Protein AF-0000000065933606 (afdb_homodimer)

Foldseek 3Di:
DDDLLRLLQLCLLLLFQLQDACCVVVVPPDDQDPLLPPALPCWFLADAFLLDPVSVVRLVSLLLSLQPDPDSVRSSVNLVRCSRRHYSNSSLLSNLLSLLQHPVNFQHDDFQVCQSWVLLQAFPVQVVVLLVVLVVDAQAAAAETATDQFDDVVDVCSLCLLPLSPQQQLSQLSVLCSLPPLADDCVSSVFDDFLSLLLLLQLLLLVLLQVQVQCLLVLHFRDAAPQPQFWWDAWDTPNGAGPRNRAGQDTGHTGFGFADAPVGGPVNLVQLLVLLLVCLVVQWDAAPVGDTDGLDPQCNSSQSSSQQCVGPSHRHCPRNHHNNSVVLVRQQCRPPRHCPVVHRGHQSRHSSNNSSDPNSSSHSVSVSVSSQSNLAVDDADDCQQDDPQKFWDDKWKDDPDILEKEKEKDKDKHWNCRNDPSVGNHTYIYIYIHMFIGKIKMKIKMARQDQDKAKKKKWKWKFFQAGSVRHGDFLQRRLSSINTQAIDMDMDHHGMDIDMDISCQGQAAFNDRDHSVCSNVSNTDPDQERALNHHRHSRPSDHQHEAVWGKMKMKMAMDGLVVFADDPPCPSNYHSHNCLSNNGPSDHRGTSDRRSPPSSHGDDDPHPVRRDDRRMDIDMHIYHYDD/DDDLLRLQQLCLLLLFQLQDACCVVVVPPDDQDPLLPPALPCWFLADAFLLDPVSVVRLVSLLLSLLPDPDSVRSSVNLVRCSRRHYSNSSLLSNLLSLLQHPVNFQHDDFQVCQSWVLLQAFPVQVVVLLVVLVVDAQAAAAETATDQFDDVVDVCSLLLLPLSPQQQLSQLSVLCSLPPLADDCVSSVFDDFLSLLLLLQLLLLVLLQVQVQCLLVLHFRDAAPQPQFWWDAWDTPNGAGPRNRAGQDTGHTGFGFADAPVGGPVNLVQLLVLLLVCLVVQWDAAPVGDTDGLDPQCNSSQSSSQQCVGNSHRHCPRNHHNNSVVLVRQQCRPPRHCPVVHRGHQSRHSSNNSSDPNSSSHSVNVSVSSQSNLAPDDADDCQQDDPQKFWDDKWKDDVDILEKEKEKDKDKHWNCRNDPSVGNHTYIYIYIHMFIGKIKMKIKMARQDQDKAKKKKWKWKFFQAGSVRHGDFLQVRLSSINTQAIDMDMDHHGMDIDMDISLQGQAAFNDDDHSVCSVVSNTDPDQERALNHHRHSRPSDHQHEAVWGKMKMKMAMDGLVVFADDPPCPSNYHSHNCLSNNGPSDHRGTSDRRSPPSSHGDDDPHPVRRDDRRMDIDMHIYHYDD

pLDDT: mean 92.97, std 9.97, range [42.12, 98.75]

InterPro domains:
  IPR000896 Hemocyanin/hexamerin middle domain [PF00372] (112-371)
  IPR002227 Tyrosinase copper-binding domain [PS00498] (357-368)
  IPR005203 Hemocyanin, C-terminal [PF03723] (383-625)
  IPR005204 Hemocyanin, N-terminal [PF03722] (41-107)
  IPR008922 Di-copper centre-containing domain superfamily [G3DSA:1.10.1280.10] (111-377)
  IPR008922 Di-copper centre-containing domain superfamily [SSF48056] (112-378)
  IPR013788 Hemocyanin/hexamerin [PR00187] (159-172)
  IPR013788 Hemocyanin/hexamerin [PR00187] (173-190)
  IPR013788 Hemocyanin/hexamerin [PR00187] (194-205)
  IPR013788 Hemocyanin/hexamerin [PR00187] (356-371)
  IPR013788 Hemocyanin/hexamerin [PS00209] (162-181)
  IPR013788 Hemocyanin/hexamerin [PS00210] (353-361)
  IPR013788 Hemocyanin/hexamerin [PTHR11511] (38-626)
  IPR014756 Immunoglobulin E-set [SSF81296] (383-626)
  IPR036697 Hemocyanin, N-terminal domain superfamily [G3DSA:1.20.1370.10] (4-110)
  IPR036697 Hemocyanin, N-terminal domain superfamily [SSF48050] (6-111)
  IPR037020 Hemocyanin, C-terminal domain superfamily [G3DSA:2.60.40.1520] (378-627)

Radius of gyration: 36.16 Å; Cα contacts (8 Å, |Δi|>4): 2566; chains: 2; bounding box: 65×129×87 Å

Structure (mmCIF, N/CA/C/O backbone):
data_AF-0000000065933606-model_v1
#
loop_
_entity.id
_entity.type
_entity.pdbx_description
1 polymer 'Hemocyanin B chain'
#
loop_
_atom_site.group_PDB
_atom_site.id
_atom_site.type_symbol
_atom_site.label_atom_id
_atom_site.label_alt_id
_atom_site.label_comp_id
_atom_site.label_asym_id
_atom_site.label_entity_id
_atom_site.label_seq_id
_atom_site.pdbx_PDB_ins_code
_atom_site.Cartn_x
_atom_site.Cartn_y
_atom_site.Cartn_z
_atom_site.occupancy
_atom_site.B_iso_or_equiv
_atom_site.auth_seq_id
_atom_site.auth_comp_id
_atom_site.auth_asym_id
_atom_site.auth_atom_id
_atom_site.pdbx_PDB_model_num
ATOM 1 N N . MET A 1 1 ? 33.719 32.312 18.438 1 71.38 1 MET A N 1
ATOM 2 C CA . MET A 1 1 ? 32.5 31.516 18.234 1 71.38 1 MET A CA 1
ATOM 3 C C . MET A 1 1 ? 32.062 31.547 16.766 1 71.38 1 MET A C 1
ATOM 5 O O . MET A 1 1 ? 32.188 32.594 16.109 1 71.38 1 MET A O 1
ATOM 9 N N . PRO A 1 2 ? 31.844 30.406 16.219 1 82.5 2 PRO A N 1
ATOM 10 C CA . PRO A 1 2 ? 31.453 30.422 14.805 1 82.5 2 PRO A CA 1
ATOM 11 C C . PRO A 1 2 ? 30.281 31.375 14.523 1 82.5 2 PRO A C 1
ATOM 13 O O . PRO A 1 2 ? 29.453 31.625 15.406 1 82.5 2 PRO A O 1
ATOM 16 N N . SER A 1 3 ? 30.359 32.094 13.453 1 86.44 3 SER A N 1
ATOM 17 C CA . SER A 1 3 ? 29.281 32.969 13.008 1 86.44 3 SER A CA 1
ATOM 18 C C . SER A 1 3 ? 28 32.188 12.742 1 86.44 3 SER A C 1
ATOM 20 O O . SER A 1 3 ? 28.047 30.938 12.648 1 86.44 3 SER A O 1
ATOM 22 N N . THR A 1 4 ? 26.922 32.812 12.758 1 87.38 4 THR A N 1
ATOM 23 C CA . THR A 1 4 ? 25.625 32.188 12.469 1 87.38 4 THR A CA 1
ATOM 24 C C . THR A 1 4 ? 25.656 31.516 11.102 1 87.38 4 THR A C 1
ATOM 26 O O . THR A 1 4 ? 25.109 30.438 10.93 1 87.38 4 THR A O 1
ATOM 29 N N . ALA A 1 5 ? 26.297 32.156 10.164 1 88 5 ALA A N 1
ATOM 30 C CA . ALA A 1 5 ? 26.422 31.609 8.82 1 88 5 ALA A CA 1
ATOM 31 C C . ALA A 1 5 ? 27.219 30.312 8.828 1 88 5 ALA A C 1
ATOM 33 O O . ALA A 1 5 ? 26.891 29.359 8.102 1 88 5 ALA A O 1
ATOM 34 N N . GLU A 1 6 ? 28.266 30.344 9.539 1 91.62 6 GLU A N 1
ATOM 35 C CA . GLU A 1 6 ? 29.078 29.141 9.648 1 91.62 6 GLU A CA 1
ATOM 36 C C . GLU A 1 6 ? 28.328 28.016 10.344 1 91.62 6 GLU A C 1
ATOM 38 O O . GLU A 1 6 ? 28.406 26.859 9.938 1 91.62 6 GLU A O 1
ATOM 43 N N . LYS A 1 7 ? 27.656 28.391 11.406 1 93.31 7 LYS A N 1
ATOM 44 C CA . LYS A 1 7 ? 26.844 27.391 12.102 1 93.31 7 LYS A CA 1
ATOM 45 C C . LYS A 1 7 ? 25.766 26.812 11.188 1 93.31 7 LYS A C 1
ATOM 47 O O . LYS A 1 7 ? 25.531 25.609 11.195 1 93.31 7 LYS A O 1
ATOM 52 N N . GLN A 1 8 ? 25.141 27.688 10.406 1 92.5 8 GLN A N 1
ATOM 53 C CA . GLN A 1 8 ? 24.125 27.281 9.438 1 92.5 8 GLN A CA 1
ATOM 54 C C . GLN A 1 8 ? 24.688 26.234 8.477 1 92.5 8 GLN A C 1
ATOM 56 O O . GLN A 1 8 ? 24.062 25.203 8.227 1 92.5 8 GLN A O 1
ATOM 61 N N . ARG A 1 9 ? 25.859 26.453 8 1 92.44 9 ARG A N 1
ATOM 62 C CA . ARG A 1 9 ? 26.5 25.547 7.043 1 92.44 9 ARG A CA 1
ATOM 63 C C . ARG A 1 9 ? 26.828 24.219 7.688 1 92.44 9 ARG A C 1
ATOM 65 O O . ARG A 1 9 ? 26.719 23.172 7.047 1 92.44 9 ARG A O 1
ATOM 72 N N . ARG A 1 10 ? 27.172 24.25 8.875 1 93.94 10 ARG A N 1
ATOM 73 C CA . ARG A 1 10 ? 27.688 23.062 9.539 1 93.94 10 ARG A CA 1
ATOM 74 C C . ARG A 1 10 ? 26.531 22.172 10.008 1 93.94 10 ARG A C 1
ATOM 76 O O . ARG A 1 10 ? 26.719 20.969 10.219 1 93.94 10 ARG A O 1
ATOM 83 N N . ILE A 1 11 ? 25.344 22.734 10.156 1 95 11 ILE A N 1
ATOM 84 C CA . ILE A 1 11 ? 24.234 21.938 10.664 1 95 11 ILE A CA 1
ATOM 85 C C . ILE A 1 11 ? 23.5 21.281 9.5 1 95 11 ILE A C 1
ATOM 87 O O . ILE A 1 11 ? 22.828 20.25 9.672 1 95 11 ILE A O 1
ATOM 91 N N . LEU A 1 12 ? 23.547 21.797 8.297 1 95 12 LEU A N 1
ATOM 92 C CA . LEU A 1 12 ? 22.719 21.391 7.168 1 95 12 LEU A CA 1
ATOM 93 C C . LEU A 1 12 ? 22.969 19.938 6.805 1 95 12 LEU A C 1
ATOM 95 O O . LEU A 1 12 ? 22.016 19.203 6.504 1 95 12 LEU A O 1
ATOM 99 N N . PRO A 1 13 ? 24.188 19.406 6.914 1 93 13 PRO A N 1
ATOM 100 C CA . PRO A 1 13 ? 24.438 18.016 6.543 1 93 13 PRO A CA 1
ATOM 101 C C . PRO A 1 13 ? 23.688 17.016 7.418 1 93 13 PRO A C 1
ATOM 103 O O . PRO A 1 13 ? 23.469 15.875 7.012 1 93 13 PRO A O 1
ATOM 106 N N . PHE A 1 14 ? 23.266 17.453 8.625 1 94.25 14 PHE A N 1
ATOM 107 C CA . PHE A 1 14 ? 22.516 16.578 9.516 1 94.25 14 PHE A CA 1
ATOM 108 C C . PHE A 1 14 ? 21.172 16.203 8.891 1 94.25 14 PHE A C 1
ATOM 110 O O . PHE A 1 14 ? 20.547 15.219 9.305 1 94.25 14 PHE A O 1
ATOM 117 N N . PHE A 1 15 ? 20.75 16.953 7.922 1 95.81 15 PHE A N 1
ATOM 118 C CA . PHE A 1 15 ? 19.406 16.781 7.367 1 95.81 15 PHE A CA 1
ATOM 119 C C . PHE A 1 15 ? 19.484 16.219 5.949 1 95.81 15 PHE A C 1
ATOM 121 O O . PHE A 1 15 ? 18.453 16.094 5.273 1 95.81 15 PHE A O 1
ATOM 128 N N . GLN A 1 16 ? 20.656 15.875 5.484 1 93.31 16 GLN A N 1
ATOM 129 C CA . GLN A 1 16 ? 20.844 15.281 4.16 1 93.31 16 GLN A CA 1
ATOM 130 C C . GLN A 1 16 ? 20.906 13.766 4.234 1 93.31 16 GLN A C 1
ATOM 132 O O . GLN A 1 16 ? 21.516 13.203 5.152 1 93.31 16 GLN A O 1
ATOM 137 N N . PHE A 1 17 ? 20.234 13.117 3.299 1 91.56 17 PHE A N 1
ATOM 138 C CA . PHE A 1 17 ? 20.297 11.664 3.16 1 91.56 17 PHE A CA 1
ATOM 139 C C . PHE A 1 17 ? 20.109 10.984 4.512 1 91.56 17 PHE A C 1
ATOM 141 O O . PHE A 1 17 ? 20.922 10.141 4.906 1 91.56 17 PHE A O 1
ATOM 148 N N . THR A 1 18 ? 19.047 11.336 5.156 1 90.12 18 THR A N 1
ATOM 149 C CA . THR A 1 18 ? 18.828 10.938 6.543 1 90.12 18 THR A CA 1
ATOM 150 C C . THR A 1 18 ? 18.625 9.43 6.645 1 90.12 18 THR A C 1
ATOM 152 O O . THR A 1 18 ? 18.859 8.836 7.699 1 90.12 18 THR A O 1
ATOM 155 N N . SER A 1 19 ? 18.25 8.797 5.586 1 85.38 19 SER A N 1
ATOM 156 C CA . SER A 1 19 ? 17.969 7.359 5.621 1 85.38 19 SER A CA 1
ATOM 157 C C . SER A 1 19 ? 19.234 6.555 5.336 1 85.38 19 SER A C 1
ATOM 159 O O . SER A 1 19 ? 19.234 5.324 5.434 1 85.38 19 SER A O 1
ATOM 161 N N . LEU A 1 20 ? 20.328 7.191 5.02 1 83.94 20 LEU A N 1
ATOM 162 C CA . LEU A 1 20 ? 21.562 6.488 4.68 1 83.94 20 LEU A CA 1
ATOM 163 C C . LEU A 1 20 ? 22.5 6.43 5.883 1 83.94 20 LEU A C 1
ATOM 165 O O . LEU A 1 20 ? 22.531 7.359 6.691 1 83.94 20 LEU A O 1
ATOM 169 N N . SER A 1 21 ? 23.141 5.328 5.992 1 73.56 21 SER A N 1
ATOM 170 C CA . SER A 1 21 ? 24.172 5.184 7.016 1 73.56 21 SER A CA 1
ATOM 171 C C . SER A 1 21 ? 25.391 6.062 6.711 1 73.56 21 SER A C 1
ATOM 173 O O . SER A 1 21 ? 25.766 6.227 5.551 1 73.56 21 SER A O 1
ATOM 175 N N . THR A 1 22 ? 25.797 6.762 7.68 1 64.38 22 THR A N 1
ATOM 176 C CA . THR A 1 22 ? 26.953 7.609 7.488 1 64.38 22 THR A CA 1
ATOM 177 C C . THR A 1 22 ? 28.219 6.938 8.039 1 64.38 22 THR A C 1
ATOM 179 O O . THR A 1 22 ? 29.234 7.594 8.25 1 64.38 22 THR A O 1
ATOM 182 N N . LYS A 1 23 ? 28.078 5.613 8.469 1 56.78 23 LYS A N 1
ATOM 183 C CA . LYS A 1 23 ? 29.219 4.941 9.094 1 56.78 23 LYS A CA 1
ATOM 184 C C . LYS A 1 23 ? 30.531 5.336 8.422 1 56.78 23 LYS A C 1
ATOM 186 O O . LYS A 1 23 ? 31.531 5.594 9.094 1 56.78 23 LYS A O 1
ATOM 191 N N . ASP A 1 24 ? 30.641 5.086 7.078 1 49.97 24 ASP A N 1
ATOM 192 C CA . ASP A 1 24 ? 31.953 5.27 6.477 1 49.97 24 ASP A CA 1
ATOM 193 C C . ASP A 1 24 ? 32.281 6.754 6.34 1 49.97 24 ASP A C 1
ATOM 195 O O . ASP A 1 24 ? 33.438 7.109 6.047 1 49.97 24 ASP A O 1
ATOM 199 N N . LYS A 1 25 ? 31.234 7.488 6.277 1 45.47 25 LYS A N 1
ATOM 200 C CA . LYS A 1 25 ? 31.562 8.875 5.977 1 45.47 25 LYS A CA 1
ATOM 201 C C . LYS A 1 25 ? 32.219 9.555 7.176 1 45.47 25 LYS A C 1
ATOM 203 O O . LYS A 1 25 ? 33.125 10.367 7.012 1 45.47 25 LYS A O 1
ATOM 208 N N . PHE A 1 26 ? 31.625 9.125 8.297 1 45.53 26 PHE A N 1
ATOM 209 C CA . PHE A 1 26 ? 32.188 9.93 9.367 1 45.53 26 PHE A CA 1
ATOM 210 C C . PHE A 1 26 ? 33.219 9.117 10.172 1 45.53 26 PHE A C 1
ATOM 212 O O . PHE A 1 26 ? 33.844 9.641 11.086 1 45.53 26 PHE A O 1
ATOM 219 N N . GLY A 1 27 ? 33.688 7.898 9.609 1 44.94 27 GLY A N 1
ATOM 220 C CA . GLY A 1 27 ? 34.844 7.176 10.133 1 44.94 27 GLY A CA 1
ATOM 221 C C . GLY A 1 27 ? 34.844 7.105 11.648 1 44.94 27 GLY A C 1
ATOM 222 O O . GLY A 1 27 ? 35.906 6.922 12.25 1 44.94 27 GLY A O 1
ATOM 223 N N . ILE A 1 28 ? 33.875 7.5 12.414 1 44.97 28 ILE A N 1
ATOM 224 C CA . ILE A 1 28 ? 34.188 7.773 13.812 1 44.97 28 ILE A CA 1
ATOM 225 C C . ILE A 1 28 ? 33.906 6.531 14.656 1 44.97 28 ILE A C 1
ATOM 227 O O . ILE A 1 28 ? 32.75 6.07 14.719 1 44.97 28 ILE A O 1
ATOM 231 N N . LEU A 1 29 ? 34.688 5.477 14.695 1 49.41 29 LEU A N 1
ATOM 232 C CA . LEU A 1 29 ? 34.625 4.43 15.703 1 49.41 29 LEU A CA 1
ATOM 233 C C . LEU A 1 29 ? 34.5 5.031 17.109 1 49.41 29 LEU A C 1
ATOM 235 O O . LEU A 1 29 ? 35.5 5.148 17.812 1 49.41 29 LEU A O 1
ATOM 239 N N . VAL A 1 30 ? 34.062 6.203 17.328 1 53.22 30 VAL A N 1
ATOM 240 C CA . VAL A 1 30 ? 34.25 6.891 18.594 1 53.22 30 VAL A CA 1
ATOM 241 C C . VAL A 1 30 ? 33.438 6.211 19.688 1 53.22 30 VAL A C 1
ATOM 243 O O . VAL A 1 30 ? 32.344 5.68 19.422 1 53.22 30 VAL A O 1
ATOM 246 N N . GLN A 1 31 ? 34.031 5.766 20.703 1 68.88 31 GLN A N 1
ATOM 247 C CA . GLN A 1 31 ? 33.312 5.527 21.938 1 68.88 31 GLN A CA 1
ATOM 248 C C . GLN A 1 31 ? 32.156 6.508 22.109 1 68.88 31 GLN A C 1
ATOM 250 O O . GLN A 1 31 ? 32.344 7.723 22.062 1 68.88 31 GLN A O 1
ATOM 255 N N . ARG A 1 32 ? 30.891 5.992 22.016 1 85 32 ARG A N 1
ATOM 256 C CA . ARG A 1 32 ? 29.703 6.824 22.141 1 85 32 ARG A CA 1
ATOM 257 C C . ARG A 1 32 ? 29.688 7.57 23.469 1 85 32 ARG A C 1
ATOM 259 O O . ARG A 1 32 ? 30.047 7.004 24.5 1 85 32 ARG A O 1
ATOM 266 N N . ASP A 1 33 ? 29.469 8.82 23.438 1 92.94 33 ASP A N 1
ATOM 267 C CA . ASP A 1 33 ? 29.312 9.641 24.625 1 92.94 33 ASP A CA 1
ATOM 268 C C . ASP A 1 33 ? 28.312 9.008 25.594 1 92.94 33 ASP A C 1
ATOM 270 O O . ASP A 1 33 ? 27.219 8.578 25.188 1 92.94 33 ASP A O 1
ATOM 274 N N . PRO A 1 34 ? 28.688 8.906 26.875 1 94.19 34 PRO A N 1
ATOM 275 C CA . PRO A 1 34 ? 27.828 8.25 27.859 1 94.19 34 PRO A CA 1
ATOM 276 C C . PRO A 1 34 ? 26.453 8.914 27.984 1 94.19 34 PRO A C 1
ATOM 278 O O . PRO A 1 34 ? 25.484 8.266 28.359 1 94.19 34 PRO A O 1
ATOM 281 N N . ARG A 1 35 ? 26.391 10.047 27.672 1 94.81 35 ARG A N 1
ATOM 282 C CA . ARG A 1 35 ? 25.141 10.789 27.781 1 94.81 35 ARG A CA 1
ATOM 283 C C . ARG A 1 35 ? 24.125 10.281 26.766 1 94.81 35 ARG A C 1
ATOM 285 O O . ARG A 1 35 ? 22.938 10.578 26.875 1 94.81 35 ARG A O 1
ATOM 292 N N . LEU A 1 36 ? 24.484 9.555 25.719 1 96.25 36 LEU A N 1
ATOM 293 C CA . LEU A 1 36 ? 23.609 9.023 24.688 1 96.25 36 LEU A CA 1
ATOM 294 C C . LEU A 1 36 ? 23.172 7.602 25.031 1 96.25 36 LEU A C 1
ATOM 296 O O . LEU A 1 36 ? 22.5 6.938 24.234 1 96.25 36 LEU A O 1
ATOM 300 N N . ALA A 1 37 ? 23.484 7.188 26.203 1 94.56 37 ALA A N 1
ATOM 301 C CA . ALA A 1 37 ? 23.094 5.848 26.625 1 94.56 37 ALA A CA 1
ATOM 302 C C . ALA A 1 37 ? 21.578 5.703 26.672 1 94.56 37 ALA A C 1
ATOM 304 O O . ALA A 1 37 ? 20.859 6.641 27.062 1 94.56 37 ALA A O 1
ATOM 305 N N . GLY A 1 38 ? 21.109 4.555 26.297 1 93.75 38 GLY A N 1
ATOM 306 C CA . GLY A 1 38 ? 19.672 4.277 26.375 1 93.75 38 GLY A CA 1
ATOM 307 C C . GLY A 1 38 ? 18.938 4.629 25.094 1 93.75 38 GLY A C 1
ATOM 308 O O . GLY A 1 38 ? 17.734 4.359 24.984 1 93.75 38 GLY A O 1
ATOM 309 N N . LEU A 1 39 ? 19.547 5.234 24.141 1 96.31 39 LEU A N 1
ATOM 310 C CA . LEU A 1 39 ? 18.938 5.578 22.859 1 96.31 39 LEU A CA 1
ATOM 311 C C . LEU A 1 39 ? 19.078 4.434 21.859 1 96.31 39 LEU A C 1
ATOM 313 O O . LEU A 1 39 ? 19.75 3.443 22.141 1 96.31 39 LEU A O 1
ATOM 317 N N . GLY A 1 40 ? 18.312 4.508 20.828 1 95.38 40 GLY A N 1
ATOM 318 C CA . GLY A 1 40 ? 18.344 3.473 19.797 1 95.38 40 GLY A CA 1
ATOM 319 C C . GLY A 1 40 ? 17.297 2.393 20.016 1 95.38 40 GLY A C 1
ATOM 320 O O . GLY A 1 40 ? 17.375 1.321 19.422 1 95.38 40 GLY A O 1
ATOM 321 N N . VAL A 1 41 ? 16.344 2.65 20.844 1 95.38 41 VAL A N 1
ATOM 322 C CA . VAL A 1 41 ? 15.328 1.673 21.219 1 95.38 41 VAL A CA 1
ATOM 323 C C . VAL A 1 41 ? 14.352 1.466 20.062 1 95.38 41 VAL A C 1
ATOM 325 O O . VAL A 1 41 ? 14 0.33 19.734 1 95.38 41 VAL A O 1
ATOM 328 N N . LEU A 1 42 ? 13.828 2.531 19.453 1 95.62 42 LEU A N 1
ATOM 329 C CA . LEU A 1 42 ? 12.875 2.438 18.359 1 95.62 42 LEU A CA 1
ATOM 330 C C . LEU A 1 42 ? 13.492 1.7 17.172 1 95.62 42 LEU A C 1
ATOM 332 O O . LEU A 1 42 ? 12.805 0.949 16.469 1 95.62 42 LEU A O 1
ATOM 336 N N . GLY A 1 43 ? 14.773 1.923 17.016 1 93 43 GLY A N 1
ATOM 337 C CA . GLY A 1 43 ? 15.508 1.253 15.953 1 93 43 GLY A CA 1
ATOM 338 C C . GLY A 1 43 ? 15.367 1.936 14.609 1 93 43 GLY A C 1
ATOM 339 O O . GLY A 1 43 ? 14.383 2.637 14.367 1 93 43 GLY A O 1
ATOM 340 N N . ARG A 1 44 ? 16.25 1.699 13.719 1 92.62 44 ARG A N 1
ATOM 341 C CA . ARG A 1 44 ? 16.25 2.248 12.367 1 92.62 44 ARG A CA 1
ATOM 342 C C . ARG A 1 44 ? 15.25 1.523 11.477 1 92.62 44 ARG A C 1
ATOM 344 O O . ARG A 1 44 ? 14.922 0.361 11.727 1 92.62 44 ARG A O 1
ATOM 351 N N . GLY A 1 45 ? 14.695 2.244 10.539 1 92 45 GLY A N 1
ATOM 352 C CA . GLY A 1 45 ? 13.789 1.642 9.57 1 92 45 GLY A CA 1
ATOM 353 C C . GLY A 1 45 ? 12.344 1.662 10.023 1 92 45 GLY A C 1
ATOM 354 O O . GLY A 1 45 ? 11.445 1.304 9.258 1 92 45 GLY A O 1
ATOM 355 N N . VAL A 1 46 ? 12.109 2.025 11.25 1 94.44 46 VAL A N 1
ATOM 356 C CA . VAL A 1 46 ? 10.758 2.139 11.773 1 94.44 46 VAL A CA 1
ATOM 357 C C . VAL A 1 46 ? 10.273 3.584 11.664 1 94.44 46 VAL A C 1
ATOM 359 O O . VAL A 1 46 ? 11.062 4.52 11.836 1 94.44 46 VAL A O 1
ATOM 362 N N . LEU A 1 47 ? 8.992 3.77 11.375 1 96.69 47 LEU A N 1
ATOM 363 C CA . LEU A 1 47 ? 8.477 5.129 11.258 1 96.69 47 LEU A CA 1
ATOM 364 C C . LEU A 1 47 ? 8.281 5.758 12.633 1 96.69 47 LEU A C 1
ATOM 366 O O . LEU A 1 47 ? 7.68 5.145 13.516 1 96.69 47 LEU A O 1
ATOM 370 N N . PHE A 1 48 ? 8.797 6.941 12.805 1 97.5 48 PHE A N 1
ATOM 371 C CA . PHE A 1 48 ? 8.68 7.719 14.031 1 97.5 48 PHE A CA 1
ATOM 372 C C . PHE A 1 48 ? 7.336 8.438 14.086 1 97.5 48 PHE A C 1
ATOM 374 O O . PHE A 1 48 ? 6.844 8.93 13.062 1 97.5 48 PHE A O 1
ATOM 381 N N . SER A 1 49 ? 6.723 8.492 15.273 1 97.38 49 SER A N 1
ATOM 382 C CA . SER A 1 49 ? 5.449 9.18 15.469 1 97.38 49 SER A CA 1
ATOM 383 C C . SER A 1 49 ? 5.457 10.008 16.75 1 97.38 49 SER A C 1
ATOM 385 O O . SER A 1 49 ? 5.801 9.5 17.812 1 97.38 49 SER A O 1
ATOM 387 N N . CYS A 1 50 ? 5.004 11.234 16.625 1 96.75 50 CYS A N 1
ATOM 388 C CA . CYS A 1 50 ? 4.871 12.109 17.781 1 96.75 50 CYS A CA 1
ATOM 389 C C . CYS A 1 50 ? 3.656 11.719 18.625 1 96.75 50 CYS A C 1
ATOM 391 O O . CYS A 1 50 ? 3.461 12.25 19.719 1 96.75 50 CYS A O 1
ATOM 393 N N . PHE A 1 51 ? 2.902 10.75 18.156 1 97.06 51 PHE A N 1
ATOM 394 C CA . PHE A 1 51 ? 1.672 10.383 18.844 1 97.06 51 PHE A CA 1
ATOM 395 C C . PHE A 1 51 ? 1.883 9.141 19.703 1 97.06 51 PHE A C 1
ATOM 397 O O . PHE A 1 51 ? 1.051 8.828 20.562 1 97.06 51 PHE A O 1
ATOM 404 N N . HIS A 1 52 ? 3.061 8.492 19.516 1 94.69 52 HIS A N 1
ATOM 405 C CA . HIS A 1 52 ? 3.422 7.348 20.344 1 94.69 52 HIS A CA 1
ATOM 406 C C . HIS A 1 52 ? 4.258 7.781 21.547 1 94.69 52 HIS A C 1
ATOM 408 O O . HIS A 1 52 ? 5.363 8.297 21.375 1 94.69 52 HIS A O 1
ATOM 414 N N . GLU A 1 53 ? 3.777 7.496 22.625 1 92.44 53 GLU A N 1
ATOM 415 C CA . GLU A 1 53 ? 4.43 7.945 23.859 1 92.44 53 GLU A CA 1
ATOM 416 C C . GLU A 1 53 ? 5.859 7.414 23.953 1 92.44 53 GLU A C 1
ATOM 418 O O . GLU A 1 53 ? 6.773 8.148 24.328 1 92.44 53 GLU A O 1
ATOM 423 N N . GLU A 1 54 ? 6.039 6.188 23.547 1 93.25 54 GLU A N 1
ATOM 424 C CA . GLU A 1 54 ? 7.359 5.582 23.672 1 93.25 54 GLU A CA 1
ATOM 425 C C . GLU A 1 54 ? 8.336 6.203 22.672 1 93.25 54 GLU A C 1
ATOM 427 O O . GLU A 1 54 ? 9.523 6.344 22.969 1 93.25 54 GLU A O 1
ATOM 432 N N . HIS A 1 55 ? 7.844 6.516 21.516 1 97 55 HIS A N 1
ATOM 433 C CA . HIS A 1 55 ? 8.695 7.199 20.547 1 97 55 HIS A CA 1
ATOM 434 C C . HIS A 1 55 ? 9.141 8.562 21.078 1 97 55 HIS A C 1
ATOM 436 O O . HIS A 1 55 ? 10.32 8.906 20.984 1 97 55 HIS A O 1
ATOM 442 N N . LEU A 1 56 ? 8.234 9.297 21.703 1 96.5 56 LEU A N 1
ATOM 443 C CA . LEU A 1 56 ? 8.508 10.641 22.188 1 96.5 56 LEU A CA 1
ATOM 444 C C . LEU A 1 56 ? 9.438 10.609 23.391 1 96.5 56 LEU A C 1
ATOM 446 O O . LEU A 1 56 ? 10.25 11.516 23.578 1 96.5 56 LEU A O 1
ATOM 450 N N . LYS A 1 57 ? 9.242 9.586 24.156 1 96.56 57 LYS A N 1
ATOM 451 C CA . LYS A 1 57 ? 10.133 9.438 25.312 1 96.56 57 LYS A CA 1
ATOM 452 C C . LYS A 1 57 ? 11.594 9.375 24.875 1 96.56 57 LYS A C 1
ATOM 454 O O . LYS A 1 57 ? 12.445 10.055 25.453 1 96.56 57 LYS A O 1
ATOM 459 N N . GLU A 1 58 ? 11.836 8.578 23.906 1 98.06 58 GLU A N 1
ATOM 460 C CA . GLU A 1 58 ? 13.195 8.469 23.375 1 98.06 58 GLU A CA 1
ATOM 461 C C . GLU A 1 58 ? 13.633 9.773 22.719 1 98.06 58 GLU A C 1
ATOM 463 O O . GLU A 1 58 ? 14.766 10.219 22.891 1 98.06 58 GLU A O 1
ATOM 468 N N . ALA A 1 59 ? 12.797 10.375 21.938 1 98.38 59 ALA A N 1
ATOM 469 C CA . ALA A 1 59 ? 13.102 11.648 21.297 1 98.38 59 ALA A CA 1
ATOM 470 C C . ALA A 1 59 ? 13.406 12.734 22.328 1 98.38 59 ALA A C 1
ATOM 472 O O . ALA A 1 59 ? 14.305 13.555 22.125 1 98.38 59 ALA A O 1
ATOM 473 N N . THR A 1 60 ? 12.664 12.719 23.391 1 97.94 60 THR A N 1
ATOM 474 C CA . THR A 1 60 ? 12.852 13.695 24.469 1 97.94 60 THR A CA 1
ATOM 475 C C . THR A 1 60 ? 14.227 13.531 25.109 1 97.94 60 THR A C 1
ATOM 477 O O . THR A 1 60 ? 14.922 14.516 25.359 1 97.94 60 THR A O 1
ATOM 480 N N . GLN A 1 61 ? 14.57 12.297 25.359 1 97.88 61 GLN A N 1
ATOM 481 C CA . GLN A 1 61 ? 15.891 12.047 25.906 1 97.88 61 GLN A CA 1
ATOM 482 C C . GLN A 1 61 ? 16.984 12.625 25.031 1 97.88 61 GLN A C 1
ATOM 484 O O . GLN A 1 61 ? 17.906 13.273 25.516 1 97.88 61 GLN A O 1
ATOM 489 N N . LEU A 1 62 ? 16.844 12.406 23.781 1 98.38 62 LEU A N 1
ATOM 490 C CA . LEU A 1 62 ? 17.875 12.875 22.859 1 98.38 62 LEU A CA 1
ATOM 491 C C . LEU A 1 62 ? 17.906 14.398 22.812 1 98.38 62 LEU A C 1
ATOM 493 O O . LEU A 1 62 ? 18.969 15.016 22.938 1 98.38 62 LEU A O 1
ATOM 497 N N . TYR A 1 63 ? 16.734 15.07 22.594 1 98.06 63 TYR A N 1
ATOM 498 C CA . TYR A 1 63 ? 16.812 16.516 22.375 1 98.06 63 TYR A CA 1
ATOM 499 C C . TYR A 1 63 ? 17.188 17.234 23.672 1 98.06 63 TYR A C 1
ATOM 501 O O . TYR A 1 63 ? 17.766 18.328 23.641 1 98.06 63 TYR A O 1
ATOM 509 N N . GLU A 1 64 ? 16.922 16.688 24.859 1 97.81 64 GLU A N 1
ATOM 510 C CA . GLU A 1 64 ? 17.359 17.297 26.109 1 97.81 64 GLU A CA 1
ATOM 511 C C . GLU A 1 64 ? 18.875 17.25 26.25 1 97.81 64 GLU A C 1
ATOM 513 O O . GLU A 1 64 ? 19.5 18.234 26.656 1 97.81 64 GLU A O 1
ATOM 518 N N . VAL A 1 65 ? 19.438 16.094 25.891 1 97.62 65 VAL A N 1
ATOM 519 C CA . VAL A 1 65 ? 20.891 15.953 25.891 1 97.62 65 VAL A CA 1
ATOM 520 C C . VAL A 1 65 ? 21.516 16.969 24.953 1 97.62 65 VAL A C 1
ATOM 522 O O . VAL A 1 65 ? 22.516 17.609 25.281 1 97.62 65 VAL A O 1
ATOM 525 N N . LEU A 1 66 ? 20.922 17.141 23.828 1 98.19 66 LEU A N 1
ATOM 526 C CA . LEU A 1 66 ? 21.453 18.047 22.812 1 98.19 66 LEU A CA 1
ATOM 527 C C . LEU A 1 66 ? 21.312 19.5 23.25 1 98.19 66 LEU A C 1
ATOM 529 O O . LEU A 1 66 ? 22.203 20.312 23 1 98.19 66 LEU A O 1
ATOM 533 N N . ILE A 1 67 ? 20.203 19.844 23.844 1 96.88 67 ILE A N 1
ATOM 534 C CA . ILE A 1 67 ? 19.953 21.203 24.281 1 96.88 67 ILE A CA 1
ATOM 535 C C . ILE A 1 67 ? 20.906 21.562 25.422 1 96.88 67 ILE A C 1
ATOM 537 O O . ILE A 1 67 ? 21.375 22.703 25.5 1 96.88 67 ILE A O 1
ATOM 541 N N . GLU A 1 68 ? 21.328 20.656 26.234 1 95.12 68 GLU A N 1
ATOM 542 C CA . GLU A 1 68 ? 22.125 20.891 27.438 1 95.12 68 GLU A CA 1
ATOM 543 C C . GLU A 1 68 ? 23.609 20.938 27.109 1 95.12 68 GLU A C 1
ATOM 545 O O . GLU A 1 68 ? 24.438 21.234 27.969 1 95.12 68 GLU A O 1
ATOM 550 N N . CYS A 1 69 ? 23.922 20.656 25.906 1 96.19 69 CYS A N 1
ATOM 551 C CA . CYS A 1 69 ? 25.328 20.75 25.516 1 96.19 69 CYS A CA 1
ATOM 552 C C . CYS A 1 69 ? 25.891 22.125 25.844 1 96.19 69 CYS A C 1
ATOM 554 O O . CYS A 1 69 ? 25.203 23.141 25.688 1 96.19 69 CYS A O 1
ATOM 556 N N . GLU A 1 70 ? 27.125 22.188 26.203 1 94.31 70 GLU A N 1
ATOM 557 C CA . GLU A 1 70 ? 27.734 23.438 26.641 1 94.31 70 GLU A CA 1
ATOM 558 C C . GLU A 1 70 ? 28.203 24.281 25.469 1 94.31 70 GLU A C 1
ATOM 560 O O . GLU A 1 70 ? 28.281 25.5 25.562 1 94.31 70 GLU A O 1
ATOM 565 N N . SER A 1 71 ? 28.609 23.578 24.438 1 95.5 71 SER A N 1
ATOM 566 C CA . SER A 1 71 ? 29.125 24.297 23.281 1 95.5 71 SER A CA 1
ATOM 567 C C . SER A 1 71 ? 28.5 23.797 21.984 1 95.5 71 SER A C 1
ATOM 569 O O . SER A 1 71 ? 27.953 22.688 21.953 1 95.5 71 SER A O 1
ATOM 571 N N . PHE A 1 72 ? 28.641 24.625 21.016 1 96.56 72 PHE A N 1
ATOM 572 C CA . PHE A 1 72 ? 28.172 24.25 19.688 1 96.56 72 PHE A CA 1
ATOM 573 C C . PHE A 1 72 ? 28.938 23.062 19.141 1 96.56 72 PHE A C 1
ATOM 575 O O . PHE A 1 72 ? 28.359 22.172 18.5 1 96.56 72 PHE A O 1
ATOM 582 N N . GLU A 1 73 ? 30.234 22.984 19.406 1 95.94 73 GLU A N 1
ATOM 583 C CA . GLU A 1 73 ? 31.062 21.875 18.953 1 95.94 73 GLU A CA 1
ATOM 584 C C . GLU A 1 73 ? 30.641 20.562 19.594 1 95.94 73 GLU A C 1
ATOM 586 O O . GLU A 1 73 ? 30.609 19.516 18.938 1 95.94 73 GLU A O 1
ATOM 591 N N . GLU A 1 74 ? 30.359 20.688 20.859 1 95.88 74 GLU A N 1
ATOM 592 C CA . GLU A 1 74 ? 29.859 19.5 21.547 1 95.88 74 GLU A CA 1
ATOM 593 C C . GLU A 1 74 ? 28.531 19.031 20.984 1 95.88 74 GLU A C 1
ATOM 595 O O . GLU A 1 74 ? 28.312 17.828 20.812 1 95.88 74 GLU A O 1
ATOM 600 N N . PHE A 1 75 ? 27.703 20 20.766 1 97 75 PHE A N 1
ATOM 601 C CA . PHE A 1 75 ? 26.406 19.719 20.141 1 97 75 PHE A CA 1
ATOM 602 C C . PHE A 1 75 ? 26.578 19 18.812 1 97 75 PHE A C 1
ATOM 604 O O . PHE A 1 75 ? 25.953 17.969 18.562 1 97 75 PHE A O 1
ATOM 611 N N . LEU A 1 76 ? 27.438 19.469 17.922 1 96.44 76 LEU A N 1
ATOM 612 C CA . LEU A 1 76 ? 27.688 18.859 16.609 1 96.44 76 LEU A CA 1
ATOM 613 C C . LEU A 1 76 ? 28.203 17.422 16.766 1 96.44 76 LEU A C 1
ATOM 615 O O . LEU A 1 76 ? 27.781 16.531 16.031 1 96.44 76 LEU A O 1
ATOM 619 N N . ASP A 1 77 ? 29.062 17.266 17.703 1 93.62 77 ASP A N 1
ATOM 620 C CA . ASP A 1 77 ? 29.672 15.953 17.922 1 93.62 77 ASP A CA 1
ATOM 621 C C . ASP A 1 77 ? 28.609 14.93 18.344 1 93.62 77 ASP A C 1
ATOM 623 O O . ASP A 1 77 ? 28.578 13.812 17.828 1 93.62 77 ASP A O 1
ATOM 62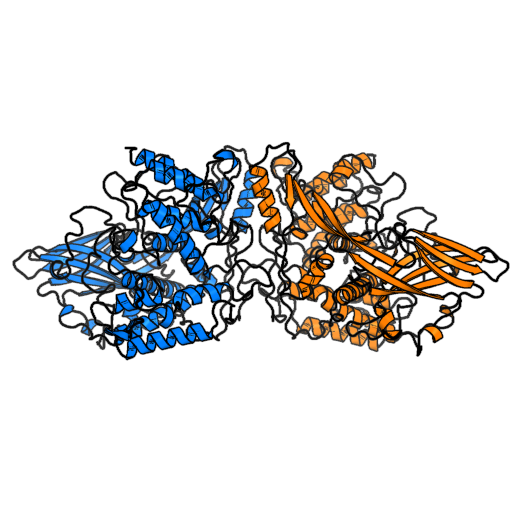7 N N . LEU A 1 78 ? 27.734 15.328 19.25 1 96.25 78 LEU A N 1
ATOM 628 C CA . LEU A 1 78 ? 26.688 14.422 19.703 1 96.25 78 LEU A CA 1
ATOM 629 C C . LEU A 1 78 ? 25.688 14.125 18.594 1 96.25 78 LEU A C 1
ATOM 631 O O . LEU A 1 78 ? 25.172 13.008 18.484 1 96.25 78 LEU A O 1
ATOM 635 N N . CYS A 1 79 ? 25.375 15.102 17.781 1 95.94 79 CYS A N 1
ATOM 636 C CA . CYS A 1 79 ? 24.5 14.883 16.641 1 95.94 79 CYS A CA 1
ATOM 637 C C . CYS A 1 79 ? 25.094 13.852 15.688 1 95.94 79 CYS A C 1
ATOM 639 O O . CYS A 1 79 ? 24.391 12.961 15.203 1 95.94 79 CYS A O 1
ATOM 641 N N . HIS A 1 80 ? 26.375 13.961 15.445 1 92.88 80 HIS A N 1
ATOM 642 C CA . HIS A 1 80 ? 27.047 13.023 14.562 1 92.88 80 HIS A CA 1
ATOM 643 C C . HIS A 1 80 ? 27 11.602 15.133 1 92.88 80 HIS A C 1
ATOM 645 O O . HIS A 1 80 ? 26.766 10.641 14.391 1 92.88 80 HIS A O 1
ATOM 651 N N . GLN A 1 81 ? 27.219 11.484 16.406 1 91.94 81 GLN A N 1
ATOM 652 C CA . GLN A 1 81 ? 27.203 10.172 17.047 1 91.94 81 GLN A CA 1
ATOM 653 C C . GLN A 1 81 ? 25.812 9.547 17 1 91.94 81 GLN A C 1
ATOM 655 O O . GLN A 1 81 ? 25.672 8.367 16.688 1 91.94 81 GLN A O 1
ATOM 660 N N . ALA A 1 82 ? 24.781 10.312 17.25 1 94.12 82 ALA A N 1
ATOM 661 C CA . ALA A 1 82 ? 23.406 9.805 17.344 1 94.12 82 ALA A CA 1
ATOM 662 C C . ALA A 1 82 ? 22.891 9.406 15.961 1 94.12 82 ALA A C 1
ATOM 664 O O . ALA A 1 82 ? 22.078 8.484 15.852 1 94.12 82 ALA A O 1
ATOM 665 N N . ARG A 1 83 ? 23.328 10.039 14.938 1 92.25 83 ARG A N 1
ATOM 666 C CA . ARG A 1 83 ? 22.828 9.828 13.578 1 92.25 83 ARG A CA 1
ATOM 667 C C . ARG A 1 83 ? 23.031 8.383 13.141 1 92.25 83 ARG A C 1
ATOM 669 O O . ARG A 1 83 ? 22.25 7.855 12.344 1 92.25 83 ARG A O 1
ATOM 676 N N . GLU A 1 84 ? 23.906 7.727 13.68 1 86.44 84 GLU A N 1
ATOM 677 C CA . GLU A 1 84 ? 24.344 6.418 13.203 1 86.44 84 GLU A CA 1
ATOM 678 C C . GLU A 1 84 ? 23.375 5.324 13.656 1 86.44 84 GLU A C 1
ATOM 680 O O . GLU A 1 84 ? 23.203 4.316 12.969 1 86.44 84 GLU A O 1
ATOM 685 N N . TYR A 1 85 ? 22.781 5.57 14.789 1 90 85 TYR A N 1
ATOM 686 C CA . TYR A 1 85 ? 22.062 4.402 15.297 1 90 85 TYR A CA 1
ATOM 687 C C . TYR A 1 85 ? 20.656 4.781 15.758 1 90 85 TYR A C 1
ATOM 689 O O . TYR A 1 85 ? 19.797 3.912 15.953 1 90 85 TYR A O 1
ATOM 697 N N . VAL A 1 86 ? 20.422 6.039 15.93 1 95.12 86 VAL A N 1
ATOM 698 C CA . VAL A 1 86 ? 19.094 6.48 16.344 1 95.12 86 VAL A CA 1
ATOM 699 C C . VAL A 1 86 ? 18.141 6.457 15.156 1 95.12 86 VAL A C 1
ATOM 701 O O . VAL A 1 86 ? 18.562 6.621 14.016 1 95.12 86 VAL A O 1
ATOM 704 N N . ASN A 1 87 ? 16.891 6.152 15.406 1 96.69 87 ASN A N 1
ATOM 705 C CA . ASN A 1 87 ? 15.844 6.148 14.383 1 96.69 87 ASN A CA 1
ATOM 706 C C . ASN A 1 87 ? 15.906 7.41 13.523 1 96.69 87 ASN A C 1
ATOM 708 O O . ASN A 1 87 ? 16.094 8.516 14.047 1 96.69 87 ASN A O 1
ATOM 712 N N . GLU A 1 88 ? 15.727 7.289 12.273 1 95.94 88 GLU A N 1
ATOM 713 C CA . GLU A 1 88 ? 15.922 8.375 11.32 1 95.94 88 GLU A CA 1
ATOM 714 C C . GLU A 1 88 ? 14.961 9.531 11.602 1 95.94 88 GLU A C 1
ATOM 716 O O . GLU A 1 88 ? 15.383 10.688 11.711 1 95.94 88 GLU A O 1
ATOM 721 N N . GLY A 1 89 ? 13.648 9.203 11.664 1 97.12 89 GLY A N 1
ATOM 722 C CA . GLY A 1 89 ? 12.656 10.234 11.938 1 97.12 89 GLY A CA 1
ATOM 723 C C . GLY A 1 89 ? 12.812 10.867 13.305 1 97.12 89 GLY A C 1
ATOM 724 O O . GLY A 1 89 ? 12.672 12.086 13.445 1 97.12 89 GLY A O 1
ATOM 725 N N . LEU A 1 90 ? 13.117 10.07 14.266 1 98.12 90 LEU A N 1
ATOM 726 C CA . LEU A 1 90 ? 13.352 10.531 15.633 1 98.12 90 LEU A CA 1
ATOM 727 C C . LEU A 1 90 ? 14.547 11.469 15.695 1 98.12 90 LEU A C 1
ATOM 729 O O . LEU A 1 90 ? 14.5 12.508 16.359 1 98.12 90 LEU A O 1
ATOM 733 N N . TYR A 1 91 ? 15.586 11.117 15 1 97.5 91 TYR A N 1
ATOM 734 C CA . TYR A 1 91 ? 16.797 11.914 14.938 1 97.5 91 TYR A CA 1
ATOM 735 C C . TYR A 1 91 ? 16.516 13.305 14.383 1 97.5 91 TYR A C 1
ATOM 737 O O . TYR A 1 91 ? 16.906 14.312 14.984 1 97.5 91 TYR A O 1
ATOM 745 N N . VAL A 1 92 ? 15.797 13.336 13.281 1 97.69 92 VAL A N 1
ATOM 746 C CA . VAL A 1 92 ? 15.516 14.609 12.633 1 97.69 92 VAL A CA 1
ATOM 747 C C . VAL A 1 92 ? 14.641 15.469 13.539 1 97.69 92 VAL A C 1
ATOM 749 O O . VAL A 1 92 ? 14.859 16.672 13.672 1 97.69 92 VAL A O 1
ATOM 752 N N . TYR A 1 93 ? 13.672 14.844 14.148 1 98.19 93 TYR A N 1
ATOM 753 C CA . TYR A 1 93 ? 12.797 15.547 15.07 1 98.19 93 TYR A CA 1
ATOM 754 C C . TYR A 1 93 ? 13.586 16.125 16.234 1 98.19 93 TYR A C 1
ATOM 756 O O . TYR A 1 93 ? 13.5 17.328 16.516 1 98.19 93 TYR A O 1
ATOM 764 N N . ALA A 1 94 ? 14.398 15.336 16.875 1 98.56 94 ALA A N 1
ATOM 765 C CA . ALA A 1 94 ? 15.125 15.734 18.078 1 98.56 94 ALA A CA 1
ATOM 766 C C . ALA A 1 94 ? 16.156 16.812 17.766 1 98.56 94 ALA A C 1
ATOM 768 O O . ALA A 1 94 ? 16.297 17.781 18.516 1 98.56 94 ALA A O 1
ATOM 769 N N . VAL A 1 95 ? 16.875 16.609 16.719 1 98.19 95 VAL A N 1
ATOM 770 C CA . VAL A 1 95 ? 17.891 17.594 16.312 1 98.19 95 VAL A CA 1
ATOM 771 C C . VAL A 1 95 ? 17.234 18.922 15.961 1 98.19 95 VAL A C 1
ATOM 773 O O . VAL A 1 95 ? 17.734 19.984 16.312 1 98.19 95 VAL A O 1
ATOM 776 N N . SER A 1 96 ? 16.094 18.844 15.289 1 97.12 96 SER A N 1
ATOM 777 C CA . SER A 1 96 ? 15.367 20.047 14.945 1 97.12 96 SER A CA 1
ATOM 778 C C . SER A 1 96 ? 14.906 20.797 16.203 1 97.12 96 SER A C 1
ATOM 780 O O . SER A 1 96 ? 15.047 22.016 16.297 1 97.12 96 SER A O 1
ATOM 782 N N . VAL A 1 97 ? 14.375 20.031 17.109 1 96.69 97 VAL A N 1
ATOM 783 C CA . VAL A 1 97 ? 13.93 20.641 18.375 1 96.69 97 VAL A CA 1
ATOM 784 C C . VAL A 1 97 ? 15.117 21.312 19.062 1 96.69 97 VAL A C 1
ATOM 786 O O . VAL A 1 97 ? 15 22.453 19.531 1 96.69 97 VAL A O 1
ATOM 789 N N . ALA A 1 98 ? 16.234 20.672 19.125 1 97.44 98 ALA A N 1
ATOM 790 C CA . ALA A 1 98 ? 17.406 21.203 19.797 1 97.44 98 ALA A CA 1
ATOM 791 C C . ALA A 1 98 ? 17.875 22.5 19.125 1 97.44 98 ALA A C 1
ATOM 793 O O . ALA A 1 98 ? 18.141 23.484 19.797 1 97.44 98 ALA A O 1
ATOM 794 N N . ILE A 1 99 ? 17.922 22.453 17.844 1 95.31 99 ILE A N 1
ATOM 795 C CA . ILE A 1 99 ? 18.406 23.609 17.094 1 95.31 99 ILE A CA 1
ATOM 796 C C . ILE A 1 99 ? 17.516 24.812 17.344 1 95.31 99 ILE A C 1
ATOM 798 O O . ILE A 1 99 ? 18 25.922 17.547 1 95.31 99 ILE A O 1
ATOM 802 N N . LEU A 1 100 ? 16.266 24.625 17.391 1 91.75 100 LEU A N 1
ATOM 803 C CA . LEU A 1 100 ? 15.297 25.719 17.547 1 91.75 100 LEU A CA 1
ATOM 804 C C . LEU A 1 100 ? 15.359 26.297 18.953 1 91.75 100 LEU A C 1
ATOM 806 O O . LEU A 1 100 ? 14.938 27.438 19.172 1 91.75 100 LEU A O 1
ATOM 810 N N . HIS A 1 101 ? 15.984 25.562 19.906 1 92.12 101 HIS A N 1
ATOM 811 C CA . HIS A 1 101 ? 15.82 26 21.281 1 92.12 101 HIS A CA 1
ATOM 812 C C . HIS A 1 101 ? 17.172 26.266 21.953 1 92.12 101 HIS A C 1
ATOM 814 O O . HIS A 1 101 ? 17.219 26.734 23.094 1 92.12 101 HIS A O 1
ATOM 820 N N . ARG A 1 102 ? 18.219 25.969 21.297 1 92.94 102 ARG A N 1
ATOM 821 C CA . ARG A 1 102 ? 19.531 26.281 21.828 1 92.94 102 ARG A CA 1
ATOM 822 C C . ARG A 1 102 ? 19.875 27.766 21.625 1 92.94 102 ARG A C 1
ATOM 824 O O . ARG A 1 102 ? 19.578 28.328 20.578 1 92.94 102 ARG A O 1
ATOM 831 N N . GLN A 1 103 ? 20.531 28.281 22.594 1 86.62 103 GLN A N 1
ATOM 832 C CA . GLN A 1 103 ? 20.875 29.703 22.562 1 86.62 103 GLN A CA 1
ATOM 833 C C . GLN A 1 103 ? 21.953 29.984 21.516 1 86.62 103 GLN A C 1
ATOM 835 O O . GLN A 1 103 ? 21.922 31.031 20.859 1 86.62 103 GLN A O 1
ATOM 840 N N . ASP A 1 104 ? 22.844 29.141 21.422 1 91.12 104 ASP A N 1
ATOM 841 C CA . ASP A 1 104 ? 23.953 29.375 20.5 1 91.12 104 ASP A CA 1
ATOM 842 C C . ASP A 1 104 ? 23.547 29.062 19.062 1 91.12 104 ASP A C 1
ATOM 844 O O . ASP A 1 104 ? 24.359 29.141 18.141 1 91.12 104 ASP A O 1
ATOM 848 N N . CYS A 1 105 ? 22.266 28.641 18.875 1 90.81 105 CYS A N 1
ATOM 849 C CA . CYS A 1 105 ? 21.766 28.406 17.531 1 90.81 105 CYS A CA 1
ATOM 850 C C . CYS A 1 105 ? 20.797 29.516 17.109 1 90.81 105 CYS A C 1
ATOM 852 O O . CYS A 1 105 ? 20.078 29.375 16.125 1 90.81 105 CYS A O 1
ATOM 854 N N . ARG A 1 106 ? 20.781 30.484 17.844 1 84.06 106 ARG A N 1
ATOM 855 C CA . ARG A 1 106 ? 19.953 31.625 17.453 1 84.06 106 ARG A CA 1
ATOM 856 C C . ARG A 1 106 ? 20.359 32.156 16.078 1 84.06 106 ARG A C 1
ATOM 858 O O . ARG A 1 106 ? 21.547 32.344 15.812 1 84.06 106 ARG A O 1
ATOM 865 N N . GLY A 1 107 ? 19.297 32.312 15.234 1 80.75 107 GLY A N 1
ATOM 866 C CA . GLY A 1 107 ? 19.562 32.812 13.891 1 80.75 107 GLY A CA 1
ATOM 867 C C . GLY A 1 107 ? 19.672 31.688 12.867 1 80.75 107 GLY A C 1
ATOM 868 O O . GLY A 1 107 ? 19.578 31.938 11.664 1 80.75 107 GLY A O 1
ATOM 869 N N . VAL A 1 108 ? 19.938 30.5 13.359 1 87.81 108 VAL A N 1
ATOM 870 C CA . VAL A 1 108 ? 20.031 29.344 12.469 1 87.81 108 VAL A CA 1
ATOM 871 C C . VAL A 1 108 ? 18.625 28.906 12.062 1 87.81 108 VAL A C 1
ATOM 873 O O . VAL A 1 108 ? 17.703 28.906 12.883 1 87.81 108 VAL A O 1
ATOM 876 N N . SER A 1 109 ? 18.438 28.609 10.75 1 88.56 109 SER A N 1
ATOM 877 C CA . SER A 1 109 ? 17.172 28.141 10.234 1 88.56 109 SER A CA 1
ATOM 878 C C . SER A 1 109 ? 17.203 26.641 9.922 1 88.56 109 SER A C 1
ATOM 880 O O . SER A 1 109 ? 18.234 26.125 9.453 1 88.56 109 SER A O 1
ATOM 882 N N . LEU A 1 110 ? 16.141 26 10.234 1 92.38 110 LEU A N 1
ATOM 883 C CA . LEU A 1 110 ? 16 24.609 9.828 1 92.38 110 LEU A CA 1
ATOM 884 C C . LEU A 1 110 ? 15.695 24.516 8.336 1 92.38 110 LEU A C 1
ATOM 886 O O . LEU A 1 110 ? 15 25.375 7.785 1 92.38 110 LEU A O 1
ATOM 890 N N . PRO A 1 111 ? 16.219 23.5 7.652 1 93.5 111 PRO A N 1
ATOM 891 C CA . PRO A 1 111 ? 15.734 23.266 6.289 1 93.5 111 PRO A CA 1
ATOM 892 C C . PRO A 1 111 ? 14.281 22.797 6.258 1 93.5 111 PRO A C 1
ATOM 894 O O . PRO A 1 111 ? 13.797 22.188 7.223 1 93.5 111 PRO A O 1
ATOM 897 N N . PRO A 1 112 ? 13.594 23.109 5.137 1 93.69 112 PRO A N 1
ATOM 898 C CA . PRO A 1 112 ? 12.195 22.672 5.035 1 93.69 112 PRO A CA 1
ATOM 899 C C . PRO A 1 112 ? 12.062 21.141 5.102 1 93.69 112 PRO A C 1
ATOM 901 O O . PRO A 1 112 ? 12.781 20.422 4.402 1 93.69 112 PRO A O 1
ATOM 904 N N . VAL A 1 113 ? 11.117 20.688 5.871 1 96.12 113 VAL A N 1
ATOM 905 C CA . VAL A 1 113 ? 10.961 19.25 6.094 1 96.12 113 VAL A CA 1
ATOM 906 C C . VAL A 1 113 ? 10.617 18.547 4.777 1 96.12 113 VAL A C 1
ATOM 908 O O . VAL A 1 113 ? 10.992 17.406 4.562 1 96.12 113 VAL A O 1
ATOM 911 N N . GLN A 1 114 ? 9.945 19.266 3.826 1 97.38 114 GLN A N 1
ATOM 912 C CA . GLN A 1 114 ? 9.57 18.672 2.543 1 97.38 114 GLN A CA 1
ATOM 913 C C . GLN A 1 114 ? 10.797 18.406 1.68 1 97.38 114 GLN A C 1
ATOM 915 O O . GLN A 1 114 ? 10.719 17.672 0.694 1 97.38 114 GLN A O 1
ATOM 920 N N . GLU A 1 115 ? 11.945 19.031 2.025 1 97.31 115 GLU A N 1
ATOM 921 C CA . GLU A 1 115 ? 13.18 18.75 1.31 1 97.31 115 GLU A CA 1
ATOM 922 C C . GLU A 1 115 ? 14 17.688 2.029 1 97.31 115 GLU A C 1
ATOM 924 O O . GLU A 1 115 ? 14.93 17.109 1.453 1 97.31 115 GLU A O 1
ATOM 929 N N . VAL A 1 116 ? 13.648 17.453 3.275 1 97.12 116 VAL A N 1
ATOM 930 C CA . VAL A 1 116 ? 14.32 16.422 4.062 1 97.12 116 VAL A CA 1
ATOM 931 C C . VAL A 1 116 ? 13.617 15.078 3.877 1 97.12 116 VAL A C 1
ATOM 933 O O . VAL A 1 116 ? 14.266 14.047 3.703 1 97.12 116 VAL A O 1
ATOM 936 N N . PHE A 1 117 ? 12.305 15.102 3.945 1 97.56 117 PHE A N 1
ATOM 937 C CA . PHE A 1 117 ? 11.461 13.922 3.777 1 97.56 117 PHE A CA 1
ATOM 938 C C . PHE A 1 117 ? 10.422 14.156 2.689 1 97.56 117 PHE A C 1
ATOM 940 O O . PHE A 1 117 ? 9.219 14.125 2.961 1 97.56 117 PHE A O 1
ATOM 947 N N . PRO A 1 118 ? 10.844 14.328 1.418 1 98 118 PRO A N 1
ATOM 948 C CA . PRO A 1 118 ? 9.852 14.57 0.37 1 98 118 PRO A CA 1
ATOM 949 C C . PRO A 1 118 ? 8.852 13.43 0.229 1 98 118 PRO A C 1
ATOM 951 O O . PRO A 1 118 ? 7.746 13.625 -0.292 1 98 118 PRO A O 1
ATOM 954 N N . ASP A 1 119 ? 9.203 12.227 0.704 1 97.12 119 ASP A N 1
ATOM 955 C CA . ASP A 1 119 ? 8.328 11.055 0.619 1 97.12 119 ASP A CA 1
ATOM 956 C C . ASP A 1 119 ? 7.047 11.273 1.42 1 97.12 119 ASP A C 1
ATOM 958 O O . ASP A 1 119 ? 6.051 10.578 1.203 1 97.12 119 ASP A O 1
ATOM 962 N N . LYS A 1 120 ? 7.023 12.227 2.342 1 98.12 120 LYS A N 1
ATOM 963 C CA . LYS A 1 120 ? 5.844 12.523 3.148 1 98.12 120 LYS A CA 1
ATOM 964 C C . LYS A 1 120 ? 4.895 13.461 2.406 1 98.12 120 LYS A C 1
ATOM 966 O O . LYS A 1 120 ? 3.75 13.656 2.826 1 98.12 120 LYS A O 1
ATOM 971 N N . PHE A 1 121 ? 5.328 13.977 1.239 1 98.25 121 PHE A N 1
ATOM 972 C CA . PHE A 1 121 ? 4.566 15.031 0.585 1 98.25 121 PHE A CA 1
ATOM 973 C C . PHE A 1 121 ? 4.293 14.68 -0.873 1 98.25 121 PHE A C 1
ATOM 975 O O . PHE A 1 121 ? 3.371 15.219 -1.485 1 98.25 121 PHE A O 1
ATOM 982 N N . VAL A 1 122 ? 5.129 13.805 -1.443 1 98.12 122 VAL A N 1
ATOM 983 C CA . VAL A 1 122 ? 5.098 13.523 -2.875 1 98.12 122 VAL A CA 1
ATOM 984 C C . VAL A 1 122 ? 4.688 12.07 -3.109 1 98.12 122 VAL A C 1
ATOM 986 O O . VAL A 1 122 ? 5.238 11.156 -2.492 1 98.12 122 VAL A O 1
ATOM 989 N N . PRO A 1 123 ? 3.758 11.883 -4.051 1 97.44 123 PRO A N 1
ATOM 990 C CA . PRO A 1 123 ? 3.33 10.508 -4.34 1 97.44 123 PRO A CA 1
ATOM 991 C C . PRO A 1 123 ? 4.488 9.609 -4.762 1 97.44 123 PRO A C 1
ATOM 993 O O . PRO A 1 123 ? 5.418 10.062 -5.43 1 97.44 123 PRO A O 1
ATOM 996 N N . SER A 1 124 ? 4.324 8.367 -4.43 1 96 124 SER A N 1
ATOM 997 C CA . SER A 1 124 ? 5.348 7.367 -4.73 1 96 124 SER A CA 1
ATOM 998 C C . SER A 1 124 ? 5.59 7.262 -6.234 1 96 124 SER A C 1
ATOM 1000 O O . SER A 1 124 ? 6.723 7.055 -6.672 1 96 124 SER A O 1
ATOM 1002 N N . GLU A 1 125 ? 4.531 7.359 -7.047 1 95.44 125 GLU A N 1
ATOM 1003 C CA . GLU A 1 125 ? 4.66 7.312 -8.5 1 95.44 125 GLU A CA 1
ATOM 1004 C C . GLU A 1 125 ? 5.602 8.398 -9.008 1 95.44 125 GLU A C 1
ATOM 1006 O O . GLU A 1 125 ? 6.422 8.148 -9.898 1 95.44 125 GLU A O 1
ATOM 1011 N N . THR A 1 126 ? 5.488 9.539 -8.453 1 97.31 126 THR A N 1
ATOM 1012 C CA . THR A 1 126 ? 6.312 10.68 -8.844 1 97.31 126 THR A CA 1
ATOM 1013 C C . THR A 1 126 ? 7.773 10.445 -8.469 1 97.31 126 THR A C 1
ATOM 1015 O O . THR A 1 126 ? 8.672 10.695 -9.273 1 97.31 126 THR A O 1
ATOM 1018 N N . LEU A 1 127 ? 7.992 10.008 -7.273 1 95.94 127 LEU A N 1
ATOM 1019 C CA . LEU A 1 127 ? 9.359 9.75 -6.824 1 95.94 127 LEU A CA 1
ATOM 1020 C C . LEU A 1 127 ? 10.008 8.656 -7.664 1 95.94 127 LEU A C 1
ATOM 1022 O O . LEU A 1 127 ? 11.188 8.75 -8.008 1 95.94 127 LEU A O 1
ATOM 1026 N N . PHE A 1 128 ? 9.227 7.648 -7.926 1 93.19 128 PHE A N 1
ATOM 1027 C CA . PHE A 1 128 ? 9.734 6.562 -8.758 1 93.19 128 PHE A CA 1
ATOM 1028 C C . PHE A 1 128 ? 10.117 7.074 -10.141 1 93.19 128 PHE A C 1
ATOM 1030 O O . PHE A 1 128 ? 11.156 6.684 -10.688 1 93.19 128 PHE A O 1
ATOM 1037 N N . LYS A 1 129 ? 9.273 7.887 -10.688 1 93.31 129 LYS A N 1
ATOM 1038 C CA . LYS A 1 129 ? 9.57 8.516 -11.969 1 93.31 129 LYS A CA 1
ATOM 1039 C C . LYS A 1 129 ? 10.867 9.312 -11.898 1 93.31 129 LYS A C 1
ATOM 1041 O O . LYS A 1 129 ? 11.664 9.305 -12.844 1 93.31 129 LYS A O 1
ATOM 1046 N N . ALA A 1 130 ? 11.07 10.039 -10.844 1 94.94 130 ALA A N 1
ATOM 1047 C CA . ALA A 1 130 ? 12.305 10.789 -10.664 1 94.94 130 ALA A CA 1
ATOM 1048 C C . ALA A 1 130 ? 13.523 9.875 -10.695 1 94.94 130 ALA A C 1
ATOM 1050 O O . ALA A 1 130 ? 14.523 10.172 -11.352 1 94.94 130 ALA A O 1
ATOM 1051 N N . PHE A 1 131 ? 13.445 8.773 -10.047 1 90.38 131 PHE A N 1
ATOM 1052 C CA . PHE A 1 131 ? 14.539 7.812 -10.008 1 90.38 131 PHE A CA 1
ATOM 1053 C C . PHE A 1 131 ? 14.836 7.262 -11.398 1 90.38 131 PHE A C 1
ATOM 1055 O O . PHE A 1 131 ? 15.992 7.023 -11.742 1 90.38 131 PHE A O 1
ATOM 1062 N N . LYS A 1 132 ? 13.797 7.031 -12.156 1 88.31 132 LYS A N 1
ATOM 1063 C CA . LYS A 1 132 ? 13.977 6.543 -13.516 1 88.31 132 LYS A CA 1
ATOM 1064 C C . LYS A 1 132 ? 14.625 7.605 -14.398 1 88.31 132 LYS A C 1
ATOM 1066 O O . LYS A 1 132 ? 15.555 7.305 -15.156 1 88.31 132 LYS A O 1
ATOM 1071 N N . GLU A 1 133 ? 14.172 8.867 -14.289 1 90.69 133 GLU A N 1
ATOM 1072 C CA . GLU A 1 133 ? 14.633 9.961 -15.133 1 90.69 133 GLU A CA 1
ATOM 1073 C C . GLU A 1 133 ? 16.109 10.273 -14.875 1 90.69 133 GLU A C 1
ATOM 1075 O O . GLU A 1 133 ? 16.828 10.656 -15.797 1 90.69 133 GLU A O 1
ATOM 1080 N N . VAL A 1 134 ? 16.531 10.078 -13.68 1 90.88 134 VAL A N 1
ATOM 1081 C CA . VAL A 1 134 ? 17.906 10.398 -13.312 1 90.88 134 VAL A CA 1
ATOM 1082 C C . VAL A 1 134 ? 18.875 9.539 -14.133 1 90.88 134 VAL A C 1
ATOM 1084 O O . VAL A 1 134 ? 19.984 9.977 -14.453 1 90.88 134 VAL A O 1
ATOM 1087 N N . ARG A 1 135 ? 18.469 8.391 -14.523 1 84.12 135 ARG A N 1
ATOM 1088 C CA . ARG A 1 135 ? 19.328 7.465 -15.258 1 84.12 135 ARG A CA 1
ATOM 1089 C C . ARG A 1 135 ? 19.344 7.797 -16.75 1 84.12 135 ARG A C 1
ATOM 1091 O O . ARG A 1 135 ? 20.219 7.344 -17.469 1 84.12 135 ARG A O 1
ATOM 1098 N N . LEU A 1 136 ? 18.484 8.664 -17.172 1 85.56 136 LEU A N 1
ATOM 1099 C CA . LEU A 1 136 ? 18.344 8.969 -18.578 1 85.56 136 LEU A CA 1
ATOM 1100 C C . LEU A 1 136 ? 18.984 10.312 -18.922 1 85.56 136 LEU A C 1
ATOM 1102 O O . LEU A 1 136 ? 19.047 10.695 -20.094 1 85.56 136 LEU A O 1
ATOM 1106 N N . HIS A 1 137 ? 19.5 11.031 -17.906 1 88.94 137 HIS A N 1
ATOM 1107 C CA . HIS A 1 137 ? 20.062 12.359 -18.125 1 88.94 137 HIS A CA 1
ATOM 1108 C C . HIS A 1 137 ? 21.5 12.43 -17.625 1 88.94 137 HIS A C 1
ATOM 1110 O O . HIS A 1 137 ? 21.891 11.695 -16.719 1 88.94 137 HIS A O 1
ATOM 1116 N N . PRO A 1 138 ? 22.25 13.305 -18.281 1 91.38 138 PRO A N 1
ATOM 1117 C CA . PRO A 1 138 ? 23.594 13.539 -17.75 1 91.38 138 PRO A CA 1
ATOM 1118 C C . PRO A 1 138 ? 23.594 13.984 -16.297 1 91.38 138 PRO A C 1
ATOM 1120 O O . PRO A 1 138 ? 22.625 14.602 -15.836 1 91.38 138 PRO A O 1
ATOM 1123 N N . ASP A 1 139 ? 24.656 13.758 -15.586 1 91.5 139 ASP A N 1
ATOM 1124 C CA . ASP A 1 139 ? 24.75 13.922 -14.133 1 91.5 139 ASP A CA 1
ATOM 1125 C C . ASP A 1 139 ? 24.625 15.391 -13.734 1 91.5 139 ASP A C 1
ATOM 1127 O O . ASP A 1 139 ? 24.281 15.711 -12.602 1 91.5 139 ASP A O 1
ATOM 1131 N N . ASP A 1 140 ? 24.938 16.312 -14.609 1 94.81 140 ASP A N 1
ATOM 1132 C CA . ASP A 1 140 ? 24.984 17.719 -14.227 1 94.81 140 ASP A CA 1
ATOM 1133 C C . ASP A 1 140 ? 23.703 18.453 -14.648 1 94.81 140 ASP A C 1
ATOM 1135 O O . ASP A 1 140 ? 23.5 19.609 -14.297 1 94.81 140 ASP A O 1
ATOM 1139 N N . GLU A 1 141 ? 22.844 17.75 -15.336 1 95.81 141 GLU A N 1
ATOM 1140 C CA . GLU A 1 141 ? 21.641 18.375 -15.852 1 95.81 141 GLU A CA 1
ATOM 1141 C C . GLU A 1 141 ? 20.531 18.406 -14.797 1 95.81 141 GLU A C 1
ATOM 1143 O O . GLU A 1 141 ? 20.391 17.484 -14.008 1 95.81 141 GLU A O 1
ATOM 1148 N N . GLU A 1 142 ? 19.75 19.484 -14.82 1 96.94 142 GLU A N 1
ATOM 1149 C CA . GLU A 1 142 ? 18.578 19.578 -13.953 1 96.94 142 GLU A CA 1
ATOM 1150 C C . GLU A 1 142 ? 17.438 18.703 -14.477 1 96.94 142 GLU A C 1
ATOM 1152 O O . GLU A 1 142 ? 17.188 18.656 -15.68 1 96.94 142 GLU A O 1
ATOM 1157 N N . ILE A 1 143 ? 16.844 18 -13.609 1 97.25 143 ILE A N 1
ATOM 1158 C CA . ILE A 1 143 ? 15.688 17.156 -13.938 1 97.25 143 ILE A CA 1
ATOM 1159 C C . ILE A 1 143 ? 14.453 17.672 -13.195 1 97.25 143 ILE A C 1
ATOM 1161 O O . ILE A 1 143 ? 14.508 17.906 -11.984 1 97.25 143 ILE A O 1
ATOM 1165 N N . ILE A 1 144 ? 13.328 17.906 -13.906 1 98.19 144 ILE A N 1
ATOM 1166 C CA . ILE A 1 144 ? 12.047 18.281 -13.312 1 98.19 144 ILE A CA 1
ATOM 1167 C C . ILE A 1 144 ? 10.984 17.266 -13.688 1 98.19 144 ILE A C 1
ATOM 1169 O O . ILE A 1 144 ? 10.742 17 -14.875 1 98.19 144 ILE A O 1
ATOM 1173 N N . VAL A 1 145 ? 10.43 16.594 -12.758 1 97.5 145 VAL A N 1
ATOM 1174 C CA . VAL A 1 145 ? 9.32 15.688 -13 1 97.5 145 VAL A CA 1
ATOM 1175 C C . VAL A 1 145 ? 8.023 16.312 -12.469 1 97.5 145 VAL A C 1
ATOM 1177 O O . VAL A 1 145 ? 8.031 17.031 -11.477 1 97.5 145 VAL A O 1
ATOM 1180 N N . ASP A 1 146 ? 6.875 16.031 -13.086 1 97.88 146 ASP A N 1
ATOM 1181 C CA . ASP A 1 146 ? 5.578 16.562 -12.68 1 97.88 146 ASP A CA 1
ATOM 1182 C C . ASP A 1 146 ? 4.926 15.672 -11.625 1 97.88 146 ASP A C 1
ATOM 1184 O O . ASP A 1 146 ? 5.004 14.445 -11.703 1 97.88 146 ASP A O 1
ATOM 1188 N N . ILE A 1 147 ? 4.336 16.234 -10.68 1 97.69 147 ILE A N 1
ATOM 1189 C CA . ILE A 1 147 ? 3.68 15.516 -9.602 1 97.69 147 ILE A CA 1
ATOM 1190 C C . ILE A 1 147 ? 2.469 14.758 -10.148 1 97.69 147 ILE A C 1
ATOM 1192 O O . ILE A 1 147 ? 1.769 15.25 -11.031 1 97.69 147 ILE A O 1
ATOM 1196 N N . GLU A 1 148 ? 2.256 13.555 -9.648 1 95.5 148 GLU A N 1
ATOM 1197 C CA . GLU A 1 148 ? 1.128 12.727 -10.062 1 95.5 148 GLU A CA 1
ATOM 1198 C C . GLU A 1 148 ? -0.102 12.992 -9.203 1 95.5 148 GLU A C 1
ATOM 1200 O O . GLU A 1 148 ? 0.018 13.461 -8.07 1 95.5 148 GLU A O 1
ATOM 1205 N N . LYS A 1 149 ? -1.29 12.617 -9.734 1 92.44 149 LYS A N 1
ATOM 1206 C CA . LYS A 1 149 ? -2.541 12.727 -8.992 1 92.44 149 LYS A CA 1
ATOM 1207 C C . LYS A 1 149 ? -2.693 11.57 -8.008 1 92.44 149 LYS A C 1
ATOM 1209 O O . LYS A 1 149 ? -2.176 10.477 -8.234 1 92.44 149 LYS A O 1
ATOM 1214 N N . THR A 1 150 ? -3.406 11.828 -6.934 1 93.31 150 THR A N 1
ATOM 1215 C CA . THR A 1 150 ? -3.582 10.805 -5.906 1 93.31 150 THR A CA 1
ATOM 1216 C C . THR A 1 150 ? -5.004 10.25 -5.934 1 93.31 150 THR A C 1
ATOM 1218 O O . THR A 1 150 ? -5.352 9.383 -5.129 1 93.31 150 THR A O 1
ATOM 1221 N N . GLY A 1 151 ? -5.848 10.758 -6.816 1 93.19 151 GLY A N 1
ATOM 1222 C CA . GLY A 1 151 ? -7.238 10.344 -6.91 1 93.19 151 GLY A CA 1
ATOM 1223 C C . GLY A 1 151 ? -7.973 10.969 -8.078 1 93.19 151 GLY A C 1
ATOM 1224 O O . GLY A 1 151 ? -7.352 11.359 -9.07 1 93.19 151 GLY A O 1
ATOM 1225 N N . ASN A 1 152 ? -9.328 10.867 -7.98 1 93.88 152 ASN A N 1
ATOM 1226 C CA . ASN A 1 152 ? -10.164 11.445 -9.031 1 93.88 152 ASN A CA 1
ATOM 1227 C C . ASN A 1 152 ? -11.539 11.852 -8.5 1 93.88 152 ASN A C 1
ATOM 1229 O O . ASN A 1 152 ? -11.797 11.734 -7.301 1 93.88 152 ASN A O 1
ATOM 1233 N N . VAL A 1 153 ? -12.422 12.289 -9.352 1 92.31 153 VAL A N 1
ATOM 1234 C CA . VAL A 1 153 ? -13.648 12.984 -8.984 1 92.31 153 VAL A CA 1
ATOM 1235 C C . VAL A 1 153 ? -14.672 11.992 -8.445 1 92.31 153 VAL A C 1
ATOM 1237 O O . VAL A 1 153 ? -15.672 12.383 -7.836 1 92.31 153 VAL A O 1
ATOM 1240 N N . LYS A 1 154 ? -14.414 10.719 -8.641 1 93.06 154 LYS A N 1
ATOM 1241 C CA . LYS A 1 154 ? -15.336 9.727 -8.094 1 93.06 154 LYS A CA 1
ATOM 1242 C C . LYS A 1 154 ? -15.32 9.75 -6.566 1 93.06 154 LYS A C 1
ATOM 1244 O O . LYS A 1 154 ? -16.281 9.312 -5.926 1 93.06 154 LYS A O 1
ATOM 1249 N N . ASP A 1 155 ? -14.258 10.164 -5.992 1 93.38 155 ASP A N 1
ATOM 1250 C CA . ASP A 1 155 ? -14.164 10.406 -4.559 1 93.38 155 ASP A CA 1
ATOM 1251 C C . ASP A 1 155 ? -14.461 11.867 -4.227 1 93.38 155 ASP A C 1
ATOM 1253 O O . ASP A 1 155 ? -13.672 12.75 -4.543 1 93.38 155 ASP A O 1
ATOM 1257 N N . PRO A 1 156 ? -15.469 12.102 -3.562 1 92.94 156 PRO A N 1
ATOM 1258 C CA . PRO A 1 156 ? -15.805 13.492 -3.264 1 92.94 156 PRO A CA 1
ATOM 1259 C C . PRO A 1 156 ? -14.719 14.211 -2.477 1 92.94 156 PRO A C 1
ATOM 1261 O O . PRO A 1 156 ? -14.484 15.406 -2.682 1 92.94 156 PRO A O 1
ATOM 1264 N N . GLU A 1 157 ? -14.047 13.523 -1.664 1 94.62 157 GLU A N 1
ATOM 1265 C CA . GLU A 1 157 ? -13.031 14.148 -0.825 1 94.62 157 GLU A CA 1
ATOM 1266 C C . GLU A 1 157 ? -11.805 14.539 -1.644 1 94.62 157 GLU A C 1
ATOM 1268 O O . GLU A 1 157 ? -10.984 15.352 -1.198 1 94.62 157 GLU A O 1
ATOM 1273 N N . TYR A 1 158 ? -11.68 13.961 -2.832 1 95.25 158 TYR A N 1
ATOM 1274 C CA . TYR A 1 158 ? -10.562 14.305 -3.699 1 95.25 158 TYR A CA 1
ATOM 1275 C C . TYR A 1 158 ? -10.641 15.758 -4.137 1 95.25 158 TYR A C 1
ATOM 1277 O O . TYR A 1 158 ? -9.617 16.375 -4.445 1 95.25 158 TYR A O 1
ATOM 1285 N N . ASN A 1 159 ? -11.836 16.359 -4.09 1 95.12 159 ASN A N 1
ATOM 1286 C CA . ASN A 1 159 ? -12.023 17.75 -4.477 1 95.12 159 ASN A CA 1
ATOM 1287 C C . ASN A 1 159 ? -11.266 18.688 -3.553 1 95.12 159 ASN A C 1
ATOM 1289 O O . ASN A 1 159 ? -11.031 19.859 -3.898 1 95.12 159 ASN A O 1
ATOM 1293 N N . LEU A 1 160 ? -10.891 18.234 -2.395 1 97.19 160 LEU A N 1
ATOM 1294 C CA . LEU A 1 160 ? -10.203 19.062 -1.416 1 97.19 160 LEU A CA 1
ATOM 1295 C C . LEU A 1 160 ? -8.719 18.703 -1.335 1 97.19 160 LEU A C 1
ATOM 1297 O O . LEU A 1 160 ? -8 19.219 -0.479 1 97.19 160 LEU A O 1
ATOM 1301 N N . ALA A 1 161 ? -8.25 17.844 -2.26 1 97.06 161 ALA A N 1
ATOM 1302 C CA . ALA A 1 161 ? -6.871 17.359 -2.217 1 97.06 161 ALA A CA 1
ATOM 1303 C C . ALA A 1 161 ? -5.887 18.531 -2.311 1 97.06 161 ALA A C 1
ATOM 1305 O O . ALA A 1 161 ? -4.812 18.484 -1.707 1 97.06 161 ALA A O 1
ATOM 1306 N N . TYR A 1 162 ? -6.266 19.625 -3.008 1 97.31 162 TYR A N 1
ATOM 1307 C CA . TYR A 1 162 ? -5.375 20.766 -3.186 1 97.31 162 TYR A CA 1
ATOM 1308 C C . TYR A 1 162 ? -5.035 21.406 -1.846 1 97.31 162 TYR A C 1
ATOM 1310 O O . TYR A 1 162 ? -3.947 21.969 -1.676 1 97.31 162 TYR A O 1
ATOM 1318 N N . TYR A 1 163 ? -5.945 21.344 -0.889 1 98.19 163 TYR A N 1
ATOM 1319 C CA . TYR A 1 163 ? -5.723 21.891 0.441 1 98.19 163 TYR A CA 1
ATOM 1320 C C . TYR A 1 163 ? -5.129 20.844 1.378 1 98.19 163 TYR A C 1
ATOM 1322 O O . TYR A 1 163 ? -4.109 21.094 2.029 1 98.19 163 TYR A O 1
ATOM 1330 N N . ARG A 1 164 ? -5.691 19.625 1.415 1 98 164 ARG A N 1
ATOM 1331 C CA . ARG A 1 164 ? -5.285 18.594 2.363 1 98 164 ARG A CA 1
ATOM 1332 C C . ARG A 1 164 ? -3.863 18.125 2.084 1 98 164 ARG A C 1
ATOM 1334 O O . ARG A 1 164 ? -3.117 17.797 3.01 1 98 164 ARG A O 1
ATOM 1341 N N . GLU A 1 165 ? -3.521 18.109 0.812 1 97.62 165 GLU A N 1
ATOM 1342 C CA . GLU A 1 165 ? -2.221 17.578 0.418 1 97.62 165 GLU A CA 1
ATOM 1343 C C . GLU A 1 165 ? -1.221 18.688 0.151 1 97.62 165 GLU A C 1
ATOM 1345 O O . GLU A 1 165 ? -0.119 18.438 -0.341 1 97.62 165 GLU A O 1
ATOM 1350 N N . ASP A 1 166 ? -1.604 19.938 0.451 1 97.94 166 ASP A N 1
ATOM 1351 C CA . ASP A 1 166 ? -0.69 21.047 0.264 1 97.94 166 ASP A CA 1
ATOM 1352 C C . ASP A 1 166 ? 0.594 20.859 1.066 1 97.94 166 ASP A C 1
ATOM 1354 O O . ASP A 1 166 ? 0.547 20.484 2.24 1 97.94 166 ASP A O 1
ATOM 1358 N N . ILE A 1 167 ? 1.712 21.141 0.467 1 97.31 167 ILE A N 1
ATOM 1359 C CA . ILE A 1 167 ? 3.018 20.922 1.079 1 97.31 167 ILE A CA 1
ATOM 1360 C C . ILE A 1 167 ? 3.207 21.875 2.252 1 97.31 167 ILE A C 1
ATOM 1362 O O . ILE A 1 167 ? 3.678 21.469 3.32 1 97.31 167 ILE A O 1
ATOM 1366 N N . GLY A 1 168 ? 2.789 23.109 2.082 1 95.25 168 GLY A N 1
ATOM 1367 C CA . GLY A 1 168 ? 2.977 24.109 3.111 1 95.25 168 GLY A CA 1
ATOM 1368 C C . GLY A 1 168 ? 2.184 23.828 4.375 1 95.25 168 GLY A C 1
ATOM 1369 O O . GLY A 1 168 ? 2.699 23.984 5.484 1 95.25 168 GLY A O 1
ATOM 1370 N N . VAL A 1 169 ? 0.948 23.391 4.207 1 96.44 169 VAL A N 1
ATOM 1371 C CA . VAL A 1 169 ? 0.077 23.172 5.355 1 96.44 169 VAL A CA 1
ATOM 1372 C C . VAL A 1 169 ? 0.599 21.984 6.176 1 96.44 169 VAL A C 1
ATOM 1374 O O . VAL A 1 169 ? 0.66 22.062 7.406 1 96.44 169 VAL A O 1
ATOM 1377 N N . ASN A 1 170 ? 0.965 20.938 5.492 1 97.62 170 ASN A N 1
ATOM 1378 C CA . ASN A 1 170 ? 1.485 19.781 6.199 1 97.62 170 ASN A CA 1
ATOM 1379 C C . ASN A 1 170 ? 2.84 20.078 6.84 1 97.62 170 ASN A C 1
ATOM 1381 O O . ASN A 1 170 ? 3.121 19.609 7.945 1 97.62 170 ASN A O 1
ATOM 1385 N N . ALA A 1 171 ? 3.682 20.844 6.188 1 96.12 171 ALA A N 1
ATOM 1386 C CA . ALA A 1 171 ? 4.965 21.25 6.758 1 96.12 171 ALA A CA 1
ATOM 1387 C C . ALA A 1 171 ? 4.77 22.125 8 1 96.12 171 ALA A C 1
ATOM 1389 O O . ALA A 1 171 ? 5.523 22 8.969 1 96.12 171 ALA A O 1
ATOM 1390 N N . HIS A 1 172 ? 3.775 22.969 7.934 1 94.56 172 HIS A N 1
ATOM 1391 C CA . HIS A 1 172 ? 3.465 23.812 9.086 1 94.56 172 HIS A CA 1
ATOM 1392 C C . HIS A 1 172 ? 3.109 22.969 10.305 1 94.56 172 HIS A C 1
ATOM 1394 O O . HIS A 1 172 ? 3.588 23.25 11.406 1 94.56 172 HIS A O 1
ATOM 1400 N N . HIS A 1 173 ? 2.262 21.969 10.07 1 96.5 173 HIS A N 1
ATOM 1401 C CA . HIS A 1 173 ? 1.843 21.125 11.18 1 96.5 173 HIS A CA 1
ATOM 1402 C C . HIS A 1 173 ? 3.035 20.422 11.812 1 96.5 173 HIS A C 1
ATOM 1404 O O . HIS A 1 173 ? 3.15 20.375 13.039 1 96.5 173 HIS A O 1
ATOM 1410 N N . TRP A 1 174 ? 3.92 19.938 11.039 1 96.44 174 TRP A N 1
ATOM 1411 C CA . TRP A 1 174 ? 5.152 19.328 11.523 1 96.44 174 TRP A CA 1
ATOM 1412 C C . TRP A 1 174 ? 5.977 20.328 12.328 1 96.44 174 TRP A C 1
ATOM 1414 O O . TRP A 1 174 ? 6.414 20.031 13.438 1 96.44 174 TRP A O 1
ATOM 1424 N N . HIS A 1 175 ? 6.176 21.453 11.812 1 94.56 175 HIS A N 1
ATOM 1425 C CA . HIS A 1 175 ? 7.039 22.453 12.422 1 94.56 175 HIS A CA 1
ATOM 1426 C C . HIS A 1 175 ? 6.484 22.906 13.766 1 94.56 175 HIS A C 1
ATOM 1428 O O . HIS A 1 175 ? 7.246 23.188 14.695 1 94.56 175 HIS A O 1
ATOM 1434 N N . TRP A 1 176 ? 5.156 23.016 13.781 1 94.56 176 TRP A N 1
ATOM 1435 C CA . TRP A 1 176 ? 4.527 23.422 15.039 1 94.56 176 TRP A CA 1
ATOM 1436 C C . TRP A 1 176 ? 4.93 22.5 16.172 1 94.56 176 TRP A C 1
ATOM 1438 O O . TRP A 1 176 ? 5.199 22.953 17.297 1 94.56 176 TRP A O 1
ATOM 1448 N N . HIS A 1 177 ? 5.039 21.25 15.922 1 95.5 177 HIS A N 1
ATOM 1449 C CA . HIS A 1 177 ? 5.359 20.266 16.953 1 95.5 177 HIS A CA 1
ATOM 1450 C C . HIS A 1 177 ? 6.84 20.312 17.312 1 95.5 177 HIS A C 1
ATOM 1452 O O . HIS A 1 177 ? 7.246 19.766 18.344 1 95.5 177 HIS A O 1
ATOM 1458 N N . LEU A 1 178 ? 7.676 20.938 16.484 1 95.38 178 LEU A N 1
ATOM 1459 C CA . LEU A 1 178 ? 9.062 21.188 16.844 1 95.38 178 LEU A CA 1
ATOM 1460 C C . LEU A 1 178 ? 9.172 22.344 17.828 1 95.38 178 LEU A C 1
ATOM 1462 O O . LEU A 1 178 ? 10 22.297 18.75 1 95.38 178 LEU A O 1
ATOM 1466 N N . VAL A 1 179 ? 8.312 23.297 17.594 1 92.75 179 VAL A N 1
ATOM 1467 C CA . VAL A 1 179 ? 8.312 24.484 18.438 1 92.75 179 VAL A CA 1
ATOM 1468 C C . VAL A 1 179 ? 7.691 24.172 19.797 1 92.75 179 VAL A C 1
ATOM 1470 O O . VAL A 1 179 ? 8.164 24.641 20.828 1 92.75 179 VAL A O 1
ATOM 1473 N N . TYR A 1 180 ? 6.684 23.359 19.75 1 93.75 180 TYR A N 1
ATOM 1474 C CA . TYR A 1 180 ? 5.949 23.016 20.953 1 93.75 180 TYR A CA 1
ATOM 1475 C C . TYR A 1 180 ? 5.93 21.5 21.156 1 93.75 180 TYR A C 1
ATOM 1477 O O . TYR A 1 180 ? 4.867 20.875 21.109 1 93.75 180 TYR A O 1
ATOM 1485 N N . PRO A 1 181 ? 7.039 20.969 21.516 1 95.5 181 PRO A N 1
ATOM 1486 C CA . PRO A 1 181 ? 7.023 19.516 21.781 1 95.5 181 PRO A CA 1
ATOM 1487 C C . PRO A 1 181 ? 6.09 19.141 22.922 1 95.5 181 PRO A C 1
ATOM 1489 O O . PRO A 1 181 ? 6.102 19.797 23.984 1 95.5 181 PRO A O 1
ATOM 1492 N N . ALA A 1 182 ? 5.352 18.109 22.75 1 96.06 182 ALA A N 1
ATOM 1493 C CA . ALA A 1 182 ? 4.387 17.672 23.75 1 96.06 182 ALA A CA 1
ATOM 1494 C C . ALA A 1 182 ? 5.086 17.312 25.062 1 96.06 182 ALA A C 1
ATOM 1496 O O . ALA A 1 182 ? 4.516 17.484 26.141 1 96.06 182 ALA A O 1
ATOM 1497 N N . THR A 1 183 ? 6.371 16.891 24.984 1 96.31 183 THR A N 1
ATOM 1498 C CA . THR A 1 183 ? 7.09 16.406 26.156 1 96.31 183 THR A CA 1
ATOM 1499 C C . THR A 1 183 ? 8.055 17.469 26.672 1 96.31 183 THR A C 1
ATOM 1501 O O . THR A 1 183 ? 9.008 17.156 27.391 1 96.31 183 THR A O 1
ATOM 1504 N N . TRP A 1 184 ? 7.84 18.672 26.328 1 95.56 184 TRP A N 1
ATOM 1505 C CA . TRP A 1 184 ? 8.68 19.781 26.766 1 95.56 184 TRP A CA 1
ATOM 1506 C C . TRP A 1 184 ? 8.688 19.875 28.281 1 95.56 184 TRP A C 1
ATOM 1508 O O . TRP A 1 184 ? 7.633 20.031 28.906 1 95.56 184 TRP A O 1
ATOM 1518 N N . ARG A 1 185 ? 9.891 19.812 28.922 1 94.81 185 ARG A N 1
ATOM 1519 C CA . ARG A 1 185 ? 10.047 19.938 30.375 1 94.81 185 ARG A CA 1
ATOM 1520 C C . ARG A 1 185 ? 10.758 21.234 30.734 1 94.81 185 ARG A C 1
ATOM 1522 O O . ARG A 1 185 ? 11.984 21.312 30.672 1 94.81 185 ARG A O 1
ATOM 1529 N N . PRO A 1 186 ? 9.922 22.156 31.234 1 91.19 186 PRO A N 1
ATOM 1530 C CA . PRO A 1 186 ? 10.531 23.438 31.594 1 91.19 186 PRO A CA 1
ATOM 1531 C C . PRO A 1 186 ? 11.617 23.297 32.656 1 91.19 186 PRO A C 1
ATOM 1533 O O . PRO A 1 186 ? 12.57 24.078 32.688 1 91.19 186 PRO A O 1
ATOM 1536 N N . GLU A 1 187 ? 11.531 22.406 33.5 1 90.19 187 GLU A N 1
ATOM 1537 C CA . GLU A 1 187 ? 12.5 22.203 34.594 1 90.19 187 GLU A CA 1
ATOM 1538 C C . GLU A 1 187 ? 13.859 21.797 34.031 1 90.19 187 GLU A C 1
ATOM 1540 O O . GLU A 1 187 ? 14.891 22.047 34.656 1 90.19 187 GLU A O 1
ATOM 1545 N N . VAL A 1 188 ? 13.828 21.219 32.875 1 88.38 188 VAL A N 1
ATOM 1546 C CA . VAL A 1 188 ? 15.062 20.734 32.281 1 88.38 188 VAL A CA 1
ATOM 1547 C C . VAL A 1 188 ? 15.633 21.797 31.344 1 88.38 188 VAL A C 1
ATOM 1549 O O . VAL A 1 188 ? 16.812 22.156 31.438 1 88.38 188 VAL A O 1
ATOM 1552 N N . VAL A 1 189 ? 14.773 22.375 30.516 1 87.94 189 VAL A N 1
ATOM 1553 C CA . VAL A 1 189 ? 15.219 23.312 29.484 1 87.94 189 VAL A CA 1
ATOM 1554 C C . VAL A 1 189 ? 15.227 24.734 30.047 1 87.94 189 VAL A C 1
ATOM 1556 O O . VAL A 1 189 ? 15.852 25.625 29.469 1 87.94 189 VAL A O 1
ATOM 1559 N N . HIS A 1 190 ? 14.586 24.969 31.156 1 87.25 190 HIS A N 1
ATOM 1560 C CA . HIS A 1 190 ? 14.555 26.219 31.906 1 87.25 190 HIS A CA 1
ATOM 1561 C C . HIS A 1 190 ? 13.852 27.312 31.109 1 87.25 190 HIS A C 1
ATOM 1563 O O . HIS A 1 190 ? 14.273 28.469 31.125 1 87.25 190 HIS A O 1
ATOM 1569 N N . ARG A 1 191 ? 12.898 26.938 30.344 1 88.81 191 ARG A N 1
ATOM 1570 C CA . ARG A 1 191 ? 12.031 27.844 29.594 1 88.81 191 ARG A CA 1
ATOM 1571 C C . ARG A 1 191 ? 10.586 27.344 29.609 1 88.81 191 ARG A C 1
ATOM 1573 O O . ARG A 1 191 ? 10.32 26.188 29.312 1 88.81 191 ARG A O 1
ATOM 1580 N N . ILE A 1 192 ? 9.758 28.25 29.922 1 88.94 192 ILE A N 1
ATOM 1581 C CA . ILE A 1 192 ? 8.336 27.922 29.969 1 88.94 192 ILE A CA 1
ATOM 1582 C C . ILE A 1 192 ? 7.691 28.234 28.625 1 88.94 192 ILE A C 1
ATOM 1584 O O . ILE A 1 192 ? 8.008 29.266 28 1 88.94 192 ILE A O 1
ATOM 1588 N N . LYS A 1 193 ? 6.891 27.391 28.172 1 91.94 193 LYS 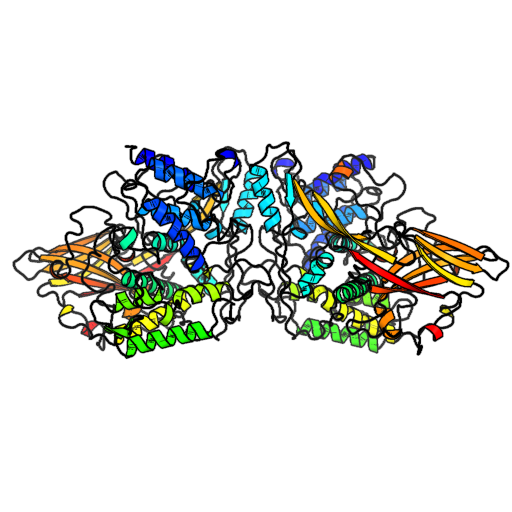A N 1
ATOM 1589 C CA . LYS A 1 193 ? 6.051 27.672 27.016 1 91.94 193 LYS A CA 1
ATOM 1590 C C . LYS A 1 193 ? 4.684 28.188 27.438 1 91.94 193 LYS A C 1
ATOM 1592 O O . LYS A 1 193 ? 3.814 27.422 27.859 1 91.94 193 LYS A O 1
ATOM 1597 N N . ASP A 1 194 ? 4.555 29.453 27.25 1 91.69 194 ASP A N 1
ATOM 1598 C CA . ASP A 1 194 ? 3.361 30.141 27.719 1 91.69 194 ASP A CA 1
ATOM 1599 C C . ASP A 1 194 ? 2.137 29.734 26.906 1 91.69 194 ASP A C 1
ATOM 1601 O O . ASP A 1 194 ? 2.186 29.719 25.672 1 91.69 194 ASP A O 1
ATOM 1605 N N . ARG A 1 195 ? 0.987 29.344 27.547 1 94.69 195 ARG A N 1
ATOM 1606 C CA . ARG A 1 195 ? -0.322 29.062 26.969 1 94.69 195 ARG A CA 1
ATOM 1607 C C . ARG A 1 195 ? -0.22 28 25.875 1 94.69 195 ARG A C 1
ATOM 1609 O O . ARG A 1 195 ? -0.899 28.094 24.844 1 94.69 195 ARG A O 1
ATOM 1616 N N . LYS A 1 196 ? 0.682 27.078 26.062 1 95.06 196 LYS A N 1
ATOM 1617 C CA . LYS A 1 196 ? 0.91 26.031 25.062 1 95.06 196 LYS A CA 1
ATOM 1618 C C . LYS A 1 196 ? -0.367 25.234 24.797 1 95.06 196 LYS A C 1
ATOM 1620 O O . LYS A 1 196 ? -0.665 24.891 23.656 1 95.06 196 LYS A O 1
ATOM 1625 N N . GLY A 1 197 ? -1.104 24.875 25.859 1 97 197 GLY A N 1
ATOM 1626 C CA . GLY A 1 197 ? -2.355 24.156 25.703 1 97 197 GLY A CA 1
ATOM 1627 C C . GLY A 1 197 ? -3.383 24.922 24.891 1 97 197 GLY A C 1
ATOM 1628 O O . GLY A 1 197 ? -4.078 24.344 24.047 1 97 197 GLY A O 1
ATOM 1629 N N . GLU A 1 198 ? -3.52 26.203 25.188 1 97.31 198 GLU A N 1
ATOM 1630 C CA . GLU A 1 198 ? -4.441 27.047 24.438 1 97.31 198 GLU A CA 1
ATOM 1631 C C . GLU A 1 198 ? -4.02 27.156 22.969 1 97.31 198 GLU A C 1
ATOM 1633 O O . GLU A 1 198 ? -4.863 27.172 22.078 1 97.31 198 GLU A O 1
ATOM 1638 N N . LEU A 1 199 ? -2.729 27.25 22.781 1 95.81 199 LEU A N 1
ATOM 1639 C CA . LEU A 1 199 ? -2.201 27.312 21.422 1 95.81 199 LEU A CA 1
ATOM 1640 C C . LEU A 1 199 ? -2.535 26.031 20.656 1 95.81 199 LEU A C 1
ATOM 1642 O O . LEU A 1 199 ? -2.9 26.078 19.469 1 95.81 199 LEU A O 1
ATOM 1646 N N . PHE A 1 200 ? -2.365 24.906 21.312 1 96.69 200 PHE A N 1
ATOM 1647 C CA . PHE A 1 200 ? -2.701 23.609 20.734 1 96.69 200 PHE A CA 1
ATOM 1648 C C . PHE A 1 200 ? -4.164 23.578 20.297 1 96.69 200 PHE A C 1
ATOM 1650 O O . PHE A 1 200 ? -4.477 23.203 19.172 1 96.69 200 PHE A O 1
ATOM 1657 N N . PHE A 1 201 ? -5.008 24 21.188 1 97.56 201 PHE A N 1
ATOM 1658 C CA . PHE A 1 201 ? -6.438 24.078 20.906 1 97.56 201 PHE A CA 1
ATOM 1659 C C . PHE A 1 201 ? -6.711 25 19.719 1 97.56 201 PHE A C 1
ATOM 1661 O O . PHE A 1 201 ? -7.363 24.594 18.766 1 97.56 201 PHE A O 1
ATOM 1668 N N . TYR A 1 202 ? -6.242 26.141 19.766 1 97.06 202 TYR A N 1
ATOM 1669 C CA . TYR A 1 202 ? -6.617 27.188 18.828 1 97.06 202 TYR A CA 1
ATOM 1670 C C . TYR A 1 202 ? -6.141 26.859 17.422 1 97.06 202 TYR A C 1
ATOM 1672 O O . TYR A 1 202 ? -6.871 27.047 16.453 1 97.06 202 TYR A O 1
ATOM 1680 N N . MET A 1 203 ? -4.918 26.391 17.328 1 95.5 203 MET A N 1
ATOM 1681 C CA . MET A 1 203 ? -4.391 26.031 16.016 1 95.5 203 MET A CA 1
ATOM 1682 C C . MET A 1 203 ? -5.285 25 15.352 1 95.5 203 MET A C 1
ATOM 1684 O O . MET A 1 203 ? -5.652 25.141 14.188 1 95.5 203 MET A O 1
ATOM 1688 N N . HIS A 1 204 ? -5.695 24 16.062 1 97.5 204 HIS A N 1
ATOM 1689 C CA . HIS A 1 204 ? -6.516 22.938 15.477 1 97.5 204 HIS A CA 1
ATOM 1690 C C . HIS A 1 204 ? -7.926 23.438 15.18 1 97.5 204 HIS A C 1
ATOM 1692 O O . HIS A 1 204 ? -8.547 23.016 14.195 1 97.5 204 HIS A O 1
ATOM 1698 N N . GLN A 1 205 ? -8.422 24.281 16.031 1 97.56 205 GLN A N 1
ATOM 1699 C CA . GLN A 1 205 ? -9.734 24.859 15.766 1 97.56 205 GLN A CA 1
ATOM 1700 C C . GLN A 1 205 ? -9.719 25.656 14.461 1 97.56 205 GLN A C 1
ATOM 1702 O O . GLN A 1 205 ? -10.68 25.609 13.688 1 97.56 205 GLN A O 1
ATOM 1707 N N . GLN A 1 206 ? -8.656 26.406 14.266 1 97.44 206 GLN A N 1
ATOM 1708 C CA . GLN A 1 206 ? -8.516 27.203 13.047 1 97.44 206 GLN A CA 1
ATOM 1709 C C . GLN A 1 206 ? -8.398 26.297 11.82 1 97.44 206 GLN A C 1
ATOM 1711 O O . GLN A 1 206 ? -8.938 26.609 10.758 1 97.44 206 GLN A O 1
ATOM 1716 N N . MET A 1 207 ? -7.754 25.188 11.961 1 97.56 207 MET A N 1
ATOM 1717 C CA . MET A 1 207 ? -7.668 24.219 10.867 1 97.56 207 MET A CA 1
ATOM 1718 C C . MET A 1 207 ? -9.047 23.688 10.508 1 97.56 207 MET A C 1
ATOM 1720 O O . MET A 1 207 ? -9.359 23.5 9.328 1 97.56 207 MET A O 1
ATOM 1724 N N . CYS A 1 208 ? -9.836 23.406 11.516 1 98.12 208 CYS A N 1
ATOM 1725 C CA . CYS A 1 208 ? -11.188 22.922 11.281 1 98.12 208 CYS A CA 1
ATOM 1726 C C . CYS A 1 208 ? -12.031 23.953 10.547 1 98.12 208 CYS A C 1
ATOM 1728 O O . CYS A 1 208 ? -12.742 23.625 9.594 1 98.12 208 CYS A O 1
ATOM 1730 N N . ALA A 1 209 ? -11.938 25.219 11 1 98.25 209 ALA A N 1
ATOM 1731 C CA . ALA A 1 209 ? -12.68 26.281 10.344 1 98.25 209 ALA A CA 1
ATOM 1732 C C . ALA A 1 209 ? -12.25 26.422 8.883 1 98.25 209 ALA A C 1
ATOM 1734 O O . ALA A 1 209 ? -13.102 26.594 8 1 98.25 209 ALA A O 1
ATOM 1735 N N . ARG A 1 210 ? -10.977 26.359 8.664 1 98.19 210 ARG A N 1
ATOM 1736 C CA . ARG A 1 210 ? -10.445 26.469 7.309 1 98.19 210 ARG A CA 1
ATOM 1737 C C . ARG A 1 210 ? -10.93 25.328 6.434 1 98.19 210 ARG A C 1
ATOM 1739 O O . ARG A 1 210 ? -11.344 25.547 5.289 1 98.19 210 ARG A O 1
ATOM 1746 N N . TYR A 1 211 ? -10.891 24.125 6.941 1 98.44 211 TYR A N 1
ATOM 1747 C CA . TYR A 1 211 ? -11.32 22.953 6.188 1 98.44 211 TYR A CA 1
ATOM 1748 C C . TYR A 1 211 ? -12.789 23.062 5.801 1 98.44 211 TYR A C 1
ATOM 1750 O O . TYR A 1 211 ? -13.164 22.75 4.668 1 98.44 211 TYR A O 1
ATOM 1758 N N . ASP A 1 212 ? -13.633 23.5 6.723 1 98.5 212 ASP A N 1
ATOM 1759 C CA . ASP A 1 212 ? -15.047 23.688 6.418 1 98.5 212 ASP A CA 1
ATOM 1760 C C . ASP A 1 212 ? -15.25 24.719 5.312 1 98.5 212 ASP A C 1
ATOM 1762 O O . ASP A 1 212 ? -16.109 24.562 4.453 1 98.5 212 ASP A O 1
ATOM 1766 N N . SER A 1 213 ? -14.492 25.766 5.402 1 98.44 213 SER A N 1
ATOM 1767 C CA . SER A 1 213 ? -14.594 26.781 4.359 1 98.44 213 SER A CA 1
ATOM 1768 C C . SER A 1 213 ? -14.18 26.219 3.002 1 98.44 213 SER A C 1
ATOM 1770 O O . SER A 1 213 ? -14.758 26.578 1.976 1 98.44 213 SER A O 1
ATOM 1772 N N . GLU A 1 214 ? -13.141 25.375 2.986 1 98.56 214 GLU A N 1
ATOM 1773 C CA . GLU A 1 214 ? -12.734 24.734 1.744 1 98.56 214 GLU A CA 1
ATOM 1774 C C . GLU A 1 214 ? -13.82 23.797 1.22 1 98.56 214 GLU A C 1
ATOM 1776 O O . GLU A 1 214 ? -14.031 23.703 0.009 1 98.56 214 GLU A O 1
ATOM 1781 N N . ARG A 1 215 ? -14.461 23.062 2.158 1 98.5 215 ARG A N 1
ATOM 1782 C CA . ARG A 1 215 ? -15.57 22.203 1.759 1 98.5 215 ARG A CA 1
ATOM 1783 C C . ARG A 1 215 ? -16.688 23.016 1.109 1 98.5 215 ARG A C 1
ATOM 1785 O O . ARG A 1 215 ? -17.188 22.656 0.041 1 98.5 215 ARG A O 1
ATOM 1792 N N . LEU A 1 216 ? -17.031 24.125 1.689 1 98.31 216 LEU A N 1
ATOM 1793 C CA . LEU A 1 216 ? -18.078 24.984 1.168 1 98.31 216 LEU A CA 1
ATOM 1794 C C . LEU A 1 216 ? -17.688 25.562 -0.188 1 98.31 216 LEU A C 1
ATOM 1796 O O . LEU A 1 216 ? -18.531 25.719 -1.071 1 98.31 216 LEU A O 1
ATOM 1800 N N . SER A 1 217 ? -16.438 25.891 -0.33 1 98 217 SER A N 1
ATOM 1801 C CA . SER A 1 217 ? -15.93 26.406 -1.602 1 98 217 SER A CA 1
ATOM 1802 C C . SER A 1 217 ? -16.156 25.406 -2.727 1 98 217 SER A C 1
ATOM 1804 O O . SER A 1 217 ? -16.172 25.766 -3.902 1 98 217 SER A O 1
ATOM 1806 N N . ASN A 1 218 ? -16.297 24.125 -2.385 1 97.06 218 ASN A N 1
ATOM 1807 C CA . ASN A 1 218 ? -16.484 23.047 -3.359 1 97.06 218 ASN A CA 1
ATOM 1808 C C . ASN A 1 218 ? -17.922 22.531 -3.34 1 97.06 218 ASN A C 1
ATOM 1810 O O . ASN A 1 218 ? -18.188 21.422 -3.809 1 97.06 218 ASN A O 1
ATOM 1814 N N . GLY A 1 219 ? -18.797 23.266 -2.717 1 96.38 219 GLY A N 1
ATOM 1815 C CA . GLY A 1 219 ? -20.203 22.922 -2.688 1 96.38 219 GLY A CA 1
ATOM 1816 C C . GLY A 1 219 ? -20.516 21.781 -1.739 1 96.38 219 GLY A C 1
ATOM 1817 O O . GLY A 1 219 ? -21.578 21.156 -1.832 1 96.38 219 GLY A O 1
ATOM 1818 N N . MET A 1 220 ? -19.625 21.453 -0.901 1 97.5 220 MET A N 1
ATOM 1819 C CA . MET A 1 220 ? -19.797 20.344 0.024 1 97.5 220 MET A CA 1
ATOM 1820 C C . MET A 1 220 ? -20.297 20.828 1.38 1 97.5 220 MET A C 1
ATOM 1822 O O . MET A 1 220 ? -20.078 21.984 1.743 1 97.5 220 MET A O 1
ATOM 1826 N N . ALA A 1 221 ? -20.984 19.984 2.102 1 97.06 221 ALA A N 1
ATOM 1827 C CA . ALA A 1 221 ? -21.422 20.297 3.461 1 97.06 221 ALA A CA 1
ATOM 1828 C C . ALA A 1 221 ? -20.234 20.359 4.418 1 97.06 221 ALA A C 1
ATOM 1830 O O . ALA A 1 221 ? -19.203 19.719 4.172 1 97.06 221 ALA A O 1
ATOM 1831 N N . PRO A 1 222 ? -20.359 21.172 5.527 1 96.44 222 PRO A N 1
ATOM 1832 C CA . PRO A 1 222 ? -19.328 21.094 6.566 1 96.44 222 PRO A CA 1
ATOM 1833 C C . PRO A 1 222 ? -19.109 19.672 7.074 1 96.44 222 PRO A C 1
ATOM 1835 O O . PRO A 1 222 ? -19.984 18.812 6.926 1 96.44 222 PRO A O 1
ATOM 1838 N N . MET A 1 223 ? -17.984 19.422 7.605 1 96.44 223 MET A N 1
ATOM 1839 C CA . MET A 1 223 ? -17.609 18.078 8.039 1 96.44 223 MET A CA 1
ATOM 1840 C C . MET A 1 223 ? -18.5 17.609 9.188 1 96.44 223 MET A C 1
ATOM 1842 O O . MET A 1 223 ? -19.109 18.422 9.883 1 96.44 223 MET A O 1
ATOM 1846 N N . VAL A 1 224 ? -18.625 16.328 9.336 1 96.69 224 VAL A N 1
ATOM 1847 C CA . VAL A 1 224 ? -19.312 15.703 10.469 1 96.69 224 VAL A CA 1
ATOM 1848 C C . VAL A 1 224 ? -18.281 15.18 11.461 1 96.69 224 VAL A C 1
ATOM 1850 O O . VAL A 1 224 ? -17.375 14.43 11.086 1 96.69 224 VAL A O 1
ATOM 1853 N N . PRO A 1 225 ? -18.359 15.617 12.727 1 97.88 225 PRO A N 1
ATOM 1854 C CA . PRO A 1 225 ? -17.391 15.133 13.711 1 97.88 225 PRO A CA 1
ATOM 1855 C C . PRO A 1 225 ? -17.391 13.617 13.836 1 97.88 225 PRO A C 1
ATOM 1857 O O . PRO A 1 225 ? -18.438 12.977 13.766 1 97.88 225 PRO A O 1
ATOM 1860 N N . PHE A 1 226 ? -16.234 13.008 14.031 1 97.81 226 PHE A N 1
ATOM 1861 C CA . PHE A 1 226 ? -16.094 11.578 14.281 1 97.81 226 PHE A CA 1
ATOM 1862 C C . PHE A 1 226 ? -16.234 11.273 15.766 1 97.81 226 PHE A C 1
ATOM 1864 O O . PHE A 1 226 ? -15.273 10.883 16.422 1 97.81 226 PHE A O 1
ATOM 1871 N N . HIS A 1 227 ? -17.422 11.328 16.297 1 94 227 HIS A N 1
ATOM 1872 C CA . HIS A 1 227 ? -17.672 11.18 17.719 1 94 227 HIS A CA 1
ATOM 1873 C C . HIS A 1 227 ? -18.109 9.758 18.062 1 94 227 HIS A C 1
ATOM 1875 O O . HIS A 1 227 ? -18 9.336 19.219 1 94 227 HIS A O 1
ATOM 1881 N N . ASN A 1 228 ? -18.688 9.07 17.125 1 95.5 228 ASN A N 1
ATOM 1882 C CA . ASN A 1 228 ? -19 7.656 17.297 1 95.5 228 ASN A CA 1
ATOM 1883 C C . ASN A 1 228 ? -17.844 6.766 16.828 1 95.5 228 ASN A C 1
ATOM 1885 O O . ASN A 1 228 ? -17.719 6.488 15.633 1 95.5 228 ASN A O 1
ATOM 1889 N N . PHE A 1 229 ? -17.141 6.242 17.781 1 96.62 229 PHE A N 1
ATOM 1890 C CA . PHE A 1 229 ? -15.906 5.508 17.484 1 96.62 229 PHE A CA 1
ATOM 1891 C C . PHE A 1 229 ? -16.219 4.18 16.812 1 96.62 229 PHE A C 1
ATOM 1893 O O . PHE A 1 229 ? -15.312 3.496 16.328 1 96.62 229 PHE A O 1
ATOM 1900 N N . HIS A 1 230 ? -17.516 3.785 16.641 1 96.25 230 HIS A N 1
ATOM 1901 C CA . HIS A 1 230 ? -17.906 2.525 16.016 1 96.25 230 HIS A CA 1
ATOM 1902 C C . HIS A 1 230 ? -18.453 2.754 14.609 1 96.25 230 HIS A C 1
ATOM 1904 O O . HIS A 1 230 ? -18.906 1.809 13.953 1 96.25 230 HIS A O 1
ATOM 1910 N N . GLU A 1 231 ? -18.438 3.957 14.203 1 95.94 231 GLU A N 1
ATOM 1911 C CA . GLU A 1 231 ? -18.906 4.289 12.867 1 95.94 231 GLU A CA 1
ATOM 1912 C C . GLU A 1 231 ? -17.859 3.939 11.812 1 95.94 231 GLU A C 1
ATOM 1914 O O . GLU A 1 231 ? -16.656 4.137 12.023 1 95.94 231 GLU A O 1
ATOM 1919 N N . PRO A 1 232 ? -18.312 3.396 10.602 1 95.69 232 PRO A N 1
ATOM 1920 C CA . PRO A 1 232 ? -17.375 3.154 9.508 1 95.69 232 PRO A CA 1
ATOM 1921 C C . PRO A 1 232 ? -16.734 4.438 8.984 1 95.69 232 PRO A C 1
ATOM 1923 O O . PRO A 1 232 ? -17.406 5.461 8.867 1 95.69 232 PRO A O 1
ATOM 1926 N N . MET A 1 233 ? -15.516 4.406 8.703 1 96.38 233 MET A N 1
ATOM 1927 C CA . MET A 1 233 ? -14.781 5.566 8.211 1 96.38 233 MET A CA 1
ATOM 1928 C C . MET A 1 233 ? -14.758 5.59 6.684 1 96.38 233 MET A C 1
ATOM 1930 O O . MET A 1 233 ? -14.969 4.562 6.039 1 96.38 233 MET A O 1
ATOM 1934 N N . GLU A 1 234 ? -14.594 6.754 6.133 1 94.5 234 GLU A N 1
ATOM 1935 C CA . GLU A 1 234 ? -14.391 6.895 4.691 1 94.5 234 GLU A CA 1
ATOM 1936 C C . GLU A 1 234 ? -13.055 6.301 4.262 1 94.5 234 GLU A C 1
ATOM 1938 O O . GLU A 1 234 ? -12.141 6.164 5.074 1 94.5 234 GLU A O 1
ATOM 1943 N N . GLY A 1 235 ? -12.945 5.883 3.025 1 95.19 235 GLY A N 1
ATOM 1944 C CA . GLY A 1 235 ? -11.68 5.418 2.477 1 95.19 235 GLY A CA 1
ATOM 1945 C C . GLY A 1 235 ? -10.711 6.543 2.172 1 95.19 235 GLY A C 1
ATOM 1946 O O . GLY A 1 235 ? -11.125 7.688 1.982 1 95.19 235 GLY A O 1
ATOM 1947 N N . TYR A 1 236 ? -9.445 6.176 2.203 1 96.81 236 TYR A N 1
ATOM 1948 C CA . TYR A 1 236 ? -8.453 7.18 1.844 1 96.81 236 TYR A CA 1
ATOM 1949 C C . TYR A 1 236 ? -7.156 6.52 1.382 1 96.81 236 TYR A C 1
ATOM 1951 O O . TYR A 1 236 ? -6.621 5.641 2.061 1 96.81 236 TYR A O 1
ATOM 1959 N N . SER A 1 237 ? -6.688 6.949 0.268 1 95.62 237 SER A N 1
ATOM 1960 C CA . SER A 1 237 ? -5.395 6.543 -0.267 1 95.62 237 SER A CA 1
ATOM 1961 C C . SER A 1 237 ? -4.457 7.738 -0.415 1 95.62 237 SER A C 1
ATOM 1963 O O . SER A 1 237 ? -4.746 8.672 -1.168 1 95.62 237 SER A O 1
ATOM 1965 N N . SER A 1 238 ? -3.342 7.688 0.221 1 96.94 238 SER A N 1
ATOM 1966 C CA . SER A 1 238 ? -2.418 8.812 0.187 1 96.94 238 SER A CA 1
ATOM 1967 C C . SER A 1 238 ? -1.455 8.703 -0.991 1 96.94 238 SER A C 1
ATOM 1969 O O . SER A 1 238 ? -0.849 9.703 -1.398 1 96.94 238 SER A O 1
ATOM 1971 N N . HIS A 1 239 ? -1.169 7.461 -1.484 1 97.12 239 HIS A N 1
ATOM 1972 C CA . HIS A 1 239 ? -0.203 7.145 -2.531 1 97.12 239 HIS A CA 1
ATOM 1973 C C . HIS A 1 239 ? 1.223 7.43 -2.068 1 97.12 239 HIS A C 1
ATOM 1975 O O . HIS A 1 239 ? 2.111 7.66 -2.893 1 97.12 239 HIS A O 1
ATOM 1981 N N . LEU A 1 240 ? 1.432 7.477 -0.731 1 97.88 240 LEU A N 1
ATOM 1982 C CA . LEU A 1 240 ? 2.76 7.762 -0.199 1 97.88 240 LEU A CA 1
ATOM 1983 C C . LEU A 1 240 ? 3.471 6.477 0.207 1 97.88 240 LEU A C 1
ATOM 1985 O O . LEU A 1 240 ? 2.84 5.555 0.73 1 97.88 240 LEU A O 1
ATOM 1989 N N . SER A 1 241 ? 4.73 6.414 -0.074 1 96.81 241 SER A N 1
ATOM 1990 C CA . SER A 1 241 ? 5.629 5.387 0.445 1 96.81 241 SER A CA 1
ATOM 1991 C C . SER A 1 241 ? 6.801 6.004 1.197 1 96.81 241 SER A C 1
ATOM 1993 O O . SER A 1 241 ? 7.328 7.039 0.789 1 96.81 241 SER A O 1
ATOM 1995 N N . SER A 1 242 ? 7.152 5.359 2.268 1 95.94 242 SER A N 1
ATOM 1996 C CA . SER A 1 242 ? 8.18 5.906 3.146 1 95.94 242 SER A CA 1
ATOM 1997 C C . SER A 1 242 ? 9.562 5.777 2.521 1 95.94 242 SER A C 1
ATOM 1999 O O . SER A 1 242 ? 9.93 4.711 2.027 1 95.94 242 SER A O 1
ATOM 2001 N N . GLY A 1 243 ? 10.328 6.84 2.596 1 93.25 243 GLY A N 1
ATOM 2002 C CA . GLY A 1 243 ? 11.719 6.816 2.172 1 93.25 243 GLY A CA 1
ATOM 2003 C C . GLY A 1 243 ? 12.648 6.195 3.203 1 93.25 243 GLY A C 1
ATOM 2004 O O . GLY A 1 243 ? 13.852 6.086 2.975 1 93.25 243 GLY A O 1
ATOM 2005 N N . ILE A 1 244 ? 12.055 5.797 4.301 1 93.06 244 ILE A N 1
ATOM 2006 C CA . ILE A 1 244 ? 12.844 5.211 5.375 1 93.06 244 ILE A CA 1
ATOM 2007 C C . ILE A 1 244 ? 12.977 3.705 5.16 1 93.06 244 ILE A C 1
ATOM 2009 O O . ILE A 1 244 ? 14.086 3.164 5.191 1 93.06 244 ILE A O 1
ATOM 2013 N N . ASN A 1 245 ? 11.875 3.029 4.859 1 93.38 245 ASN A N 1
ATOM 2014 C CA . ASN A 1 245 ? 11.945 1.575 4.766 1 93.38 245 ASN A CA 1
ATOM 2015 C C . ASN A 1 245 ? 11.391 1.074 3.432 1 93.38 245 ASN A C 1
ATOM 2017 O O . ASN A 1 245 ? 11.367 -0.132 3.182 1 93.38 245 ASN A O 1
ATOM 2021 N N . GLY A 1 246 ? 10.875 1.983 2.643 1 93.19 246 GLY A N 1
ATOM 2022 C CA . GLY A 1 246 ? 10.438 1.617 1.304 1 93.19 246 GLY A CA 1
ATOM 2023 C C . GLY A 1 246 ? 9.016 1.085 1.265 1 93.19 246 GLY A C 1
ATOM 2024 O O . GLY A 1 246 ? 8.5 0.762 0.194 1 93.19 246 GLY A O 1
ATOM 2025 N N . MET A 1 247 ? 8.328 0.996 2.34 1 96.12 247 MET A N 1
ATOM 2026 C CA . MET A 1 247 ? 6.965 0.48 2.402 1 96.12 247 MET A CA 1
ATOM 2027 C C . MET A 1 247 ? 5.949 1.613 2.293 1 96.12 247 MET A C 1
ATOM 2029 O O . MET A 1 247 ? 6.234 2.748 2.68 1 96.12 247 MET A O 1
ATOM 2033 N N . PRO A 1 248 ? 4.777 1.327 1.728 1 97.12 248 PRO A N 1
ATOM 2034 C CA . PRO A 1 248 ? 3.75 2.365 1.623 1 97.12 248 PRO A CA 1
ATOM 2035 C C . PRO A 1 248 ? 3.098 2.688 2.965 1 97.12 248 PRO A C 1
ATOM 2037 O O . PRO A 1 248 ? 3.039 1.828 3.85 1 97.12 248 PRO A O 1
ATOM 2040 N N . TYR A 1 249 ? 2.676 3.941 3.088 1 97.81 249 TYR A N 1
ATOM 2041 C CA . TYR A 1 249 ? 1.676 4.207 4.117 1 97.81 249 TYR A CA 1
ATOM 2042 C C . TYR A 1 249 ? 0.391 3.436 3.842 1 97.81 249 TYR A C 1
ATOM 2044 O O . TYR A 1 249 ? -0.081 3.387 2.703 1 97.81 249 TYR A O 1
ATOM 2052 N N . ALA A 1 250 ? -0.132 2.857 4.859 1 97.19 250 ALA A N 1
ATOM 2053 C CA . ALA A 1 250 ? -1.259 1.945 4.68 1 97.19 250 ALA A CA 1
ATOM 2054 C C . ALA A 1 250 ? -2.463 2.672 4.09 1 97.19 250 ALA A C 1
ATOM 2056 O O . ALA A 1 250 ? -2.811 3.771 4.527 1 97.19 250 ALA A O 1
ATOM 2057 N N . PHE A 1 251 ? -3.076 2.078 3.035 1 95.75 251 PHE A N 1
ATOM 2058 C CA . PHE A 1 251 ? -4.359 2.498 2.482 1 95.75 251 PHE A CA 1
ATOM 2059 C C . PHE A 1 251 ? -5.504 2.09 3.4 1 95.75 251 PHE A C 1
ATOM 2061 O O . PHE A 1 251 ? -5.5 0.989 3.953 1 95.75 251 PHE A O 1
ATOM 2068 N N . ARG A 1 252 ? -6.457 2.979 3.6 1 96.81 252 ARG A N 1
ATOM 2069 C CA . ARG A 1 252 ? -7.66 2.623 4.344 1 96.81 252 ARG A CA 1
ATOM 2070 C C . ARG A 1 252 ? -8.844 2.422 3.406 1 96.81 252 ARG A C 1
ATOM 2072 O O . ARG A 1 252 ? -9.352 3.383 2.822 1 96.81 252 ARG A O 1
ATOM 2079 N N . PRO A 1 253 ? -9.359 1.213 3.311 1 94.62 253 PRO A N 1
ATOM 2080 C CA . PRO A 1 253 ? -10.57 1.011 2.516 1 94.62 253 PRO A CA 1
ATOM 2081 C C . PRO A 1 253 ? -11.812 1.616 3.166 1 94.62 253 PRO A C 1
ATOM 2083 O O . PRO A 1 253 ? -11.875 1.736 4.395 1 94.62 253 PRO A O 1
ATOM 2086 N N . HIS A 1 254 ? -12.766 1.915 2.336 1 93.94 254 HIS A N 1
ATOM 2087 C CA . HIS A 1 254 ? -14.039 2.426 2.83 1 93.94 254 HIS A CA 1
ATOM 2088 C C . HIS A 1 254 ? -14.711 1.425 3.766 1 93.94 254 HIS A C 1
ATOM 2090 O O . HIS A 1 254 ? -14.688 0.219 3.51 1 93.94 254 HIS A O 1
ATOM 2096 N N . GLY A 1 255 ? -15.195 1.916 4.867 1 93.81 255 GLY A N 1
ATOM 2097 C CA . GLY A 1 255 ? -16.047 1.1 5.723 1 93.81 255 GLY A CA 1
ATOM 2098 C C . GLY A 1 255 ? -15.297 0.504 6.902 1 93.81 255 GLY A C 1
ATOM 2099 O O . GLY A 1 255 ? -15.883 -0.221 7.711 1 93.81 255 GLY A O 1
ATOM 2100 N N . ARG A 1 256 ? -14.086 0.807 7.07 1 96.06 256 ARG A N 1
ATOM 2101 C CA . ARG A 1 256 ? -13.328 0.269 8.195 1 96.06 256 ARG A CA 1
ATOM 2102 C C . ARG A 1 256 ? -13.797 0.876 9.508 1 96.06 256 ARG A C 1
ATOM 2104 O O . ARG A 1 256 ? -14.148 2.059 9.57 1 96.06 256 ARG A O 1
ATOM 2111 N N . ILE A 1 257 ? -13.773 0.088 10.531 1 96.81 257 ILE A N 1
ATOM 2112 C CA . ILE A 1 257 ? -14.156 0.49 11.883 1 96.81 257 ILE A CA 1
ATOM 2113 C C . ILE A 1 257 ? -12.969 0.342 12.82 1 96.81 257 ILE A C 1
ATOM 2115 O O . ILE A 1 257 ? -12.18 -0.597 12.695 1 96.81 257 ILE A O 1
ATOM 2119 N N . LEU A 1 258 ? -12.812 1.307 13.758 1 97.62 258 LEU A N 1
ATOM 2120 C CA . LEU A 1 258 ? -11.711 1.246 14.711 1 97.62 258 LEU A CA 1
ATOM 2121 C C . LEU A 1 258 ? -11.68 -0.104 15.422 1 97.62 258 LEU A C 1
ATOM 2123 O O . LEU A 1 258 ? -12.727 -0.676 15.727 1 97.62 258 LEU A O 1
ATOM 2127 N N . LYS A 1 259 ? -10.5 -0.575 15.641 1 96.31 259 LYS A N 1
ATOM 2128 C CA . LYS A 1 259 ? -10.289 -1.84 16.328 1 96.31 259 LYS A CA 1
ATOM 2129 C C . LYS A 1 259 ? -9.273 -1.684 17.469 1 96.31 259 LYS A C 1
ATOM 2131 O O . LYS A 1 259 ? -8.414 -0.802 17.406 1 96.31 259 LYS A O 1
ATOM 2136 N N . ASP A 1 260 ? -9.344 -2.566 18.406 1 96.88 260 ASP A N 1
ATOM 2137 C CA . ASP A 1 260 ? -8.438 -2.545 19.562 1 96.88 260 ASP A CA 1
ATOM 2138 C C . ASP A 1 260 ? -7.008 -2.871 19.141 1 96.88 260 ASP A C 1
ATOM 2140 O O . ASP A 1 260 ? -6.793 -3.715 18.266 1 96.88 260 ASP A O 1
ATOM 2144 N N . MET A 1 261 ? -6.141 -2.145 19.688 1 96.06 261 MET A N 1
ATOM 2145 C CA . MET A 1 261 ? -4.719 -2.467 19.641 1 96.06 261 MET A CA 1
ATOM 2146 C C . MET A 1 261 ? -4.242 -3 20.984 1 96.06 261 MET A C 1
ATOM 2148 O O . MET A 1 261 ? -4.973 -2.938 21.984 1 96.06 261 MET A O 1
ATOM 2152 N N . ARG A 1 262 ? -3.061 -3.523 21 1 92.25 262 ARG A N 1
ATOM 2153 C CA . ARG A 1 262 ? -2.498 -4.039 22.25 1 92.25 262 ARG A CA 1
ATOM 2154 C C . ARG A 1 262 ? -2.322 -2.922 23.281 1 92.25 262 ARG A C 1
ATOM 2156 O O . ARG A 1 262 ? -2.58 -3.119 24.469 1 92.25 262 ARG A O 1
ATOM 2163 N N . GLU A 1 263 ? -1.97 -1.777 22.797 1 92.19 263 GLU A N 1
ATOM 2164 C CA . GLU A 1 263 ? -1.599 -0.669 23.656 1 92.19 263 GLU A CA 1
ATOM 2165 C C . GLU A 1 263 ? -2.828 0.115 24.109 1 92.19 263 GLU A C 1
ATOM 2167 O O . GLU A 1 263 ? -2.801 0.782 25.156 1 92.19 263 GLU A O 1
ATOM 2172 N N . VAL A 1 264 ? -3.875 0.033 23.344 1 95.31 264 VAL A N 1
ATOM 2173 C CA . VAL A 1 264 ? -5.043 0.863 23.625 1 95.31 264 VAL A CA 1
ATOM 2174 C C . VAL A 1 264 ? -6.285 0.23 23 1 95.31 264 VAL A C 1
ATOM 2176 O O . VAL A 1 264 ? -6.223 -0.317 21.891 1 95.31 264 VAL A O 1
ATOM 2179 N N . SER A 1 265 ? -7.387 0.219 23.703 1 96.75 265 SER A N 1
ATOM 2180 C CA . SER A 1 265 ? -8.664 -0.249 23.172 1 96.75 265 SER A CA 1
ATOM 2181 C C . SER A 1 265 ? -9.578 0.919 22.812 1 96.75 265 SER A C 1
ATOM 2183 O O . SER A 1 265 ? -9.352 2.047 23.25 1 96.75 265 SER A O 1
ATOM 2185 N N . VAL A 1 266 ? -10.562 0.693 21.984 1 97.44 266 VAL A N 1
ATOM 2186 C CA . VAL A 1 266 ? -11.555 1.702 21.641 1 97.44 266 VAL A CA 1
ATOM 2187 C C . VAL A 1 266 ? -12.281 2.158 22.906 1 97.44 266 VAL A C 1
ATOM 2189 O O . VAL A 1 266 ? -12.609 3.34 23.062 1 97.44 266 VAL A O 1
ATOM 2192 N N . GLN A 1 267 ? -12.445 1.263 23.828 1 96.38 267 GLN A N 1
ATOM 2193 C CA . GLN A 1 267 ? -13.094 1.58 25.094 1 96.38 267 GLN A CA 1
ATOM 2194 C C . GLN A 1 267 ? -12.234 2.535 25.922 1 96.38 267 GLN A C 1
ATOM 2196 O O . GLN A 1 267 ? -12.766 3.357 26.672 1 96.38 267 GLN A O 1
ATOM 2201 N N . ASP A 1 268 ? -10.953 2.385 25.812 1 96.94 268 ASP A N 1
ATOM 2202 C CA . ASP A 1 268 ? -10.07 3.336 26.484 1 96.94 268 ASP A CA 1
ATOM 2203 C C . ASP A 1 268 ? -10.305 4.754 25.969 1 96.94 268 ASP A C 1
ATOM 2205 O O . ASP A 1 268 ? -10.266 5.715 26.734 1 96.94 268 ASP A O 1
ATOM 2209 N N . LEU A 1 269 ? -10.484 4.91 24.703 1 97.69 269 LEU A N 1
ATOM 2210 C CA . LEU A 1 269 ? -10.789 6.215 24.125 1 97.69 269 LEU A CA 1
ATOM 2211 C C . LEU A 1 269 ? -12.109 6.754 24.672 1 97.69 269 LEU A C 1
ATOM 2213 O O . LEU A 1 269 ? -12.203 7.934 25.016 1 97.69 269 LEU A O 1
ATOM 2217 N N . GLU A 1 270 ? -13.062 5.867 24.75 1 97.12 270 GLU A N 1
ATOM 2218 C CA . GLU A 1 270 ? -14.367 6.262 25.266 1 97.12 270 GLU A CA 1
ATOM 2219 C C . GLU A 1 270 ? -14.266 6.707 26.719 1 97.12 270 GLU A C 1
ATOM 2221 O O . GLU A 1 270 ? -14.875 7.699 27.125 1 97.12 270 GLU A O 1
ATOM 2226 N N . ARG A 1 271 ? -13.516 5.98 27.453 1 96.94 271 ARG A N 1
ATOM 2227 C CA . ARG A 1 271 ? -13.312 6.324 28.844 1 96.94 271 ARG A CA 1
ATOM 2228 C C . ARG A 1 271 ? -12.648 7.688 28.984 1 96.94 271 ARG A C 1
ATOM 2230 O O . ARG A 1 271 ? -13.062 8.508 29.812 1 96.94 271 ARG A O 1
ATOM 2237 N N . SER A 1 272 ? -11.602 7.887 28.234 1 97.75 272 SER A N 1
ATOM 2238 C CA . SER A 1 272 ? -10.922 9.18 28.266 1 97.75 272 SER A CA 1
ATOM 2239 C C . SER A 1 272 ? -11.867 10.312 27.891 1 97.75 272 SER A C 1
ATOM 2241 O O . SER A 1 272 ? -11.852 11.383 28.5 1 97.75 272 SER A O 1
ATOM 2243 N N . ARG A 1 273 ? -12.672 10.086 26.875 1 97.88 273 ARG A N 1
ATOM 2244 C CA . ARG A 1 273 ? -13.656 11.07 26.438 1 97.88 273 ARG A CA 1
ATOM 2245 C C . ARG A 1 273 ? -14.609 11.43 27.578 1 97.88 273 ARG A C 1
ATOM 2247 O O . ARG A 1 273 ? -14.836 12.609 27.859 1 97.88 273 ARG A O 1
ATOM 2254 N N . GLU A 1 274 ? -15.117 10.453 28.266 1 97.56 274 GLU A N 1
ATOM 2255 C CA . GLU A 1 274 ? -16.078 10.672 29.344 1 97.56 274 GLU A CA 1
ATOM 2256 C C . GLU A 1 274 ? -15.438 11.383 30.531 1 97.56 274 GLU A C 1
ATOM 2258 O O . GLU A 1 274 ? -16.062 12.258 31.141 1 97.56 274 GLU A O 1
ATOM 2263 N N . ARG A 1 275 ? -14.25 11.023 30.828 1 98 275 ARG A N 1
ATOM 2264 C CA . ARG A 1 275 ? -13.547 11.656 31.938 1 98 275 ARG A CA 1
ATOM 2265 C C . ARG A 1 275 ? -13.289 13.133 31.656 1 98 275 ARG A C 1
ATOM 2267 O O . ARG A 1 275 ? -13.398 13.977 32.562 1 98 275 ARG A O 1
ATOM 2274 N N . LEU A 1 276 ? -12.953 13.398 30.469 1 97.88 276 LEU A N 1
ATOM 2275 C CA . LEU A 1 276 ? -12.742 14.789 30.062 1 97.88 276 LEU A CA 1
ATOM 2276 C C . LEU A 1 276 ? -14.039 15.578 30.125 1 97.88 276 LEU A C 1
ATOM 2278 O O . LEU A 1 276 ? -14.062 16.703 30.625 1 97.88 276 LEU A O 1
ATOM 2282 N N . LEU A 1 277 ? -15.117 14.992 29.641 1 97.62 277 LEU A N 1
ATOM 2283 C CA . LEU A 1 277 ? -16.406 15.664 29.672 1 97.62 277 LEU A CA 1
ATOM 2284 C C . LEU A 1 277 ? -16.906 15.859 31.094 1 97.62 277 LEU A C 1
ATOM 2286 O O . LEU A 1 277 ? -17.5 16.891 31.422 1 97.62 277 LEU A O 1
ATOM 2290 N N . ASP A 1 278 ? -16.641 14.883 31.922 1 97.38 278 ASP A N 1
ATOM 2291 C CA . ASP A 1 278 ? -16.969 15.016 33.344 1 97.38 278 ASP A CA 1
ATOM 2292 C C . ASP A 1 278 ? -16.25 16.203 33.969 1 97.38 278 ASP A C 1
ATOM 2294 O O . ASP A 1 278 ? -16.844 17 34.688 1 97.38 278 ASP A O 1
ATOM 2298 N N . ALA A 1 279 ? -14.961 16.266 33.688 1 98.25 279 ALA A N 1
ATOM 2299 C CA . ALA A 1 279 ? -14.164 17.359 34.219 1 98.25 279 ALA A CA 1
ATOM 2300 C C . ALA A 1 279 ? -14.719 18.703 33.781 1 98.25 279 ALA A C 1
ATOM 2302 O O . ALA A 1 279 ? -14.82 19.656 34.562 1 98.25 279 ALA A O 1
ATOM 2303 N N . ILE A 1 280 ? -15.062 18.797 32.562 1 98.19 280 ILE A N 1
ATOM 2304 C CA . ILE A 1 280 ? -15.578 20.031 31.969 1 98.19 280 ILE A CA 1
ATOM 2305 C C . ILE A 1 280 ? -16.922 20.391 32.625 1 98.19 280 ILE A C 1
ATOM 2307 O O . ILE A 1 280 ? -17.125 21.531 33.031 1 98.19 280 ILE A O 1
ATOM 2311 N N . ASN A 1 281 ? -17.812 19.453 32.812 1 97.31 281 ASN A N 1
ATOM 2312 C CA . ASN A 1 281 ? -19.156 19.688 33.344 1 97.31 281 ASN A CA 1
ATOM 2313 C C . ASN A 1 281 ? -19.125 19.969 34.844 1 97.31 281 ASN A C 1
ATOM 2315 O O . ASN A 1 281 ? -19.953 20.734 35.344 1 97.31 281 ASN A O 1
ATOM 2319 N N . LEU A 1 282 ? -18.141 19.375 35.5 1 97.31 282 LEU A N 1
ATOM 2320 C CA . LEU A 1 282 ? -17.969 19.625 36.938 1 97.31 282 LEU A CA 1
ATOM 2321 C C . LEU A 1 282 ? -17.234 20.938 37.188 1 97.31 282 LEU A C 1
ATOM 2323 O O . LEU A 1 282 ? -17.328 21.516 38.281 1 97.31 282 LEU A O 1
ATOM 2327 N N . GLY A 1 283 ? -16.406 21.344 36.25 1 97.5 283 GLY A N 1
ATOM 2328 C CA . GLY A 1 283 ? -15.742 22.641 36.312 1 97.5 283 GLY A CA 1
ATOM 2329 C C . GLY A 1 283 ? -14.375 22.578 36.969 1 97.5 283 GLY A C 1
ATOM 2330 O O . GLY A 1 283 ? -13.82 23.609 37.344 1 97.5 283 GLY A O 1
ATOM 2331 N N . TYR A 1 284 ? -13.867 21.391 37.125 1 98.19 284 TYR A N 1
ATOM 2332 C CA . TYR A 1 284 ? -12.531 21.266 37.688 1 98.19 284 TYR A CA 1
ATOM 2333 C C . TYR A 1 284 ? -11.852 20 37.219 1 98.19 284 TYR A C 1
ATOM 2335 O O . TYR A 1 284 ? -12.523 19.062 36.75 1 98.19 284 TYR A O 1
ATOM 2343 N N . VAL A 1 285 ? -10.547 19.938 37.312 1 98.5 285 VAL A N 1
ATOM 2344 C CA . VAL A 1 285 ? -9.734 18.75 37.031 1 98.5 285 VAL A CA 1
ATOM 2345 C C . VAL A 1 285 ? -9.047 18.281 38.312 1 98.5 285 VAL A C 1
ATOM 2347 O O . VAL A 1 285 ? -8.961 19.047 39.281 1 98.5 285 VAL A O 1
ATOM 2350 N N . VAL A 1 286 ? -8.594 17.047 38.281 1 97.88 286 VAL A N 1
ATOM 2351 C CA . VAL A 1 286 ? -8.023 16.484 39.469 1 97.88 286 VAL A CA 1
ATOM 2352 C C . VAL A 1 286 ? -6.621 15.945 39.188 1 97.88 286 VAL A C 1
ATOM 2354 O O . VAL A 1 286 ? -6.383 15.359 38.125 1 97.88 286 VAL A O 1
ATOM 2357 N N . ASP A 1 287 ? -5.727 16.219 40.031 1 97 287 ASP A N 1
ATOM 2358 C CA . ASP A 1 287 ? -4.383 15.664 39.875 1 97 287 ASP A CA 1
ATOM 2359 C C . ASP A 1 287 ? -4.273 14.305 40.562 1 97 287 ASP A C 1
ATOM 2361 O O . ASP A 1 287 ? -5.258 13.797 41.125 1 97 287 ASP A O 1
ATOM 2365 N N . PRO A 1 288 ? -3.107 13.672 40.531 1 95.31 288 PRO A N 1
ATOM 2366 C CA . PRO A 1 288 ? -2.984 12.312 41.094 1 95.31 288 PRO A CA 1
ATOM 2367 C C . PRO A 1 288 ? -3.199 12.258 42.594 1 95.31 288 PRO A C 1
ATOM 2369 O O . PRO A 1 288 ? -3.527 11.203 43.156 1 95.31 288 PRO A O 1
ATOM 2372 N N . ASN A 1 289 ? -3.018 13.32 43.281 1 96.56 289 ASN A N 1
ATOM 2373 C CA . ASN A 1 289 ? -3.18 13.375 44.719 1 96.56 289 ASN A CA 1
ATOM 2374 C C . ASN A 1 289 ? -4.605 13.766 45.094 1 96.56 289 ASN A C 1
ATOM 2376 O O . ASN A 1 289 ? -4.91 13.906 46.281 1 96.56 289 ASN A O 1
ATOM 2380 N N . GLY A 1 290 ? -5.363 14.023 44.125 1 95.06 290 GLY A N 1
ATOM 2381 C CA . GLY A 1 290 ? -6.758 14.344 44.406 1 95.06 290 GLY A CA 1
ATOM 2382 C C . GLY A 1 290 ? -7.023 15.828 44.5 1 95.06 290 GLY A C 1
ATOM 2383 O O . GLY A 1 290 ? -8.148 16.25 44.781 1 95.06 290 GLY A O 1
ATOM 2384 N N . LEU A 1 291 ? -6.031 16.656 44.312 1 97.38 291 LEU A N 1
ATOM 2385 C CA . LEU A 1 291 ? -6.207 18.109 44.344 1 97.38 291 LEU A CA 1
ATOM 2386 C C . LEU A 1 291 ? -6.996 18.594 43.125 1 97.38 291 LEU A C 1
ATOM 2388 O O . LEU A 1 291 ? -6.672 18.266 42 1 97.38 291 LEU A O 1
ATOM 2392 N N . GLU A 1 292 ? -7.977 19.359 43.469 1 97.38 292 GLU A N 1
ATOM 2393 C CA . GLU A 1 292 ? -8.844 19.906 42.438 1 97.38 292 GLU A CA 1
ATOM 2394 C C . GLU A 1 292 ? -8.359 21.266 41.969 1 97.38 292 GLU A C 1
ATOM 2396 O O . GLU A 1 292 ? -7.969 22.109 42.781 1 97.38 292 GLU A O 1
ATOM 2401 N N . THR A 1 293 ? -8.273 21.438 40.719 1 97.81 293 THR A N 1
ATOM 2402 C CA . THR A 1 293 ? -7.98 22.734 40.062 1 97.81 293 THR A CA 1
ATOM 2403 C C . THR A 1 293 ? -9.164 23.188 39.219 1 97.81 293 THR A C 1
ATOM 2405 O O . THR A 1 293 ? -9.578 22.5 38.281 1 97.81 293 THR A O 1
ATOM 2408 N N . PRO A 1 294 ? -9.641 24.344 39.531 1 97.69 294 PRO A N 1
ATOM 2409 C CA . PRO A 1 294 ? -10.805 24.828 38.781 1 97.69 294 PRO A CA 1
ATOM 2410 C C . PRO A 1 294 ? -10.469 25.172 37.312 1 97.69 294 PRO A C 1
ATOM 2412 O O . PRO A 1 294 ? -9.391 25.703 37.031 1 97.69 294 PRO A O 1
ATOM 2415 N N . LEU A 1 295 ? -11.422 24.859 36.469 1 98.06 295 LEU A N 1
ATOM 2416 C CA . LEU A 1 295 ? -11.367 25.328 35.094 1 98.06 295 LEU A CA 1
ATOM 2417 C C . LEU A 1 295 ? -11.977 26.703 34.969 1 98.06 295 LEU A C 1
ATOM 2419 O O . LEU A 1 295 ? -13.094 26.859 34.469 1 98.06 295 LEU A O 1
ATOM 2423 N N . ASP A 1 296 ? -11.148 27.672 35.281 1 96.56 296 ASP A N 1
ATOM 2424 C CA . ASP A 1 296 ? -11.633 29.047 35.312 1 96.56 296 ASP A CA 1
ATOM 2425 C C . ASP A 1 296 ? -11.469 29.688 33.938 1 96.56 296 ASP A C 1
ATOM 2427 O O . ASP A 1 296 ? -10.992 29.047 32.969 1 96.56 296 ASP A O 1
ATOM 2431 N N . GLU A 1 297 ? -11.906 30.859 33.812 1 95.06 297 GLU A N 1
ATOM 2432 C CA . GLU A 1 297 ? -11.914 31.562 32.531 1 95.06 297 GLU A CA 1
ATOM 2433 C C . GLU A 1 297 ? -10.5 31.828 32.031 1 95.06 297 GLU A C 1
ATOM 2435 O O . GLU A 1 297 ? -10.25 31.797 30.828 1 95.06 297 GLU A O 1
ATOM 2440 N N . LEU A 1 298 ? -9.594 32.062 32.875 1 93.06 298 LEU A N 1
ATOM 2441 C CA . LEU A 1 298 ? -8.25 32.469 32.5 1 93.06 298 LEU A CA 1
ATOM 2442 C C . LEU A 1 298 ? -7.379 31.281 32.125 1 93.06 298 LEU A C 1
ATOM 2444 O O . LEU A 1 298 ? -6.539 31.359 31.234 1 93.06 298 LEU A O 1
ATOM 2448 N N . HIS A 1 299 ? -7.57 30.188 32.812 1 95.81 299 HIS A N 1
ATOM 2449 C CA . HIS A 1 299 ? -6.605 29.094 32.688 1 95.81 299 HIS A CA 1
ATOM 2450 C C . HIS A 1 299 ? -7.266 27.828 32.188 1 95.81 299 HIS A C 1
ATOM 2452 O O . HIS A 1 299 ? -6.578 26.891 31.75 1 95.81 299 HIS A O 1
ATOM 2458 N N . GLY A 1 300 ? -8.539 27.75 32.188 1 97.94 300 GLY A N 1
ATOM 2459 C CA . GLY A 1 300 ? -9.258 26.516 31.875 1 97.94 300 GLY A CA 1
ATOM 2460 C C . GLY A 1 300 ? -8.914 25.938 30.531 1 97.94 300 GLY A C 1
ATOM 2461 O O . GLY A 1 300 ? -8.648 24.734 30.406 1 97.94 300 GLY A O 1
ATOM 2462 N N . ILE A 1 301 ? -8.938 26.75 29.516 1 98.19 301 ILE A N 1
ATOM 2463 C CA . ILE A 1 301 ? -8.703 26.281 28.156 1 98.19 301 ILE A CA 1
ATOM 2464 C C . ILE A 1 301 ? -7.27 25.766 28.031 1 98.19 301 ILE A C 1
ATOM 2466 O O . ILE A 1 301 ? -7.008 24.812 27.297 1 98.19 301 ILE A O 1
ATOM 2470 N N . ASP A 1 302 ? -6.328 26.406 28.641 1 97.94 302 ASP A N 1
ATOM 2471 C CA . ASP A 1 302 ? -4.926 26 28.625 1 97.94 302 ASP A CA 1
ATOM 2472 C C . ASP A 1 302 ? -4.734 24.656 29.312 1 97.94 302 ASP A C 1
ATOM 2474 O O . ASP A 1 302 ? -4 23.797 28.828 1 97.94 302 ASP A O 1
ATOM 2478 N N . ILE A 1 303 ? -5.379 24.469 30.438 1 98.38 303 ILE A N 1
ATOM 2479 C CA . ILE A 1 303 ? -5.328 23.234 31.203 1 98.38 303 ILE A CA 1
ATOM 2480 C C . ILE A 1 303 ? -5.922 22.094 30.375 1 98.38 303 ILE A C 1
ATOM 2482 O O . ILE A 1 303 ? -5.328 21.016 30.266 1 98.38 303 ILE A O 1
ATOM 2486 N N . LEU A 1 304 ? -7.059 22.328 29.75 1 98.56 304 LEU A N 1
ATOM 2487 C CA . LEU A 1 304 ? -7.719 21.312 28.938 1 98.56 304 LEU A CA 1
ATOM 2488 C C . LEU A 1 304 ? -6.871 20.953 27.719 1 98.56 304 LEU A C 1
ATOM 2490 O O . LEU A 1 304 ? -6.781 19.781 27.344 1 98.56 304 LEU A O 1
ATOM 2494 N N . GLY A 1 305 ? -6.281 22 27.109 1 98.44 305 GLY A N 1
ATOM 2495 C CA . GLY A 1 305 ? -5.387 21.75 25.984 1 98.44 305 GLY A CA 1
ATOM 2496 C C . GLY A 1 305 ? -4.227 20.844 26.344 1 98.44 305 GLY A C 1
ATOM 2497 O O . GLY A 1 305 ? -3.865 19.953 25.578 1 98.44 305 GLY A O 1
ATOM 2498 N N . ALA A 1 306 ? -3.668 21.031 27.484 1 98.06 306 ALA A N 1
ATOM 2499 C CA . ALA A 1 306 ? -2.559 20.203 27.969 1 98.06 306 ALA A CA 1
ATOM 2500 C C . ALA A 1 306 ? -3.004 18.766 28.172 1 98.06 306 ALA A C 1
ATOM 2502 O O . ALA A 1 306 ? -2.258 17.828 27.891 1 98.06 306 ALA A O 1
ATOM 2503 N N . ILE A 1 307 ? -4.203 18.594 28.672 1 98.38 307 ILE A N 1
ATOM 2504 C CA . ILE A 1 307 ? -4.738 17.266 28.938 1 98.38 307 ILE A CA 1
ATOM 2505 C C . ILE A 1 307 ? -5.023 16.562 27.625 1 98.38 307 ILE A C 1
ATOM 2507 O O . ILE A 1 307 ? -4.652 15.391 27.438 1 98.38 307 ILE A O 1
ATOM 2511 N N . VAL A 1 308 ? -5.66 17.25 26.672 1 98.25 308 VAL A N 1
ATOM 2512 C CA . VAL A 1 308 ? -6.055 16.656 25.406 1 98.25 308 VAL A CA 1
ATOM 2513 C C . VAL A 1 308 ? -4.809 16.297 24.594 1 98.25 308 VAL A C 1
ATOM 2515 O O . VAL A 1 308 ? -4.754 15.234 23.969 1 98.25 308 VAL A O 1
ATOM 2518 N N . GLU A 1 309 ? -3.777 17.125 24.609 1 96.88 309 GLU A N 1
ATOM 2519 C CA . GLU A 1 309 ? -2.521 16.844 23.922 1 96.88 309 GLU A CA 1
ATOM 2520 C C . GLU A 1 309 ? -1.739 15.742 24.641 1 96.88 309 GLU A C 1
ATOM 2522 O O . GLU A 1 309 ? -0.824 15.156 24.062 1 96.88 309 GLU A O 1
ATOM 2527 N N . SER A 1 310 ? -2.119 15.508 25.875 1 96 310 SER A N 1
ATOM 2528 C CA . SER A 1 310 ? -1.343 14.641 26.766 1 96 310 SER A CA 1
ATOM 2529 C C . SER A 1 310 ? 0.102 15.117 26.875 1 96 310 SER A C 1
ATOM 2531 O O . SER A 1 310 ? 1.035 14.336 26.688 1 96 310 SER A O 1
ATOM 2533 N N . SER A 1 311 ? 0.252 16.359 27.047 1 95.62 311 SER A N 1
ATOM 2534 C CA . SER A 1 311 ? 1.576 16.953 27.156 1 95.62 311 SER A CA 1
ATOM 2535 C C . SER A 1 311 ? 2.15 16.781 28.547 1 95.62 311 SER A C 1
ATOM 2537 O O . SER A 1 311 ? 1.474 16.266 29.453 1 95.62 311 SER A O 1
ATOM 2539 N N . ASN A 1 312 ? 3.398 17.156 28.656 1 94.19 312 ASN A N 1
ATOM 2540 C CA . ASN A 1 312 ? 4.027 17.109 29.969 1 94.19 312 ASN A CA 1
ATOM 2541 C C . ASN A 1 312 ? 3.27 17.953 31 1 94.19 312 ASN A C 1
ATOM 2543 O O . ASN A 1 312 ? 3.322 17.688 32.188 1 94.19 312 ASN A O 1
ATOM 2547 N N . ASP A 1 313 ? 2.49 18.922 30.562 1 94 313 ASP A N 1
ATOM 2548 C CA . ASP A 1 313 ? 1.765 19.859 31.438 1 94 313 ASP A CA 1
ATOM 2549 C C . ASP A 1 313 ? 0.427 19.266 31.875 1 94 313 ASP A C 1
ATOM 2551 O O . ASP A 1 313 ? -0.285 19.875 32.688 1 94 313 ASP A O 1
ATOM 2555 N N . SER A 1 314 ? 0.057 18.156 31.359 1 95.81 314 SER A N 1
ATOM 2556 C CA . SER A 1 314 ? -1.186 17.516 31.781 1 95.81 314 SER A CA 1
ATOM 2557 C C . SER A 1 314 ? -1.183 17.234 33.281 1 95.81 314 SER A C 1
ATOM 2559 O O . SER A 1 314 ? -0.202 16.719 33.812 1 95.81 314 SER A O 1
ATOM 2561 N N . VAL A 1 315 ? -2.268 17.547 33.906 1 96.06 315 VAL A N 1
ATOM 2562 C CA . VAL A 1 315 ? -2.354 17.5 35.375 1 96.06 315 VAL A CA 1
ATOM 2563 C C . VAL A 1 315 ? -2.34 16.047 35.844 1 96.06 315 VAL A C 1
ATOM 2565 O O . VAL A 1 315 ? -1.94 15.758 36.969 1 96.06 315 VAL A O 1
ATOM 2568 N N . ASN A 1 316 ? -2.889 15.164 35.062 1 97 316 ASN A N 1
ATOM 2569 C CA . ASN A 1 316 ? -3.031 13.758 35.438 1 97 316 ASN A CA 1
ATOM 2570 C C . ASN A 1 316 ? -3.158 12.867 34.219 1 97 316 ASN A C 1
ATOM 2572 O O . ASN A 1 316 ? -4.25 12.375 33.906 1 97 316 ASN A O 1
ATOM 2576 N N . LYS A 1 317 ? -2.092 12.516 33.594 1 94.94 317 LYS A N 1
ATOM 2577 C CA . LYS A 1 317 ? -2.08 11.758 32.344 1 94.94 317 LYS A CA 1
ATOM 2578 C C . LYS A 1 317 ? -2.672 10.367 32.531 1 94.94 317 LYS A C 1
ATOM 2580 O O . LYS A 1 317 ? -3.363 9.852 31.656 1 94.94 317 LYS A O 1
ATOM 2585 N N . SER A 1 318 ? -2.367 9.781 33.656 1 94.44 318 SER A N 1
ATOM 2586 C CA . SER A 1 318 ? -2.812 8.414 33.906 1 94.44 318 SER A CA 1
ATOM 2587 C C . SER A 1 318 ? -4.332 8.336 34 1 94.44 318 SER A C 1
ATOM 2589 O O . SER A 1 318 ? -4.93 7.336 33.594 1 94.44 318 SER A O 1
ATOM 2591 N N . TYR A 1 319 ? -4.914 9.367 34.5 1 96.62 319 TYR A N 1
ATOM 2592 C CA . TYR A 1 319 ? -6.359 9.375 34.656 1 96.62 319 TYR A CA 1
ATOM 2593 C C . TYR A 1 319 ? -7.059 9.844 33.406 1 96.62 319 TYR A C 1
ATOM 2595 O O . TYR A 1 319 ? -7.977 9.188 32.906 1 96.62 319 TYR A O 1
ATOM 2603 N N . TYR A 1 320 ? -6.66 10.961 32.844 1 97.44 320 TYR A N 1
ATOM 2604 C CA . TYR A 1 320 ? -7.352 11.562 31.703 1 97.44 320 TYR A CA 1
ATOM 2605 C C . TYR A 1 320 ? -6.93 10.898 30.406 1 97.44 320 TYR A C 1
ATOM 2607 O O . TYR A 1 320 ? -7.621 11.023 29.391 1 97.44 320 TYR A O 1
ATOM 2615 N N . GLY A 1 321 ? -5.762 10.266 30.375 1 94.75 321 GLY A N 1
ATOM 2616 C CA . GLY A 1 321 ? -5.316 9.5 29.219 1 94.75 321 GLY A CA 1
ATOM 2617 C C . GLY A 1 321 ? -4.762 10.367 28.109 1 94.75 321 GLY A C 1
ATOM 2618 O O . GLY A 1 321 ? -4.332 11.5 28.359 1 94.75 321 GLY A O 1
ATOM 2619 N N . SER A 1 322 ? -4.605 9.773 26.906 1 97.06 322 SER A N 1
ATOM 2620 C CA . SER A 1 322 ? -4.09 10.406 25.703 1 97.06 322 SER A CA 1
ATOM 2621 C C . SER A 1 322 ? -5.051 10.234 24.531 1 97.06 322 SER A C 1
ATOM 2623 O O . SER A 1 322 ? -4.664 9.734 23.469 1 97.06 322 SER A O 1
ATOM 2625 N N . LEU A 1 323 ? -6.199 10.766 24.766 1 97.5 323 LEU A N 1
ATOM 2626 C CA . LEU A 1 323 ? -7.285 10.586 23.797 1 97.5 323 LEU A CA 1
ATOM 2627 C C . LEU A 1 323 ? -6.863 11.031 22.406 1 97.5 323 LEU A C 1
ATOM 2629 O O . LEU A 1 323 ? -6.961 10.266 21.453 1 97.5 323 LEU A O 1
ATOM 2633 N N . HIS A 1 324 ? -6.398 12.266 22.328 1 98.19 324 HIS A N 1
ATOM 2634 C CA . HIS A 1 324 ? -6.023 12.852 21.047 1 98.19 324 HIS A CA 1
ATOM 2635 C C . HIS A 1 324 ? -4.988 11.992 20.328 1 98.19 324 HIS A C 1
ATOM 2637 O O . HIS A 1 324 ? -5.16 11.648 19.156 1 98.19 324 HIS A O 1
ATOM 2643 N N . ASN A 1 325 ? -3.947 11.594 20.969 1 98.06 325 ASN A N 1
ATOM 2644 C CA . ASN A 1 325 ? -2.83 10.883 20.359 1 98.06 325 ASN A CA 1
ATOM 2645 C C . ASN A 1 325 ? -3.207 9.445 20 1 98.06 325 ASN A C 1
ATOM 2647 O O . ASN A 1 325 ? -2.848 8.961 18.922 1 98.06 325 ASN A O 1
ATOM 2651 N N . TRP A 1 326 ? -3.926 8.812 20.906 1 97.44 326 TRP A N 1
ATOM 2652 C CA . TRP A 1 326 ? -4.324 7.441 20.625 1 97.44 326 TRP A CA 1
ATOM 2653 C C . TRP A 1 326 ? -5.309 7.379 19.469 1 97.44 326 TRP A C 1
ATOM 2655 O O . TRP A 1 326 ? -5.305 6.422 18.688 1 97.44 326 TRP A O 1
ATOM 2665 N N . GLY A 1 327 ? -6.168 8.406 19.344 1 98.12 327 GLY A N 1
ATOM 2666 C CA . GLY A 1 327 ? -7.02 8.469 18.172 1 98.12 327 GLY A CA 1
ATOM 2667 C C . GLY A 1 327 ? -6.238 8.43 16.875 1 98.12 327 GLY A C 1
ATOM 2668 O O . GLY A 1 327 ? -6.594 7.684 15.953 1 98.12 327 GLY A O 1
ATOM 2669 N N . HIS A 1 328 ? -5.16 9.195 16.812 1 98.38 328 HIS A N 1
ATOM 2670 C CA . HIS A 1 328 ? -4.289 9.195 15.641 1 98.38 328 HIS A CA 1
ATOM 2671 C C . HIS A 1 328 ? -3.703 7.809 15.391 1 98.38 328 HIS A C 1
ATOM 2673 O O . HIS A 1 328 ? -3.73 7.309 14.266 1 98.38 328 HIS A O 1
ATOM 2679 N N . VAL A 1 329 ? -3.248 7.172 16.422 1 97.75 329 VAL A N 1
ATOM 2680 C CA . VAL A 1 329 ? -2.521 5.914 16.312 1 97.75 329 VAL A CA 1
ATOM 2681 C C . VAL A 1 329 ? -3.48 4.797 15.898 1 97.75 329 VAL A C 1
ATOM 2683 O O . VAL A 1 329 ? -3.195 4.043 14.961 1 97.75 329 VAL A O 1
ATOM 2686 N N . ILE A 1 330 ? -4.629 4.719 16.547 1 97.69 330 ILE A N 1
ATOM 2687 C CA . ILE A 1 330 ? -5.551 3.617 16.297 1 97.69 330 ILE A CA 1
ATOM 2688 C C . ILE A 1 330 ? -6.141 3.738 14.898 1 97.69 330 ILE A C 1
ATOM 2690 O O . ILE A 1 330 ? -6.367 2.73 14.227 1 97.69 330 ILE A O 1
ATOM 2694 N N . MET A 1 331 ? -6.406 4.961 14.438 1 98 331 MET A N 1
ATOM 2695 C CA . MET A 1 331 ? -6.918 5.172 13.086 1 98 331 MET A CA 1
ATOM 2696 C C . MET A 1 331 ? -5.879 4.785 12.039 1 98 331 MET A C 1
ATOM 2698 O O . MET A 1 331 ? -6.223 4.254 10.984 1 98 331 MET A O 1
ATOM 2702 N N . SER A 1 332 ? -4.621 5.078 12.32 1 97.69 332 SER A N 1
ATOM 2703 C CA . SER A 1 332 ? -3.551 4.762 11.383 1 97.69 332 SER A CA 1
ATOM 2704 C C . SER A 1 332 ? -3.293 3.258 11.32 1 97.69 332 SER A C 1
ATOM 2706 O O . SER A 1 332 ? -2.75 2.754 10.336 1 97.69 332 SER A O 1
ATOM 2708 N N . ALA A 1 333 ? -3.701 2.502 12.352 1 97.12 333 ALA A N 1
ATOM 2709 C CA . ALA A 1 333 ? -3.418 1.073 12.453 1 97.12 333 ALA A CA 1
ATOM 2710 C C . ALA A 1 333 ? -4.668 0.246 12.164 1 97.12 333 ALA A C 1
ATOM 2712 O O . ALA A 1 333 ? -4.676 -0.97 12.367 1 97.12 333 ALA A O 1
ATOM 2713 N N . VAL A 1 334 ? -5.68 0.813 11.641 1 96.81 334 VAL A N 1
ATOM 2714 C CA . VAL A 1 334 ? -7.008 0.212 11.586 1 96.81 334 VAL A CA 1
ATOM 2715 C C . VAL A 1 334 ? -6.953 -1.082 10.773 1 96.81 334 VAL A C 1
ATOM 2717 O O . VAL A 1 334 ? -7.691 -2.029 11.062 1 96.81 334 VAL A O 1
ATOM 2720 N N . ASP A 1 335 ? -6.078 -1.201 9.852 1 94.25 335 ASP A N 1
ATOM 2721 C CA . ASP A 1 335 ? -6.027 -2.367 8.977 1 94.25 335 ASP A CA 1
ATOM 2722 C C . ASP A 1 335 ? -5.086 -3.434 9.531 1 94.25 335 ASP A C 1
ATOM 2724 O O . ASP A 1 335 ? -5.121 -4.586 9.094 1 94.25 335 ASP A O 1
ATOM 2728 N N . ASP A 1 336 ? -4.27 -3.1 10.43 1 96.38 336 ASP A N 1
ATOM 2729 C CA . ASP A 1 336 ? -3.303 -4.023 11.008 1 96.38 336 ASP A CA 1
ATOM 2730 C C . ASP A 1 336 ? -3.068 -3.717 12.484 1 96.38 336 ASP A C 1
ATOM 2732 O O . ASP A 1 336 ? -1.938 -3.449 12.898 1 96.38 336 ASP A O 1
ATOM 2736 N N . PRO A 1 337 ? -4.141 -3.838 13.266 1 95.75 337 PRO A N 1
ATOM 2737 C CA . PRO A 1 337 ? -4.066 -3.4 14.656 1 95.75 337 PRO A CA 1
ATOM 2738 C C . PRO A 1 337 ? -3.135 -4.27 15.5 1 95.75 337 PRO A C 1
ATOM 2740 O O . PRO A 1 337 ? -2.602 -3.805 16.516 1 95.75 337 PRO A O 1
ATOM 2743 N N . ASP A 1 338 ? -2.994 -5.516 15.125 1 94.56 338 ASP A N 1
ATOM 2744 C CA . ASP A 1 338 ? -2.154 -6.379 15.953 1 94.56 338 ASP A CA 1
ATOM 2745 C C . ASP A 1 338 ? -0.813 -6.652 15.273 1 94.56 338 ASP A C 1
ATOM 2747 O O . ASP A 1 338 ? -0.042 -7.496 15.734 1 94.56 338 ASP A O 1
ATOM 2751 N N . GLY A 1 339 ? -0.563 -6.074 14.117 1 93.88 339 GLY A N 1
ATOM 2752 C CA . GLY A 1 339 ? 0.732 -6.121 13.453 1 93.88 339 GLY A CA 1
ATOM 2753 C C . GLY A 1 339 ? 0.968 -7.41 12.695 1 93.88 339 GLY A C 1
ATOM 2754 O O . GLY A 1 339 ? 2.096 -7.703 12.289 1 93.88 339 GLY A O 1
ATOM 2755 N N . ARG A 1 340 ? -0.023 -8.195 12.422 1 94.75 340 ARG A N 1
ATOM 2756 C CA . ARG A 1 340 ? 0.176 -9.516 11.836 1 94.75 340 ARG A CA 1
ATOM 2757 C C . ARG A 1 340 ? 0.604 -9.414 10.375 1 94.75 340 ARG A C 1
ATOM 2759 O O . ARG A 1 340 ? 1.273 -10.305 9.852 1 94.75 340 ARG A O 1
ATOM 2766 N N . TYR A 1 341 ? 0.273 -8.328 9.773 1 94.88 341 TYR A N 1
ATOM 2767 C CA . TYR A 1 341 ? 0.602 -8.172 8.359 1 94.88 341 TYR A CA 1
ATOM 2768 C C . TYR A 1 341 ? 1.844 -7.309 8.188 1 94.88 341 TYR A C 1
ATOM 2770 O O . TYR A 1 341 ? 2.311 -7.105 7.059 1 94.88 341 TYR A O 1
ATOM 2778 N N . GLN A 1 342 ? 2.381 -6.68 9.258 1 94.94 342 GLN A N 1
ATOM 2779 C CA . GLN A 1 342 ? 3.592 -5.867 9.273 1 94.94 342 GLN A CA 1
ATOM 2780 C C . GLN A 1 342 ? 3.488 -4.703 8.289 1 94.94 342 GLN A C 1
ATOM 2782 O O . GLN A 1 342 ? 4.402 -4.465 7.504 1 94.94 342 GLN A O 1
ATOM 2787 N N . LEU A 1 343 ? 2.367 -4.047 8.352 1 96.31 343 LEU A N 1
ATOM 2788 C CA . LEU A 1 343 ? 2.164 -2.846 7.547 1 96.31 343 LEU A CA 1
ATOM 2789 C C . LEU A 1 343 ? 2.775 -1.626 8.227 1 96.31 343 LEU A C 1
ATOM 2791 O O . LEU A 1 343 ? 2.893 -1.588 9.453 1 96.31 343 LEU A O 1
ATOM 2795 N N . ASN A 1 344 ? 3.225 -0.651 7.402 1 96.81 344 ASN A N 1
ATOM 2796 C CA . ASN A 1 344 ? 3.369 0.69 7.957 1 96.81 344 ASN A CA 1
ATOM 2797 C C . ASN A 1 344 ? 2.027 1.259 8.406 1 96.81 344 ASN A C 1
ATOM 2799 O O . ASN A 1 344 ? 0.983 0.908 7.855 1 96.81 344 ASN A O 1
ATOM 2803 N N . PRO A 1 345 ? 2.076 2.125 9.391 1 97.06 345 PRO A N 1
ATOM 2804 C CA . PRO A 1 345 ? 0.83 2.818 9.727 1 97.06 345 PRO A CA 1
ATOM 2805 C C . PRO A 1 345 ? 0.352 3.746 8.617 1 97.06 345 PRO A C 1
ATOM 2807 O O . PRO A 1 345 ? 1.139 4.133 7.746 1 97.06 345 PRO A O 1
ATOM 2810 N N . GLY A 1 346 ? -0.965 4.047 8.625 1 97.81 346 GLY A N 1
ATOM 2811 C CA . GLY A 1 346 ? -1.484 5.059 7.719 1 97.81 346 GLY A CA 1
ATOM 2812 C C . GLY A 1 346 ? -0.969 6.453 8.023 1 97.81 346 GLY A C 1
ATOM 2813 O O . GLY A 1 346 ? -0.242 6.652 9 1 97.81 346 GLY A O 1
ATOM 2814 N N . VAL A 1 347 ? -1.381 7.41 7.285 1 98.38 347 VAL A N 1
ATOM 2815 C CA . VAL A 1 347 ? -0.814 8.758 7.301 1 98.38 347 VAL A CA 1
ATOM 2816 C C . VAL A 1 347 ? -1.249 9.484 8.57 1 98.38 347 VAL A C 1
ATOM 2818 O O . VAL A 1 347 ? -0.645 10.492 8.953 1 98.38 347 VAL A O 1
ATOM 2821 N N . MET A 1 348 ? -2.25 9.008 9.25 1 98.38 348 MET A N 1
ATOM 2822 C CA . MET A 1 348 ? -2.705 9.609 10.5 1 98.38 348 MET A CA 1
ATOM 2823 C C . MET A 1 348 ? -1.633 9.5 11.578 1 98.38 348 MET A C 1
ATOM 2825 O O . MET A 1 348 ? -1.717 10.172 12.617 1 98.38 348 MET A O 1
ATOM 2829 N N . SER A 1 349 ? -0.562 8.812 11.312 1 97.38 349 SER A N 1
ATOM 2830 C CA . SER A 1 349 ? 0.417 8.492 12.352 1 97.38 349 SER A CA 1
ATOM 2831 C C . SER A 1 349 ? 1.503 9.562 12.43 1 97.38 349 SER A C 1
ATOM 2833 O O . SER A 1 349 ? 2.336 9.539 13.336 1 97.38 349 SER A O 1
ATOM 2835 N N . ASP A 1 350 ? 1.524 10.461 11.531 1 97.69 350 ASP A N 1
ATOM 2836 C CA . ASP A 1 350 ? 2.611 11.43 11.477 1 97.69 350 ASP A CA 1
ATOM 2837 C C . ASP A 1 350 ? 2.07 12.852 11.32 1 97.69 350 ASP A C 1
ATOM 2839 O O . ASP A 1 350 ? 1.113 13.078 10.578 1 97.69 350 ASP A O 1
ATOM 2843 N N . THR A 1 351 ? 2.707 13.781 12.008 1 97.56 351 THR A N 1
ATOM 2844 C CA . THR A 1 351 ? 2.24 15.164 11.992 1 97.56 351 THR A CA 1
ATOM 2845 C C . THR A 1 351 ? 2.445 15.789 10.617 1 97.56 351 THR A C 1
ATOM 2847 O O . THR A 1 351 ? 1.729 16.719 10.242 1 97.56 351 THR A O 1
ATOM 2850 N N . ALA A 1 352 ? 3.367 15.25 9.828 1 97.75 352 ALA A N 1
ATOM 2851 C CA . ALA A 1 352 ? 3.648 15.812 8.508 1 97.75 352 ALA A CA 1
ATOM 2852 C C . ALA A 1 352 ? 2.711 15.227 7.457 1 97.75 352 ALA A C 1
ATOM 2854 O O . ALA A 1 352 ? 2.645 15.727 6.328 1 97.75 352 ALA A O 1
ATOM 2855 N N . THR A 1 353 ? 1.969 14.172 7.801 1 98.25 353 THR A N 1
ATOM 2856 C CA . THR A 1 353 ? 1.166 13.516 6.773 1 98.25 353 THR A CA 1
ATOM 2857 C C . THR A 1 353 ? -0.302 13.469 7.188 1 98.25 353 THR A C 1
ATOM 2859 O O . THR A 1 353 ? -1.178 13.219 6.355 1 98.25 353 THR A O 1
ATOM 2862 N N . SER A 1 354 ? -0.655 13.719 8.398 1 98.25 354 SER A N 1
ATOM 2863 C CA . SER A 1 354 ? -1.979 13.422 8.93 1 98.25 354 SER A CA 1
ATOM 2864 C C . SER A 1 354 ? -3.039 14.336 8.336 1 98.25 354 SER A C 1
ATOM 2866 O O . SER A 1 354 ? -4.188 13.938 8.156 1 98.25 354 SER A O 1
ATOM 2868 N N . LEU A 1 355 ? -2.666 15.562 7.977 1 98.19 355 LEU A N 1
ATOM 2869 C CA . LEU A 1 355 ? -3.648 16.531 7.492 1 98.19 355 LEU A CA 1
ATOM 2870 C C . LEU A 1 355 ? -4.207 16.094 6.137 1 98.19 355 LEU A C 1
ATOM 2872 O O . LEU A 1 355 ? -5.262 16.578 5.719 1 98.19 355 LEU A O 1
ATOM 2876 N N . ARG A 1 356 ? -3.518 15.242 5.473 1 97.81 356 ARG A N 1
ATOM 2877 C CA . ARG A 1 356 ? -3.961 14.82 4.145 1 97.81 356 ARG A CA 1
ATOM 2878 C C . ARG A 1 356 ? -5.207 13.953 4.234 1 97.81 356 ARG A C 1
ATOM 2880 O O . ARG A 1 356 ? -5.941 13.805 3.254 1 97.81 356 ARG A O 1
ATOM 2887 N N . ASP A 1 357 ? -5.406 13.305 5.328 1 98.38 357 ASP A N 1
ATOM 2888 C CA . ASP A 1 357 ? -6.512 12.375 5.535 1 98.38 357 ASP A CA 1
ATOM 2889 C C . ASP A 1 357 ? -7.777 13.117 5.965 1 98.38 357 ASP A C 1
ATOM 2891 O O . ASP A 1 357 ? -7.781 13.812 6.98 1 98.38 357 ASP A O 1
ATOM 2895 N N . PRO A 1 358 ? -8.922 12.875 5.32 1 97.75 358 PRO A N 1
ATOM 2896 C CA . PRO A 1 358 ? -10.172 13.523 5.727 1 97.75 358 PRO A CA 1
ATOM 2897 C C . PRO A 1 358 ? -10.555 13.219 7.172 1 97.75 358 PRO A C 1
ATOM 2899 O O . PRO A 1 358 ? -11.125 14.062 7.855 1 97.75 358 PRO A O 1
ATOM 2902 N N . ILE A 1 359 ? -10.172 12.117 7.676 1 98.38 359 ILE A N 1
ATOM 2903 C CA . ILE A 1 359 ? -10.578 11.711 9.016 1 98.38 359 ILE A CA 1
ATOM 2904 C C . ILE A 1 359 ? -9.867 12.586 10.055 1 98.38 359 ILE A C 1
ATOM 2906 O O . ILE A 1 359 ? -10.336 12.727 11.18 1 98.38 359 ILE A O 1
ATOM 2910 N N . PHE A 1 360 ? -8.742 13.117 9.695 1 98.62 360 PHE A N 1
ATOM 2911 C CA . PHE A 1 360 ? -8.047 14.047 10.57 1 98.62 360 PHE A CA 1
ATOM 2912 C C . PHE A 1 360 ? -8.977 15.18 11.008 1 98.62 360 PHE A C 1
ATOM 2914 O O . PHE A 1 360 ? -9.047 15.5 12.195 1 98.62 360 PHE A O 1
ATOM 2921 N N . TYR A 1 361 ? -9.648 15.719 10.117 1 98.62 361 TYR A N 1
ATOM 2922 C CA . TYR A 1 361 ? -10.484 16.891 10.375 1 98.62 361 TYR A CA 1
ATOM 2923 C C . TYR A 1 361 ? -11.734 16.5 11.156 1 98.62 361 TYR A C 1
ATOM 2925 O O . TYR A 1 361 ? -12.148 17.219 12.07 1 98.62 361 TYR A O 1
ATOM 2933 N N . ARG A 1 362 ? -12.312 15.414 10.805 1 98.56 362 ARG A N 1
ATOM 2934 C CA . ARG A 1 362 ? -13.477 14.961 11.555 1 98.56 362 ARG A CA 1
ATOM 2935 C C . ARG A 1 362 ? -13.109 14.641 13 1 98.56 362 ARG A C 1
ATOM 2937 O O . ARG A 1 362 ? -13.875 14.914 13.922 1 98.56 362 ARG A O 1
ATOM 2944 N N . TRP A 1 363 ? -11.938 14.055 13.141 1 98.69 363 TRP A N 1
ATOM 2945 C CA . TRP A 1 363 ? -11.43 13.75 14.477 1 98.69 363 TRP A CA 1
ATOM 2946 C C . TRP A 1 363 ? -11.203 15.031 15.273 1 98.69 363 TRP A C 1
ATOM 2948 O O . TRP A 1 363 ? -11.609 15.117 16.438 1 98.69 363 TRP A O 1
ATOM 2958 N N . HIS A 1 364 ? -10.625 16.016 14.695 1 98.62 364 HIS A N 1
ATOM 2959 C CA . HIS A 1 364 ? -10.312 17.25 15.398 1 98.62 364 HIS A CA 1
ATOM 2960 C C . HIS A 1 364 ? -11.562 18.109 15.594 1 98.62 364 HIS A C 1
ATOM 2962 O O . HIS A 1 364 ? -11.617 18.938 16.5 1 98.62 364 HIS A O 1
ATOM 2968 N N . ARG A 1 365 ? -12.555 17.906 14.75 1 98.44 365 ARG A N 1
ATOM 2969 C CA . ARG A 1 365 ? -13.844 18.531 15.016 1 98.44 365 ARG A CA 1
ATOM 2970 C C . ARG A 1 365 ? -14.477 17.953 16.281 1 98.44 365 ARG A C 1
ATOM 2972 O O . ARG A 1 365 ? -15.031 18.703 17.094 1 98.44 365 ARG A O 1
ATOM 2979 N N . PHE A 1 366 ? -14.383 16.656 16.469 1 98.44 366 PHE A N 1
ATOM 2980 C CA . PHE A 1 366 ? -14.844 16.016 17.688 1 98.44 366 PHE A CA 1
ATOM 2981 C C . PHE A 1 366 ? -14.109 16.562 18.906 1 98.44 366 PHE A C 1
ATOM 2983 O O . PHE A 1 366 ? -14.727 16.891 19.922 1 98.44 366 PHE A O 1
ATOM 2990 N N . ILE A 1 367 ? -12.82 16.688 18.781 1 98.44 367 ILE A N 1
ATOM 2991 C CA . ILE A 1 367 ? -12 17.234 19.859 1 98.44 367 ILE A CA 1
ATOM 2992 C C . ILE A 1 367 ? -12.406 18.672 20.156 1 98.44 367 ILE A C 1
ATOM 2994 O O . ILE A 1 367 ? -12.57 19.062 21.312 1 98.44 367 ILE A O 1
ATOM 2998 N N . ASP A 1 368 ? -12.539 19.406 19.078 1 98 368 ASP A N 1
ATOM 2999 C CA . ASP A 1 368 ? -12.961 20.797 19.219 1 98 368 ASP A CA 1
ATOM 3000 C C . ASP A 1 368 ? -14.312 20.891 19.922 1 98 368 ASP A C 1
ATOM 3002 O O . ASP A 1 368 ? -14.539 21.797 20.719 1 98 368 ASP A O 1
ATOM 3006 N N . ASP A 1 369 ? -15.195 19.984 19.625 1 97.69 369 ASP A N 1
ATOM 3007 C CA . ASP A 1 369 ? -16.516 19.969 20.25 1 97.69 369 ASP A CA 1
ATOM 3008 C C . ASP A 1 369 ? -16.391 19.828 21.766 1 97.69 369 ASP A C 1
ATOM 3010 O O . ASP A 1 369 ? -17.172 20.422 22.516 1 97.69 369 ASP A O 1
ATOM 3014 N N . MET A 1 370 ? -15.461 19.094 22.203 1 97.44 370 MET A N 1
ATOM 3015 C CA . MET A 1 370 ? -15.258 18.953 23.641 1 97.44 370 MET A CA 1
ATOM 3016 C C . MET A 1 370 ? -14.781 20.266 24.25 1 97.44 370 MET A C 1
ATOM 3018 O O . MET A 1 370 ? -15.242 20.672 25.328 1 97.44 370 MET A O 1
ATOM 3022 N N . PHE A 1 371 ? -13.859 20.922 23.578 1 98.12 371 PHE A N 1
ATOM 3023 C CA . PHE A 1 371 ? -13.414 22.234 24.047 1 98.12 371 PHE A CA 1
ATOM 3024 C C . PHE A 1 371 ? -14.578 23.219 24.094 1 98.12 371 PHE A C 1
ATOM 3026 O O . PHE A 1 371 ? -14.656 24.047 25 1 98.12 371 PHE A O 1
ATOM 3033 N N . GLN A 1 372 ? -15.469 23.078 23.094 1 97.06 372 GLN A N 1
ATOM 3034 C CA . GLN A 1 372 ? -16.594 24 23.016 1 97.06 372 GLN A CA 1
ATOM 3035 C C . GLN A 1 372 ? -17.578 23.766 24.156 1 97.06 372 GLN A C 1
ATOM 3037 O O . GLN A 1 372 ? -18.266 24.688 24.609 1 97.06 372 GLN A O 1
ATOM 3042 N N . GLU A 1 373 ? -17.641 22.562 24.656 1 97.19 373 GLU A N 1
ATOM 3043 C CA . GLU A 1 373 ? -18.453 22.312 25.844 1 97.19 373 GLU A CA 1
ATOM 3044 C C . GLU A 1 373 ? -17.984 23.156 27.031 1 97.19 373 GLU A C 1
ATOM 3046 O O . GLU A 1 373 ? -18.797 23.656 27.812 1 97.19 373 GLU A O 1
ATOM 3051 N N . TYR A 1 374 ? -16.734 23.234 27.203 1 98.12 374 TYR A N 1
ATOM 3052 C CA . TYR A 1 374 ? -16.172 24.125 28.219 1 98.12 374 TYR A CA 1
ATOM 3053 C C . TYR A 1 374 ? -16.5 25.578 27.922 1 98.12 374 TYR A C 1
ATOM 3055 O O . TYR A 1 374 ? -16.906 26.328 28.797 1 98.12 374 TYR A O 1
ATOM 3063 N N . LYS A 1 375 ? -16.281 26 26.672 1 97.38 375 LYS A N 1
ATOM 3064 C CA . LYS A 1 375 ? -16.516 27.391 26.281 1 97.38 375 LYS A CA 1
ATOM 3065 C C . LYS A 1 375 ? -17.969 27.812 26.531 1 97.38 375 LYS A C 1
ATOM 3067 O O . LYS A 1 375 ? -18.234 28.969 26.828 1 97.38 375 LYS A O 1
ATOM 3072 N N . LYS A 1 376 ? -18.844 26.891 26.438 1 94.69 376 LYS A N 1
ATOM 3073 C CA . LYS A 1 376 ? -20.266 27.141 26.688 1 94.69 376 LYS A CA 1
ATOM 3074 C C . LYS A 1 376 ? -20.516 27.531 28.141 1 94.69 376 LYS A C 1
ATOM 3076 O O . LYS A 1 376 ? -21.5 28.188 28.453 1 94.69 376 LYS A O 1
ATOM 3081 N N . SER A 1 377 ? -19.656 27.062 28.969 1 95.44 377 SER A N 1
ATOM 3082 C CA . SER A 1 377 ? -19.844 27.344 30.391 1 95.44 377 SER A CA 1
ATOM 3083 C C . SER A 1 377 ? -19.391 28.75 30.75 1 95.44 377 SER A C 1
ATOM 3085 O O . SER A 1 377 ? -19.703 29.25 31.828 1 95.44 377 SER A O 1
ATOM 3087 N N . LEU A 1 378 ? -18.688 29.406 29.938 1 96.88 378 LEU A N 1
ATOM 3088 C CA . LEU A 1 378 ? -18.188 30.75 30.203 1 96.88 378 LEU A CA 1
ATOM 3089 C C . LEU A 1 378 ? -19.266 31.797 29.953 1 96.88 378 LEU A C 1
ATOM 3091 O O . LEU A 1 378 ? -20.125 31.609 29.094 1 96.88 378 LEU A O 1
ATOM 3095 N N . THR A 1 379 ? -19.156 32.875 30.719 1 96 379 THR A N 1
ATOM 3096 C CA . THR A 1 379 ? -20.109 33.969 30.531 1 96 379 THR A CA 1
ATOM 3097 C C . THR A 1 379 ? -19.828 34.688 29.203 1 96 379 THR A C 1
ATOM 3099 O O . THR A 1 379 ? -18.703 35.062 28.922 1 96 379 THR A O 1
ATOM 3102 N N . PRO A 1 380 ? -20.891 34.812 28.344 1 95.69 380 PRO A N 1
ATOM 3103 C CA . PRO A 1 380 ? -20.703 35.594 27.125 1 95.69 380 PRO A CA 1
ATOM 3104 C C . PRO A 1 380 ? -20.156 37 27.391 1 95.69 380 PRO A C 1
ATOM 3106 O O . PRO A 1 380 ? -20.484 37.594 28.422 1 95.69 380 PRO A O 1
ATOM 3109 N N . TYR A 1 381 ? -19.406 37.469 26.438 1 96 381 TYR A N 1
ATOM 3110 C CA . TYR A 1 381 ? -18.844 38.812 26.594 1 96 381 TYR A CA 1
ATOM 3111 C C . TYR A 1 381 ? -19.938 39.875 26.516 1 96 381 TYR A C 1
ATOM 3113 O O . TYR A 1 381 ? -20.953 39.656 25.844 1 96 381 TYR A O 1
ATOM 3121 N N . SER A 1 382 ? -19.688 40.969 27.203 1 93.25 382 SER A N 1
ATOM 3122 C CA . SER A 1 382 ? -20.547 42.125 27.125 1 93.25 382 SER A CA 1
ATOM 3123 C C . SER A 1 382 ? -19.734 43.406 27.047 1 93.25 382 SER A C 1
ATOM 3125 O O . SER A 1 382 ? -19.234 43.781 25.969 1 93.25 382 SER A O 1
ATOM 3127 N N . SER A 1 383 ? -19.312 43.969 28.203 1 91.44 383 SER A N 1
ATOM 3128 C CA . SER A 1 383 ? -18.578 45.219 28.234 1 91.44 383 SER A CA 1
ATOM 3129 C C . SER A 1 383 ? -17.156 45.031 27.688 1 91.44 383 SER A C 1
ATOM 3131 O O . SER A 1 383 ? -16.562 46 27.188 1 91.44 383 SER A O 1
ATOM 3133 N N . GLN A 1 384 ? -16.703 43.812 27.75 1 92.69 384 GLN A N 1
ATOM 3134 C CA . GLN A 1 384 ? -15.352 43.5 27.312 1 92.69 384 GLN A CA 1
ATOM 3135 C C . GLN A 1 384 ? -15.195 43.75 25.797 1 92.69 384 GLN A C 1
ATOM 3137 O O . GLN A 1 384 ? -14.07 43.844 25.297 1 92.69 384 GLN A O 1
ATOM 3142 N N . LEU A 1 385 ? -16.312 43.875 25.156 1 96.06 385 LEU A N 1
ATOM 3143 C CA . LEU A 1 385 ? -16.297 44 23.703 1 96.06 385 LEU A CA 1
ATOM 3144 C C . LEU A 1 385 ? -16.109 45.469 23.281 1 96.06 385 LEU A C 1
ATOM 3146 O O . LEU A 1 385 ? -15.797 45.75 22.125 1 96.06 385 LEU A O 1
ATOM 3150 N N . GLN A 1 386 ? -16.219 46.344 24.188 1 95.81 386 GLN A N 1
ATOM 3151 C CA . GLN A 1 386 ? -16.297 47.75 23.828 1 95.81 386 GLN A CA 1
ATOM 3152 C C . GLN A 1 386 ? -14.922 48.406 23.875 1 95.81 386 GLN A C 1
ATOM 3154 O O . GLN A 1 386 ? -14.062 48 24.656 1 95.81 386 GLN A O 1
ATOM 3159 N N . PHE A 1 387 ? -14.695 49.281 23 1 97.19 387 PHE A N 1
ATOM 3160 C CA . PHE A 1 387 ? -13.609 50.25 23 1 97.19 387 PHE A CA 1
ATOM 3161 C C . PHE A 1 387 ? -14.164 51.656 22.875 1 97.19 387 PHE A C 1
ATOM 3163 O O . PHE A 1 387 ? -14.242 52.219 21.781 1 97.19 387 PHE A O 1
ATOM 3170 N N . LYS A 1 388 ? -14.453 52.219 24 1 95 388 LYS A N 1
ATOM 3171 C CA . LYS A 1 388 ? -15.211 53.469 24.062 1 95 388 LYS A CA 1
ATOM 3172 C C . LYS A 1 388 ? -14.516 54.594 23.281 1 95 388 LYS A C 1
ATOM 3174 O O . LYS A 1 388 ? -13.312 54.812 23.438 1 95 388 LYS A O 1
ATOM 3179 N N . GLY A 1 389 ? -15.297 55.219 22.469 1 96.19 389 GLY A N 1
ATOM 3180 C CA . GLY A 1 389 ? -14.812 56.344 21.719 1 96.19 389 GLY A CA 1
ATOM 3181 C C . GLY A 1 389 ? -14.172 55.969 20.391 1 96.19 389 GLY A C 1
ATOM 3182 O O . GLY A 1 389 ? -13.766 56.844 19.609 1 96.19 389 GLY A O 1
ATOM 3183 N N . VAL A 1 390 ? -14 54.719 20.109 1 98.12 390 VAL A N 1
ATOM 3184 C CA . VAL A 1 390 ? -13.406 54.25 18.859 1 98.12 390 VAL A CA 1
ATOM 3185 C C . VAL A 1 390 ? -14.5 53.688 17.969 1 98.12 390 VAL A C 1
ATOM 3187 O O . VAL A 1 390 ? -15.234 52.781 18.375 1 98.12 390 VAL A O 1
ATOM 3190 N N . ILE A 1 391 ? -14.648 54.188 16.75 1 98.31 391 ILE A N 1
ATOM 3191 C CA . ILE A 1 391 ? -15.703 53.781 15.836 1 98.31 391 ILE A CA 1
ATOM 3192 C C . ILE A 1 391 ? -15.086 53.344 14.5 1 98.31 391 ILE A C 1
ATOM 3194 O O . ILE A 1 391 ? -14.359 54.125 13.875 1 98.31 391 ILE A O 1
ATOM 3198 N N . VAL A 1 392 ? -15.312 52.125 14.109 1 98.62 392 VAL A N 1
ATOM 3199 C CA . VAL A 1 392 ? -14.906 51.688 12.781 1 98.62 392 VAL A CA 1
ATOM 3200 C C . VAL A 1 392 ? -15.938 52.125 11.75 1 98.62 392 VAL A C 1
ATOM 3202 O O . VAL A 1 392 ? -17.062 51.625 11.734 1 98.62 392 VAL A O 1
ATOM 3205 N N . LYS A 1 393 ? -15.523 52.938 10.875 1 97.88 393 LYS A N 1
ATOM 3206 C CA . LYS A 1 393 ? -16.438 53.531 9.914 1 97.88 393 LYS A CA 1
ATOM 3207 C C . LYS A 1 393 ? -16.609 52.656 8.68 1 97.88 393 LYS A C 1
ATOM 3209 O O . LYS A 1 393 ? -17.703 52.531 8.148 1 97.88 393 LYS A O 1
ATOM 3214 N N . SER A 1 394 ? -15.469 52.219 8.258 1 97.56 394 SER A N 1
ATOM 3215 C CA . SER A 1 394 ? -15.531 51.375 7.066 1 97.56 394 SER A CA 1
ATOM 3216 C C . SER A 1 394 ? -14.312 50.469 6.965 1 97.56 394 SER A C 1
ATOM 3218 O O . SER A 1 394 ? -13.242 50.781 7.488 1 97.56 394 SER A O 1
ATOM 3220 N N . VAL A 1 395 ? -14.516 49.344 6.336 1 98.31 395 VAL A N 1
ATOM 3221 C CA . VAL A 1 395 ? -13.477 48.375 6.027 1 98.31 395 VAL A CA 1
ATOM 3222 C C . VAL A 1 395 ? -13.586 47.938 4.566 1 98.31 395 VAL A C 1
ATOM 3224 O O . VAL A 1 395 ? -14.68 47.594 4.098 1 98.31 395 VAL A O 1
ATOM 3227 N N . CYS A 1 396 ? -12.484 48.031 3.879 1 97.25 396 CYS A N 1
ATOM 3228 C CA . CYS A 1 396 ? -12.438 47.625 2.48 1 97.25 396 CYS A CA 1
ATOM 3229 C C . CYS A 1 396 ? -11.203 46.75 2.209 1 97.25 396 CYS A C 1
ATOM 3231 O O . CYS A 1 396 ? -10.148 46.969 2.814 1 97.25 396 CYS A O 1
ATOM 3233 N N . VAL A 1 397 ? -11.422 45.781 1.384 1 98.31 397 VAL A N 1
ATOM 3234 C CA . VAL A 1 397 ? -10.305 44.969 0.886 1 98.31 397 VAL A CA 1
ATOM 3235 C C . VAL A 1 397 ? -9.938 45.438 -0.524 1 98.31 397 VAL A C 1
ATOM 3237 O O . VAL A 1 397 ? -10.781 45.438 -1.422 1 98.31 397 VAL A O 1
ATOM 3240 N N . ARG A 1 398 ? -8.703 45.812 -0.641 1 97.88 398 ARG A N 1
ATOM 3241 C CA . ARG A 1 398 ? -8.242 46.312 -1.934 1 97.88 398 ARG A CA 1
ATOM 3242 C C . ARG A 1 398 ? -7.309 45.312 -2.605 1 97.88 398 ARG A C 1
ATOM 3244 O O . ARG A 1 398 ? -6.203 45.062 -2.117 1 97.88 398 ARG A O 1
ATOM 3251 N N . ALA A 1 399 ? -7.746 44.781 -3.641 1 97.19 399 ALA A N 1
ATOM 3252 C CA . ALA A 1 399 ? -6.945 43.969 -4.562 1 97.19 399 ALA A CA 1
ATOM 3253 C C . ALA A 1 399 ? -7.062 44.5 -5.992 1 97.19 399 ALA A C 1
ATOM 3255 O O . ALA A 1 399 ? -6.977 45.719 -6.223 1 97.19 399 ALA A O 1
ATOM 3256 N N . LYS A 1 400 ? -7.18 43.719 -7.07 1 96.62 400 LYS A N 1
ATOM 3257 C CA . LYS A 1 400 ? -7.477 44.219 -8.406 1 96.62 400 LYS A CA 1
ATOM 3258 C C . LYS A 1 400 ? -8.859 44.875 -8.461 1 96.62 400 LYS A C 1
ATOM 3260 O O . LYS A 1 400 ? -9.062 45.875 -9.164 1 96.62 400 LYS A O 1
ATOM 3265 N N . THR A 1 401 ? -9.773 44.156 -7.832 1 96.81 401 THR A N 1
ATOM 3266 C CA . THR A 1 401 ? -11.141 44.656 -7.668 1 96.81 401 THR A CA 1
ATOM 3267 C C . THR A 1 401 ? -11.477 44.844 -6.191 1 96.81 401 THR A C 1
ATOM 3269 O O . THR A 1 401 ? -11.141 44 -5.363 1 96.81 401 THR A O 1
ATOM 3272 N N . ALA A 1 402 ? -12.125 45.938 -5.867 1 97.31 402 ALA A N 1
ATOM 3273 C CA . ALA A 1 402 ? -12.477 46.25 -4.48 1 97.31 402 ALA A CA 1
ATOM 3274 C C . ALA A 1 402 ? -13.375 45.156 -3.893 1 97.31 402 ALA A C 1
ATOM 3276 O O . ALA A 1 402 ? -14.367 44.75 -4.512 1 97.31 402 ALA A O 1
ATOM 3277 N N . ASP A 1 403 ? -12.961 44.625 -2.793 1 98.31 403 ASP A N 1
ATOM 3278 C CA . ASP A 1 403 ? -13.711 43.688 -1.985 1 98.31 403 ASP A CA 1
ATOM 3279 C C . ASP A 1 403 ? -13.867 42.344 -2.713 1 98.31 403 ASP A C 1
ATOM 3281 O O . ASP A 1 403 ? -14.812 41.594 -2.457 1 98.31 403 ASP A O 1
ATOM 3285 N N . VAL A 1 404 ? -13 42.125 -3.678 1 98.38 404 VAL A N 1
ATOM 3286 C CA . VAL A 1 404 ? -12.898 40.844 -4.352 1 98.38 404 VAL A CA 1
ATOM 3287 C C . VAL A 1 404 ? -11.445 40.344 -4.309 1 98.38 404 VAL A C 1
ATOM 3289 O O . VAL A 1 404 ? -10.523 41.094 -4.66 1 98.38 404 VAL A O 1
ATOM 3292 N N . VAL A 1 405 ? -11.258 39.188 -3.807 1 98.69 405 VAL A N 1
ATOM 3293 C CA . VAL A 1 405 ? -9.945 38.562 -3.84 1 98.69 405 VAL A CA 1
ATOM 3294 C C . VAL A 1 405 ? -9.977 37.344 -4.785 1 98.69 405 VAL A C 1
ATOM 3296 O O . VAL A 1 405 ? -10.867 36.5 -4.684 1 98.69 405 VAL A O 1
ATOM 3299 N N . GLU A 1 406 ? -9.023 37.25 -5.637 1 98.56 406 GLU A N 1
ATOM 3300 C CA . GLU A 1 406 ? -8.953 36.156 -6.59 1 98.56 406 GLU A CA 1
ATOM 3301 C C . GLU A 1 406 ? -7.961 35.094 -6.137 1 98.56 406 GLU A C 1
ATOM 3303 O O . GLU A 1 406 ? -6.895 35.406 -5.609 1 98.56 406 GLU A O 1
ATOM 3308 N N . THR A 1 407 ? -8.328 33.812 -6.273 1 98.56 407 THR A N 1
ATOM 3309 C CA . THR A 1 407 ? -7.43 32.688 -6.031 1 98.56 407 THR A CA 1
ATOM 3310 C C . THR A 1 407 ? -7.164 31.906 -7.324 1 98.56 407 THR A C 1
ATOM 3312 O O . THR A 1 407 ? -7.992 31.906 -8.234 1 98.56 407 THR A O 1
ATOM 3315 N N . THR A 1 408 ? -6.02 31.359 -7.457 1 98.25 408 THR A N 1
ATOM 3316 C CA . THR A 1 408 ? -5.609 30.578 -8.617 1 98.25 408 THR A CA 1
ATOM 3317 C C . THR A 1 408 ? -4.66 29.453 -8.203 1 98.25 408 THR A C 1
ATOM 3319 O O . THR A 1 408 ? -4.273 29.359 -7.039 1 98.25 408 THR A O 1
ATOM 3322 N N . PHE A 1 409 ? -4.41 28.547 -9.094 1 97.69 409 PHE A N 1
ATOM 3323 C CA . PHE A 1 409 ? -3.354 27.562 -8.898 1 97.69 409 PHE A CA 1
ATOM 3324 C C . PHE A 1 409 ? -2.062 28.016 -9.57 1 97.69 409 PHE A C 1
ATOM 3326 O O . PHE A 1 409 ? -2.092 28.578 -10.664 1 97.69 409 PHE A O 1
ATOM 3333 N N . ALA A 1 410 ? -1.012 27.875 -8.844 1 96.94 410 ALA A N 1
ATOM 3334 C CA . ALA A 1 410 ? 0.301 28.234 -9.367 1 96.94 410 ALA A CA 1
ATOM 3335 C C . ALA A 1 410 ? 1.269 27.062 -9.289 1 96.94 410 ALA A C 1
ATOM 3337 O O . ALA A 1 410 ? 1.148 26.203 -8.414 1 96.94 410 ALA A O 1
ATOM 3338 N N . ASN A 1 411 ? 2.242 27.047 -10.18 1 96.75 411 ASN A N 1
ATOM 3339 C CA . ASN A 1 411 ? 3.268 26 -10.172 1 96.75 411 ASN A CA 1
ATOM 3340 C C . ASN A 1 411 ? 4.43 26.375 -9.25 1 96.75 411 ASN A C 1
ATOM 3342 O O . ASN A 1 411 ? 4.73 27.547 -9.062 1 96.75 411 ASN A O 1
ATOM 3346 N N . ALA A 1 412 ? 4.926 25.406 -8.648 1 96.56 412 ALA A N 1
ATOM 3347 C CA . ALA A 1 412 ? 6.129 25.531 -7.832 1 96.56 412 ALA A CA 1
ATOM 3348 C C . ALA A 1 412 ? 7.023 24.312 -7.965 1 96.56 412 ALA A C 1
ATOM 3350 O O . ALA A 1 412 ? 6.621 23.297 -8.547 1 96.56 412 ALA A O 1
ATOM 3351 N N . LEU A 1 413 ? 8.32 24.438 -7.5 1 97.62 413 LEU A N 1
ATOM 3352 C CA . LEU A 1 413 ? 9.305 23.359 -7.59 1 97.62 413 LEU A CA 1
ATOM 3353 C C . LEU A 1 413 ? 9.758 22.922 -6.199 1 97.62 413 LEU A C 1
ATOM 3355 O O . LEU A 1 413 ? 9.977 23.766 -5.324 1 97.62 413 LEU A O 1
ATOM 3359 N N . LEU A 1 414 ? 9.781 21.703 -5.941 1 98.12 414 LEU A N 1
ATOM 3360 C CA . LEU A 1 414 ? 10.336 21.109 -4.73 1 98.12 414 LEU A CA 1
ATOM 3361 C C . LEU A 1 414 ? 11.625 20.359 -5.043 1 98.12 414 LEU A C 1
ATOM 3363 O O . LEU A 1 414 ? 11.625 19.406 -5.824 1 98.12 414 LEU A O 1
ATOM 3367 N N . ASP A 1 415 ? 12.734 20.781 -4.445 1 97.94 415 ASP A N 1
ATOM 3368 C CA . ASP A 1 415 ? 14.023 20.109 -4.641 1 97.94 415 ASP A CA 1
ATOM 3369 C C . ASP A 1 415 ? 14.148 18.875 -3.752 1 97.94 415 ASP A C 1
ATOM 3371 O O . ASP A 1 415 ? 14.086 18.984 -2.525 1 97.94 415 ASP A O 1
ATOM 3375 N N . ILE A 1 416 ? 14.328 17.703 -4.414 1 97.56 416 ILE A N 1
ATOM 3376 C CA . ILE A 1 416 ? 14.383 16.484 -3.623 1 97.56 416 ILE A CA 1
ATOM 3377 C C . ILE A 1 416 ? 15.805 15.906 -3.658 1 97.56 416 ILE A C 1
ATOM 3379 O O . ILE A 1 416 ? 16.031 14.773 -3.24 1 97.56 416 ILE A O 1
ATOM 3383 N N . SER A 1 417 ? 16.797 16.703 -4.051 1 95.12 417 SER A N 1
ATOM 3384 C CA . SER A 1 417 ? 18.172 16.266 -4.25 1 95.12 417 SER A CA 1
ATOM 3385 C C . SER A 1 417 ? 18.859 15.984 -2.92 1 95.12 417 SER A C 1
ATOM 3387 O O . SER A 1 417 ? 19.859 15.266 -2.871 1 95.12 417 SER A O 1
ATOM 3389 N N . HIS A 1 418 ? 18.344 16.578 -1.895 1 92.75 418 HIS A N 1
ATOM 3390 C CA . HIS A 1 418 ? 19.016 16.469 -0.604 1 92.75 418 HIS A CA 1
ATOM 3391 C C . HIS A 1 418 ? 18.453 15.297 0.202 1 92.75 418 HIS A C 1
ATOM 3393 O O . HIS A 1 418 ? 19.062 14.875 1.185 1 92.75 418 HIS A O 1
ATOM 3399 N N . ALA A 1 419 ? 17.344 14.82 -0.201 1 94.25 419 ALA A N 1
ATOM 3400 C CA . ALA A 1 419 ? 16.688 13.727 0.522 1 94.25 419 ALA A CA 1
ATOM 3401 C C . ALA A 1 419 ? 17.156 12.367 0.015 1 94.25 419 ALA A C 1
ATOM 3403 O O . ALA A 1 419 ? 17.297 11.422 0.793 1 94.25 419 ALA A O 1
ATOM 3404 N N . PHE A 1 420 ? 17.359 12.242 -1.318 1 91.31 420 PHE A N 1
ATOM 3405 C CA . PHE A 1 420 ? 17.766 10.984 -1.94 1 91.31 420 PHE A CA 1
ATOM 3406 C C . PHE A 1 420 ? 19.125 11.133 -2.607 1 91.31 420 PHE A C 1
ATOM 3408 O O . PHE A 1 420 ? 19.406 12.141 -3.252 1 91.31 420 PHE A O 1
ATOM 3415 N N . ASN A 1 421 ? 19.953 10.188 -2.393 1 88.88 421 ASN A N 1
ATOM 3416 C CA . ASN A 1 421 ? 21.25 10.18 -3.059 1 88.88 421 ASN A CA 1
ATOM 3417 C C . ASN A 1 421 ? 21.156 9.633 -4.48 1 88.88 421 ASN A C 1
ATOM 3419 O O . ASN A 1 421 ? 21.359 8.445 -4.707 1 88.88 421 ASN A O 1
ATOM 3423 N N . PHE A 1 422 ? 20.969 10.5 -5.414 1 88.94 422 PHE A N 1
ATOM 3424 C CA . PHE A 1 422 ? 20.812 10.125 -6.812 1 88.94 422 PHE A CA 1
ATOM 3425 C C . PHE A 1 422 ? 22.156 9.875 -7.469 1 88.94 422 PHE A C 1
ATOM 3427 O O . PHE A 1 422 ? 22.219 9.398 -8.602 1 88.94 422 PHE A O 1
ATOM 3434 N N . GLY A 1 423 ? 23.219 10.219 -6.801 1 84.12 423 GLY A N 1
ATOM 3435 C CA . GLY A 1 423 ? 24.547 10.031 -7.359 1 84.12 423 GLY A CA 1
ATOM 3436 C C . GLY A 1 423 ? 24.859 10.984 -8.492 1 84.12 423 GLY A C 1
ATOM 3437 O O . GLY A 1 423 ? 25.516 10.609 -9.469 1 84.12 423 GLY A O 1
ATOM 3438 N N . ARG A 1 424 ? 24.312 12.156 -8.391 1 90.25 424 ARG A N 1
ATOM 3439 C CA . ARG A 1 424 ? 24.484 13.148 -9.445 1 90.25 424 ARG A CA 1
ATOM 3440 C C . ARG A 1 424 ? 24.656 14.547 -8.859 1 90.25 424 ARG A C 1
ATOM 3442 O O . ARG A 1 424 ? 24.375 14.773 -7.684 1 90.25 424 ARG A O 1
ATOM 3449 N N . THR A 1 425 ? 25.094 15.523 -9.695 1 93.06 425 THR A N 1
ATOM 3450 C CA . THR A 1 425 ? 25.344 16.875 -9.227 1 93.06 425 THR A CA 1
ATOM 3451 C C . THR A 1 425 ? 24.172 17.797 -9.594 1 93.06 425 THR A C 1
ATOM 3453 O O . THR A 1 425 ? 23.906 18.766 -8.891 1 93.06 425 THR A O 1
ATOM 3456 N N . GLY A 1 426 ? 23.516 17.469 -10.719 1 95.56 426 GLY A N 1
ATOM 3457 C CA . GLY A 1 426 ? 22.344 18.25 -11.109 1 95.56 426 GLY A CA 1
ATOM 3458 C C . GLY A 1 426 ? 21.172 18.062 -10.18 1 95.56 426 GLY A C 1
ATOM 3459 O O . GLY A 1 426 ? 20.938 16.969 -9.672 1 95.56 426 GLY A O 1
ATOM 3460 N N . PRO A 1 427 ? 20.438 19.125 -9.945 1 96.81 427 PRO A N 1
ATOM 3461 C CA . PRO A 1 427 ? 19.312 19 -9.031 1 96.81 427 PRO A CA 1
ATOM 3462 C C . PRO A 1 427 ? 18.172 18.172 -9.625 1 96.81 427 PRO A C 1
ATOM 3464 O O . PRO A 1 427 ? 17.984 18.156 -10.844 1 96.81 427 PRO A O 1
ATOM 3467 N N . VAL A 1 428 ? 17.516 17.438 -8.844 1 97.94 428 VAL A N 1
ATOM 3468 C CA . VAL A 1 428 ? 16.281 16.734 -9.164 1 97.94 428 VAL A CA 1
ATOM 3469 C C . VAL A 1 428 ? 15.117 17.391 -8.438 1 97.94 428 VAL A C 1
ATOM 3471 O O . VAL A 1 428 ? 15.094 17.469 -7.207 1 97.94 428 VAL A O 1
ATOM 3474 N N . LYS A 1 429 ? 14.07 17.875 -9.195 1 98.5 429 LYS A N 1
ATOM 3475 C CA . LYS A 1 429 ? 12.969 18.656 -8.617 1 98.5 429 LYS A CA 1
ATOM 3476 C C . LYS A 1 429 ? 11.617 18.094 -9.047 1 98.5 429 LYS A C 1
ATOM 3478 O O . LYS A 1 429 ? 11.523 17.391 -10.055 1 98.5 429 LYS A O 1
ATOM 3483 N N . VAL A 1 430 ? 10.633 18.281 -8.273 1 98.56 430 VAL A N 1
ATOM 3484 C CA . VAL A 1 430 ? 9.25 17.938 -8.57 1 98.56 430 VAL A CA 1
ATOM 3485 C C . VAL A 1 430 ? 8.438 19.219 -8.789 1 98.56 430 VAL A C 1
ATOM 3487 O O . VAL A 1 430 ? 8.438 20.109 -7.941 1 98.56 430 VAL A O 1
ATOM 3490 N N . ARG A 1 431 ? 7.812 19.328 -9.914 1 98.62 431 ARG A N 1
ATOM 3491 C CA . ARG A 1 431 ? 6.898 20.422 -10.18 1 98.62 431 ARG A CA 1
ATOM 3492 C C . ARG A 1 431 ? 5.492 20.109 -9.672 1 98.62 431 ARG A C 1
ATOM 3494 O O . ARG A 1 431 ? 4.934 19.062 -10 1 98.62 431 ARG A O 1
ATOM 3501 N N . TYR A 1 432 ? 4.941 20.922 -8.852 1 97.75 432 TYR A N 1
ATOM 3502 C CA . TYR A 1 432 ? 3.6 20.734 -8.32 1 97.75 432 TYR A CA 1
ATOM 3503 C C . TYR A 1 432 ? 2.793 22.016 -8.391 1 97.75 432 TYR A C 1
ATOM 3505 O O . TYR A 1 432 ? 3.342 23.094 -8.664 1 97.75 432 TYR A O 1
ATOM 3513 N N . ASN A 1 433 ? 1.497 21.891 -8.242 1 95.81 433 ASN A N 1
ATOM 3514 C CA . ASN A 1 433 ? 0.605 23.047 -8.203 1 95.81 433 ASN A CA 1
ATOM 3515 C C . ASN A 1 433 ? 0.042 23.266 -6.805 1 95.81 433 ASN A C 1
ATOM 3517 O O . ASN A 1 433 ? -0.177 22.312 -6.059 1 95.81 433 ASN A O 1
ATOM 3521 N N . HIS A 1 434 ? -0.082 24.469 -6.43 1 96.81 434 HIS A N 1
ATOM 3522 C CA . HIS A 1 434 ? -0.663 24.812 -5.137 1 96.81 434 HIS A CA 1
ATOM 3523 C C . HIS A 1 434 ? -1.59 26.016 -5.25 1 96.81 434 HIS A C 1
ATOM 3525 O O . HIS A 1 434 ? -1.448 26.828 -6.164 1 96.81 434 HIS A O 1
ATOM 3531 N N . LEU A 1 435 ? -2.555 26.094 -4.363 1 98.06 435 LEU A N 1
ATOM 3532 C CA . LEU A 1 435 ? -3.475 27.219 -4.301 1 98.06 435 LEU A CA 1
ATOM 3533 C C . LEU A 1 435 ? -2.752 28.484 -3.854 1 98.06 435 LEU A C 1
ATOM 3535 O O . LEU A 1 435 ? -1.875 28.438 -2.988 1 98.06 435 LEU A O 1
ATOM 3539 N N . THR A 1 436 ? -3.057 29.562 -4.496 1 97.62 436 THR A N 1
ATOM 3540 C CA . THR A 1 436 ? -2.557 30.875 -4.094 1 97.62 436 THR A CA 1
ATOM 3541 C C . THR A 1 436 ? -3.623 31.938 -4.305 1 97.62 436 THR A C 1
ATOM 3543 O O . THR A 1 436 ? -4.711 31.656 -4.805 1 97.62 436 THR A O 1
ATOM 3546 N N . HIS A 1 437 ? -3.436 33.094 -3.791 1 97.94 437 HIS A N 1
ATOM 3547 C CA . HIS A 1 437 ? -4.336 34.25 -3.979 1 97.94 437 HIS A CA 1
ATOM 3548 C C . HIS A 1 437 ? -3.564 35.5 -4.352 1 97.94 437 HIS A C 1
ATOM 3550 O O . HIS A 1 437 ? -2.377 35.625 -4.043 1 97.94 437 HIS A O 1
ATOM 3556 N N . GLU A 1 438 ? -4.23 36.438 -4.98 1 97.75 438 GLU A N 1
ATOM 3557 C CA . GLU A 1 438 ? -3.598 37.719 -5.266 1 97.75 438 GLU A CA 1
ATOM 3558 C C . GLU A 1 438 ? -3.35 38.5 -3.98 1 97.75 438 GLU A C 1
ATOM 3560 O O . GLU A 1 438 ? -4.098 38.375 -3.012 1 97.75 438 GLU A O 1
ATOM 3565 N N . PRO A 1 439 ? -2.234 39.25 -3.977 1 97.31 439 PRO A N 1
ATOM 3566 C CA . PRO A 1 439 ? -2.027 40.125 -2.814 1 97.31 439 PRO A CA 1
ATOM 3567 C C . PRO A 1 439 ? -3.141 41.156 -2.643 1 97.31 439 PRO A C 1
ATOM 3569 O O . PRO A 1 439 ? -3.734 41.594 -3.631 1 97.31 439 PRO A O 1
ATOM 3572 N N . PHE A 1 440 ? -3.424 41.5 -1.427 1 98.44 440 PHE A N 1
ATOM 3573 C CA . PHE A 1 440 ? -4.438 42.531 -1.166 1 98.44 440 PHE A CA 1
ATOM 3574 C C . PHE A 1 440 ? -4.086 43.344 0.081 1 98.44 440 PHE A C 1
ATOM 3576 O O . PHE A 1 440 ? -3.164 42.969 0.817 1 98.44 440 PHE A O 1
ATOM 3583 N N . THR A 1 441 ? -4.77 44.438 0.254 1 98.25 441 THR A N 1
ATOM 3584 C CA . THR A 1 441 ? -4.59 45.312 1.391 1 98.25 441 THR A CA 1
ATOM 3585 C C . THR A 1 441 ? -5.926 45.625 2.072 1 98.25 441 THR A C 1
ATOM 3587 O O . THR A 1 441 ? -6.949 45.75 1.402 1 98.25 441 THR A O 1
ATOM 3590 N N . TYR A 1 442 ? -5.859 45.594 3.35 1 98.56 442 TYR A N 1
ATOM 3591 C CA . TYR A 1 442 ? -7.004 46.094 4.102 1 98.56 442 TYR A CA 1
ATOM 3592 C C . TYR A 1 442 ? -6.957 47.625 4.227 1 98.56 442 TYR A C 1
ATOM 3594 O O . TYR A 1 442 ? -5.895 48.188 4.492 1 98.56 442 TYR A O 1
ATOM 3602 N N . LYS A 1 443 ? -7.977 48.25 3.99 1 98.56 443 LYS A N 1
ATOM 3603 C CA . LYS A 1 443 ? -8.164 49.656 4.309 1 98.56 443 LYS A CA 1
ATOM 3604 C C . LYS A 1 443 ? -9.266 49.844 5.348 1 98.56 443 LYS A C 1
ATOM 3606 O O . LYS A 1 443 ? -10.445 49.625 5.059 1 98.56 443 LYS A O 1
ATOM 3611 N N . ILE A 1 444 ? -8.906 50.281 6.523 1 98.75 444 ILE A N 1
ATOM 3612 C CA . ILE A 1 444 ? -9.828 50.438 7.648 1 98.75 444 ILE A CA 1
ATOM 3613 C C . ILE A 1 444 ? -9.891 51.875 8.086 1 98.75 444 ILE A C 1
ATOM 3615 O O . ILE A 1 444 ? -8.875 52.469 8.469 1 98.75 444 ILE A O 1
ATOM 3619 N N . VAL A 1 445 ? -11.047 52.469 8.047 1 98.62 445 VAL A N 1
A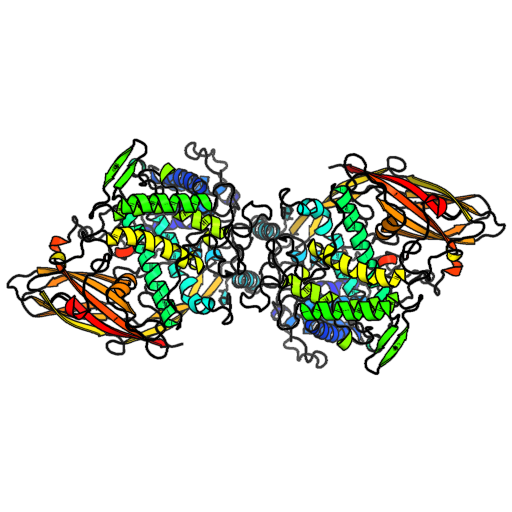TOM 3620 C CA . VAL A 1 445 ? -11.258 53.844 8.492 1 98.62 445 VAL A CA 1
ATOM 3621 C C . VAL A 1 445 ? -11.852 53.844 9.898 1 98.62 445 VAL A C 1
ATOM 3623 O O . VAL A 1 445 ? -12.914 53.25 10.133 1 98.62 445 VAL A O 1
ATOM 3626 N N . VAL A 1 446 ? -11.133 54.5 10.781 1 98.62 446 VAL A N 1
ATOM 3627 C CA . VAL A 1 446 ? -11.516 54.469 12.188 1 98.62 446 VAL A CA 1
ATOM 3628 C C . VAL A 1 446 ? -11.594 55.906 12.727 1 98.62 446 VAL A C 1
ATOM 3630 O O . VAL A 1 446 ? -10.758 56.75 12.383 1 98.62 446 VAL A O 1
ATOM 3633 N N . ASP A 1 447 ? -12.609 56.156 13.523 1 98.31 447 ASP A N 1
ATOM 3634 C CA . ASP A 1 447 ? -12.727 57.438 14.211 1 98.31 447 ASP A CA 1
ATOM 3635 C C . ASP A 1 447 ? -12.422 57.281 15.695 1 98.31 447 ASP A C 1
ATOM 3637 O O . ASP A 1 447 ? -13.047 56.5 16.391 1 98.31 447 ASP A O 1
ATOM 3641 N N . ASN A 1 448 ? -11.43 58 16.125 1 98.25 448 ASN A N 1
ATOM 3642 C CA . ASN A 1 448 ? -11.18 58.188 17.562 1 98.25 448 ASN A CA 1
ATOM 3643 C C . ASN A 1 448 ? -11.859 59.438 18.094 1 98.25 448 ASN A C 1
ATOM 3645 O O . ASN A 1 448 ? -11.305 60.531 18.016 1 98.25 448 ASN A O 1
ATOM 3649 N N . ALA A 1 449 ? -12.898 59.25 18.719 1 95.75 449 ALA A N 1
ATOM 3650 C CA . ALA A 1 449 ? -13.727 60.375 19.156 1 95.75 449 ALA A CA 1
ATOM 3651 C C . ALA A 1 449 ? -13.141 61.031 20.391 1 95.75 449 ALA A C 1
ATOM 3653 O O . ALA A 1 449 ? -13.578 62.125 20.812 1 95.75 449 ALA A O 1
ATOM 3654 N N . GLY A 1 450 ? -12.172 60.562 20.922 1 91.62 450 GLY A N 1
ATOM 3655 C CA . GLY A 1 450 ? -11.531 61.156 22.078 1 91.62 450 GLY A CA 1
ATOM 3656 C C . GLY A 1 450 ? -10.523 62.219 21.719 1 91.62 450 GLY A C 1
ATOM 3657 O O . GLY A 1 450 ? -10.359 62.562 20.547 1 91.62 450 GLY A O 1
ATOM 3658 N N . THR A 1 451 ? -9.898 62.812 22.719 1 93.5 451 THR A N 1
ATOM 3659 C CA . THR A 1 451 ? -8.953 63.906 22.531 1 93.5 451 THR A CA 1
ATOM 3660 C C . THR A 1 451 ? -7.516 63.406 22.656 1 93.5 451 THR A C 1
ATOM 3662 O O . THR A 1 451 ? -6.57 64.125 22.359 1 93.5 451 THR A O 1
ATOM 3665 N N . LYS A 1 452 ? -7.391 62.188 22.984 1 95.19 452 LYS A N 1
ATOM 3666 C CA . LYS A 1 452 ? -6.047 61.656 23.203 1 95.19 452 LYS A CA 1
ATOM 3667 C C . LYS A 1 452 ? -5.699 60.562 22.188 1 95.19 452 LYS A C 1
ATOM 3669 O O . LYS A 1 452 ? -6.586 59.906 21.641 1 95.19 452 LYS A O 1
ATOM 3674 N N . THR A 1 453 ? -4.441 60.562 21.969 1 96.44 453 THR A N 1
ATOM 3675 C CA . THR A 1 453 ? -3.928 59.438 21.172 1 96.44 453 THR A CA 1
ATOM 3676 C C . THR A 1 453 ? -4.098 58.125 21.906 1 96.44 453 THR A C 1
ATOM 3678 O O . THR A 1 453 ? -3.852 58.031 23.109 1 96.44 453 THR A O 1
ATOM 3681 N N . ARG A 1 454 ? -4.523 57.062 21.172 1 95.69 454 ARG A N 1
ATOM 3682 C CA . ARG A 1 454 ? -4.777 55.781 21.766 1 95.69 454 ARG A CA 1
ATOM 3683 C C . ARG A 1 454 ? -4.082 54.656 20.984 1 95.69 454 ARG A C 1
ATOM 3685 O O . ARG A 1 454 ? -3.967 54.75 19.766 1 95.69 454 ARG A O 1
ATOM 3692 N N . LYS A 1 455 ? -3.645 53.656 21.688 1 95.56 455 LYS A N 1
ATOM 3693 C CA . LYS A 1 455 ? -3.105 52.438 21.062 1 95.56 455 LYS A CA 1
ATOM 3694 C C . LYS A 1 455 ? -4.176 51.375 20.922 1 95.56 455 LYS A C 1
ATOM 3696 O O . LYS A 1 455 ? -4.887 51.062 21.891 1 95.56 455 LYS A O 1
ATOM 3701 N N . ALA A 1 456 ? -4.309 50.844 19.734 1 97.12 456 ALA A N 1
ATOM 3702 C CA . ALA A 1 456 ? -5.359 49.875 19.469 1 97.12 456 ALA A CA 1
ATOM 3703 C C . ALA A 1 456 ? -4.777 48.594 18.875 1 97.12 456 ALA A C 1
ATOM 3705 O O . ALA A 1 456 ? -3.744 48.625 18.203 1 97.12 456 ALA A O 1
ATOM 3706 N N . THR A 1 457 ? -5.359 47.469 19.203 1 96.31 457 THR A N 1
ATOM 3707 C CA . THR A 1 457 ? -5.109 46.188 18.516 1 96.31 457 THR A CA 1
ATOM 3708 C C . THR A 1 457 ? -6.203 45.906 17.484 1 96.31 457 THR A C 1
ATOM 3710 O O . THR A 1 457 ? -7.391 45.906 17.828 1 96.31 457 THR A O 1
ATOM 3713 N N . VAL A 1 458 ? -5.816 45.75 16.266 1 98 458 VAL A N 1
ATOM 3714 C CA . VAL A 1 458 ? -6.746 45.406 15.188 1 98 458 VAL A CA 1
ATOM 3715 C C . VAL A 1 458 ? -6.836 43.906 15.031 1 98 458 VAL A C 1
ATOM 3717 O O . VAL A 1 458 ? -5.816 43.219 14.883 1 98 458 VAL A O 1
ATOM 3720 N N . ARG A 1 459 ? -8.008 43.344 15.109 1 97.88 459 ARG A N 1
ATOM 3721 C CA . ARG A 1 459 ? -8.281 41.938 14.93 1 97.88 459 ARG A CA 1
ATOM 3722 C C . ARG A 1 459 ? -9.133 41.688 13.688 1 97.88 459 ARG A C 1
ATOM 3724 O O . ARG A 1 459 ? -10.211 42.25 13.547 1 97.88 459 ARG A O 1
ATOM 3731 N N . ILE A 1 460 ? -8.648 40.844 12.805 1 98.56 460 ILE A N 1
ATOM 3732 C CA . ILE A 1 460 ? -9.328 40.625 11.531 1 98.56 460 ILE A CA 1
ATOM 3733 C C . ILE A 1 460 ? -9.656 39.156 11.367 1 98.56 460 ILE A C 1
ATOM 3735 O O . ILE A 1 460 ? -8.781 38.281 11.516 1 98.56 460 ILE A O 1
ATOM 3739 N N . PHE A 1 461 ? -10.914 38.812 11.062 1 98.56 461 PHE A N 1
ATOM 3740 C CA . PHE A 1 461 ? -11.391 37.438 10.836 1 98.56 461 PHE A CA 1
ATOM 3741 C C . PHE A 1 461 ? -12.18 37.375 9.539 1 98.56 461 PHE A C 1
ATOM 3743 O O . PHE A 1 461 ? -12.688 38.375 9.039 1 98.56 461 PHE A O 1
ATOM 3750 N N . LEU A 1 462 ? -12.25 36.156 9.016 1 98.69 462 LEU A N 1
ATOM 3751 C CA . LEU A 1 462 ? -13.023 35.875 7.805 1 98.69 462 LEU A CA 1
ATOM 3752 C C . LEU A 1 462 ? -13.859 34.625 7.98 1 98.69 462 LEU A C 1
ATOM 3754 O O . LEU A 1 462 ? -13.367 33.625 8.492 1 98.69 462 LEU A O 1
ATOM 3758 N N . GLY A 1 463 ? -15.125 34.625 7.645 1 98.25 463 GLY A N 1
ATOM 3759 C CA . GLY A 1 463 ? -16 33.469 7.676 1 98.25 463 GLY A CA 1
ATOM 3760 C C . GLY A 1 463 ? -16.953 33.406 6.496 1 98.25 463 GLY A C 1
ATOM 3761 O O . GLY A 1 463 ? -17.281 34.438 5.902 1 98.25 463 GLY A O 1
ATOM 3762 N N . PRO A 1 464 ? -17.359 32.25 6.156 1 98.25 464 PRO A N 1
ATOM 3763 C CA . PRO A 1 464 ? -18.312 32.125 5.051 1 98.25 464 PRO A CA 1
ATOM 3764 C C . PRO A 1 464 ? -19.688 32.688 5.391 1 98.25 464 PRO A C 1
ATOM 3766 O O . PRO A 1 464 ? -20.141 32.594 6.527 1 98.25 464 PRO A O 1
ATOM 3769 N N . GLU A 1 465 ? -20.328 33.281 4.426 1 97.31 465 GLU A N 1
ATOM 3770 C CA . GLU A 1 465 ? -21.625 33.906 4.645 1 97.31 465 GLU A CA 1
ATOM 3771 C C . GLU A 1 465 ? -22.734 32.844 4.633 1 97.31 465 GLU A C 1
ATOM 3773 O O . GLU A 1 465 ? -23.719 32.969 5.383 1 97.31 465 GLU A O 1
ATOM 3778 N N . HIS A 1 466 ? -22.578 31.844 3.764 1 97.12 466 HIS A N 1
ATOM 3779 C CA . HIS A 1 466 ? -23.656 30.891 3.549 1 97.12 466 HIS A CA 1
ATOM 3780 C C . HIS A 1 466 ? -23.156 29.453 3.701 1 97.12 466 HIS A C 1
ATOM 3782 O O . HIS A 1 466 ? -21.969 29.172 3.508 1 97.12 466 HIS A O 1
ATOM 3788 N N . ASP A 1 467 ? -24.047 28.578 4.031 1 96.19 467 ASP A N 1
ATOM 3789 C CA . ASP A 1 467 ? -23.75 27.156 4.016 1 96.19 467 ASP A CA 1
ATOM 3790 C C . ASP A 1 467 ? -23.938 26.562 2.621 1 96.19 467 ASP A C 1
ATOM 3792 O O . ASP A 1 467 ? -24.109 27.297 1.648 1 96.19 467 ASP A O 1
ATOM 3796 N N . ASN A 1 468 ? -23.797 25.219 2.525 1 95.06 468 ASN A N 1
ATOM 3797 C CA . ASN A 1 468 ? -23.797 24.562 1.228 1 95.06 468 ASN A CA 1
ATOM 3798 C C . ASN A 1 468 ? -25.188 24.578 0.59 1 95.06 468 ASN A C 1
ATOM 3800 O O . ASN A 1 468 ? -25.328 24.344 -0.612 1 95.06 468 ASN A O 1
ATOM 3804 N N . LEU A 1 469 ? -26.188 24.922 1.392 1 95.69 469 LEU A N 1
ATOM 3805 C CA . LEU A 1 469 ? -27.547 24.969 0.891 1 95.69 469 LEU A CA 1
ATOM 3806 C C . LEU A 1 469 ? -27.969 26.406 0.59 1 95.69 469 LEU A C 1
ATOM 3808 O O . LEU A 1 469 ? -29.125 26.641 0.194 1 95.69 469 LEU A O 1
ATOM 3812 N N . GLY A 1 470 ? -27.141 27.328 0.875 1 94.31 470 GLY A N 1
ATOM 3813 C CA . GLY A 1 470 ? -27.422 28.719 0.564 1 94.31 470 GLY A CA 1
ATOM 3814 C C . GLY A 1 470 ? -28 29.484 1.735 1 94.31 470 GLY A C 1
ATOM 3815 O O . GLY A 1 470 ? -28.359 30.656 1.602 1 94.31 470 GLY A O 1
ATOM 3816 N N . ASN A 1 471 ? -28.047 28.859 2.877 1 95.75 471 ASN A N 1
ATOM 3817 C CA . ASN A 1 471 ? -28.562 29.547 4.062 1 95.75 471 ASN A CA 1
ATOM 3818 C C . ASN A 1 471 ? -27.469 30.391 4.727 1 95.75 471 ASN A C 1
ATOM 3820 O O . ASN A 1 471 ? -26.312 29.969 4.805 1 95.75 471 ASN A O 1
ATOM 3824 N N . GLU A 1 472 ? -27.891 31.531 5.223 1 94.75 472 GLU A N 1
ATOM 3825 C CA . GLU A 1 472 ? -26.938 32.375 5.945 1 94.75 472 GLU A CA 1
ATOM 3826 C C . GLU A 1 472 ? -26.625 31.812 7.32 1 94.75 472 GLU A C 1
ATOM 3828 O O . GLU A 1 472 ? -27.516 31.328 8.023 1 94.75 472 GLU A O 1
ATOM 3833 N N . PHE A 1 473 ? -25.406 31.859 7.652 1 94.06 473 PHE A N 1
ATOM 3834 C CA . PHE A 1 473 ? -25.016 31.422 8.984 1 94.06 473 PHE A CA 1
ATOM 3835 C C . PHE A 1 473 ? -25.469 32.438 10.039 1 94.06 473 PHE A C 1
ATOM 3837 O O . PHE A 1 473 ? -25.312 33.625 9.852 1 94.06 473 PHE A O 1
ATOM 3844 N N . ASP A 1 474 ? -26.062 31.938 11.094 1 92.06 474 ASP A N 1
ATOM 3845 C CA . ASP A 1 474 ? -26.281 32.812 12.234 1 92.06 474 ASP A CA 1
ATOM 3846 C C . ASP A 1 474 ? -24.984 33.031 13 1 92.06 474 ASP A C 1
ATOM 3848 O O . ASP A 1 474 ? -23.984 32.344 12.773 1 92.06 474 ASP A O 1
ATOM 3852 N N . ILE A 1 475 ? -24.969 33.969 13.852 1 91.81 475 ILE A N 1
ATOM 3853 C CA . ILE A 1 475 ? -23.75 34.406 14.516 1 91.81 475 ILE A CA 1
ATOM 3854 C C . ILE A 1 475 ? -23.234 33.281 15.414 1 91.81 475 ILE A C 1
ATOM 3856 O O . ILE A 1 475 ? -22.016 33.156 15.602 1 91.81 475 ILE A O 1
ATOM 3860 N N . GLY A 1 476 ? -24.094 32.5 15.977 1 90.12 476 GLY A N 1
ATOM 3861 C CA . GLY A 1 476 ? -23.688 31.391 16.812 1 90.12 476 GLY A CA 1
ATOM 3862 C C . GLY A 1 476 ? -22.891 30.328 16.062 1 90.12 476 GLY A C 1
ATOM 3863 O O . GLY A 1 476 ? -21.922 29.781 16.578 1 90.12 476 GLY A O 1
ATOM 3864 N N . ARG A 1 477 ? -23.281 30.047 14.898 1 90.5 477 ARG A N 1
ATOM 3865 C CA . ARG A 1 477 ? -22.594 29.078 14.055 1 90.5 477 ARG A CA 1
ATOM 3866 C C . ARG A 1 477 ? -21.375 29.719 13.391 1 90.5 477 ARG A C 1
ATOM 3868 O O . ARG A 1 477 ? -20.328 29.062 13.242 1 90.5 477 ARG A O 1
ATOM 3875 N N . LEU A 1 478 ? -21.547 30.891 13.031 1 94.94 478 LEU A N 1
ATOM 3876 C CA . LEU A 1 478 ? -20.484 31.609 12.328 1 94.94 478 LEU A CA 1
ATOM 3877 C C . LEU A 1 478 ? -19.234 31.734 13.203 1 94.94 478 LEU A C 1
ATOM 3879 O O . LEU A 1 478 ? -18.109 31.703 12.703 1 94.94 478 LEU A O 1
ATOM 3883 N N . ARG A 1 479 ? -19.406 31.891 14.461 1 95 479 ARG A N 1
ATOM 3884 C CA . ARG A 1 479 ? -18.281 32.094 15.367 1 95 479 ARG A CA 1
ATOM 3885 C C . ARG A 1 479 ? -17.25 30.969 15.211 1 95 479 ARG A C 1
ATOM 3887 O O . ARG A 1 479 ? -16.047 31.234 15.203 1 95 479 ARG A O 1
ATOM 3894 N N . ARG A 1 480 ? -17.672 29.75 15 1 94.62 480 ARG A N 1
ATOM 3895 C CA . ARG A 1 480 ? -16.781 28.594 14.93 1 94.62 480 ARG A CA 1
ATOM 3896 C C . ARG A 1 480 ? -16.156 28.469 13.547 1 94.62 480 ARG A C 1
ATOM 3898 O O . ARG A 1 480 ? -15.211 27.703 13.352 1 94.62 480 ARG A O 1
ATOM 3905 N N . LEU A 1 481 ? -16.656 29.234 12.617 1 97.81 481 LEU A N 1
ATOM 3906 C CA . LEU A 1 481 ? -16.172 29.188 11.242 1 97.81 481 LEU A CA 1
ATOM 3907 C C . LEU A 1 481 ? -15.227 30.344 10.953 1 97.81 481 LEU A C 1
ATOM 3909 O O . LEU A 1 481 ? -14.633 30.406 9.875 1 97.81 481 LEU A O 1
ATOM 3913 N N . MET A 1 482 ? -15.047 31.266 11.938 1 98.31 482 MET A N 1
ATOM 3914 C CA . MET A 1 482 ? -14.219 32.438 11.727 1 98.31 482 MET A CA 1
ATOM 3915 C C . MET A 1 482 ? -12.742 32.062 11.688 1 98.31 482 MET A C 1
ATOM 3917 O O . MET A 1 482 ? -12.234 31.406 12.594 1 98.31 482 MET A O 1
ATOM 3921 N N . ILE A 1 483 ? -12.055 32.469 10.656 1 98.38 483 ILE A N 1
ATOM 3922 C CA . ILE A 1 483 ? -10.625 32.25 10.453 1 98.38 483 ILE A CA 1
ATOM 3923 C C . ILE A 1 483 ? -9.867 33.562 10.742 1 98.38 483 ILE A C 1
ATOM 3925 O O . ILE A 1 483 ? -10.156 34.594 10.156 1 98.38 483 ILE A O 1
ATOM 3929 N N . GLU A 1 484 ? -8.938 33.469 11.625 1 98 484 GLU A N 1
ATOM 3930 C CA . GLU A 1 484 ? -8.117 34.656 11.906 1 98 484 GLU A CA 1
ATOM 3931 C C . GLU A 1 484 ? -7.176 34.969 10.742 1 98 484 GLU A C 1
ATOM 3933 O O . GLU A 1 484 ? -6.422 34.094 10.305 1 98 484 GLU A O 1
ATOM 3938 N N . LEU A 1 485 ? -7.25 36.156 10.258 1 97.94 485 LEU A N 1
ATOM 3939 C CA . LEU A 1 485 ? -6.402 36.562 9.141 1 97.94 485 LEU A CA 1
ATOM 3940 C C . LEU A 1 485 ? -5.211 37.375 9.617 1 97.94 485 LEU A C 1
ATOM 3942 O O . LEU A 1 485 ? -4.148 37.375 9 1 97.94 485 LEU A O 1
ATOM 3946 N N . ASP A 1 486 ? -5.516 38.188 10.672 1 96.62 486 ASP A N 1
ATOM 3947 C CA . ASP A 1 486 ? -4.461 39.094 11.117 1 96.62 486 ASP A CA 1
ATOM 3948 C C . ASP A 1 486 ? -4.77 39.656 12.492 1 96.62 486 ASP A C 1
ATOM 3950 O O . ASP A 1 486 ? -5.922 39.656 12.93 1 96.62 486 ASP A O 1
ATOM 3954 N N . LYS A 1 487 ? -3.752 40.031 13.203 1 95.62 487 LYS A N 1
ATOM 3955 C CA . LYS A 1 487 ? -3.799 40.75 14.477 1 95.62 487 LYS A CA 1
ATOM 3956 C C . LYS A 1 487 ? -2.568 41.625 14.664 1 95.62 487 LYS A C 1
ATOM 3958 O O . LYS A 1 487 ? -1.44 41.125 14.695 1 95.62 487 LYS A O 1
ATOM 3963 N N . PHE A 1 488 ? -2.758 42.938 14.758 1 93.12 488 PHE A N 1
ATOM 3964 C CA . PHE A 1 488 ? -1.625 43.844 14.891 1 93.12 488 PHE A CA 1
ATOM 3965 C C . PHE A 1 488 ? -2.016 45.094 15.68 1 93.12 488 PHE A C 1
ATOM 3967 O O . PHE A 1 488 ? -3.201 45.344 15.875 1 93.12 488 PHE A O 1
ATOM 3974 N N . THR A 1 489 ? -1.009 45.812 16.125 1 93.25 489 THR A N 1
ATOM 3975 C CA . THR A 1 489 ? -1.25 47.031 16.891 1 93.25 489 THR A CA 1
ATOM 3976 C C . THR A 1 489 ? -1.035 48.25 16.016 1 93.25 489 THR A C 1
ATOM 3978 O O . THR A 1 489 ? -0.272 48.219 15.055 1 93.25 489 THR A O 1
ATOM 3981 N N . THR A 1 490 ? -1.792 49.281 16.344 1 95.81 490 THR A N 1
ATOM 3982 C CA . THR A 1 490 ? -1.674 50.562 15.664 1 95.81 490 THR A CA 1
ATOM 3983 C C . THR A 1 490 ? -1.969 51.719 16.625 1 95.81 490 THR A C 1
ATOM 3985 O O . THR A 1 490 ? -2.408 51.5 17.75 1 95.81 490 THR A O 1
ATOM 3988 N N . VAL A 1 491 ? -1.59 52.906 16.219 1 97 491 VAL A N 1
ATOM 3989 C CA . VAL A 1 491 ? -1.851 54.094 16.984 1 97 491 VAL A CA 1
ATOM 3990 C C . VAL A 1 491 ? -2.955 54.906 16.312 1 97 491 VAL A C 1
ATOM 3992 O O . VAL A 1 491 ? -2.936 55.125 15.102 1 97 491 VAL A O 1
ATOM 3995 N N . LEU A 1 492 ? -3.92 55.344 17.172 1 98 492 LEU A N 1
ATOM 3996 C CA . LEU A 1 492 ? -5.035 56.156 16.688 1 98 492 LEU A CA 1
ATOM 3997 C C . LEU A 1 492 ? -4.926 57.594 17.188 1 98 492 LEU A C 1
ATOM 3999 O O . LEU A 1 492 ? -5 57.844 18.406 1 98 492 LEU A O 1
ATOM 4003 N N . GLU A 1 493 ? -4.852 58.5 16.266 1 98 493 GLU A N 1
ATOM 4004 C CA . GLU A 1 493 ? -4.934 59.906 16.594 1 98 493 GLU A CA 1
ATOM 4005 C C . GLU A 1 493 ? -6.383 60.375 16.75 1 98 493 GLU A C 1
ATOM 4007 O O . GLU A 1 493 ? -7.297 59.719 16.219 1 98 493 GLU A O 1
ATOM 4012 N N . PRO A 1 494 ? -6.496 61.469 17.531 1 97.62 494 PRO A N 1
ATOM 4013 C CA . PRO A 1 494 ? -7.863 61.969 17.594 1 97.62 494 PRO A CA 1
ATOM 4014 C C . PRO A 1 494 ? -8.438 62.312 16.203 1 97.62 494 PRO A C 1
ATOM 4016 O O . PRO A 1 494 ? -7.727 62.844 15.352 1 97.62 494 PRO A O 1
ATOM 4019 N N . GLY A 1 495 ? -9.688 61.938 16.031 1 97.69 495 GLY A N 1
ATOM 4020 C CA . GLY A 1 495 ? -10.305 62.156 14.734 1 97.69 495 GLY A CA 1
ATOM 4021 C C . GLY A 1 495 ? -10.242 60.906 13.844 1 97.69 495 GLY A C 1
ATOM 4022 O O . GLY A 1 495 ? -10.188 59.781 14.344 1 97.69 495 GLY A O 1
ATOM 4023 N N . GLU A 1 496 ? -10.336 61.156 12.602 1 97.94 496 GLU A N 1
ATOM 4024 C CA . GLU A 1 496 ? -10.391 60.062 11.633 1 97.94 496 GLU A CA 1
ATOM 4025 C C . GLU A 1 496 ? -8.992 59.531 11.312 1 97.94 496 GLU A C 1
ATOM 4027 O O . GLU A 1 496 ? -8.062 60.312 11.086 1 97.94 496 GLU A O 1
ATOM 4032 N N . ASN A 1 497 ? -8.797 58.25 11.391 1 98.44 497 ASN A N 1
ATOM 4033 C CA . ASN A 1 497 ? -7.57 57.531 11.07 1 98.44 497 ASN A CA 1
ATOM 4034 C C . ASN A 1 497 ? -7.785 56.531 9.945 1 98.44 497 ASN A C 1
ATOM 4036 O O . ASN A 1 497 ? -8.828 55.875 9.891 1 98.44 497 ASN A O 1
ATOM 4040 N N . VAL A 1 498 ? -6.871 56.406 9.023 1 98.31 498 VAL A N 1
ATOM 4041 C CA . VAL A 1 498 ? -6.895 55.375 7.984 1 98.31 498 VAL A CA 1
ATOM 4042 C C . VAL A 1 498 ? -5.773 54.375 8.227 1 98.31 498 VAL A C 1
ATOM 4044 O O . VAL A 1 498 ? -4.594 54.719 8.211 1 98.31 498 VAL A O 1
ATOM 4047 N N . ILE A 1 499 ? -6.145 53.156 8.461 1 98.31 499 ILE A N 1
ATOM 4048 C CA . ILE A 1 499 ? -5.195 52.062 8.68 1 98.31 499 ILE A CA 1
ATOM 4049 C C . ILE A 1 499 ? -5.082 51.219 7.422 1 98.31 499 ILE A C 1
ATOM 4051 O O . ILE A 1 499 ? -6.078 50.688 6.938 1 98.31 499 ILE A O 1
ATOM 4055 N N . GLU A 1 500 ? -3.938 51.125 6.887 1 97.88 500 GLU A N 1
ATOM 4056 C CA . GLU A 1 500 ? -3.654 50.25 5.754 1 97.88 500 GLU A CA 1
ATOM 4057 C C . GLU A 1 500 ? -2.729 49.094 6.16 1 97.88 500 GLU A C 1
ATOM 4059 O O . GLU A 1 500 ? -1.752 49.312 6.883 1 97.88 500 GLU A O 1
ATOM 4064 N N . ARG A 1 501 ? -3.072 47.875 5.824 1 97.06 501 ARG A N 1
ATOM 4065 C CA . ARG A 1 501 ? -2.352 46.656 6.199 1 97.06 501 ARG A CA 1
ATOM 4066 C C . ARG A 1 501 ? -2.285 45.656 5.031 1 97.06 501 ARG A C 1
ATOM 4068 O O . ARG A 1 501 ? -3.318 45.281 4.484 1 97.06 501 ARG A O 1
ATOM 4075 N N . ASP A 1 502 ? -1.041 45.312 4.605 1 96.69 502 ASP A N 1
ATOM 4076 C CA . ASP A 1 502 ? -0.861 44.344 3.521 1 96.69 502 ASP A CA 1
ATOM 4077 C C . ASP A 1 502 ? -1.114 42.938 4 1 96.69 502 ASP A C 1
ATOM 4079 O O . ASP A 1 502 ? -0.725 42.562 5.113 1 96.69 502 ASP A O 1
ATOM 4083 N N . SER A 1 503 ? -1.693 42.156 3.1 1 96.44 503 SER A N 1
ATOM 4084 C CA . SER A 1 503 ? -1.961 40.781 3.441 1 96.44 503 SER A CA 1
ATOM 4085 C C . SER A 1 503 ? -0.674 40.031 3.783 1 96.44 503 SER A C 1
ATOM 4087 O O . SER A 1 503 ? -0.68 39.094 4.605 1 96.44 503 SER A O 1
ATOM 4089 N N . ILE A 1 504 ? 0.491 40.344 3.197 1 93.25 504 ILE A N 1
ATOM 4090 C CA . ILE A 1 504 ? 1.769 39.656 3.395 1 93.25 504 ILE A CA 1
ATOM 4091 C C . ILE A 1 504 ? 2.275 39.938 4.812 1 93.25 504 ILE A C 1
ATOM 4093 O O . ILE A 1 504 ? 3.154 39.219 5.301 1 93.25 504 ILE A O 1
ATOM 4097 N N . ASP A 1 505 ? 1.73 40.906 5.516 1 92.12 505 ASP A N 1
ATOM 4098 C CA . ASP A 1 505 ? 2.156 41.25 6.867 1 92.12 505 ASP A CA 1
ATOM 4099 C C . ASP A 1 505 ? 1.315 40.531 7.918 1 92.12 505 ASP A C 1
ATOM 4101 O O . ASP A 1 505 ? 1.399 40.844 9.109 1 92.12 505 ASP A O 1
ATOM 4105 N N . SER A 1 506 ? 0.516 39.625 7.48 1 94.19 506 SER A N 1
ATOM 4106 C CA . SER A 1 506 ? -0.367 38.875 8.383 1 94.19 506 SER A CA 1
ATOM 4107 C C . SER A 1 506 ? 0.41 38.281 9.547 1 94.19 506 SER A C 1
ATOM 4109 O O . SER A 1 506 ? 1.519 37.781 9.367 1 94.19 506 SER A O 1
ATOM 4111 N N . SER A 1 507 ? -0.163 38.281 10.711 1 91.44 507 SER A N 1
ATOM 4112 C CA . SER A 1 507 ? 0.433 37.719 11.914 1 91.44 507 SER A CA 1
ATOM 4113 C C . SER A 1 507 ? 0.224 36.219 11.969 1 91.44 507 SER A C 1
ATOM 4115 O O . SER A 1 507 ? 0.644 35.562 12.922 1 91.44 507 SER A O 1
ATOM 4117 N N . VAL A 1 508 ? -0.416 35.688 10.961 1 92.81 508 VAL A N 1
ATOM 4118 C CA . VAL A 1 508 ? -0.737 34.25 10.945 1 92.81 508 VAL A CA 1
ATOM 4119 C C . VAL A 1 508 ? 0.237 33.531 10.031 1 92.81 508 VAL A C 1
ATOM 4121 O O . VAL A 1 508 ? 0.594 32.375 10.289 1 92.81 508 VAL A O 1
ATOM 4124 N N . THR A 1 509 ? 0.758 34.125 9.023 1 92.12 509 THR A N 1
ATOM 4125 C CA . THR A 1 509 ? 1.484 33.438 7.961 1 92.12 509 THR A CA 1
ATOM 4126 C C . THR A 1 509 ? 2.98 33.719 8.055 1 92.12 509 THR A C 1
ATOM 4128 O O . THR A 1 509 ? 3.396 34.656 8.727 1 92.12 509 THR A O 1
ATOM 4131 N N . ILE A 1 510 ? 3.715 32.812 7.484 1 86.44 510 ILE A N 1
ATOM 4132 C CA . ILE A 1 510 ? 5.145 33.062 7.312 1 86.44 510 ILE A CA 1
ATOM 4133 C C . ILE A 1 510 ? 5.41 33.625 5.914 1 86.44 510 ILE A C 1
ATOM 4135 O O . ILE A 1 510 ? 4.793 33.188 4.938 1 86.44 510 ILE A O 1
ATOM 4139 N N . ARG A 1 511 ? 6.219 34.594 5.844 1 76.81 511 ARG A N 1
ATOM 4140 C CA . ARG A 1 511 ? 6.457 35.312 4.598 1 76.81 511 ARG A CA 1
ATOM 4141 C C . ARG A 1 511 ? 7.258 34.469 3.617 1 76.81 511 ARG A C 1
ATOM 4143 O O . ARG A 1 511 ? 6.965 34.438 2.42 1 76.81 511 ARG A O 1
ATOM 4150 N N . GLU A 1 512 ? 8.359 33.969 4.172 1 75.5 512 GLU A N 1
ATOM 4151 C CA . GLU A 1 512 ? 9.258 33.219 3.279 1 75.5 512 GLU A CA 1
ATOM 4152 C C . GLU A 1 512 ? 9.898 32.031 3.99 1 75.5 512 GLU A C 1
ATOM 4154 O O . GLU A 1 512 ? 10.133 32.094 5.199 1 75.5 512 GLU A O 1
ATOM 4159 N N . GLN A 1 513 ? 9.977 31.016 3.242 1 82.56 513 GLN A N 1
ATOM 4160 C CA . GLN A 1 513 ? 10.75 29.859 3.686 1 82.56 513 GLN A CA 1
ATOM 4161 C C . GLN A 1 513 ? 11.922 29.594 2.742 1 82.56 513 GLN A C 1
ATOM 4163 O O . GLN A 1 513 ? 11.727 29.453 1.534 1 82.56 513 GLN A O 1
ATOM 4168 N N . TYR A 1 514 ? 13.117 29.516 3.367 1 88.69 514 TYR A N 1
ATOM 4169 C CA . TYR A 1 514 ? 14.305 29.297 2.545 1 88.69 514 TYR A CA 1
ATOM 4170 C C . TYR A 1 514 ? 14.492 27.812 2.256 1 88.69 514 TYR A C 1
ATOM 4172 O O . TYR A 1 514 ? 14.266 26.969 3.129 1 88.69 514 TYR A O 1
ATOM 4180 N N . THR A 1 515 ? 14.898 27.594 1.054 1 92.5 515 THR A N 1
ATOM 4181 C CA . THR A 1 515 ? 15.203 26.219 0.655 1 92.5 515 THR A CA 1
ATOM 4182 C C . THR A 1 515 ? 16.547 25.781 1.233 1 92.5 515 THR A C 1
ATOM 4184 O O . THR A 1 515 ? 17.312 26.609 1.733 1 92.5 515 THR A O 1
ATOM 4187 N N . TYR A 1 516 ? 16.781 24.516 1.208 1 94.06 516 TYR A N 1
ATOM 4188 C CA . TYR A 1 516 ? 18.062 23.953 1.633 1 94.06 516 TYR A CA 1
ATOM 4189 C C . TYR A 1 516 ? 19.219 24.625 0.901 1 94.06 516 TYR A C 1
ATOM 4191 O O . TYR A 1 516 ? 20.203 25.031 1.523 1 94.06 516 TYR A O 1
ATOM 4199 N N . ARG A 1 517 ? 19.141 24.797 -0.378 1 92.5 517 ARG A N 1
ATOM 4200 C CA . ARG A 1 517 ? 20.188 25.391 -1.196 1 92.5 517 ARG A CA 1
ATOM 4201 C C . ARG A 1 517 ? 20.406 26.859 -0.83 1 92.5 517 ARG A C 1
ATOM 4203 O O . ARG A 1 517 ? 21.547 27.328 -0.779 1 92.5 517 ARG A O 1
ATOM 4210 N N . GLN A 1 518 ? 19.344 27.547 -0.612 1 91.62 518 GLN A N 1
ATOM 4211 C CA . GLN A 1 518 ? 19.453 28.938 -0.222 1 91.62 518 GLN A CA 1
ATOM 4212 C C . GLN A 1 518 ? 20.156 29.078 1.126 1 91.62 518 GLN A C 1
ATOM 4214 O O . GLN A 1 518 ? 20.953 30 1.318 1 91.62 518 GLN A O 1
ATOM 4219 N N . LEU A 1 519 ? 19.797 28.156 2.018 1 91.75 519 LEU A N 1
ATOM 4220 C CA . LEU A 1 519 ? 20.453 28.156 3.32 1 91.75 519 LEU A CA 1
ATOM 4221 C C . LEU A 1 519 ? 21.938 27.812 3.184 1 91.75 519 LEU A C 1
ATOM 4223 O O . LEU A 1 519 ? 22.781 28.406 3.869 1 91.75 519 LEU A O 1
ATOM 4227 N N . GLN A 1 520 ? 22.203 26.938 2.33 1 90 520 GLN A N 1
ATOM 4228 C CA . GLN A 1 520 ? 23.578 26.531 2.072 1 90 520 GLN A CA 1
ATOM 4229 C C . GLN A 1 520 ? 24.391 27.688 1.485 1 90 520 GLN A C 1
ATOM 4231 O O . GLN A 1 520 ? 25.578 27.828 1.776 1 90 520 GLN A O 1
ATOM 4236 N N . ASP A 1 521 ? 23.781 28.484 0.697 1 88.75 521 ASP A N 1
ATOM 4237 C CA . ASP A 1 521 ? 24.438 29.609 0.033 1 88.75 521 ASP A CA 1
ATOM 4238 C C . ASP A 1 521 ? 24.547 30.812 0.966 1 88.75 521 ASP A C 1
ATOM 4240 O O . ASP A 1 521 ? 25.078 31.859 0.587 1 88.75 521 ASP A O 1
ATOM 4244 N N . GLY A 1 522 ? 24.031 30.703 2.092 1 80.94 522 GLY A N 1
ATOM 4245 C CA . GLY A 1 522 ? 24.203 31.734 3.096 1 80.94 522 GLY A CA 1
ATOM 4246 C C . GLY A 1 522 ? 23.016 32.656 3.225 1 80.94 522 GLY A C 1
ATOM 4247 O O . GLY A 1 522 ? 23.078 33.656 3.934 1 80.94 522 GLY A O 1
ATOM 4248 N N . ARG A 1 523 ? 22.094 32.281 2.4 1 76.5 523 ARG A N 1
ATOM 4249 C CA . ARG A 1 523 ? 20.891 33.094 2.572 1 76.5 523 ARG A CA 1
ATOM 4250 C C . ARG A 1 523 ? 20.219 32.812 3.916 1 76.5 523 ARG A C 1
ATOM 4252 O O . ARG A 1 523 ? 20.094 31.656 4.312 1 76.5 523 ARG A O 1
ATOM 4259 N N . SER A 1 524 ? 20.578 33.531 4.75 1 64.62 524 SER A N 1
ATOM 4260 C CA . SER A 1 524 ? 19.922 33.375 6.047 1 64.62 524 SER A CA 1
ATOM 4261 C C . SER A 1 524 ? 19.016 34.562 6.352 1 64.62 524 SER A C 1
ATOM 4263 O O . SER A 1 524 ? 19.078 35.594 5.68 1 64.62 524 SER A O 1
ATOM 4265 N N . ASN A 1 525 ? 17.984 34.188 7.145 1 55.22 525 ASN A N 1
ATOM 4266 C CA . ASN A 1 525 ? 17.141 35.312 7.586 1 55.22 525 ASN A CA 1
ATOM 4267 C C . ASN A 1 525 ? 18 36.469 8.078 1 55.22 525 ASN A C 1
ATOM 4269 O O . ASN A 1 525 ? 19.078 36.281 8.641 1 55.22 525 ASN A O 1
ATOM 4273 N N . ARG A 1 526 ? 18.047 37.531 7.453 1 48.69 526 ARG A N 1
ATOM 4274 C CA . ARG A 1 526 ? 18.781 38.719 7.867 1 48.69 526 ARG A CA 1
ATOM 4275 C C . ARG A 1 526 ? 19.047 38.719 9.367 1 48.69 526 ARG A C 1
ATOM 4277 O O . ARG A 1 526 ? 18.328 38.062 10.125 1 48.69 526 ARG A O 1
ATOM 4284 N N . GLU A 1 527 ? 20.297 39.125 9.797 1 44.72 527 GLU A N 1
ATOM 4285 C CA . GLU A 1 527 ? 20.859 39.25 11.133 1 44.72 527 GLU A CA 1
ATOM 4286 C C . GLU A 1 527 ? 19.766 39.312 12.195 1 44.72 527 GLU A C 1
ATOM 4288 O O . GLU A 1 527 ? 19.922 38.781 13.297 1 44.72 527 GLU A O 1
ATOM 4293 N N . GLN A 1 528 ? 18.938 40.25 12.258 1 42.12 528 GLN A N 1
ATOM 4294 C CA . GLN A 1 528 ? 18.25 40.781 13.438 1 42.12 528 GLN A CA 1
ATOM 4295 C C . GLN A 1 528 ? 16.969 40 13.719 1 42.12 528 GLN A C 1
ATOM 4297 O O . GLN A 1 528 ? 16.375 40.125 14.789 1 42.12 528 GLN A O 1
ATOM 4302 N N . THR A 1 529 ? 16.234 39.5 12.789 1 43.47 529 THR A N 1
ATOM 4303 C CA . THR A 1 529 ? 14.883 39.031 13.117 1 43.47 529 THR A CA 1
ATOM 4304 C C . THR A 1 529 ? 14.844 37.5 13.148 1 43.47 529 THR A C 1
ATOM 4306 O O . THR A 1 529 ? 15.133 36.844 12.141 1 43.47 529 THR A O 1
ATOM 4309 N N . GLU A 1 530 ? 15.344 36.969 14.242 1 48.38 530 GLU A N 1
ATOM 4310 C CA . GLU A 1 530 ? 15.172 35.531 14.414 1 48.38 530 GLU A CA 1
ATOM 4311 C C . GLU A 1 530 ? 13.828 35.062 13.867 1 48.38 530 GLU A C 1
ATOM 4313 O O . GLU A 1 530 ? 12.781 35.562 14.258 1 48.38 530 GLU A O 1
ATOM 4318 N N . TYR A 1 531 ? 13.773 34.562 12.719 1 50.78 531 TYR A N 1
ATOM 4319 C CA . TYR A 1 531 ? 12.641 33.938 12.023 1 50.78 531 TYR A CA 1
ATOM 4320 C C . TYR A 1 531 ? 11.961 32.906 12.898 1 50.78 531 TYR A C 1
ATOM 4322 O O . TYR A 1 531 ? 12.609 31.984 13.391 1 50.78 531 TYR A O 1
ATOM 4330 N N . CYS A 1 532 ? 10.812 33.219 13.43 1 58.34 532 CYS A N 1
ATOM 4331 C CA . CYS A 1 532 ? 10.047 32.281 14.242 1 58.34 532 CYS A CA 1
ATOM 4332 C C . CYS A 1 532 ? 9.734 31.016 13.461 1 58.34 532 CYS A C 1
ATOM 4334 O O . CYS A 1 532 ? 9.375 30 14.055 1 58.34 532 CYS A O 1
ATOM 4336 N N . SER A 1 533 ? 10.188 30.844 12.375 1 63.38 533 SER A N 1
ATOM 4337 C CA . SER A 1 533 ? 10.133 29.734 11.422 1 63.38 533 SER A CA 1
ATOM 4338 C C . SER A 1 533 ? 8.812 28.984 11.539 1 63.38 533 SER A C 1
ATOM 4340 O O . SER A 1 533 ? 8.672 27.891 10.969 1 63.38 533 SER A O 1
ATOM 4342 N N . CYS A 1 534 ? 7.828 29.453 12.258 1 82.56 534 CYS A N 1
ATOM 4343 C CA . CYS A 1 534 ? 6.543 28.781 12.398 1 82.56 534 CYS A CA 1
ATOM 4344 C C . CYS A 1 534 ? 5.402 29.656 11.898 1 82.56 534 CYS A C 1
ATOM 4346 O O . CYS A 1 534 ? 5.348 30.844 12.227 1 82.56 534 CYS A O 1
ATOM 4348 N N . GLY A 1 535 ? 4.637 29.141 10.984 1 88.88 535 GLY A N 1
ATOM 4349 C CA . GLY A 1 535 ? 3.496 29.906 10.5 1 88.88 535 GLY A CA 1
ATOM 4350 C C . GLY A 1 535 ? 2.746 29.219 9.375 1 88.88 535 GLY A C 1
ATOM 4351 O O . GLY A 1 535 ? 3.301 28.359 8.688 1 88.88 535 GLY A O 1
ATOM 4352 N N . TRP A 1 536 ? 1.547 29.641 9.258 1 94.06 536 TRP A N 1
ATOM 4353 C CA . TRP A 1 536 ? 0.682 29.203 8.172 1 94.06 536 TRP A CA 1
ATOM 4354 C C . TRP A 1 536 ? 1.21 29.672 6.82 1 94.06 536 TRP A C 1
ATOM 4356 O O . TRP A 1 536 ? 1.843 30.719 6.734 1 94.06 536 TRP A O 1
ATOM 4366 N N . PRO A 1 537 ? 1.069 28.891 5.75 1 93.38 537 PRO A N 1
ATOM 4367 C CA . PRO A 1 537 ? 1.57 29.344 4.449 1 93.38 537 PRO A CA 1
ATOM 4368 C C . PRO A 1 537 ? 0.892 30.625 3.971 1 93.38 537 PRO A C 1
ATOM 4370 O O . PRO A 1 537 ? -0.338 30.719 3.973 1 93.38 537 PRO A O 1
ATOM 4373 N N . ASN A 1 538 ? 1.662 31.5 3.492 1 93.12 538 ASN A N 1
ATOM 4374 C CA . ASN A 1 538 ? 1.158 32.781 3.039 1 93.12 538 ASN A CA 1
ATOM 4375 C C . ASN A 1 538 ? 0.194 32.656 1.866 1 93.12 538 ASN A C 1
ATOM 4377 O O . ASN A 1 538 ? -0.763 33.406 1.737 1 93.12 538 ASN A O 1
ATOM 4381 N N . ASP A 1 539 ? 0.428 31.672 1.052 1 94.44 539 ASP A N 1
ATOM 4382 C CA . ASP A 1 539 ? -0.386 31.453 -0.139 1 94.44 539 ASP A CA 1
ATOM 4383 C C . ASP A 1 539 ? -1.795 31 0.236 1 94.44 539 ASP A C 1
ATOM 4385 O O . ASP A 1 539 ? -2.705 31.031 -0.596 1 94.44 539 ASP A O 1
ATOM 4389 N N . LEU A 1 540 ? -1.972 30.641 1.468 1 96.69 540 LEU A N 1
ATOM 4390 C CA . LEU A 1 540 ? -3.246 30.047 1.873 1 96.69 540 LEU A CA 1
ATOM 4391 C C . LEU A 1 540 ? -3.914 30.906 2.951 1 96.69 540 LEU A C 1
ATOM 4393 O O . LEU A 1 540 ? -4.578 30.359 3.842 1 96.69 540 LEU A O 1
ATOM 4397 N N . LEU A 1 541 ? -3.717 32.125 2.887 1 97.19 541 LEU A N 1
ATOM 4398 C CA . LEU A 1 541 ? -4.316 33.031 3.869 1 97.19 541 LEU A CA 1
ATOM 4399 C C . LEU A 1 541 ? -5.84 33 3.766 1 97.19 541 LEU A C 1
ATOM 4401 O O . LEU A 1 541 ? -6.535 33.094 4.781 1 97.19 541 LEU A O 1
ATOM 4405 N N . VAL A 1 542 ? -6.387 32.969 2.527 1 98.31 542 VAL A N 1
ATOM 4406 C CA . VAL A 1 542 ? -7.832 32.938 2.322 1 98.31 542 VAL A CA 1
ATOM 4407 C C . VAL A 1 542 ? -8.234 31.609 1.669 1 98.31 542 VAL A C 1
ATOM 4409 O O . VAL A 1 542 ? -7.41 30.953 1.021 1 98.31 542 VAL A O 1
ATOM 4412 N N . PRO A 1 543 ? -9.469 31.188 1.875 1 98.38 543 PRO A N 1
ATOM 4413 C CA . PRO A 1 543 ? -9.945 29.969 1.23 1 98.38 543 PRO A CA 1
ATOM 4414 C C . PRO A 1 543 ? -10.047 30.094 -0.288 1 98.38 543 PRO A C 1
ATOM 4416 O O . PRO A 1 543 ? -9.938 31.203 -0.824 1 98.38 543 PRO A O 1
ATOM 4419 N N . LYS A 1 544 ? -10.281 29.031 -0.918 1 98.5 544 LYS A N 1
ATOM 4420 C CA . LYS A 1 544 ? -10.258 28.953 -2.377 1 98.5 544 LYS A CA 1
ATOM 4421 C C . LYS A 1 544 ? -11.375 29.797 -2.988 1 98.5 544 LYS A C 1
ATOM 4423 O O . LYS A 1 544 ? -11.188 30.406 -4.039 1 98.5 544 LYS A O 1
ATOM 4428 N N . GLY A 1 545 ? -12.539 29.875 -2.404 1 98.25 545 GLY A N 1
ATOM 4429 C CA . GLY A 1 545 ? -13.703 30.406 -3.08 1 98.25 545 GLY A CA 1
ATOM 4430 C C . GLY A 1 545 ? -14.203 29.531 -4.211 1 98.25 545 GLY A C 1
ATOM 4431 O O . GLY A 1 545 ? -14.125 28.297 -4.129 1 98.25 545 GLY A O 1
ATOM 4432 N N . ASN A 1 546 ? -14.914 30.094 -5.141 1 97.19 546 ASN A N 1
ATOM 4433 C CA . ASN A 1 546 ? -15.383 29.328 -6.289 1 97.19 546 ASN A CA 1
ATOM 4434 C C . ASN A 1 546 ? -15.461 30.203 -7.547 1 97.19 546 ASN A C 1
ATOM 4436 O O . ASN A 1 546 ? -15.109 31.375 -7.52 1 97.19 546 ASN A O 1
ATOM 4440 N N . GLU A 1 547 ? -15.828 29.656 -8.617 1 96.38 547 GLU A N 1
ATOM 4441 C CA . GLU A 1 547 ? -15.773 30.312 -9.922 1 96.38 547 GLU A CA 1
ATOM 4442 C C . GLU A 1 547 ? -16.812 31.422 -10.039 1 96.38 547 GLU A C 1
ATOM 4444 O O . GLU A 1 547 ? -16.625 32.375 -10.797 1 96.38 547 GLU A O 1
ATOM 4449 N N . HIS A 1 548 ? -17.844 31.344 -9.25 1 95.31 548 HIS A N 1
ATOM 4450 C CA . HIS A 1 548 ? -18.938 32.312 -9.328 1 95.31 548 HIS A CA 1
ATOM 4451 C C . HIS A 1 548 ? -18.75 33.438 -8.305 1 95.31 548 HIS A C 1
ATOM 4453 O O . HIS A 1 548 ? -19.531 34.406 -8.297 1 95.31 548 HIS A O 1
ATOM 4459 N N . GLY A 1 549 ? -17.75 33.312 -7.535 1 97.81 549 GLY A N 1
ATOM 4460 C CA . GLY A 1 549 ? -17.57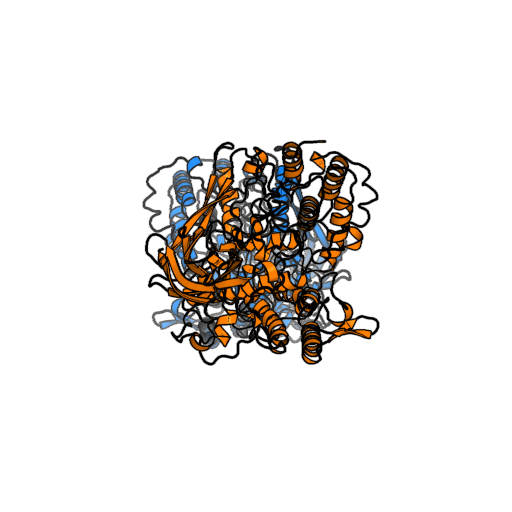8 34.25 -6.441 1 97.81 549 GLY A CA 1
ATOM 4461 C C . GLY A 1 549 ? -18.312 33.844 -5.176 1 97.81 549 GLY A C 1
ATOM 4462 O O . GLY A 1 549 ? -19.516 34.062 -5.066 1 97.81 549 GLY A O 1
ATOM 4463 N N . MET A 1 550 ? -17.609 33.344 -4.262 1 98.44 550 MET A N 1
ATOM 4464 C CA . MET A 1 550 ? -18.188 32.969 -2.979 1 98.44 550 MET A CA 1
ATOM 4465 C C . MET A 1 550 ? -18.141 34.125 -1.984 1 98.44 550 MET A C 1
ATOM 4467 O O . MET A 1 550 ? -17.109 34.781 -1.856 1 98.44 550 MET A O 1
ATOM 4471 N N . LYS A 1 551 ? -19.219 34.344 -1.244 1 98.31 551 LYS A N 1
ATOM 4472 C CA . LYS A 1 551 ? -19.328 35.469 -0.32 1 98.31 551 LYS A CA 1
ATOM 4473 C C . LYS A 1 551 ? -18.828 35.062 1.068 1 98.31 551 LYS A C 1
ATOM 4475 O O . LYS A 1 551 ? -19.156 34 1.592 1 98.31 551 LYS A O 1
ATOM 4480 N N . PHE A 1 552 ? -18 35.938 1.561 1 98.5 552 PHE A N 1
ATOM 4481 C CA . PHE A 1 552 ? -17.469 35.844 2.918 1 98.5 552 PHE A CA 1
ATOM 4482 C C . PHE A 1 552 ? -17.766 37.094 3.713 1 98.5 552 PHE A C 1
ATOM 4484 O O . PHE A 1 552 ? -17.984 38.156 3.133 1 98.5 552 PHE A O 1
ATOM 4491 N N . ARG A 1 553 ? -17.812 36.938 5 1 97.25 553 ARG A N 1
ATOM 4492 C CA . ARG A 1 553 ? -17.891 38.062 5.93 1 97.25 553 ARG A CA 1
ATOM 4493 C C . ARG A 1 553 ? -16.531 38.375 6.535 1 97.25 553 ARG A C 1
ATOM 4495 O O . ARG A 1 553 ? -15.945 37.531 7.215 1 97.25 553 ARG A O 1
ATOM 4502 N N . LEU A 1 554 ? -16.109 39.531 6.215 1 98.44 554 LEU A N 1
ATOM 4503 C CA . LEU A 1 554 ? -14.898 40.031 6.844 1 98.44 554 LEU A CA 1
ATOM 4504 C C . LEU A 1 554 ? -15.219 40.812 8.117 1 98.44 554 LEU A C 1
ATOM 4506 O O . LEU A 1 554 ? -15.992 41.781 8.078 1 98.44 554 LEU A O 1
ATOM 4510 N N . PHE A 1 555 ? -14.656 40.406 9.195 1 98.5 555 PHE A N 1
ATOM 4511 C CA . PHE A 1 555 ? -14.883 41.031 10.492 1 98.5 555 PHE A CA 1
ATOM 4512 C C . PHE A 1 555 ? -13.625 41.75 10.969 1 98.5 555 PHE A C 1
ATOM 4514 O O . PHE A 1 555 ? -12.539 41.156 10.969 1 98.5 555 PHE A O 1
ATOM 4521 N N . VAL A 1 556 ? -13.781 43 11.398 1 98.75 556 VAL A N 1
ATOM 4522 C CA . VAL A 1 556 ? -12.695 43.781 11.984 1 98.75 556 VAL A CA 1
ATOM 4523 C C . VAL A 1 556 ? -13.133 44.344 13.328 1 98.75 556 VAL A C 1
ATOM 4525 O O . VAL A 1 556 ? -14.242 44.875 13.453 1 98.75 556 VAL A O 1
ATOM 4528 N N . MET A 1 557 ? -12.289 44.219 14.258 1 98.62 557 MET A N 1
ATOM 4529 C CA . MET A 1 557 ? -12.523 44.781 15.594 1 98.62 557 MET A CA 1
ATOM 4530 C C . MET A 1 557 ? -11.266 45.469 16.125 1 98.62 557 MET A C 1
ATOM 4532 O O . MET A 1 557 ? -10.156 44.969 15.93 1 98.62 557 MET A O 1
ATOM 4536 N N . LEU A 1 558 ? -11.43 46.594 16.688 1 98.5 558 LEU A N 1
ATOM 4537 C CA . LEU A 1 558 ? -10.344 47.25 17.406 1 98.5 558 LEU A CA 1
ATOM 4538 C C . LEU A 1 558 ? -10.555 47.156 18.922 1 98.5 558 LEU A C 1
ATOM 4540 O O . LEU A 1 558 ? -11.656 47.375 19.422 1 98.5 558 LEU A O 1
ATOM 4544 N N . THR A 1 559 ? -9.547 46.75 19.594 1 97.62 559 THR A N 1
ATOM 4545 C CA . THR A 1 559 ? -9.555 46.688 21.062 1 97.62 559 THR A CA 1
ATOM 4546 C C . THR A 1 559 ? -8.461 47.562 21.641 1 97.62 559 THR A C 1
ATOM 4548 O O . THR A 1 559 ? -7.539 48 20.938 1 97.62 559 THR A O 1
ATOM 4551 N N . ASP A 1 560 ? -8.594 47.844 22.922 1 95.62 560 ASP A N 1
ATOM 4552 C CA . ASP A 1 560 ? -7.602 48.656 23.625 1 95.62 560 ASP A CA 1
ATOM 4553 C C . ASP A 1 560 ? -6.293 47.875 23.797 1 95.62 560 ASP A C 1
ATOM 4555 O O . ASP A 1 560 ? -6.234 46.906 24.531 1 95.62 560 ASP A O 1
ATOM 4559 N N . ALA A 1 561 ? -5.281 48.344 23.141 1 93.69 561 ALA A N 1
ATOM 4560 C CA . ALA A 1 561 ? -4 47.656 23.141 1 93.69 561 ALA A CA 1
ATOM 4561 C C . ALA A 1 561 ? -3.396 47.625 24.547 1 93.69 561 ALA A C 1
ATOM 4563 O O . ALA A 1 561 ? -2.67 46.719 24.906 1 93.69 561 ALA A O 1
ATOM 4564 N N . VAL A 1 562 ? -3.656 48.562 25.328 1 90.5 562 VAL A N 1
ATOM 4565 C CA . VAL A 1 562 ? -3.119 48.656 26.672 1 90.5 562 VAL A CA 1
ATOM 4566 C C . VAL A 1 562 ? -3.742 47.594 27.562 1 90.5 562 VAL A C 1
ATOM 4568 O O . VAL A 1 562 ? -3.051 46.938 28.359 1 90.5 562 VAL A O 1
ATOM 4571 N N . GLN A 1 563 ? -4.957 47.406 27.375 1 88.75 563 GLN A N 1
ATOM 4572 C CA . GLN A 1 563 ? -5.648 46.375 28.141 1 88.75 563 GLN A CA 1
ATOM 4573 C C . GLN A 1 563 ? -5.195 45 27.734 1 88.75 563 GLN A C 1
ATOM 4575 O O . GLN A 1 563 ? -5.207 44.062 28.547 1 88.75 563 GLN A O 1
ATOM 4580 N N . GLY A 1 564 ? -4.875 44.906 26.562 1 88.06 564 GLY A N 1
ATOM 4581 C CA . GLY A 1 564 ? -4.469 43.594 26.047 1 88.06 564 GLY A CA 1
ATOM 4582 C C . GLY A 1 564 ? -2.975 43.344 26.141 1 88.06 564 GLY A C 1
ATOM 4583 O O . GLY A 1 564 ? -2.49 42.281 25.781 1 88.06 564 GLY A O 1
ATOM 4584 N N . GLN A 1 565 ? -2.287 44.219 26.578 1 85.56 565 GLN A N 1
ATOM 4585 C CA . GLN A 1 565 ? -0.829 44.188 26.531 1 85.56 565 GLN A CA 1
ATOM 4586 C C . GLN A 1 565 ? -0.268 43.219 27.547 1 85.56 565 GLN A C 1
ATOM 4588 O O . GLN A 1 565 ? -0.761 43.125 28.672 1 85.56 565 GLN A O 1
ATOM 4593 N N . VAL A 1 566 ? 0.591 42.375 26.969 1 83.62 566 VAL A N 1
ATOM 4594 C CA . VAL A 1 566 ? 1.323 41.438 27.812 1 83.62 566 VAL A CA 1
ATOM 4595 C C . VAL A 1 566 ? 2.818 41.75 27.734 1 83.62 566 VAL A C 1
ATOM 4597 O O . VAL A 1 566 ? 3.43 41.656 26.672 1 83.62 566 VAL A O 1
ATOM 4600 N N . GLY A 1 567 ? 3.373 42 28.906 1 71.31 567 GLY A N 1
ATOM 4601 C CA . GLY A 1 567 ? 4.812 42.188 28.984 1 71.31 567 GLY A CA 1
ATOM 4602 C C . GLY A 1 567 ? 5.348 43.125 27.922 1 71.31 567 GLY A C 1
ATOM 4603 O O . GLY A 1 567 ? 4.656 44.062 27.5 1 71.31 567 GLY A O 1
ATOM 4604 N N . ASP A 1 568 ? 6.676 43.094 27.531 1 60.91 568 ASP A N 1
ATOM 4605 C CA . ASP A 1 568 ? 7.344 44 26.609 1 60.91 568 ASP A CA 1
ATOM 4606 C C . ASP A 1 568 ? 7.492 43.375 25.234 1 60.91 568 ASP A C 1
ATOM 4608 O O . ASP A 1 568 ? 8.539 43.5 24.594 1 60.91 568 ASP A O 1
ATOM 4612 N N . HIS A 1 569 ? 6.445 42.719 24.797 1 58.34 569 HIS A N 1
ATOM 4613 C CA . HIS A 1 569 ? 6.441 42.031 23.5 1 58.34 569 HIS A CA 1
ATOM 4614 C C . HIS A 1 569 ? 6.559 43.031 22.344 1 58.34 569 HIS A C 1
ATOM 4616 O O . HIS A 1 569 ? 5.922 44.094 22.375 1 58.34 569 HIS A O 1
ATOM 4622 N N . GLY A 1 570 ? 7.547 42.875 21.391 1 52.72 570 GLY A N 1
ATOM 4623 C CA . GLY A 1 570 ? 7.848 43.75 20.25 1 52.72 570 GLY A CA 1
ATOM 4624 C C . GLY A 1 570 ? 9.016 44.688 20.5 1 52.72 570 GLY A C 1
ATOM 4625 O O . GLY A 1 570 ? 9.547 45.281 19.562 1 52.72 570 GLY A O 1
ATOM 4626 N N . ALA A 1 571 ? 9.195 44.844 21.766 1 51.88 571 ALA A N 1
ATOM 4627 C CA . ALA A 1 571 ? 10.336 45.719 22.031 1 51.88 571 ALA A CA 1
ATOM 4628 C C . ALA A 1 571 ? 11.656 45 21.734 1 51.88 571 ALA A C 1
ATOM 4630 O O . ALA A 1 571 ? 12.656 45.656 21.406 1 51.88 571 ALA A O 1
ATOM 4631 N N . THR A 1 572 ? 11.539 43.75 21.859 1 51.59 572 THR A N 1
ATOM 4632 C CA . THR A 1 572 ? 12.828 43.062 21.656 1 51.59 572 THR A CA 1
ATOM 4633 C C . THR A 1 572 ? 13.047 42.781 20.172 1 51.59 572 THR A C 1
ATOM 4635 O O . THR A 1 572 ? 14.164 42.469 19.766 1 51.59 572 THR A O 1
ATOM 4638 N N . GLY A 1 573 ? 12.094 43.156 19.234 1 50.16 573 GLY A N 1
ATOM 4639 C CA . GLY A 1 573 ? 12.273 42.938 17.812 1 50.16 573 GLY A CA 1
ATOM 4640 C C . GLY A 1 573 ? 12.352 41.469 17.422 1 50.16 573 GLY A C 1
ATOM 4641 O O . GLY A 1 573 ? 12.562 41.125 16.25 1 50.16 573 GLY A O 1
ATOM 4642 N N . LEU A 1 574 ? 12.328 40.531 18.328 1 54.03 574 LEU A N 1
ATOM 4643 C CA . LEU A 1 574 ? 12.562 39.125 17.984 1 54.03 574 LEU A CA 1
ATOM 4644 C C . LEU A 1 574 ? 11.266 38.438 17.594 1 54.03 574 LEU A C 1
ATOM 4646 O O . LEU A 1 574 ? 10.234 38.625 18.25 1 54.03 574 LEU A O 1
ATOM 4650 N N . CYS A 1 575 ? 11.195 37.656 16.5 1 59.12 575 CYS A N 1
ATOM 4651 C CA . CYS A 1 575 ? 10.227 36.719 15.914 1 59.12 575 CYS A CA 1
ATOM 4652 C C . CYS A 1 575 ? 8.828 37.344 15.891 1 59.12 575 CYS A C 1
ATOM 4654 O O . CYS A 1 575 ? 7.98 37 16.719 1 59.12 575 CYS A O 1
ATOM 4656 N N . THR A 1 576 ? 8.578 38.344 15.102 1 59.97 576 THR A N 1
ATOM 4657 C CA . THR A 1 576 ? 7.312 39.062 15.078 1 59.97 576 THR A CA 1
ATOM 4658 C C . THR A 1 576 ? 6.332 38.406 14.102 1 59.97 576 THR A C 1
ATOM 4660 O O . THR A 1 576 ? 5.156 38.781 14.07 1 59.97 576 THR A O 1
ATOM 4663 N N . ASP A 1 577 ? 6.789 37.344 13.477 1 63.81 577 ASP A N 1
ATOM 4664 C CA . ASP A 1 577 ? 5.867 36.812 12.477 1 63.81 577 ASP A CA 1
ATOM 4665 C C . ASP A 1 577 ? 5.051 35.656 13.047 1 63.81 577 ASP A C 1
ATOM 4667 O O . ASP A 1 577 ? 5.516 34.906 13.93 1 63.81 577 ASP A O 1
ATOM 4671 N N . ALA A 1 578 ? 3.836 35.438 12.656 1 69.69 578 ALA A N 1
ATOM 4672 C CA . ALA A 1 578 ? 2.914 34.312 12.805 1 69.69 578 ALA A CA 1
ATOM 4673 C C . ALA A 1 578 ? 2.68 34 14.281 1 69.69 578 ALA A C 1
ATOM 4675 O O . ALA A 1 578 ? 2.637 32.812 14.664 1 69.69 578 ALA A O 1
ATOM 4676 N N . VAL A 1 579 ? 2.562 34.906 15 1 79.12 579 VAL A N 1
ATOM 4677 C CA . VAL A 1 579 ? 2.463 34.781 16.453 1 79.12 579 VAL A CA 1
ATOM 4678 C C . VAL A 1 579 ? 1.114 34.156 16.812 1 79.12 579 VAL A C 1
ATOM 4680 O O . VAL A 1 579 ? 0.987 33.5 17.844 1 79.12 579 VAL A O 1
ATOM 4683 N N . SER A 1 580 ? 0.208 34.312 15.938 1 84.06 580 SER A N 1
ATOM 4684 C CA . SER A 1 580 ? -1.14 33.844 16.281 1 84.06 580 SER A CA 1
ATOM 4685 C C . SER A 1 580 ? -1.189 32.344 16.484 1 84.06 580 SER A C 1
ATOM 4687 O O . SER A 1 580 ? -1.825 31.859 17.422 1 84.06 580 SER A O 1
ATOM 4689 N N . TYR A 1 581 ? -0.488 31.641 15.617 1 86 581 TYR A N 1
ATOM 4690 C CA . TYR A 1 581 ? -0.55 30.188 15.695 1 86 581 TYR A CA 1
ATOM 4691 C C . TYR A 1 581 ? 0.675 29.625 16.406 1 86 581 TYR A C 1
ATOM 4693 O O . TYR A 1 581 ? 0.654 28.484 16.891 1 86 581 TYR A O 1
ATOM 4701 N N . CYS A 1 582 ? 1.764 30.406 16.438 1 84.94 582 CYS A N 1
ATOM 4702 C CA . CYS A 1 582 ? 3.025 29.828 16.891 1 84.94 582 CYS A CA 1
ATOM 4703 C C . CYS A 1 582 ? 3.529 30.531 18.141 1 84.94 582 CYS A C 1
ATOM 4705 O O . CYS A 1 582 ? 4.547 30.141 18.719 1 84.94 582 CYS A O 1
ATOM 4707 N N . GLY A 1 583 ? 2.859 31.531 18.578 1 78.62 583 GLY A N 1
ATOM 4708 C CA . GLY A 1 583 ? 3.359 32.281 19.734 1 78.62 583 GLY A CA 1
ATOM 4709 C C . GLY A 1 583 ? 4.652 33 19.453 1 78.62 583 GLY A C 1
ATOM 4710 O O . GLY A 1 583 ? 5.078 33.125 18.297 1 78.62 583 GLY A O 1
ATOM 4711 N N . ALA A 1 584 ? 5.188 33.656 20.453 1 76.19 584 ALA A N 1
ATOM 4712 C CA . ALA A 1 584 ? 6.449 34.406 20.359 1 76.19 584 ALA A CA 1
ATOM 4713 C C . ALA A 1 584 ? 7.582 33.625 21.031 1 76.19 584 ALA A C 1
ATOM 4715 O O . ALA A 1 584 ? 7.426 33.125 22.141 1 76.19 584 ALA A O 1
ATOM 4716 N N . LYS A 1 585 ? 8.617 33.5 20.328 1 77 585 LYS A N 1
ATOM 4717 C CA . LYS A 1 585 ? 9.75 32.688 20.797 1 77 585 LYS A CA 1
ATOM 4718 C C . LYS A 1 585 ? 10.281 33.25 22.125 1 77 585 LYS A C 1
ATOM 4720 O O . LYS A 1 585 ? 10.648 34.406 22.219 1 77 585 LYS A O 1
ATOM 4725 N N . ASP A 1 586 ? 10.266 32.406 23.109 1 76.56 586 ASP A N 1
ATOM 4726 C CA . ASP A 1 586 ? 10.836 32.656 24.438 1 76.56 586 ASP A CA 1
ATOM 4727 C C . ASP A 1 586 ? 10.172 33.875 25.094 1 76.56 586 ASP A C 1
ATOM 4729 O O . ASP A 1 586 ? 10.812 34.625 25.844 1 76.56 586 ASP A O 1
ATOM 4733 N N . GLN A 1 587 ? 8.938 34.156 24.703 1 81.81 587 GLN A N 1
ATOM 4734 C CA . GLN A 1 587 ? 8.156 35.219 25.281 1 81.81 587 GLN A CA 1
ATOM 4735 C C . GLN A 1 587 ? 6.734 34.781 25.594 1 81.81 587 GLN A C 1
ATOM 4737 O O . GLN A 1 587 ? 6.324 33.688 25.203 1 81.81 587 GLN A O 1
ATOM 4742 N N . LEU A 1 588 ? 6.141 35.625 26.359 1 87.31 588 LEU A N 1
ATOM 4743 C CA . LEU A 1 588 ? 4.723 35.406 26.594 1 87.31 588 LEU A CA 1
ATOM 4744 C C . LEU A 1 588 ? 3.902 35.656 25.344 1 87.31 588 LEU A C 1
ATOM 4746 O O . LEU A 1 588 ? 4.301 36.438 24.484 1 87.31 588 LEU A O 1
ATOM 4750 N N . TYR A 1 589 ? 2.828 34.875 25.234 1 88.69 589 TYR A N 1
ATOM 4751 C CA . TYR A 1 589 ? 1.916 35.188 24.141 1 88.69 589 TYR A CA 1
ATOM 4752 C C . TYR A 1 589 ? 1.472 36.625 24.156 1 88.69 589 TYR A C 1
ATOM 4754 O O . TYR A 1 589 ? 0.992 37.125 25.188 1 88.69 589 TYR A O 1
ATOM 4762 N N . PRO A 1 590 ? 1.578 37.344 23.047 1 86.38 590 PRO A N 1
ATOM 4763 C CA . PRO A 1 590 ? 1.452 38.812 23.078 1 86.38 590 PRO A CA 1
ATOM 4764 C C . PRO A 1 590 ? -0 39.281 23 1 86.38 590 PRO A C 1
ATOM 4766 O O . PRO A 1 590 ? -0.322 40.188 22.234 1 86.38 590 PRO A O 1
ATOM 4769 N N . ASP A 1 591 ? -0.856 38.719 23.766 1 90.94 591 ASP A N 1
ATOM 4770 C CA . ASP A 1 591 ? -2.26 39.094 23.875 1 90.94 591 ASP A CA 1
ATOM 4771 C C . ASP A 1 591 ? -2.895 38.5 25.125 1 90.94 591 ASP A C 1
ATOM 4773 O O . ASP A 1 591 ? -2.867 37.281 25.328 1 90.94 591 ASP A O 1
ATOM 4777 N N . ARG A 1 592 ? -3.479 39.344 25.906 1 92.19 592 ARG A N 1
ATOM 4778 C CA . ARG A 1 592 ? -4.09 38.875 27.141 1 92.19 592 ARG A CA 1
ATOM 4779 C C . ARG A 1 592 ? -5.426 38.188 26.875 1 92.19 592 ARG A C 1
ATOM 4781 O O . ARG A 1 592 ? -5.883 37.375 27.672 1 92.19 592 ARG A O 1
ATOM 4788 N N . TYR A 1 593 ? -6.082 38.594 25.812 1 94.56 593 TYR A N 1
ATOM 4789 C CA . TYR A 1 593 ? -7.383 38 25.484 1 94.56 593 TYR A CA 1
ATOM 4790 C C . TYR A 1 593 ? -7.254 36.531 25.094 1 94.56 593 TYR A C 1
ATOM 4792 O O . TYR A 1 593 ? -6.191 36.125 24.641 1 94.56 593 TYR A O 1
ATOM 4800 N N . PRO A 1 594 ? -8.375 35.781 25.344 1 95.81 594 PRO A N 1
ATOM 4801 C CA . PRO A 1 594 ? -8.367 34.438 24.828 1 95.81 594 PRO A CA 1
ATOM 4802 C C . PRO A 1 594 ? -8.172 34.375 23.312 1 95.81 594 PRO A C 1
ATOM 4804 O O . PRO A 1 594 ? -8.656 35.25 22.594 1 95.81 594 PRO A O 1
ATOM 4807 N N . MET A 1 595 ? -7.418 33.375 22.891 1 96.06 595 MET A N 1
ATOM 4808 C CA . MET A 1 595 ? -7.223 33.219 21.453 1 96.06 595 MET A CA 1
ATOM 4809 C C . MET A 1 595 ? -8.555 33 20.734 1 96.06 595 MET A C 1
ATOM 4811 O O . MET A 1 595 ? -9.391 32.219 21.188 1 96.06 595 MET A O 1
ATOM 4815 N N . GLY A 1 596 ? -8.75 33.75 19.672 1 96.19 596 GLY A N 1
ATOM 4816 C CA . GLY A 1 596 ? -10 33.719 18.938 1 96.19 596 GLY A CA 1
ATOM 4817 C C . GLY A 1 596 ? -11 34.781 19.375 1 96.19 596 GLY A C 1
ATOM 4818 O O . GLY A 1 596 ? -12.086 34.875 18.797 1 96.19 596 GLY A O 1
ATOM 4819 N N . PHE A 1 597 ? -10.656 35.5 20.391 1 96.88 597 PHE A N 1
ATOM 4820 C CA . PHE A 1 597 ? -11.516 36.625 20.812 1 96.88 597 PHE A CA 1
ATOM 4821 C C . PHE A 1 597 ? -11.836 37.531 19.641 1 96.88 597 PHE A C 1
ATOM 4823 O O . PHE A 1 597 ? -10.945 37.938 18.891 1 96.88 597 PHE A O 1
ATOM 4830 N N . PRO A 1 598 ? -13.133 37.906 19.469 1 97.25 598 PRO A N 1
ATOM 4831 C CA . PRO A 1 598 ? -14.242 37.719 20.406 1 97.25 598 PRO A CA 1
ATOM 4832 C C . PRO A 1 598 ? -15.078 36.469 20.078 1 97.25 598 PRO A C 1
ATOM 4834 O O . PRO A 1 598 ? -16.172 36.312 20.641 1 97.25 598 PRO A O 1
ATOM 4837 N N . PHE A 1 599 ? -14.625 35.625 19.234 1 97.62 599 PHE A N 1
ATOM 4838 C CA . PHE A 1 599 ? -15.43 34.531 18.734 1 97.62 599 PHE A CA 1
ATOM 4839 C C . PHE A 1 599 ? -15.141 33.25 19.531 1 97.62 599 PHE A C 1
ATOM 4841 O O . PHE A 1 599 ? -15.633 32.156 19.188 1 97.62 599 PHE A O 1
ATOM 4848 N N . ASP A 1 600 ? -14.398 33.281 20.594 1 96.88 600 ASP A N 1
ATOM 4849 C CA . ASP A 1 600 ? -13.891 32.125 21.297 1 96.88 600 ASP A CA 1
ATOM 4850 C C . ASP A 1 600 ? -14.984 31.5 22.156 1 96.88 600 ASP A C 1
ATOM 4852 O O . ASP A 1 600 ? -14.859 30.359 22.609 1 96.88 600 ASP A O 1
ATOM 4856 N N . ARG A 1 601 ? -16.047 32.219 22.438 1 96.19 601 ARG A N 1
ATOM 4857 C CA . ARG A 1 601 ? -17.109 31.656 23.266 1 96.19 601 ARG A CA 1
ATOM 4858 C C . ARG A 1 601 ? -18.484 32.062 22.766 1 96.19 601 ARG A C 1
ATOM 4860 O O . ARG A 1 601 ? -18.594 32.812 21.781 1 96.19 601 ARG A O 1
ATOM 4867 N N . ASP A 1 602 ? -19.484 31.594 23.406 1 94.88 602 ASP A N 1
ATOM 4868 C CA . ASP A 1 602 ? -20.859 31.734 22.938 1 94.88 602 ASP A CA 1
ATOM 4869 C C . ASP A 1 602 ? -21.266 33.219 22.844 1 94.88 602 ASP A C 1
ATOM 4871 O O . ASP A 1 602 ? -20.875 34 23.688 1 94.88 602 ASP A O 1
ATOM 4875 N N . ILE A 1 603 ? -21.953 33.5 21.828 1 94.56 603 ILE A N 1
ATOM 4876 C CA . ILE A 1 603 ? -22.484 34.844 21.578 1 94.56 603 ILE A CA 1
ATOM 4877 C C . ILE A 1 603 ? -24 34.812 21.75 1 94.56 603 ILE A C 1
ATOM 4879 O O . ILE A 1 603 ? -24.703 34.031 21.125 1 94.56 603 ILE A O 1
ATOM 4883 N N . LYS A 1 604 ? -24.438 35.688 22.594 1 89.12 604 LYS A N 1
ATOM 4884 C CA . LYS A 1 604 ? -25.875 35.781 22.828 1 89.12 604 LYS A CA 1
ATOM 4885 C C . LYS A 1 604 ? -26.453 36.969 22.078 1 89.12 604 LYS A C 1
ATOM 4887 O O . LYS A 1 604 ? -26.578 38.062 22.641 1 89.12 604 LYS A O 1
ATOM 4892 N N . ALA A 1 605 ? -26.828 36.781 20.938 1 91.12 605 ALA A N 1
ATOM 4893 C CA . ALA A 1 605 ? -27.484 37.781 20.109 1 91.12 605 ALA A CA 1
ATOM 4894 C C . ALA A 1 605 ? -28.359 37.125 19.047 1 91.12 605 ALA A C 1
ATOM 4896 O O . ALA A 1 605 ? -28.047 36.031 18.562 1 91.12 605 ALA A O 1
ATOM 4897 N N . ASP A 1 606 ? -29.438 37.75 18.703 1 86.94 606 ASP A N 1
ATOM 4898 C CA . ASP A 1 606 ? -30.391 37.219 17.734 1 86.94 606 ASP A CA 1
ATOM 4899 C C . ASP A 1 606 ? -29.906 37.438 16.312 1 86.94 606 ASP A C 1
ATOM 4901 O O . ASP A 1 606 ? -30.297 36.719 15.398 1 86.94 606 ASP A O 1
ATOM 4905 N N . SER A 1 607 ? -29.109 38.5 16.219 1 90.19 607 SER A N 1
ATOM 4906 C CA . SER A 1 607 ? -28.609 38.844 14.891 1 90.19 607 SER A CA 1
ATOM 4907 C C . SER A 1 607 ? -27.25 39.531 14.977 1 90.19 607 SER A C 1
ATOM 4909 O O . SER A 1 607 ? -26.844 40 16.031 1 90.19 607 SER A O 1
ATOM 4911 N N . ILE A 1 608 ? -26.562 39.594 13.883 1 91.81 608 ILE A N 1
ATOM 4912 C CA . ILE A 1 608 ? -25.234 40.156 13.805 1 91.81 608 ILE A CA 1
ATOM 4913 C C . ILE A 1 608 ? -25.312 41.656 14.133 1 91.81 608 ILE A C 1
ATOM 4915 O O . ILE A 1 608 ? -24.547 42.156 14.953 1 91.81 608 ILE A O 1
ATOM 4919 N N . PRO A 1 609 ? -26.297 42.406 13.578 1 91.31 609 PRO A N 1
ATOM 4920 C CA . PRO A 1 609 ? -26.359 43.844 13.875 1 91.31 609 PRO A CA 1
ATOM 4921 C C . PRO A 1 609 ? -26.578 44.125 15.359 1 91.31 609 PRO A C 1
ATOM 4923 O O . PRO A 1 609 ? -26.062 45.094 15.891 1 91.31 609 PRO A O 1
ATOM 4926 N N . GLU A 1 610 ? -27.266 43.25 15.953 1 92.75 610 GLU A N 1
ATOM 4927 C CA . GLU A 1 610 ? -27.531 43.438 17.375 1 92.75 610 GLU A CA 1
ATOM 4928 C C . GLU A 1 610 ? -26.281 43.219 18.203 1 92.75 610 GLU A C 1
ATOM 4930 O O . GLU A 1 610 ? -26.141 43.75 19.297 1 92.75 610 GLU A O 1
ATOM 4935 N N . TRP A 1 611 ? -25.438 42.438 17.75 1 94.62 611 TRP A N 1
ATOM 4936 C CA . TRP A 1 611 ? -24.219 42.031 18.469 1 94.62 611 TRP A CA 1
ATOM 4937 C C . TRP A 1 611 ? -23.109 43.062 18.25 1 94.62 611 TRP A C 1
ATOM 4939 O O . TRP A 1 611 ? -22.188 43.156 19.062 1 94.62 611 TRP A O 1
ATOM 4949 N N . LEU A 1 612 ? -23.172 43.906 17.234 1 95.56 612 LEU A N 1
ATOM 4950 C CA . LEU A 1 612 ? -22.078 44.75 16.812 1 95.56 612 LEU A CA 1
ATOM 4951 C C . LEU A 1 612 ? -21.969 45.969 17.719 1 95.56 612 LEU A C 1
ATOM 4953 O O . LEU A 1 612 ? -22.984 46.562 18.094 1 95.56 612 LEU A O 1
ATOM 4957 N N . HIS A 1 613 ? -20.766 46.281 18.094 1 96.81 613 HIS A N 1
ATOM 4958 C CA . HIS A 1 613 ? -20.406 47.531 18.766 1 96.81 613 HIS A CA 1
ATOM 4959 C C . HIS A 1 613 ? -19.703 48.5 17.812 1 96.81 613 HIS A C 1
ATOM 4961 O O . HIS A 1 613 ? -19.25 48.094 16.75 1 96.81 613 HIS A O 1
ATOM 4967 N N . PRO A 1 614 ? -19.578 49.781 18.188 1 97.25 614 PRO A N 1
ATOM 4968 C CA . PRO A 1 614 ? -18.984 50.781 17.281 1 97.25 614 PRO A CA 1
ATOM 4969 C C . PRO A 1 614 ? -17.562 50.406 16.875 1 97.25 614 PRO A C 1
ATOM 4971 O O . PRO A 1 614 ? -17.109 50.781 15.781 1 97.25 614 PRO A O 1
ATOM 4974 N N . ASN A 1 615 ? -16.891 49.719 17.719 1 98.38 615 ASN A N 1
ATOM 4975 C CA . ASN A 1 615 ? -15.5 49.375 17.422 1 98.38 615 ASN A CA 1
ATOM 4976 C C . ASN A 1 615 ? -15.406 48.094 16.594 1 98.38 615 ASN A C 1
ATOM 4978 O O . ASN A 1 615 ? -14.336 47.5 16.484 1 98.38 615 ASN A O 1
ATOM 4982 N N . MET A 1 616 ? -16.562 47.625 16.125 1 98.19 616 MET A N 1
ATOM 4983 C CA . MET A 1 616 ? -16.656 46.438 15.297 1 98.19 616 MET A CA 1
ATOM 4984 C C . MET A 1 616 ? -17.281 46.75 13.945 1 98.19 616 MET A C 1
ATOM 4986 O O . MET A 1 616 ? -18.078 47.656 13.828 1 98.19 616 MET A O 1
ATOM 4990 N N . HIS A 1 617 ? -16.859 45.938 12.977 1 98 617 HIS A N 1
ATOM 4991 C CA . HIS A 1 617 ? -17.453 46.125 11.656 1 98 617 HIS A CA 1
ATOM 4992 C C . HIS A 1 617 ? -17.391 44.812 10.852 1 98 617 HIS A C 1
ATOM 4994 O O . HIS A 1 617 ? -16.406 44.094 10.914 1 98 617 HIS A O 1
ATOM 5000 N N . PHE A 1 618 ? -18.516 44.5 10.148 1 96.62 618 PHE A N 1
ATOM 5001 C CA . PHE A 1 618 ? -18.547 43.438 9.164 1 96.62 618 PHE A CA 1
ATOM 5002 C C . PHE A 1 618 ? -18.609 44 7.75 1 96.62 618 PHE A C 1
ATOM 5004 O O . PHE A 1 618 ? -19.344 44.969 7.488 1 96.62 618 PHE A O 1
ATOM 5011 N N . SER A 1 619 ? -17.797 43.469 6.953 1 97.25 619 SER A N 1
ATOM 5012 C CA . SER A 1 619 ? -17.859 43.781 5.527 1 97.25 619 SER A CA 1
ATOM 5013 C C . SER A 1 619 ? -17.984 42.5 4.699 1 97.25 619 SER A C 1
ATOM 5015 O O . SER A 1 619 ? -17.547 41.438 5.133 1 97.25 619 SER A O 1
ATOM 5017 N N . GLU A 1 620 ? -18.594 42.625 3.574 1 97.25 620 GLU A N 1
ATOM 5018 C CA . GLU A 1 620 ? -18.703 41.469 2.658 1 97.25 620 GLU A CA 1
ATOM 5019 C C . GLU A 1 620 ? -17.531 41.438 1.682 1 97.25 620 GLU A C 1
ATOM 5021 O O . GLU A 1 620 ? -17.172 42.469 1.095 1 97.25 620 GLU A O 1
ATOM 5026 N N . VAL A 1 621 ? -16.953 40.344 1.595 1 98.25 621 VAL A N 1
ATOM 5027 C CA . VAL A 1 621 ? -15.867 40.125 0.651 1 98.25 621 VAL A CA 1
ATOM 5028 C C . VAL A 1 621 ? -16.172 38.906 -0.225 1 98.25 621 VAL A C 1
ATOM 5030 O O . VAL A 1 621 ? -16.703 37.906 0.256 1 98.25 621 VAL A O 1
ATOM 5033 N N . THR A 1 622 ? -15.844 39.031 -1.518 1 98.69 622 THR A N 1
ATOM 5034 C CA . THR A 1 622 ? -16.031 37.938 -2.461 1 98.69 622 THR A CA 1
ATOM 5035 C C . THR A 1 622 ? -14.703 37.312 -2.83 1 98.69 622 THR A C 1
ATOM 5037 O O . THR A 1 622 ? -13.742 38 -3.158 1 98.69 622 THR A O 1
ATOM 5040 N N . ILE A 1 623 ? -14.641 36 -2.723 1 98.75 623 ILE A N 1
ATOM 5041 C CA . ILE A 1 623 ? -13.461 35.281 -3.182 1 98.75 623 ILE A CA 1
ATOM 5042 C C . ILE A 1 623 ? -13.805 34.469 -4.426 1 98.75 623 ILE A C 1
ATOM 5044 O O . ILE A 1 623 ? -14.648 33.562 -4.371 1 98.75 623 ILE A O 1
ATOM 5048 N N . THR A 1 624 ? -13.125 34.781 -5.512 1 98.62 624 THR A N 1
ATOM 5049 C CA . THR A 1 624 ? -13.367 34.156 -6.797 1 98.62 624 THR A CA 1
ATOM 5050 C C . THR A 1 624 ? -12.172 33.281 -7.199 1 98.62 624 THR A C 1
ATOM 5052 O O . THR A 1 624 ? -11.031 33.75 -7.176 1 98.62 624 THR A O 1
ATOM 5055 N N . HIS A 1 625 ? -12.492 32.031 -7.574 1 98.25 625 HIS A N 1
ATOM 5056 C CA . HIS A 1 625 ? -11.43 31.141 -8.008 1 98.25 625 HIS A CA 1
ATOM 5057 C C . HIS A 1 625 ? -11.359 31.062 -9.523 1 98.25 625 HIS A C 1
ATOM 5059 O O . HIS A 1 625 ? -12.375 30.828 -10.188 1 98.25 625 HIS A O 1
ATOM 5065 N N . HIS A 1 626 ? -10.148 31.203 -10.047 1 95.31 626 HIS A N 1
ATOM 5066 C CA . HIS A 1 626 ? -9.898 31.031 -11.477 1 95.31 626 HIS A CA 1
ATOM 5067 C C . HIS A 1 626 ? -9.023 29.812 -11.742 1 95.31 626 HIS A C 1
ATOM 5069 O O . HIS A 1 626 ? -7.984 29.641 -11.102 1 95.31 626 HIS A O 1
ATOM 5075 N N . GLN A 1 627 ? -9.406 28.938 -12.594 1 85.12 627 GLN A N 1
ATOM 5076 C CA . GLN A 1 627 ? -8.68 27.703 -12.883 1 85.12 627 GLN A CA 1
ATOM 5077 C C . GLN A 1 627 ? -7.449 27.984 -13.75 1 85.12 627 GLN A C 1
ATOM 5079 O O . GLN A 1 627 ? -7.477 28.875 -14.609 1 85.12 627 GLN A O 1
ATOM 5084 N N . MET B 1 1 ? 22.469 -17.828 -41.438 1 71.31 1 MET B N 1
ATOM 5085 C CA . MET B 1 1 ? 21.516 -17.594 -40.344 1 71.31 1 MET B CA 1
ATOM 5086 C C . MET B 1 1 ? 22.25 -17.547 -39 1 71.31 1 MET B C 1
ATOM 5088 O O . MET B 1 1 ? 23.188 -18.312 -38.781 1 71.31 1 MET B O 1
ATOM 5092 N N . PRO B 1 2 ? 22 -16.531 -38.219 1 82.38 2 PRO B N 1
ATOM 5093 C CA . PRO B 1 2 ? 22.703 -16.453 -36.938 1 82.38 2 PRO B CA 1
ATOM 5094 C C . PRO B 1 2 ? 22.578 -17.75 -36.125 1 82.38 2 PRO B C 1
ATOM 5096 O O . PRO B 1 2 ? 21.594 -18.469 -36.281 1 82.38 2 PRO B O 1
ATOM 5099 N N . SER B 1 3 ? 23.625 -18.141 -35.531 1 86.38 3 SER B N 1
ATOM 5100 C CA . SER B 1 3 ? 23.641 -19.297 -34.625 1 86.38 3 SER B CA 1
ATOM 5101 C C . SER B 1 3 ? 22.688 -19.094 -33.469 1 86.38 3 SER B C 1
ATOM 5103 O O . SER B 1 3 ? 22.219 -17.969 -33.219 1 86.38 3 SER B O 1
ATOM 5105 N N . THR B 1 4 ? 22.297 -20.141 -32.875 1 87.38 4 THR B N 1
ATOM 5106 C CA . THR B 1 4 ? 21.422 -20.094 -31.703 1 87.38 4 THR B CA 1
ATOM 5107 C C . THR B 1 4 ? 22.047 -19.234 -30.609 1 87.38 4 THR B C 1
ATOM 5109 O O . THR B 1 4 ? 21.359 -18.469 -29.922 1 87.38 4 THR B O 1
ATOM 5112 N N . ALA B 1 5 ? 23.344 -19.359 -30.453 1 88 5 ALA B N 1
ATOM 5113 C CA . ALA B 1 5 ? 24.062 -18.578 -29.453 1 88 5 ALA B CA 1
ATOM 5114 C C . ALA B 1 5 ? 23.984 -17.094 -29.781 1 88 5 ALA B C 1
ATOM 5116 O O . ALA B 1 5 ? 23.875 -16.266 -28.875 1 88 5 ALA B O 1
ATOM 5117 N N . GLU B 1 6 ? 24.188 -16.797 -31 1 91.56 6 GLU B N 1
ATOM 5118 C CA . GLU B 1 6 ? 24.094 -15.406 -31.422 1 91.56 6 GLU B CA 1
ATOM 5119 C C . GLU B 1 6 ? 22.688 -14.852 -31.234 1 91.56 6 GLU B C 1
ATOM 5121 O O . GLU B 1 6 ? 22.516 -13.719 -30.781 1 91.56 6 GLU B O 1
ATOM 5126 N N . LYS B 1 7 ? 21.734 -15.664 -31.609 1 93.25 7 LYS B N 1
ATOM 5127 C CA . LYS B 1 7 ? 20.344 -15.25 -31.422 1 93.25 7 LYS B CA 1
ATOM 5128 C C . LYS B 1 7 ? 20.047 -15.023 -29.938 1 93.25 7 LYS B C 1
ATOM 5130 O O . LYS B 1 7 ? 19.375 -14.055 -29.578 1 93.25 7 LYS B O 1
ATOM 5135 N N . GLN B 1 8 ? 20.547 -15.938 -29.094 1 92.5 8 GLN B N 1
ATOM 5136 C CA . GLN B 1 8 ? 20.391 -15.828 -27.656 1 92.5 8 GLN B CA 1
ATOM 5137 C C . GLN B 1 8 ? 20.922 -14.492 -27.141 1 92.5 8 GLN B C 1
ATOM 5139 O O . GLN B 1 8 ? 20.25 -13.797 -26.375 1 92.5 8 GLN B O 1
ATOM 5144 N N . ARG B 1 9 ? 22.047 -14.094 -27.609 1 92.44 9 ARG B N 1
ATOM 5145 C CA . ARG B 1 9 ? 22.703 -12.859 -27.172 1 92.44 9 ARG B CA 1
ATOM 5146 C C . ARG B 1 9 ? 21.906 -11.641 -27.641 1 92.44 9 ARG B C 1
ATOM 5148 O O . ARG B 1 9 ? 21.828 -10.641 -26.922 1 92.44 9 ARG B O 1
ATOM 5155 N N . ARG B 1 10 ? 21.344 -11.742 -28.734 1 94 10 ARG B N 1
ATOM 5156 C CA . ARG B 1 10 ? 20.703 -10.586 -29.344 1 94 10 ARG B CA 1
ATOM 5157 C C . ARG B 1 10 ? 19.312 -10.367 -28.781 1 94 10 ARG B C 1
ATOM 5159 O O . ARG B 1 10 ? 18.766 -9.266 -28.844 1 94 10 ARG B O 1
ATOM 5166 N N . ILE B 1 11 ? 18.719 -11.398 -28.188 1 95.06 11 ILE B N 1
ATOM 5167 C CA . ILE B 1 11 ? 17.359 -11.273 -27.688 1 95.06 11 ILE B CA 1
ATOM 5168 C C . ILE B 1 11 ? 17.391 -10.789 -26.234 1 95.06 11 ILE B C 1
ATOM 5170 O O . ILE B 1 11 ? 16.438 -10.188 -25.75 1 95.06 11 ILE B O 1
ATOM 5174 N N . LEU B 1 12 ? 18.438 -11.023 -25.484 1 95.06 12 LEU B N 1
ATOM 5175 C CA . LEU B 1 12 ? 18.516 -10.82 -24.047 1 95.06 12 LEU B CA 1
ATOM 5176 C C . LEU B 1 12 ? 18.266 -9.359 -23.688 1 95.06 12 LEU B C 1
ATOM 5178 O O . LEU B 1 12 ? 17.578 -9.055 -22.719 1 95.06 12 LEU B O 1
ATOM 5182 N N . PRO B 1 13 ? 18.734 -8.391 -24.484 1 93.06 13 PRO B N 1
ATOM 5183 C CA . PRO B 1 13 ? 18.547 -6.977 -24.141 1 93.06 13 PRO B CA 1
ATOM 5184 C C . PRO B 1 13 ? 17.078 -6.562 -24.109 1 93.06 13 PRO B C 1
ATOM 5186 O O . PRO B 1 13 ? 16.719 -5.574 -23.453 1 93.06 13 PRO B O 1
ATOM 5189 N N . PHE B 1 14 ? 16.203 -7.344 -24.781 1 94.38 14 PHE B N 1
ATOM 5190 C CA . PHE B 1 14 ? 14.773 -7.035 -24.781 1 94.38 14 PHE B CA 1
ATOM 5191 C C . PHE B 1 14 ? 14.195 -7.168 -23.375 1 94.38 14 PHE B C 1
ATOM 5193 O O . PHE B 1 14 ? 13.117 -6.645 -23.094 1 94.38 14 PHE B O 1
ATOM 5200 N N . PHE B 1 15 ? 14.898 -7.855 -22.531 1 95.88 15 PHE B N 1
ATOM 5201 C CA . PHE B 1 15 ? 14.367 -8.18 -21.203 1 95.88 15 PHE B CA 1
ATOM 5202 C C . PHE B 1 15 ? 15.102 -7.395 -20.125 1 95.88 15 PHE B C 1
ATOM 5204 O O . PHE B 1 15 ? 14.867 -7.609 -18.922 1 95.88 15 PHE B O 1
ATOM 5211 N N . GLN B 1 16 ? 15.984 -6.484 -20.5 1 93.31 16 GLN B N 1
ATOM 5212 C CA . GLN B 1 16 ? 16.719 -5.656 -19.547 1 93.31 16 GLN B CA 1
ATOM 5213 C C . GLN B 1 16 ? 16.047 -4.293 -19.375 1 93.31 16 GLN B C 1
ATOM 5215 O O . GLN B 1 16 ? 15.578 -3.701 -20.344 1 93.31 16 GLN B O 1
ATOM 5220 N N . PHE B 1 17 ? 15.969 -3.842 -18.141 1 91.62 17 PHE B N 1
ATOM 5221 C CA . PHE B 1 17 ? 15.477 -2.508 -17.812 1 91.62 17 PHE B CA 1
ATOM 5222 C C . PHE B 1 17 ? 14.172 -2.221 -18.562 1 91.62 17 PHE B C 1
ATOM 5224 O O . PHE B 1 17 ? 14.055 -1.197 -19.234 1 91.62 17 PHE B O 1
ATOM 5231 N N . THR B 1 18 ? 13.25 -3.111 -18.375 1 90.19 18 THR B N 1
ATOM 5232 C CA . THR B 1 18 ? 12.023 -3.094 -19.172 1 90.19 18 THR B CA 1
ATOM 5233 C C . THR B 1 18 ? 11.18 -1.867 -18.844 1 90.19 18 THR B C 1
ATOM 5235 O O . THR B 1 18 ? 10.367 -1.426 -19.656 1 90.19 18 THR B O 1
ATOM 5238 N N . SER B 1 19 ? 11.375 -1.276 -17.703 1 85.56 19 SER B N 1
ATOM 5239 C CA . SER B 1 19 ? 10.57 -0.132 -17.281 1 85.56 19 SER B CA 1
ATOM 5240 C C . SER B 1 19 ? 11.18 1.178 -17.781 1 85.56 19 SER B C 1
ATOM 5242 O O . SER B 1 19 ? 10.57 2.242 -17.625 1 85.56 19 SER B O 1
ATOM 5244 N N . LEU B 1 20 ? 12.336 1.153 -18.391 1 83.88 20 LEU B N 1
ATOM 5245 C CA . LEU B 1 20 ? 13.008 2.367 -18.844 1 83.88 20 LEU B CA 1
ATOM 5246 C C . LEU B 1 20 ? 12.734 2.617 -20.328 1 83.88 20 LEU B C 1
ATOM 5248 O O . LEU B 1 20 ? 12.641 1.671 -21.109 1 83.88 20 LEU B O 1
ATOM 5252 N N . SER B 1 21 ? 12.547 3.863 -20.609 1 73.31 21 SER B N 1
ATOM 5253 C CA . SER B 1 21 ? 12.414 4.254 -22.016 1 73.31 21 SER B CA 1
ATOM 5254 C C . SER B 1 21 ? 13.727 4.078 -22.766 1 73.31 21 SER B C 1
ATOM 5256 O O . SER B 1 21 ? 14.797 4.312 -22.219 1 73.31 21 SER B O 1
ATOM 5258 N N . THR B 1 22 ? 13.602 3.479 -23.875 1 64.31 22 THR B N 1
ATOM 5259 C CA . THR B 1 22 ? 14.797 3.305 -24.688 1 64.31 22 THR B CA 1
ATOM 5260 C C . THR B 1 22 ? 14.883 4.379 -25.766 1 64.31 22 THR B C 1
ATOM 5262 O O . THR B 1 22 ? 15.664 4.254 -26.719 1 64.31 22 THR B O 1
ATOM 5265 N N . LYS B 1 23 ? 13.867 5.379 -25.766 1 56.53 23 LYS B N 1
ATOM 5266 C CA . LYS B 1 23 ? 13.828 6.383 -26.828 1 56.53 23 LYS B CA 1
ATOM 5267 C C . LYS B 1 23 ? 15.234 6.832 -27.203 1 56.53 23 LYS B C 1
ATOM 5269 O O . LYS B 1 23 ? 15.539 6.977 -28.391 1 56.53 23 LYS B O 1
ATOM 5274 N N . ASP B 1 24 ? 16 7.375 -26.219 1 49.56 24 ASP B N 1
ATOM 5275 C CA . ASP B 1 24 ? 17.266 7.98 -26.656 1 49.56 24 ASP B CA 1
ATOM 5276 C C . ASP B 1 24 ? 18.25 6.918 -27.094 1 49.56 24 ASP B C 1
ATOM 5278 O O . ASP B 1 24 ? 19.297 7.234 -27.688 1 49.56 24 ASP B O 1
ATOM 5282 N N . LYS B 1 25 ? 18.031 5.766 -26.516 1 44.59 25 LYS B N 1
ATOM 5283 C CA . LYS B 1 25 ? 19.078 4.793 -26.828 1 44.59 25 LYS B CA 1
ATOM 5284 C C . LYS B 1 25 ? 18.969 4.344 -28.281 1 44.59 25 LYS B C 1
ATOM 5286 O O . LYS B 1 25 ? 20 4.117 -28.938 1 44.59 25 LYS B O 1
ATOM 5291 N N . PHE B 1 26 ? 17.656 4.238 -28.594 1 44.59 26 PHE B N 1
ATOM 5292 C CA . PHE B 1 26 ? 17.641 3.688 -29.938 1 44.59 26 PHE B CA 1
ATOM 5293 C C . PHE B 1 26 ? 17.312 4.77 -30.969 1 44.59 26 PHE B C 1
ATOM 5295 O O . PHE B 1 26 ? 17.281 4.504 -32.156 1 44.59 26 PHE B O 1
ATOM 5302 N N . GLY B 1 27 ? 17.516 6.062 -30.688 1 43.5 27 GLY B N 1
ATOM 5303 C CA . GLY B 1 27 ? 17.469 7.184 -31.609 1 43.5 27 GLY B CA 1
ATOM 5304 C C . GLY B 1 27 ? 16.531 6.961 -32.781 1 43.5 27 GLY B C 1
ATOM 5305 O O . GLY B 1 27 ? 16.641 7.625 -33.812 1 43.5 27 GLY B O 1
ATOM 5306 N N . ILE B 1 28 ? 15.82 5.926 -32.938 1 43.75 28 ILE B N 1
ATOM 5307 C CA . ILE B 1 28 ? 15.297 5.664 -34.281 1 43.75 28 ILE B CA 1
ATOM 5308 C C . ILE B 1 28 ? 13.891 6.25 -34.406 1 43.75 28 ILE B C 1
ATOM 5310 O O . ILE B 1 28 ? 12.977 5.84 -33.688 1 43.75 28 ILE B O 1
ATOM 5314 N N . LEU B 1 29 ? 13.711 7.523 -34.656 1 49.81 29 LEU B N 1
ATOM 5315 C CA . LEU B 1 29 ? 12.438 8.039 -35.125 1 49.81 29 LEU B CA 1
ATOM 5316 C C . LEU B 1 29 ? 11.883 7.176 -36.25 1 49.81 29 LEU B C 1
ATOM 5318 O O . LEU B 1 29 ? 12.094 7.477 -37.438 1 49.81 29 LEU B O 1
ATOM 5322 N N . VAL B 1 30 ? 12.125 5.926 -36.312 1 53.59 30 VAL B N 1
ATOM 5323 C CA . VAL B 1 30 ? 11.766 5.125 -37.469 1 53.59 30 VAL B CA 1
ATOM 5324 C C . VAL B 1 30 ? 10.25 5.094 -37.625 1 53.59 30 VAL B C 1
ATOM 5326 O O . VAL B 1 30 ? 9.516 5.086 -36.625 1 53.59 30 VAL B O 1
ATOM 5329 N N . GLN B 1 31 ? 9.773 5.535 -38.688 1 69.44 31 GLN B N 1
ATOM 5330 C CA . GLN B 1 31 ? 8.414 5.188 -39.094 1 69.44 31 GLN B CA 1
ATOM 5331 C C . GLN B 1 31 ? 8.039 3.783 -38.625 1 69.44 31 GLN B C 1
ATOM 5333 O O . GLN B 1 31 ? 8.742 2.814 -38.938 1 69.44 31 GLN B O 1
ATOM 5338 N N . ARG B 1 32 ? 7.109 3.691 -37.625 1 84.88 32 ARG B N 1
ATOM 5339 C CA . ARG B 1 32 ? 6.68 2.41 -37.062 1 84.88 32 ARG B CA 1
ATOM 5340 C C . ARG B 1 32 ? 6.105 1.508 -38.156 1 84.88 32 ARG B C 1
ATOM 5342 O O . ARG B 1 32 ? 5.379 1.974 -39.031 1 84.88 32 ARG B O 1
ATOM 5349 N N . ASP B 1 33 ? 6.539 0.324 -38.188 1 92.81 33 ASP B N 1
ATOM 5350 C CA . ASP B 1 33 ? 6 -0.684 -39.094 1 92.81 33 ASP B CA 1
ATOM 5351 C C . ASP B 1 33 ? 4.473 -0.724 -39.031 1 92.81 33 ASP B C 1
ATOM 5353 O O . ASP B 1 33 ? 3.895 -0.736 -37.938 1 92.81 33 ASP B O 1
ATOM 5357 N N . PRO B 1 34 ? 3.826 -0.7 -40.219 1 94.06 34 PRO B N 1
ATOM 5358 C CA . PRO B 1 34 ? 2.361 -0.663 -40.25 1 94.06 34 PRO B CA 1
ATOM 5359 C C . PRO B 1 34 ? 1.727 -1.86 -39.562 1 94.06 34 PRO B C 1
ATOM 5361 O O . PRO B 1 34 ? 0.593 -1.77 -39.062 1 94.06 34 PRO B O 1
ATOM 5364 N N . ARG B 1 35 ? 2.377 -2.824 -39.469 1 94.75 35 ARG B N 1
ATOM 5365 C CA . ARG B 1 35 ? 1.852 -4.035 -38.844 1 94.75 35 ARG B CA 1
ATOM 5366 C C . ARG B 1 35 ? 1.676 -3.848 -37.344 1 94.75 35 ARG B C 1
ATOM 5368 O O . ARG B 1 35 ? 0.993 -4.637 -36.688 1 94.75 35 ARG B O 1
ATOM 5375 N N . LEU B 1 36 ? 2.271 -2.859 -36.719 1 96.12 36 LEU B N 1
ATOM 5376 C CA . LEU B 1 36 ? 2.182 -2.574 -35.281 1 96.12 36 LEU B CA 1
ATOM 5377 C C . LEU B 1 36 ? 1.073 -1.566 -35 1 96.12 36 LEU B C 1
ATOM 5379 O O . LEU B 1 36 ? 0.912 -1.119 -33.875 1 96.12 36 LEU B O 1
ATOM 5383 N N . ALA B 1 37 ? 0.324 -1.272 -36 1 94.38 37 ALA B N 1
ATOM 5384 C CA . ALA B 1 37 ? -0.775 -0.328 -35.812 1 94.38 37 ALA B CA 1
ATOM 5385 C C . ALA B 1 37 ? -1.805 -0.861 -34.812 1 94.38 37 ALA B C 1
ATOM 5387 O O . ALA B 1 37 ? -2.094 -2.061 -34.812 1 94.38 37 ALA B O 1
ATOM 5388 N N . GLY B 1 38 ? -2.326 0.027 -34.031 1 93.62 38 GLY B N 1
ATOM 5389 C CA . GLY B 1 38 ? -3.375 -0.35 -33.094 1 93.62 38 GLY B CA 1
ATOM 5390 C C . GLY B 1 38 ? -2.844 -0.756 -31.719 1 93.62 38 GLY B C 1
ATOM 5391 O O . GLY B 1 38 ? -3.619 -1.004 -30.797 1 93.62 38 GLY B O 1
ATOM 5392 N N . LEU B 1 39 ? -1.579 -0.856 -31.531 1 96.19 39 LEU B N 1
ATOM 5393 C CA . LEU B 1 39 ? -0.96 -1.194 -30.25 1 96.19 39 LEU B CA 1
ATOM 5394 C C . LEU B 1 39 ? -0.708 0.06 -29.422 1 96.19 39 LEU B C 1
ATOM 5396 O O . LEU B 1 39 ? -0.879 1.179 -29.922 1 96.19 39 LEU B O 1
ATOM 5400 N N . GLY B 1 40 ? -0.469 -0.144 -28.172 1 95.19 40 GLY B N 1
ATOM 5401 C CA . GLY B 1 40 ? -0.221 0.966 -27.266 1 95.19 40 GLY B CA 1
ATOM 5402 C C . GLY B 1 40 ? -1.472 1.443 -26.547 1 95.19 40 GLY B C 1
ATOM 5403 O O . GLY B 1 40 ? -1.483 2.529 -25.969 1 95.19 40 GLY B O 1
ATOM 5404 N N . VAL B 1 41 ? -2.492 0.671 -26.562 1 95.31 41 VAL B N 1
ATOM 5405 C CA . VAL B 1 41 ? -3.785 1.04 -26 1 95.31 41 VAL B CA 1
ATOM 5406 C C . VAL B 1 41 ? -3.713 1.01 -24.469 1 95.31 41 VAL B C 1
ATOM 5408 O O . VAL B 1 41 ? -4.195 1.927 -23.812 1 95.31 41 VAL B O 1
ATOM 5411 N N . LEU B 1 42 ? -3.172 -0.061 -23.875 1 95.5 42 LEU B N 1
ATOM 5412 C CA . LEU B 1 42 ? -3.072 -0.19 -22.422 1 95.5 42 LEU B CA 1
ATOM 5413 C C . LEU B 1 42 ? -2.227 0.934 -21.828 1 95.5 42 LEU B C 1
ATOM 5415 O O . LEU B 1 42 ? -2.512 1.422 -20.734 1 95.5 42 LEU B O 1
ATOM 5419 N N . GLY B 1 43 ? -1.237 1.318 -22.609 1 92.75 43 GLY B N 1
ATOM 5420 C CA . GLY B 1 43 ? -0.374 2.414 -22.188 1 92.75 43 GLY B CA 1
ATOM 5421 C C . GLY B 1 43 ? 0.718 1.982 -21.234 1 92.75 43 GLY B C 1
ATOM 5422 O O . GLY B 1 43 ? 0.573 0.981 -20.531 1 92.75 43 GLY B O 1
ATOM 5423 N N . ARG B 1 44 ? 1.742 2.734 -21.141 1 92.56 44 ARG B N 1
ATOM 5424 C CA . ARG B 1 44 ? 2.875 2.486 -20.25 1 92.56 44 ARG B CA 1
ATOM 5425 C C . ARG B 1 44 ? 2.533 2.854 -18.812 1 92.56 44 ARG B C 1
ATOM 5427 O O . ARG B 1 44 ? 1.673 3.703 -18.562 1 92.56 44 ARG B O 1
ATOM 5434 N N . GLY B 1 45 ? 3.119 2.137 -17.875 1 91.81 45 GLY B N 1
ATOM 5435 C CA . GLY B 1 45 ? 2.939 2.451 -16.453 1 91.81 45 GLY B CA 1
ATOM 5436 C C . GLY B 1 45 ? 1.757 1.734 -15.836 1 91.81 45 GLY B C 1
ATOM 5437 O O . GLY B 1 45 ? 1.552 1.807 -14.617 1 91.81 45 GLY B O 1
ATOM 5438 N N . VAL B 1 46 ? 0.977 1.1 -16.641 1 94.38 46 VAL B N 1
ATOM 5439 C CA . VAL B 1 46 ? -0.158 0.326 -16.156 1 94.38 46 VAL B CA 1
ATOM 5440 C C . VAL B 1 46 ? 0.24 -1.14 -16 1 94.38 46 VAL B C 1
ATOM 5442 O O . VAL B 1 46 ? 1.014 -1.665 -16.812 1 94.38 46 VAL B O 1
ATOM 5445 N N . LEU B 1 47 ? -0.288 -1.801 -14.977 1 96.62 47 LEU B N 1
ATOM 5446 C CA . LEU B 1 47 ? 0.055 -3.207 -14.781 1 96.62 47 LEU B CA 1
ATOM 5447 C C . LEU B 1 47 ? -0.706 -4.09 -15.766 1 96.62 47 LEU B C 1
ATOM 5449 O O . LEU B 1 47 ? -1.922 -3.955 -15.914 1 96.62 47 LEU B O 1
ATOM 5453 N N . PHE B 1 48 ? 0.006 -4.949 -16.438 1 97.5 48 PHE B N 1
ATOM 5454 C CA . PHE B 1 48 ? -0.546 -5.906 -17.391 1 97.5 48 PHE B CA 1
ATOM 5455 C C . PHE B 1 48 ? -1.093 -7.133 -16.672 1 97.5 48 PHE B C 1
ATOM 5457 O O . PHE B 1 48 ? -0.505 -7.598 -15.688 1 97.5 48 PHE B O 1
ATOM 5464 N N . SER B 1 49 ? -2.234 -7.656 -17.141 1 97.38 49 SER B N 1
ATOM 5465 C CA . SER B 1 49 ? -2.85 -8.844 -16.547 1 97.38 49 SER B CA 1
ATOM 5466 C C . SER B 1 49 ? -3.342 -9.797 -17.641 1 97.38 49 SER B C 1
ATOM 5468 O O . SER B 1 49 ? -4.066 -9.391 -18.547 1 97.38 49 SER B O 1
ATOM 5470 N N . CYS B 1 50 ? -3.014 -11.055 -17.469 1 96.75 50 CYS B N 1
ATOM 5471 C CA . CYS B 1 50 ? -3.49 -12.086 -18.375 1 96.75 50 CYS B CA 1
ATOM 5472 C C . CYS B 1 50 ? -4.957 -12.414 -18.109 1 96.75 50 CYS B C 1
ATOM 5474 O O . CYS B 1 50 ? -5.582 -13.148 -18.891 1 96.75 50 CYS B O 1
ATOM 5476 N N . PHE B 1 51 ? -5.527 -11.797 -17.109 1 97.12 51 PHE B N 1
ATOM 5477 C CA . PHE B 1 51 ? -6.898 -12.117 -16.734 1 97.12 51 PHE B CA 1
ATOM 5478 C C . PHE B 1 51 ? -7.867 -11.078 -17.281 1 97.12 51 PHE B C 1
ATOM 5480 O O . PHE B 1 51 ? -9.078 -11.297 -17.297 1 97.12 51 PHE B O 1
ATOM 5487 N N . HIS B 1 52 ? -7.293 -9.961 -17.812 1 94.81 52 HIS B N 1
ATOM 5488 C CA . HIS B 1 52 ? -8.109 -8.945 -18.469 1 94.81 52 HIS B CA 1
ATOM 5489 C C . HIS B 1 52 ? -8.195 -9.188 -19.969 1 94.81 52 HIS B C 1
ATOM 5491 O O . HIS B 1 52 ? -7.18 -9.164 -20.672 1 94.81 52 HIS B O 1
ATOM 5497 N N . GLU B 1 53 ? -9.344 -9.32 -20.375 1 92.62 53 GLU B N 1
ATOM 5498 C CA . GLU B 1 53 ? -9.555 -9.664 -21.781 1 92.62 53 GLU B CA 1
ATOM 5499 C C . GLU B 1 53 ? -8.961 -8.594 -22.703 1 92.62 53 GLU B C 1
ATOM 5501 O O . GLU B 1 53 ? -8.336 -8.922 -23.719 1 92.62 53 GLU B O 1
ATOM 5506 N N . GLU B 1 54 ? -9.117 -7.355 -22.328 1 93.38 54 GLU B N 1
ATOM 5507 C CA . GLU B 1 54 ? -8.633 -6.273 -23.188 1 93.38 54 GLU B CA 1
ATOM 5508 C C . GLU B 1 54 ? -7.109 -6.234 -23.219 1 93.38 54 GLU B C 1
ATOM 5510 O O . GLU B 1 54 ? -6.512 -5.91 -24.25 1 93.38 54 GLU B O 1
ATOM 5515 N N . HIS B 1 55 ? -6.516 -6.52 -22.094 1 97 55 HIS B N 1
ATOM 5516 C CA . HIS B 1 55 ? -5.059 -6.594 -22.062 1 97 55 HIS B CA 1
ATOM 5517 C C . HIS B 1 55 ? -4.547 -7.703 -22.984 1 97 55 HIS B C 1
ATOM 5519 O O . HIS B 1 55 ? -3.617 -7.492 -23.766 1 97 55 HIS B O 1
ATOM 5525 N N . LEU B 1 56 ? -5.207 -8.852 -22.969 1 96.56 56 LEU B N 1
ATOM 5526 C CA . LEU B 1 56 ? -4.773 -10.016 -23.734 1 96.56 56 LEU B CA 1
ATOM 5527 C C . LEU B 1 56 ? -5.012 -9.797 -25.234 1 96.56 56 LEU B C 1
ATOM 5529 O O . LEU B 1 56 ? -4.246 -10.281 -26.062 1 96.56 56 LEU B O 1
ATOM 5533 N N . LYS B 1 57 ? -6.086 -9.109 -25.484 1 96.56 57 LYS B N 1
ATOM 5534 C CA . LYS B 1 57 ? -6.355 -8.805 -26.891 1 96.56 57 LYS B CA 1
ATOM 5535 C C . LYS B 1 57 ? -5.191 -8.047 -27.516 1 96.56 57 LYS B C 1
ATOM 5537 O O . LYS B 1 57 ? -4.75 -8.383 -28.625 1 96.56 57 LYS B O 1
ATOM 5542 N N . GLU B 1 58 ? -4.746 -7.062 -26.828 1 98 58 GLU B N 1
ATOM 5543 C CA . GLU B 1 58 ? -3.607 -6.293 -27.328 1 98 58 GLU B CA 1
ATOM 5544 C C . GLU B 1 58 ? -2.34 -7.141 -27.359 1 98 58 GLU B C 1
ATOM 5546 O O . GLU B 1 58 ? -1.571 -7.082 -28.312 1 98 58 GLU B O 1
ATOM 5551 N N . ALA B 1 59 ? -2.082 -7.898 -26.344 1 98.38 59 ALA B N 1
ATOM 5552 C CA . ALA B 1 59 ? -0.919 -8.781 -26.297 1 98.38 59 ALA B CA 1
ATOM 5553 C C . ALA B 1 59 ? -0.95 -9.789 -27.438 1 98.38 59 ALA B C 1
ATOM 5555 O O . ALA B 1 59 ? 0.086 -10.102 -28.031 1 98.38 59 ALA B O 1
ATOM 5556 N N . THR B 1 60 ? -2.115 -10.289 -27.734 1 97.94 60 THR B N 1
ATOM 5557 C CA . THR B 1 60 ? -2.299 -11.258 -28.812 1 97.94 60 THR B CA 1
ATOM 5558 C C . THR B 1 60 ? -1.945 -10.641 -30.156 1 97.94 60 THR B C 1
ATOM 5560 O O . THR B 1 60 ? -1.257 -11.266 -30.969 1 97.94 60 THR B O 1
ATOM 5563 N N . GLN B 1 61 ? -2.418 -9.445 -30.344 1 97.81 61 GLN B N 1
ATOM 5564 C CA . GLN B 1 61 ? -2.082 -8.75 -31.578 1 97.81 61 GLN B CA 1
ATOM 5565 C C . GLN B 1 61 ? -0.57 -8.648 -31.766 1 97.81 61 GLN B C 1
ATOM 5567 O O . GLN B 1 61 ? -0.048 -8.914 -32.844 1 97.81 61 GLN B O 1
ATOM 5572 N N . LEU B 1 62 ? 0.075 -8.305 -30.719 1 98.38 62 LEU B N 1
ATOM 5573 C CA . LEU B 1 62 ? 1.519 -8.109 -30.812 1 98.38 62 LEU B CA 1
ATOM 5574 C C . LEU B 1 62 ? 2.227 -9.445 -31.047 1 98.38 62 LEU B C 1
ATOM 5576 O O . LEU B 1 62 ? 3.061 -9.555 -31.953 1 98.38 62 LEU B O 1
ATOM 5580 N N . TYR B 1 63 ? 1.932 -10.5 -30.234 1 98.06 63 TYR B N 1
ATOM 5581 C CA . TYR B 1 63 ? 2.736 -11.703 -30.391 1 98.06 63 TYR B CA 1
ATOM 5582 C C . TYR B 1 63 ? 2.418 -12.406 -31.703 1 98.06 63 TYR B C 1
ATOM 5584 O O . TYR B 1 63 ? 3.262 -13.125 -32.25 1 98.06 63 TYR B O 1
ATOM 5592 N N . GLU B 1 64 ? 1.24 -12.25 -32.312 1 97.75 64 GLU B N 1
ATOM 5593 C CA . GLU B 1 64 ? 0.946 -12.82 -33.625 1 97.75 64 GLU B CA 1
ATOM 5594 C C . GLU B 1 64 ? 1.776 -12.148 -34.719 1 97.75 64 GLU B C 1
ATOM 5596 O O . GLU B 1 64 ? 2.309 -12.828 -35.594 1 97.75 64 GLU B O 1
ATOM 5601 N N . VAL B 1 65 ? 1.859 -10.82 -34.594 1 97.62 65 VAL B N 1
ATOM 5602 C CA . VAL B 1 65 ? 2.688 -10.086 -35.562 1 97.62 65 VAL B CA 1
ATOM 5603 C C . VAL B 1 65 ? 4.137 -10.555 -35.438 1 97.62 65 VAL B C 1
ATOM 5605 O O . VAL B 1 65 ? 4.801 -10.758 -36.469 1 97.62 65 VAL B O 1
ATOM 5608 N N . LEU B 1 66 ? 4.586 -10.758 -34.281 1 98.12 66 LEU B N 1
ATOM 5609 C CA . LEU B 1 66 ? 5.973 -11.148 -34.031 1 98.12 66 LEU B CA 1
ATOM 5610 C C . LEU B 1 66 ? 6.215 -12.578 -34.531 1 98.12 66 LEU B C 1
ATOM 5612 O O . LEU B 1 66 ? 7.273 -12.883 -35.062 1 98.12 66 LEU B O 1
ATOM 5616 N N . ILE B 1 67 ? 5.289 -13.469 -34.281 1 96.88 67 ILE B N 1
ATOM 5617 C CA . ILE B 1 67 ? 5.422 -14.867 -34.656 1 96.88 67 ILE B CA 1
ATOM 5618 C C . ILE B 1 67 ? 5.426 -14.977 -36.188 1 96.88 67 ILE B C 1
ATOM 5620 O O . ILE B 1 67 ? 6.141 -15.797 -36.75 1 96.88 67 ILE B O 1
ATOM 5624 N N . GLU B 1 68 ? 4.746 -14.125 -36.906 1 95.06 68 GLU B N 1
ATOM 5625 C CA . GLU B 1 68 ? 4.551 -14.211 -38.344 1 95.06 68 GLU B CA 1
ATOM 5626 C C . GLU B 1 68 ? 5.703 -13.555 -39.094 1 95.06 68 GLU B C 1
ATOM 5628 O O . GLU B 1 68 ? 5.762 -13.617 -40.344 1 95.06 68 GLU B O 1
ATOM 5633 N N . CYS B 1 69 ? 6.562 -12.961 -38.375 1 96.12 69 CYS B N 1
ATOM 5634 C CA . CYS B 1 69 ? 7.719 -12.375 -39.031 1 96.12 69 CYS B CA 1
ATOM 5635 C C . CYS B 1 69 ? 8.445 -13.414 -39.906 1 96.12 69 CYS B C 1
ATOM 5637 O O . CYS B 1 69 ? 8.562 -14.57 -39.5 1 96.12 69 CYS B O 1
ATOM 5639 N N . GLU B 1 70 ? 9 -13 -41 1 94.25 70 GLU B N 1
ATOM 5640 C CA . GLU B 1 70 ? 9.617 -13.922 -41.938 1 94.25 70 GLU B CA 1
ATOM 5641 C C . GLU B 1 70 ? 11.047 -14.258 -41.531 1 94.25 70 GLU B C 1
ATOM 5643 O O . GLU B 1 70 ? 11.555 -15.336 -41.844 1 94.25 70 GLU B O 1
ATOM 5648 N N . SER B 1 71 ? 11.664 -13.281 -40.938 1 95.44 71 SER B N 1
ATOM 5649 C CA . SER B 1 71 ? 13.062 -13.5 -40.562 1 95.44 71 SER B CA 1
ATOM 5650 C C . SER B 1 71 ? 13.312 -13.086 -39.094 1 95.44 71 SER B C 1
ATOM 5652 O O . SER B 1 71 ? 12.531 -12.328 -38.531 1 95.44 71 SER B O 1
ATOM 5654 N N . PHE B 1 72 ? 14.406 -13.594 -38.625 1 96.5 72 PHE B N 1
ATOM 5655 C CA . PHE B 1 72 ? 14.836 -13.234 -37.281 1 96.5 72 PHE B CA 1
ATOM 5656 C C . PHE B 1 72 ? 15.156 -11.75 -37.188 1 96.5 72 PHE B C 1
ATOM 5658 O O . PHE B 1 72 ? 14.844 -11.102 -36.188 1 96.5 72 PHE B O 1
ATOM 5665 N N . GLU B 1 73 ? 15.742 -11.18 -38.219 1 95.88 73 GLU B N 1
ATOM 5666 C CA . GLU B 1 73 ? 16.078 -9.758 -38.25 1 95.88 73 GLU B CA 1
ATOM 5667 C C . GLU B 1 73 ? 14.828 -8.891 -38.188 1 95.88 73 GLU B C 1
ATOM 5669 O O . GLU B 1 73 ? 14.805 -7.863 -37.531 1 95.88 73 GLU B O 1
ATOM 5674 N N . GLU B 1 74 ? 13.883 -9.336 -38.969 1 95.81 74 GLU B N 1
ATOM 5675 C CA . GLU B 1 74 ? 12.609 -8.617 -38.938 1 95.81 74 GLU B CA 1
ATOM 5676 C C . GLU B 1 74 ? 11.961 -8.68 -37.562 1 95.81 74 GLU B C 1
ATOM 5678 O O . GLU B 1 74 ? 11.422 -7.68 -37.062 1 95.81 74 GLU B O 1
ATOM 5683 N N . PHE B 1 75 ? 12.008 -9.859 -37 1 96.94 75 PHE B N 1
ATOM 5684 C CA . PHE B 1 75 ? 11.492 -10.062 -35.656 1 96.94 75 PHE B CA 1
ATOM 5685 C C . PHE B 1 75 ? 12.172 -9.109 -34.688 1 96.94 75 PHE B C 1
ATOM 5687 O O . PHE B 1 75 ? 11.508 -8.422 -33.906 1 96.94 75 PHE B O 1
ATOM 5694 N N . LEU B 1 76 ? 13.5 -8.984 -34.688 1 96.5 76 LEU B N 1
ATOM 5695 C CA . LEU B 1 76 ? 14.25 -8.109 -33.781 1 96.5 76 LEU B CA 1
ATOM 5696 C C . LEU B 1 76 ? 13.852 -6.648 -34 1 96.5 76 LEU B C 1
ATOM 5698 O O . LEU B 1 76 ? 13.688 -5.906 -33.031 1 96.5 76 LEU B O 1
ATOM 5702 N N . ASP B 1 77 ? 13.688 -6.309 -35.219 1 93.56 77 ASP B N 1
ATOM 5703 C CA . ASP B 1 77 ? 13.344 -4.93 -35.562 1 93.56 77 ASP B CA 1
ATOM 5704 C C . ASP B 1 77 ? 11.984 -4.547 -34.969 1 93.56 77 ASP B C 1
ATOM 5706 O O . ASP B 1 77 ? 11.836 -3.469 -34.406 1 93.56 77 ASP B O 1
ATOM 5710 N N . LEU B 1 78 ? 11.023 -5.434 -35.125 1 96.19 78 LEU B N 1
ATOM 5711 C CA . LEU B 1 78 ? 9.688 -5.156 -34.625 1 96.19 78 LEU B CA 1
ATOM 5712 C C . LEU B 1 78 ? 9.688 -5.125 -33.094 1 96.19 78 LEU B C 1
ATOM 5714 O O . LEU B 1 78 ? 8.953 -4.336 -32.469 1 96.19 78 LEU B O 1
ATOM 5718 N N . CYS B 1 79 ? 10.438 -5.988 -32.469 1 95.94 79 CYS B N 1
ATOM 5719 C CA . CYS B 1 79 ? 10.57 -5.961 -31.016 1 95.94 79 CYS B CA 1
ATOM 5720 C C . CYS B 1 79 ? 11.117 -4.617 -30.531 1 95.94 79 CYS B C 1
ATOM 5722 O O . CYS B 1 79 ? 10.617 -4.047 -29.562 1 95.94 79 CYS B O 1
ATOM 5724 N N . HIS B 1 80 ? 12.109 -4.125 -31.219 1 92.81 80 HIS B N 1
ATOM 5725 C CA . HIS B 1 80 ? 12.703 -2.842 -30.859 1 92.81 80 HIS B CA 1
ATOM 5726 C C . HIS B 1 80 ? 11.695 -1.71 -31 1 92.81 80 HIS B C 1
ATOM 5728 O O . HIS B 1 80 ? 11.625 -0.824 -30.141 1 92.81 80 HIS B O 1
ATOM 5734 N N . GLN B 1 81 ? 10.938 -1.746 -32.062 1 91.69 81 GLN B N 1
ATOM 5735 C CA . GLN B 1 81 ? 9.945 -0.699 -32.281 1 91.69 81 GLN B CA 1
ATOM 5736 C C . GLN B 1 81 ? 8.852 -0.727 -31.219 1 91.69 81 GLN B C 1
ATOM 5738 O O . GLN B 1 81 ? 8.461 0.318 -30.688 1 91.69 81 GLN B O 1
ATOM 5743 N N . ALA B 1 82 ? 8.383 -1.897 -30.844 1 94 82 ALA B N 1
ATOM 5744 C CA . ALA B 1 82 ? 7.27 -2.049 -29.922 1 94 82 ALA B CA 1
ATOM 5745 C C . ALA B 1 82 ? 7.68 -1.676 -28.5 1 94 82 ALA B C 1
ATOM 5747 O O . ALA B 1 82 ? 6.859 -1.192 -27.719 1 94 82 ALA B O 1
ATOM 5748 N N . ARG B 1 83 ? 8.914 -1.859 -28.172 1 92.12 83 ARG B N 1
ATOM 5749 C CA . ARG B 1 83 ? 9.414 -1.65 -26.812 1 92.12 83 ARG B CA 1
ATOM 5750 C C . ARG B 1 83 ? 9.203 -0.208 -26.359 1 92.12 83 ARG B C 1
ATOM 5752 O O . ARG B 1 83 ? 9.023 0.059 -25.172 1 92.12 83 ARG B O 1
ATOM 5759 N N . GLU B 1 84 ? 9.086 0.659 -27.203 1 86 84 GLU B N 1
ATOM 5760 C CA . GLU B 1 84 ? 9.102 2.088 -26.906 1 86 84 GLU B CA 1
ATOM 5761 C C . GLU B 1 84 ? 7.738 2.564 -26.422 1 86 84 GLU B C 1
ATOM 5763 O O . GLU B 1 84 ? 7.652 3.504 -25.625 1 86 84 GLU B O 1
ATOM 5768 N N . TYR B 1 85 ? 6.727 1.893 -26.891 1 89.69 85 TYR B N 1
ATOM 5769 C CA . TYR B 1 85 ? 5.453 2.529 -26.578 1 89.69 85 TYR B CA 1
ATOM 5770 C C . TYR B 1 85 ? 4.445 1.512 -26.062 1 89.69 85 TYR B C 1
ATOM 5772 O O . TYR B 1 85 ? 3.418 1.883 -25.484 1 89.69 85 TYR B O 1
ATOM 5780 N N . VAL B 1 86 ? 4.742 0.27 -26.25 1 95 86 VAL B N 1
ATOM 5781 C CA . VAL B 1 86 ? 3.836 -0.763 -25.766 1 95 86 VAL B CA 1
ATOM 5782 C C . VAL B 1 86 ? 4.02 -0.942 -24.25 1 95 86 VAL B C 1
ATOM 5784 O O . VAL B 1 86 ? 5.105 -0.702 -23.719 1 95 86 VAL B O 1
ATOM 5787 N N . ASN B 1 87 ? 2.938 -1.26 -23.562 1 96.56 87 ASN B N 1
ATOM 5788 C CA . ASN B 1 87 ? 2.973 -1.521 -22.125 1 96.56 87 ASN B CA 1
ATOM 5789 C C . ASN B 1 87 ? 4.113 -2.463 -21.75 1 96.56 87 ASN B C 1
ATOM 5791 O O . ASN B 1 87 ? 4.355 -3.453 -22.438 1 96.56 87 ASN B O 1
ATOM 5795 N N . GLU B 1 88 ? 4.773 -2.199 -20.688 1 95.88 88 GLU B N 1
ATOM 5796 C CA . GLU B 1 88 ? 5.988 -2.914 -20.312 1 95.88 88 GLU B CA 1
ATOM 5797 C C . GLU B 1 88 ? 5.711 -4.395 -20.078 1 95.88 88 GLU B C 1
ATOM 5799 O O . GLU B 1 88 ? 6.391 -5.258 -20.641 1 95.88 88 GLU B O 1
ATOM 5804 N N . GLY B 1 89 ? 4.723 -4.688 -19.203 1 97.12 89 GLY B N 1
ATOM 5805 C CA . GLY B 1 89 ? 4.379 -6.07 -18.922 1 97.12 89 GLY B CA 1
ATOM 5806 C C . GLY B 1 89 ? 3.846 -6.812 -20.141 1 97.12 89 GLY B C 1
ATOM 5807 O O . GLY B 1 89 ? 4.184 -7.977 -20.359 1 97.12 89 GLY B O 1
ATOM 5808 N N . LEU B 1 90 ? 3.045 -6.133 -20.906 1 98.12 90 LEU B N 1
ATOM 5809 C CA . LEU B 1 90 ? 2.486 -6.688 -22.125 1 98.12 90 LEU B CA 1
ATOM 5810 C C . LEU B 1 90 ? 3.59 -7.016 -23.125 1 98.12 90 LEU B C 1
ATOM 5812 O O . LEU B 1 90 ? 3.568 -8.078 -23.75 1 98.12 90 LEU B O 1
ATOM 5816 N N . TYR B 1 91 ? 4.535 -6.137 -23.25 1 97.5 91 TYR B N 1
ATOM 5817 C CA . TYR B 1 91 ? 5.668 -6.312 -24.156 1 97.5 91 TYR B CA 1
ATOM 5818 C C . TYR B 1 91 ? 6.457 -7.566 -23.797 1 97.5 91 TYR B C 1
ATOM 5820 O O . TYR B 1 91 ? 6.727 -8.406 -24.656 1 97.5 91 TYR B O 1
ATOM 5828 N N . VAL B 1 92 ? 6.758 -7.711 -22.516 1 97.69 92 VAL B N 1
ATOM 5829 C CA . VAL B 1 92 ? 7.559 -8.852 -22.078 1 97.69 92 VAL B CA 1
ATOM 5830 C C . VAL B 1 92 ? 6.785 -10.148 -22.312 1 97.69 92 VAL B C 1
ATOM 5832 O O . VAL B 1 92 ? 7.352 -11.141 -22.766 1 97.69 92 VAL B O 1
ATOM 5835 N N . TYR B 1 93 ? 5.523 -10.117 -22.016 1 98.19 93 TYR B N 1
ATOM 5836 C CA . TYR B 1 93 ? 4.668 -11.273 -22.234 1 98.19 93 TYR B CA 1
ATOM 5837 C C . TYR B 1 93 ? 4.633 -11.656 -23.719 1 98.19 93 TYR B C 1
ATOM 5839 O O . TYR B 1 93 ? 4.906 -12.805 -24.062 1 98.19 93 TYR B O 1
ATOM 5847 N N . ALA B 1 94 ? 4.379 -10.711 -24.578 1 98.56 94 ALA B N 1
ATOM 5848 C CA . ALA B 1 94 ? 4.195 -10.969 -26 1 98.56 94 ALA B CA 1
ATOM 5849 C C . ALA B 1 94 ? 5.5 -11.422 -26.641 1 98.56 94 ALA B C 1
ATOM 5851 O O . ALA B 1 94 ? 5.512 -12.359 -27.453 1 98.56 94 ALA B O 1
ATOM 5852 N N . VAL B 1 95 ? 6.562 -10.758 -26.312 1 98.19 95 VAL B N 1
ATOM 5853 C CA . VAL B 1 95 ? 7.863 -11.109 -26.859 1 98.19 95 VAL B CA 1
ATOM 5854 C C . VAL B 1 95 ? 8.258 -12.516 -26.391 1 98.19 95 VAL B C 1
ATOM 5856 O O . VAL B 1 95 ? 8.797 -13.305 -27.172 1 98.19 95 VAL B O 1
ATOM 5859 N N . SER B 1 96 ? 7.977 -12.812 -25.141 1 97.19 96 SER B N 1
ATOM 5860 C CA . SER B 1 96 ? 8.273 -14.141 -24.625 1 97.19 96 SER B CA 1
ATOM 5861 C C . SER B 1 96 ? 7.477 -15.219 -25.359 1 97.19 96 SER B C 1
ATOM 5863 O O . SER B 1 96 ? 8.023 -16.25 -25.734 1 97.19 96 SER B O 1
ATOM 5865 N N . VAL B 1 97 ? 6.215 -14.945 -25.547 1 96.75 97 VAL B N 1
ATOM 5866 C CA . VAL B 1 97 ? 5.375 -15.883 -26.281 1 96.75 97 VAL B CA 1
ATOM 5867 C C . VAL B 1 97 ? 5.93 -16.094 -27.688 1 96.75 97 VAL B C 1
ATOM 5869 O O . VAL B 1 97 ? 6.035 -17.234 -28.156 1 96.75 97 VAL B O 1
ATOM 5872 N N . ALA B 1 98 ? 6.301 -15.055 -28.359 1 97.44 98 ALA B N 1
ATOM 5873 C CA . ALA B 1 98 ? 6.82 -15.141 -29.719 1 97.44 98 ALA B CA 1
ATOM 5874 C C . ALA B 1 98 ? 8.102 -15.969 -29.766 1 97.44 98 ALA B C 1
ATOM 5876 O O . ALA B 1 98 ? 8.242 -16.859 -30.609 1 97.44 98 ALA B O 1
ATOM 5877 N N . ILE B 1 99 ? 8.953 -15.695 -28.844 1 95.31 99 ILE B N 1
ATOM 5878 C CA . ILE B 1 99 ? 10.242 -16.375 -28.828 1 95.31 99 ILE B CA 1
ATOM 5879 C C . ILE B 1 99 ? 10.039 -17.875 -28.625 1 95.31 99 ILE B C 1
ATOM 5881 O O . ILE B 1 99 ? 10.68 -18.688 -29.297 1 95.31 99 ILE B O 1
ATOM 5885 N N . LEU B 1 100 ? 9.164 -18.25 -27.797 1 91.88 100 LEU B N 1
ATOM 5886 C CA . LEU B 1 100 ? 8.93 -19.656 -27.453 1 91.88 100 LEU B CA 1
ATOM 5887 C C . LEU B 1 100 ? 8.297 -20.391 -28.625 1 91.88 100 LEU B C 1
ATOM 5889 O O . LEU B 1 100 ? 8.367 -21.625 -28.703 1 91.88 100 LEU B O 1
ATOM 5893 N N . HIS B 1 101 ? 7.742 -19.656 -29.609 1 92.19 101 HIS B N 1
ATOM 5894 C CA . HIS B 1 101 ? 6.914 -20.359 -30.594 1 92.19 101 HIS B CA 1
ATOM 5895 C C . HIS B 1 101 ? 7.414 -20.125 -32 1 92.19 101 HIS B C 1
ATOM 5897 O O . HIS B 1 101 ? 6.902 -20.719 -32.969 1 92.19 101 HIS B O 1
ATOM 5903 N N . ARG B 1 102 ? 8.367 -19.297 -32.188 1 93 102 ARG B N 1
ATOM 5904 C CA . ARG B 1 102 ? 8.969 -19.109 -33.5 1 93 102 ARG B CA 1
ATOM 5905 C C . ARG B 1 102 ? 9.93 -20.234 -33.812 1 93 102 ARG B C 1
ATOM 5907 O O . ARG B 1 102 ? 10.695 -20.688 -32.969 1 93 102 ARG B O 1
ATOM 5914 N N . GLN B 1 103 ? 9.93 -20.594 -35.062 1 86.69 103 GLN B N 1
ATOM 5915 C CA . GLN B 1 103 ? 10.773 -21.703 -35.5 1 86.69 103 GLN B CA 1
ATOM 5916 C C . GLN B 1 103 ? 12.242 -21.312 -35.5 1 86.69 103 GLN B C 1
ATOM 5918 O O . GLN B 1 103 ? 13.109 -22.125 -35.188 1 86.69 103 GLN B O 1
ATOM 5923 N N . ASP B 1 104 ? 12.508 -20.156 -35.875 1 91.12 104 ASP B N 1
ATOM 5924 C CA . ASP B 1 104 ? 13.898 -19.734 -35.969 1 91.12 104 ASP B CA 1
ATOM 5925 C C . ASP B 1 104 ? 14.453 -19.375 -34.594 1 91.12 104 ASP B C 1
ATOM 5927 O O . ASP B 1 104 ? 15.602 -18.938 -34.469 1 91.12 104 ASP B O 1
ATOM 5931 N N . CYS B 1 105 ? 13.609 -19.516 -33.562 1 90.81 105 CYS B N 1
ATOM 5932 C CA . CYS B 1 105 ? 14.086 -19.297 -32.188 1 90.81 105 CYS B CA 1
ATOM 5933 C C . CYS B 1 105 ? 14.227 -20.609 -31.438 1 90.81 105 CYS B C 1
ATOM 5935 O O . CYS B 1 105 ? 14.367 -20.609 -30.203 1 90.81 105 CYS B O 1
ATOM 5937 N N . ARG B 1 106 ? 14.141 -21.609 -32.125 1 84 106 ARG B N 1
ATOM 5938 C CA . ARG B 1 106 ? 14.383 -22.906 -31.484 1 84 106 ARG B CA 1
ATOM 5939 C C . ARG B 1 106 ? 15.766 -22.953 -30.844 1 84 106 ARG B C 1
ATOM 5941 O O . ARG B 1 106 ? 16.75 -22.562 -31.469 1 84 106 ARG B O 1
ATOM 5948 N N . GLY B 1 107 ? 15.734 -23.406 -29.562 1 80.81 107 GLY B N 1
ATOM 5949 C CA . GLY B 1 107 ? 17 -23.484 -28.828 1 80.81 107 GLY B CA 1
ATOM 5950 C C . GLY B 1 107 ? 17.25 -22.266 -27.969 1 80.81 107 GLY B C 1
ATOM 5951 O O . GLY B 1 107 ? 18.109 -22.297 -27.062 1 80.81 107 GLY B O 1
ATOM 5952 N N . VAL B 1 108 ? 16.594 -21.188 -28.297 1 87.81 108 VAL B N 1
ATOM 5953 C CA . VAL B 1 108 ? 16.734 -19.969 -27.516 1 87.81 108 VAL B CA 1
ATOM 5954 C C . VAL B 1 108 ? 15.953 -20.094 -26.203 1 87.81 108 VAL B C 1
ATOM 5956 O O . VAL B 1 108 ? 14.836 -20.625 -26.203 1 87.81 108 VAL B O 1
ATOM 5959 N N . SER B 1 109 ? 16.594 -19.688 -25.078 1 88.62 109 SER B N 1
ATOM 5960 C CA . SER B 1 109 ? 15.938 -19.719 -23.766 1 88.62 109 SER B CA 1
ATOM 5961 C C . SER B 1 109 ? 15.531 -18.328 -23.312 1 88.62 109 SER B C 1
ATOM 5963 O O . SER B 1 109 ? 16.25 -17.359 -23.562 1 88.62 109 SER B O 1
ATOM 5965 N N . LEU B 1 110 ? 14.391 -18.266 -22.719 1 92.44 110 LEU B N 1
ATOM 5966 C CA . LEU B 1 110 ? 13.984 -17.016 -22.094 1 92.44 110 LEU B CA 1
ATOM 5967 C C . LEU B 1 110 ? 14.734 -16.797 -20.781 1 92.44 110 LEU B C 1
ATOM 5969 O O . LEU B 1 110 ? 15.047 -17.75 -20.062 1 92.44 110 LEU B O 1
ATOM 5973 N N . PRO B 1 111 ? 15.078 -15.547 -20.453 1 93.62 111 PRO B N 1
ATOM 5974 C CA . PRO B 1 111 ? 15.578 -15.305 -19.094 1 93.62 111 PRO B CA 1
ATOM 5975 C C . PRO B 1 111 ? 14.5 -15.508 -18.031 1 93.62 111 PRO B C 1
ATOM 5977 O O . PRO B 1 111 ? 13.312 -15.344 -18.312 1 93.62 111 PRO B O 1
ATOM 5980 N N . PRO B 1 112 ? 14.953 -15.883 -16.812 1 93.75 112 PRO B N 1
ATOM 5981 C CA . PRO B 1 112 ? 13.977 -16.062 -15.742 1 93.75 112 PRO B CA 1
ATOM 5982 C C . PRO B 1 112 ? 13.195 -14.789 -15.438 1 93.75 112 PRO B C 1
ATOM 5984 O O . PRO B 1 112 ? 13.789 -13.727 -15.273 1 93.75 112 PRO B O 1
ATOM 5987 N N . VAL B 1 113 ? 11.898 -14.922 -15.305 1 96.19 113 VAL B N 1
ATOM 5988 C CA . VAL B 1 113 ? 11.039 -13.758 -15.109 1 96.19 113 VAL B CA 1
ATOM 5989 C C . VAL B 1 113 ? 11.398 -13.055 -13.805 1 96.19 113 VAL B C 1
ATOM 5991 O O . VAL B 1 113 ? 11.281 -11.836 -13.688 1 96.19 113 VAL B O 1
ATOM 5994 N N . GLN B 1 114 ? 11.922 -13.805 -12.781 1 97.38 114 GLN B N 1
ATOM 5995 C CA . GLN B 1 114 ? 12.281 -13.227 -11.492 1 97.38 114 GLN B CA 1
ATOM 5996 C C . GLN B 1 114 ? 13.492 -12.312 -11.625 1 97.38 114 GLN B C 1
ATOM 5998 O O . GLN B 1 114 ? 13.789 -11.523 -10.719 1 97.38 114 GLN B O 1
ATOM 6003 N N . GLU B 1 115 ? 14.242 -12.438 -12.75 1 97.38 115 GLU B N 1
ATOM 6004 C CA . GLU B 1 115 ? 15.359 -11.523 -12.992 1 97.38 115 GLU B CA 1
ATOM 6005 C C . GLU B 1 115 ? 14.93 -10.352 -13.867 1 97.38 115 GLU B C 1
ATOM 6007 O O . GLU B 1 115 ? 15.633 -9.344 -13.953 1 97.38 115 GLU B O 1
ATOM 6012 N N . VAL B 1 116 ? 13.789 -10.516 -14.516 1 97.12 116 VAL B N 1
ATOM 6013 C CA . VAL B 1 116 ? 13.242 -9.453 -15.352 1 97.12 116 VAL B CA 1
ATOM 6014 C C . VAL B 1 116 ? 12.352 -8.539 -14.516 1 97.12 116 VAL B C 1
ATOM 6016 O O . VAL B 1 116 ? 12.414 -7.316 -14.633 1 97.12 116 VAL B O 1
ATOM 6019 N N . PHE B 1 117 ? 11.516 -9.133 -13.703 1 97.56 117 PHE B N 1
ATOM 6020 C CA . PHE B 1 117 ? 10.602 -8.422 -12.812 1 97.56 117 PHE B CA 1
ATOM 6021 C C . PHE B 1 117 ? 10.773 -8.883 -11.375 1 97.56 117 PHE B C 1
ATOM 6023 O O . PHE B 1 117 ? 9.844 -9.43 -10.773 1 97.56 117 PHE B O 1
ATOM 6030 N N . PRO B 1 118 ? 11.945 -8.633 -10.75 1 98 118 PRO B N 1
ATOM 6031 C CA . PRO B 1 118 ? 12.125 -9.086 -9.375 1 98 118 PRO B CA 1
ATOM 6032 C C . PRO B 1 118 ? 11.102 -8.477 -8.414 1 98 118 PRO B C 1
ATOM 6034 O O . PRO B 1 118 ? 10.852 -9.031 -7.34 1 98 118 PRO B O 1
ATOM 6037 N N . ASP B 1 119 ? 10.492 -7.348 -8.781 1 97.12 119 ASP B N 1
ATOM 6038 C CA . ASP B 1 119 ? 9.516 -6.668 -7.941 1 97.12 119 ASP B CA 1
ATOM 6039 C C . ASP B 1 119 ? 8.281 -7.543 -7.723 1 97.12 119 ASP B C 1
ATOM 6041 O O . ASP B 1 119 ? 7.512 -7.312 -6.789 1 97.12 119 ASP B O 1
ATOM 6045 N N . LYS B 1 120 ? 8.07 -8.562 -8.539 1 98.12 120 LYS B N 1
ATOM 6046 C CA . LYS B 1 120 ? 6.941 -9.477 -8.398 1 98.12 120 LYS B CA 1
ATOM 6047 C C . LYS B 1 120 ? 7.246 -10.578 -7.391 1 98.12 120 LYS B C 1
ATOM 6049 O O . LYS B 1 120 ? 6.344 -11.305 -6.965 1 98.12 120 LYS B O 1
ATOM 6054 N N . PHE B 1 121 ? 8.5 -10.648 -6.914 1 98.25 121 PHE B N 1
ATOM 6055 C CA . PHE B 1 121 ? 8.914 -11.797 -6.117 1 98.25 121 PHE B CA 1
ATOM 6056 C C . PHE B 1 121 ? 9.562 -11.344 -4.812 1 98.25 121 PHE B C 1
ATOM 6058 O O . PHE B 1 121 ? 9.625 -12.109 -3.848 1 98.25 121 PHE B O 1
ATOM 6065 N N . VAL B 1 122 ? 10.078 -10.117 -4.801 1 98.12 122 VAL B N 1
ATOM 6066 C CA . VAL B 1 122 ? 10.883 -9.625 -3.688 1 98.12 122 VAL B CA 1
ATOM 6067 C C . VAL B 1 122 ? 10.172 -8.469 -2.998 1 98.12 122 VAL B C 1
ATOM 6069 O O . VAL B 1 122 ? 9.711 -7.531 -3.658 1 98.12 122 VAL B O 1
ATOM 6072 N N . PRO B 1 123 ? 10.125 -8.531 -1.659 1 97.44 123 PRO B N 1
ATOM 6073 C CA . PRO B 1 123 ? 9.469 -7.441 -0.929 1 97.44 123 PRO B CA 1
ATOM 6074 C C . PRO B 1 123 ? 10.078 -6.074 -1.229 1 97.44 123 PRO B C 1
ATOM 6076 O O . PRO B 1 123 ? 11.289 -5.969 -1.438 1 97.44 123 PRO B O 1
ATOM 6079 N N . SER B 1 124 ? 9.234 -5.098 -1.147 1 95.94 124 SER B N 1
ATOM 6080 C CA . SER B 1 124 ? 9.641 -3.727 -1.434 1 95.94 124 SER B CA 1
ATOM 6081 C C . SER B 1 124 ? 10.734 -3.266 -0.481 1 95.94 124 SER B C 1
ATOM 6083 O O . SER B 1 124 ? 11.641 -2.525 -0.878 1 95.94 124 SER B O 1
ATOM 6085 N N . GLU B 1 125 ? 10.656 -3.662 0.8 1 95.44 125 GLU B N 1
ATOM 6086 C CA . GLU B 1 125 ? 11.68 -3.309 1.784 1 95.44 125 GLU B CA 1
ATOM 6087 C C . GLU B 1 125 ? 13.055 -3.783 1.344 1 95.44 125 GLU B C 1
ATOM 6089 O O . GLU B 1 125 ? 14.047 -3.059 1.487 1 95.44 125 GLU B O 1
ATOM 6094 N N . THR B 1 126 ? 13.109 -4.945 0.813 1 97.31 126 THR B N 1
ATOM 6095 C CA . THR B 1 126 ? 14.367 -5.539 0.36 1 97.31 126 THR B CA 1
ATOM 6096 C C . THR B 1 126 ? 14.922 -4.777 -0.841 1 97.31 126 THR B C 1
ATOM 6098 O O . THR B 1 126 ? 16.109 -4.469 -0.893 1 97.31 126 THR B O 1
ATOM 6101 N N . LEU B 1 127 ? 14.086 -4.496 -1.783 1 95.94 127 LEU B N 1
ATOM 6102 C CA . LEU B 1 127 ? 14.516 -3.766 -2.969 1 95.94 127 LEU B CA 1
ATOM 6103 C C . LEU B 1 127 ? 15 -2.369 -2.6 1 95.94 127 LEU B C 1
ATOM 6105 O O . LEU B 1 127 ? 16 -1.888 -3.146 1 95.94 127 LEU B O 1
ATOM 6109 N N . PHE B 1 128 ? 14.258 -1.764 -1.714 1 93.19 128 PHE B N 1
ATOM 6110 C CA . PHE B 1 128 ? 14.656 -0.436 -1.257 1 93.19 128 PHE B CA 1
ATOM 6111 C C . PHE B 1 128 ? 16.016 -0.479 -0.583 1 93.19 128 PHE B C 1
ATOM 6113 O O . PHE B 1 128 ? 16.844 0.406 -0.796 1 93.19 128 PHE B O 1
ATOM 6120 N N . LYS B 1 129 ? 16.203 -1.469 0.227 1 93.38 129 LYS B N 1
ATOM 6121 C CA . LYS B 1 129 ? 17.5 -1.673 0.862 1 93.38 129 LYS B CA 1
ATOM 6122 C C . LYS B 1 129 ? 18.609 -1.841 -0.181 1 93.38 129 LYS B C 1
ATOM 6124 O O . LYS B 1 129 ? 19.719 -1.321 -0.014 1 93.38 129 LYS B O 1
ATOM 6129 N N . ALA B 1 130 ? 18.344 -2.578 -1.209 1 94.94 130 ALA B N 1
ATOM 6130 C CA . ALA B 1 130 ? 19.312 -2.748 -2.287 1 94.94 130 ALA B CA 1
ATOM 6131 C C . ALA B 1 130 ? 19.688 -1.405 -2.908 1 94.94 130 ALA B C 1
ATOM 6133 O O . ALA B 1 130 ? 20.875 -1.13 -3.143 1 94.94 130 ALA B O 1
ATOM 6134 N N . PHE B 1 131 ? 18.75 -0.573 -3.139 1 90.38 131 PHE B N 1
ATOM 6135 C CA . PHE B 1 131 ? 18.984 0.74 -3.725 1 90.38 131 PHE B CA 1
ATOM 6136 C C . PHE B 1 131 ? 19.844 1.596 -2.805 1 90.38 131 PHE B C 1
ATOM 6138 O O . PHE B 1 131 ? 20.688 2.367 -3.273 1 90.38 131 PHE B O 1
ATOM 6145 N N . LYS B 1 132 ? 19.594 1.479 -1.532 1 88.38 132 LYS B N 1
ATOM 6146 C CA . LYS B 1 132 ? 20.391 2.229 -0.567 1 88.38 132 LYS B CA 1
ATOM 6147 C C . LYS B 1 132 ? 21.844 1.719 -0.533 1 88.38 132 LYS B C 1
ATOM 6149 O O . LYS B 1 132 ? 22.781 2.512 -0.537 1 88.38 132 LYS B O 1
ATOM 6154 N N . GLU B 1 133 ? 22.016 0.376 -0.535 1 90.81 133 GLU B N 1
ATOM 6155 C CA . GLU B 1 133 ? 23.328 -0.248 -0.409 1 90.81 133 GLU B CA 1
ATOM 6156 C C . GLU B 1 133 ? 24.203 0.063 -1.619 1 90.81 133 GLU B C 1
ATOM 6158 O O . GLU B 1 133 ? 25.422 0.189 -1.492 1 90.81 133 GLU B O 1
ATOM 6163 N N . VAL B 1 134 ? 23.609 0.215 -2.74 1 90.88 134 VAL B N 1
ATOM 6164 C CA . VAL B 1 134 ? 24.359 0.448 -3.969 1 90.88 134 VAL B CA 1
ATOM 6165 C C . VAL B 1 134 ? 25.125 1.765 -3.865 1 90.88 134 VAL B C 1
ATOM 6167 O O . VAL B 1 134 ? 26.219 1.903 -4.426 1 90.88 134 VAL B O 1
ATOM 6170 N N . ARG B 1 135 ? 24.641 2.682 -3.123 1 84.19 135 ARG B N 1
ATOM 6171 C CA . ARG B 1 135 ? 25.25 3.996 -3 1 84.19 135 ARG B CA 1
ATOM 6172 C C . ARG B 1 135 ? 26.391 3.973 -1.983 1 84.19 135 ARG B C 1
ATOM 6174 O O . ARG B 1 135 ? 27.234 4.879 -1.96 1 84.19 135 ARG B O 1
ATOM 6181 N N . LEU B 1 136 ? 26.516 2.904 -1.253 1 85.62 136 LEU B N 1
ATOM 6182 C CA . LEU B 1 136 ? 27.5 2.82 -0.173 1 85.62 136 LEU B CA 1
ATOM 6183 C C . LEU B 1 136 ? 28.688 1.974 -0.591 1 85.62 136 LEU B C 1
ATOM 6185 O O . LEU B 1 136 ? 29.672 1.859 0.155 1 85.62 136 LEU B O 1
ATOM 6189 N N . HIS B 1 137 ? 28.641 1.374 -1.804 1 89 137 HIS B N 1
ATOM 6190 C CA . HIS B 1 137 ? 29.703 0.479 -2.26 1 89 137 HIS B CA 1
ATOM 6191 C C . HIS B 1 137 ? 30.281 0.952 -3.586 1 89 137 HIS B C 1
ATOM 6193 O O . HIS B 1 137 ? 29.609 1.606 -4.375 1 89 137 HIS B O 1
ATOM 6199 N N . PRO B 1 138 ? 31.547 0.61 -3.764 1 91.38 138 PRO B N 1
ATOM 6200 C CA . PRO B 1 138 ? 32.125 0.892 -5.082 1 91.38 138 PRO B CA 1
ATOM 6201 C C . PRO B 1 138 ? 31.344 0.241 -6.219 1 91.38 138 PRO B C 1
ATOM 6203 O O . PRO B 1 138 ? 30.719 -0.802 -6.023 1 91.38 138 PRO B O 1
ATOM 6206 N N . ASP B 1 139 ? 31.438 0.77 -7.398 1 91.5 139 ASP B N 1
ATOM 6207 C CA . ASP B 1 139 ? 30.609 0.415 -8.547 1 91.5 139 ASP B CA 1
ATOM 6208 C C . ASP B 1 139 ? 30.906 -1.005 -9.023 1 91.5 139 ASP B C 1
ATOM 6210 O O . ASP B 1 139 ? 30.062 -1.633 -9.68 1 91.5 139 ASP B O 1
ATOM 6214 N N . ASP B 1 140 ? 32.062 -1.539 -8.742 1 94.81 140 ASP B N 1
ATOM 6215 C CA . ASP B 1 140 ? 32.438 -2.832 -9.305 1 94.81 140 ASP B CA 1
ATOM 6216 C C . ASP B 1 140 ? 32.25 -3.949 -8.281 1 94.81 140 ASP B C 1
ATOM 6218 O O . ASP B 1 140 ? 32.375 -5.129 -8.609 1 94.81 140 ASP B O 1
ATOM 6222 N N . GLU B 1 141 ? 31.875 -3.576 -7.086 1 95.88 141 GLU B N 1
ATOM 6223 C CA . GLU B 1 141 ? 31.734 -4.559 -6.012 1 95.88 141 GLU B CA 1
ATOM 6224 C C . GLU B 1 141 ? 30.375 -5.25 -6.062 1 95.88 141 GLU B C 1
ATOM 6226 O O . GLU B 1 141 ? 29.359 -4.621 -6.383 1 95.88 141 GLU B O 1
ATOM 6231 N N . GLU B 1 142 ? 30.375 -6.539 -5.707 1 96.94 142 GLU B N 1
ATOM 6232 C CA . GLU B 1 142 ? 29.125 -7.277 -5.574 1 96.94 142 GLU B CA 1
ATOM 6233 C C . GLU B 1 142 ? 28.391 -6.902 -4.289 1 96.94 142 GLU B C 1
ATOM 6235 O O . GLU B 1 142 ? 29.016 -6.766 -3.232 1 96.94 142 GLU B O 1
ATOM 6240 N N . ILE B 1 143 ? 27.141 -6.68 -4.398 1 97.25 143 ILE B N 1
ATOM 6241 C CA . ILE B 1 143 ? 26.297 -6.371 -3.252 1 97.25 143 ILE B CA 1
ATOM 6242 C C . ILE B 1 143 ? 25.266 -7.48 -3.062 1 97.25 143 ILE B C 1
ATOM 6244 O O . ILE B 1 143 ? 24.594 -7.883 -4.02 1 97.25 143 ILE B O 1
ATOM 6248 N N . ILE B 1 144 ? 25.141 -8.047 -1.835 1 98.19 144 ILE B N 1
ATOM 6249 C CA . ILE B 1 144 ? 24.125 -9.031 -1.487 1 98.19 144 ILE B CA 1
ATOM 6250 C C . ILE B 1 144 ? 23.266 -8.516 -0.329 1 98.19 144 ILE B C 1
ATOM 6252 O O . ILE B 1 144 ? 23.797 -8.188 0.736 1 98.19 144 ILE B O 1
ATOM 6256 N N . VAL B 1 145 ? 22.031 -8.32 -0.535 1 97.56 145 VAL B N 1
ATOM 6257 C CA . VAL B 1 145 ? 21.109 -7.953 0.536 1 97.56 145 VAL B CA 1
ATOM 6258 C C . VAL B 1 145 ? 20.234 -9.148 0.898 1 97.56 145 VAL B C 1
ATOM 6260 O O . VAL B 1 145 ? 19.891 -9.961 0.036 1 97.56 145 VAL B O 1
ATOM 6263 N N . ASP B 1 146 ? 19.797 -9.289 2.156 1 97.88 146 ASP B N 1
ATOM 6264 C CA . ASP B 1 146 ? 18.953 -10.391 2.619 1 97.88 146 ASP B CA 1
ATOM 6265 C C . ASP B 1 146 ? 17.484 -10.062 2.436 1 97.88 146 ASP B C 1
ATOM 6267 O O . ASP B 1 146 ? 17.062 -8.922 2.664 1 97.88 146 ASP B O 1
ATOM 6271 N N . ILE B 1 147 ? 16.734 -10.992 2.049 1 97.62 147 ILE B N 1
ATOM 6272 C CA . ILE B 1 147 ? 15.312 -10.812 1.82 1 97.62 147 ILE B CA 1
ATOM 6273 C 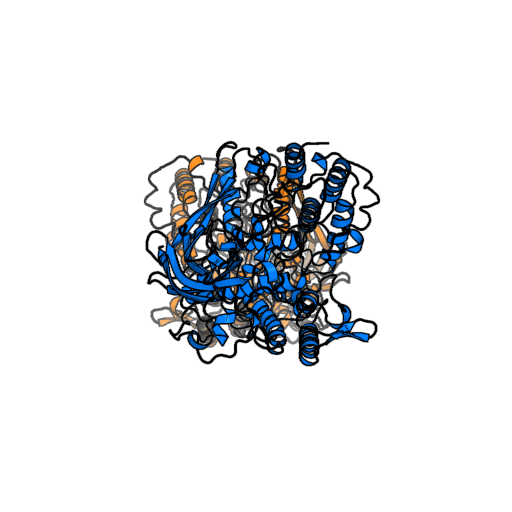C . ILE B 1 147 ? 14.602 -10.562 3.15 1 97.62 147 ILE B C 1
ATOM 6275 O O . ILE B 1 147 ? 14.969 -11.148 4.172 1 97.62 147 ILE B O 1
ATOM 6279 N N . GLU B 1 148 ? 13.625 -9.672 3.129 1 95.38 148 GLU B N 1
ATOM 6280 C CA . GLU B 1 148 ? 12.844 -9.352 4.32 1 95.38 148 GLU B CA 1
ATOM 6281 C C . GLU B 1 148 ? 11.641 -10.266 4.461 1 95.38 148 GLU B C 1
ATOM 6283 O O . GLU B 1 148 ? 11.164 -10.844 3.473 1 95.38 148 GLU B O 1
ATOM 6288 N N . LYS B 1 149 ? 11.094 -10.344 5.707 1 92.31 149 LYS B N 1
ATOM 6289 C CA . LYS B 1 149 ? 9.883 -11.109 5.969 1 92.31 149 LYS B CA 1
ATOM 6290 C C . LYS B 1 149 ? 8.641 -10.32 5.559 1 92.31 149 LYS B C 1
ATOM 6292 O O . LYS B 1 149 ? 8.641 -9.094 5.586 1 92.31 149 LYS B O 1
ATOM 6297 N N . THR B 1 150 ? 7.609 -11.047 5.199 1 93.25 150 THR B N 1
ATOM 6298 C CA . THR B 1 150 ? 6.387 -10.391 4.746 1 93.25 150 THR B CA 1
ATOM 6299 C C . THR B 1 150 ? 5.293 -10.5 5.805 1 93.25 150 THR B C 1
ATOM 6301 O O . THR B 1 150 ? 4.176 -10.023 5.598 1 93.25 150 THR B O 1
ATOM 6304 N N . GLY B 1 151 ? 5.57 -11.156 6.922 1 93.12 151 GLY B N 1
ATOM 6305 C CA . GLY B 1 151 ? 4.598 -11.367 7.98 1 93.12 151 GLY B CA 1
ATOM 6306 C C . GLY B 1 151 ? 5.184 -12.031 9.211 1 93.12 151 GLY B C 1
ATOM 6307 O O . GLY B 1 151 ? 6.387 -11.938 9.461 1 93.12 151 GLY B O 1
ATOM 6308 N N . ASN B 1 152 ? 4.238 -12.555 10.047 1 93.75 152 ASN B N 1
ATOM 6309 C CA . ASN B 1 152 ? 4.66 -13.242 11.266 1 93.75 152 ASN B CA 1
ATOM 6310 C C . ASN B 1 152 ? 3.635 -14.281 11.703 1 93.75 152 ASN B C 1
ATOM 6312 O O . ASN B 1 152 ? 2.633 -14.5 11.023 1 93.75 152 ASN B O 1
ATOM 6316 N N . VAL B 1 153 ? 3.836 -14.906 12.82 1 92.12 153 VAL B N 1
ATOM 6317 C CA . VAL B 1 153 ? 3.135 -16.109 13.242 1 92.12 153 VAL B CA 1
ATOM 6318 C C . VAL B 1 153 ? 1.72 -15.758 13.695 1 92.12 153 VAL B C 1
ATOM 6320 O O . VAL B 1 153 ? 0.872 -16.641 13.844 1 92.12 153 VAL B O 1
ATOM 6323 N N . LYS B 1 154 ? 1.47 -14.484 13.898 1 92.81 154 LYS B N 1
ATOM 6324 C CA . LYS B 1 154 ? 0.115 -14.094 14.273 1 92.81 154 LYS B CA 1
ATOM 6325 C C . LYS B 1 154 ? -0.874 -14.375 13.148 1 92.81 154 LYS B C 1
ATOM 6327 O O . LYS B 1 154 ? -2.074 -14.516 13.383 1 92.81 154 LYS B O 1
ATOM 6332 N N . ASP B 1 155 ? -0.419 -14.391 11.953 1 93.19 155 ASP B N 1
ATOM 6333 C CA . ASP B 1 155 ? -1.206 -14.812 10.797 1 93.19 155 ASP B CA 1
ATOM 6334 C C . ASP B 1 155 ? -0.987 -16.297 10.508 1 93.19 155 ASP B C 1
ATOM 6336 O O . ASP B 1 155 ? 0.094 -16.688 10.062 1 93.19 155 ASP B O 1
ATOM 6340 N N . PRO B 1 156 ? -1.952 -17.031 10.641 1 92.81 156 PRO B N 1
ATOM 6341 C CA . PRO B 1 156 ? -1.766 -18.469 10.398 1 92.81 156 PRO B CA 1
ATOM 6342 C C . PRO B 1 156 ? -1.302 -18.781 8.977 1 92.81 156 PRO B C 1
ATOM 6344 O O . PRO B 1 156 ? -0.516 -19.703 8.773 1 92.81 156 PRO B O 1
ATOM 6347 N N . GLU B 1 157 ? -1.718 -18.031 8.062 1 94.62 157 GLU B N 1
ATOM 6348 C CA . GLU B 1 157 ? -1.372 -18.297 6.672 1 94.62 157 GLU B CA 1
ATOM 6349 C C . GLU B 1 157 ? 0.095 -17.984 6.395 1 94.62 157 GLU B C 1
ATOM 6351 O O . GLU B 1 157 ? 0.653 -18.422 5.391 1 94.62 157 GLU B O 1
ATOM 6356 N N . TYR B 1 158 ? 0.7 -17.188 7.289 1 95.25 158 TYR B N 1
ATOM 6357 C CA . TYR B 1 158 ? 2.113 -16.859 7.125 1 95.25 158 TYR B CA 1
ATOM 6358 C C . TYR B 1 158 ? 2.977 -18.109 7.246 1 95.25 158 TYR B C 1
ATOM 6360 O O . TYR B 1 158 ? 4.074 -18.172 6.691 1 95.25 158 TYR B O 1
ATOM 6368 N N . ASN B 1 159 ? 2.459 -19.156 7.898 1 95.06 159 ASN B N 1
ATOM 6369 C CA . ASN B 1 159 ? 3.195 -20.406 8.07 1 95.06 159 ASN B CA 1
ATOM 6370 C C . ASN B 1 159 ? 3.455 -21.078 6.727 1 95.06 159 ASN B C 1
ATOM 6372 O O . ASN B 1 159 ? 4.32 -21.953 6.625 1 95.06 159 ASN B O 1
ATOM 6376 N N . LEU B 1 160 ? 2.73 -20.719 5.719 1 97.19 160 LEU B N 1
ATOM 6377 C CA . LEU B 1 160 ? 2.863 -21.328 4.406 1 97.19 160 LEU B CA 1
ATOM 6378 C C . LEU B 1 160 ? 3.576 -20.406 3.434 1 97.19 160 LEU B C 1
ATOM 6380 O O . LEU B 1 160 ? 3.684 -20.703 2.242 1 97.19 160 LEU B O 1
ATOM 6384 N N . ALA B 1 161 ? 4.109 -19.266 3.945 1 97.06 161 ALA B N 1
ATOM 6385 C CA . ALA B 1 161 ? 4.73 -18.266 3.084 1 97.06 161 ALA B CA 1
ATOM 6386 C C . ALA B 1 161 ? 5.895 -18.859 2.297 1 97.06 161 ALA B C 1
ATOM 6388 O O . ALA B 1 161 ? 6.141 -18.469 1.153 1 97.06 161 ALA B O 1
ATOM 6389 N N . TYR B 1 162 ? 6.59 -19.875 2.859 1 97.31 162 TYR B N 1
ATOM 6390 C CA . TYR B 1 162 ? 7.746 -20.469 2.201 1 97.31 162 TYR B CA 1
ATOM 6391 C C . TYR B 1 162 ? 7.344 -21.125 0.885 1 97.31 162 TYR B C 1
ATOM 6393 O O . TYR B 1 162 ? 8.141 -21.188 -0.056 1 97.31 162 TYR B O 1
ATOM 6401 N N . TYR B 1 163 ? 6.121 -21.625 0.799 1 98.19 163 TYR B N 1
ATOM 6402 C CA . TYR B 1 163 ? 5.617 -22.25 -0.416 1 98.19 163 TYR B CA 1
ATOM 6403 C C . TYR B 1 163 ? 4.918 -21.234 -1.309 1 98.19 163 TYR B C 1
ATOM 6405 O O . TYR B 1 163 ? 5.223 -21.141 -2.5 1 98.19 163 TYR B O 1
ATOM 6413 N N . ARG B 1 164 ? 4.016 -20.406 -0.745 1 98 164 ARG B N 1
ATOM 6414 C CA . ARG B 1 164 ? 3.197 -19.484 -1.523 1 98 164 ARG B CA 1
ATOM 6415 C C . ARG B 1 164 ? 4.062 -18.406 -2.18 1 98 164 ARG B C 1
ATOM 6417 O O . ARG B 1 164 ? 3.773 -17.969 -3.293 1 98 164 ARG B O 1
ATOM 6424 N N . GLU B 1 165 ? 5.109 -18.016 -1.464 1 97.62 165 GLU B N 1
ATOM 6425 C CA . GLU B 1 165 ? 5.938 -16.922 -1.942 1 97.62 165 GLU B CA 1
ATOM 6426 C C . GLU B 1 165 ? 7.211 -17.438 -2.605 1 97.62 165 GLU B C 1
ATOM 6428 O O . GLU B 1 165 ? 8.109 -16.656 -2.93 1 97.62 165 GLU B O 1
ATOM 6433 N N . ASP B 1 166 ? 7.305 -18.75 -2.793 1 97.94 166 ASP B N 1
ATOM 6434 C CA . ASP B 1 166 ? 8.477 -19.312 -3.455 1 97.94 166 ASP B CA 1
ATOM 6435 C C . ASP B 1 166 ? 8.648 -18.734 -4.855 1 97.94 166 ASP B C 1
ATOM 6437 O O . ASP B 1 166 ? 7.688 -18.625 -5.617 1 97.94 166 ASP B O 1
ATOM 6441 N N . ILE B 1 167 ? 9.859 -18.406 -5.207 1 97.31 167 ILE B N 1
ATOM 6442 C CA . ILE B 1 167 ? 10.164 -17.766 -6.477 1 97.31 167 ILE B CA 1
ATOM 6443 C C . ILE B 1 167 ? 9.914 -18.734 -7.625 1 97.31 167 ILE B C 1
ATOM 6445 O O . ILE B 1 167 ? 9.328 -18.359 -8.648 1 97.31 167 ILE B O 1
ATOM 6449 N N . GLY B 1 168 ? 10.297 -19.969 -7.438 1 95.31 168 GLY B N 1
ATOM 6450 C CA . GLY B 1 168 ? 10.172 -20.969 -8.492 1 95.31 168 GLY B CA 1
ATOM 6451 C C . GLY B 1 168 ? 8.727 -21.281 -8.836 1 95.31 168 GLY B C 1
ATOM 6452 O O . GLY B 1 168 ? 8.375 -21.375 -10.016 1 95.31 168 GLY B O 1
ATOM 6453 N N . VAL B 1 169 ? 7.891 -21.391 -7.828 1 96.5 169 VAL B N 1
ATOM 6454 C CA . VAL B 1 169 ? 6.496 -21.766 -8.055 1 96.5 169 VAL B CA 1
ATOM 6455 C C . VAL B 1 169 ? 5.773 -20.641 -8.789 1 96.5 169 VAL B C 1
ATOM 6457 O O . VAL B 1 169 ? 5.027 -20.891 -9.742 1 96.5 169 VAL B O 1
ATOM 6460 N N . ASN B 1 170 ? 6 -19.438 -8.344 1 97.62 170 ASN B N 1
ATOM 6461 C CA . ASN B 1 170 ? 5.352 -18.297 -9.008 1 97.62 170 ASN B CA 1
ATOM 6462 C C . ASN B 1 170 ? 5.891 -18.094 -10.422 1 97.62 170 ASN B C 1
ATOM 6464 O O . ASN B 1 170 ? 5.133 -17.766 -11.336 1 97.62 170 ASN B O 1
ATOM 6468 N N . ALA B 1 171 ? 7.168 -18.312 -10.633 1 96.12 171 ALA B N 1
ATOM 6469 C CA . ALA B 1 171 ? 7.762 -18.219 -11.969 1 96.12 171 ALA B CA 1
ATOM 6470 C C . ALA B 1 171 ? 7.191 -19.281 -12.891 1 96.12 171 ALA B C 1
ATOM 6472 O O . ALA B 1 171 ? 6.961 -19.031 -14.078 1 96.12 171 ALA B O 1
ATOM 6473 N N . HIS B 1 172 ? 6.988 -20.453 -12.344 1 94.56 172 HIS B N 1
ATOM 6474 C CA . HIS B 1 172 ? 6.406 -21.531 -13.125 1 94.56 172 HIS B CA 1
ATOM 6475 C C . HIS B 1 172 ? 5.016 -21.172 -13.633 1 94.56 172 HIS B C 1
ATOM 6477 O O . HIS B 1 172 ? 4.699 -21.391 -14.805 1 94.56 172 HIS B O 1
ATOM 6483 N N . HIS B 1 173 ? 4.223 -20.609 -12.727 1 96.56 173 HIS B N 1
ATOM 6484 C CA . HIS B 1 173 ? 2.867 -20.234 -13.117 1 96.56 173 HIS B CA 1
ATOM 6485 C C . HIS B 1 173 ? 2.879 -19.203 -14.242 1 96.56 173 HIS B C 1
ATOM 6487 O O . HIS B 1 173 ? 2.115 -19.328 -15.203 1 96.56 173 HIS B O 1
ATOM 6493 N N . TRP B 1 174 ? 3.725 -18.266 -14.172 1 96.5 174 TRP B N 1
ATOM 6494 C CA . TRP B 1 174 ? 3.893 -17.281 -15.234 1 96.5 174 TRP B CA 1
ATOM 6495 C C . TRP B 1 174 ? 4.305 -17.938 -16.531 1 96.5 174 TRP B C 1
ATOM 6497 O O . TRP B 1 174 ? 3.711 -17.688 -17.594 1 96.5 174 TRP B O 1
ATOM 6507 N N . HIS B 1 175 ? 5.25 -18.766 -16.5 1 94.69 175 HIS B N 1
ATOM 6508 C CA . HIS B 1 175 ? 5.809 -19.375 -17.688 1 94.69 175 HIS B CA 1
ATOM 6509 C C . HIS B 1 175 ? 4.781 -20.266 -18.391 1 94.69 175 HIS B C 1
ATOM 6511 O O . HIS B 1 175 ? 4.758 -20.344 -19.609 1 94.69 175 HIS B O 1
ATOM 6517 N N . TRP B 1 176 ? 4 -20.938 -17.531 1 94.69 176 TRP B N 1
ATOM 6518 C CA . TRP B 1 176 ? 2.967 -21.797 -18.109 1 94.69 176 TRP B CA 1
ATOM 6519 C C . TRP B 1 176 ? 2.061 -21 -19.047 1 94.69 176 TRP B C 1
ATOM 6521 O O . TRP B 1 176 ? 1.695 -21.469 -20.125 1 94.69 176 TRP B O 1
ATOM 6531 N N . HIS B 1 177 ? 1.759 -19.797 -18.719 1 95.62 177 HIS B N 1
ATOM 6532 C CA . HIS B 1 177 ? 0.858 -18.969 -19.516 1 95.62 177 HIS B CA 1
ATOM 6533 C C . HIS B 1 177 ? 1.55 -18.438 -20.766 1 95.62 177 HIS B C 1
ATOM 6535 O O . HIS B 1 177 ? 0.889 -17.969 -21.688 1 95.62 177 HIS B O 1
ATOM 6541 N N . LEU B 1 178 ? 2.887 -18.5 -20.812 1 95.5 178 LEU B N 1
ATOM 6542 C CA . LEU B 1 178 ? 3.611 -18.188 -22.031 1 95.5 178 LEU B CA 1
ATOM 6543 C C . LEU B 1 178 ? 3.525 -19.328 -23.031 1 95.5 178 LEU B C 1
ATOM 6545 O O . LEU B 1 178 ? 3.42 -19.109 -24.25 1 95.5 178 LEU B O 1
ATOM 6549 N N . VAL B 1 179 ? 3.555 -20.5 -22.453 1 92.88 179 VAL B N 1
ATOM 6550 C CA . VAL B 1 179 ? 3.52 -21.703 -23.281 1 92.88 179 VAL B CA 1
ATOM 6551 C C . VAL B 1 179 ? 2.104 -21.938 -23.797 1 92.88 179 VAL B C 1
ATOM 6553 O O . VAL B 1 179 ? 1.917 -22.344 -24.953 1 92.88 179 VAL B O 1
ATOM 6556 N N . TYR B 1 180 ? 1.166 -21.641 -22.969 1 93.94 180 TYR B N 1
ATOM 6557 C CA . TYR B 1 180 ? -0.237 -21.859 -23.297 1 93.94 180 TYR B CA 1
ATOM 6558 C C . TYR B 1 180 ? -1.034 -20.562 -23.172 1 93.94 180 TYR B C 1
ATOM 6560 O O . TYR B 1 180 ? -1.92 -20.453 -22.328 1 93.94 180 TYR B O 1
ATOM 6568 N N . PRO B 1 181 ? -0.819 -19.672 -24.078 1 95.62 181 PRO B N 1
ATOM 6569 C CA . PRO B 1 181 ? -1.62 -18.453 -24.016 1 95.62 181 PRO B CA 1
ATOM 6570 C C . PRO B 1 181 ? -3.115 -18.719 -24.172 1 95.62 181 PRO B C 1
ATOM 6572 O O . PRO B 1 181 ? -3.523 -19.469 -25.047 1 95.62 181 PRO B O 1
ATOM 6575 N N . ALA B 1 182 ? -3.895 -18.094 -23.375 1 96.19 182 ALA B N 1
ATOM 6576 C CA . ALA B 1 182 ? -5.34 -18.297 -23.391 1 96.19 182 ALA B CA 1
ATOM 6577 C C . ALA B 1 182 ? -5.926 -17.906 -24.75 1 96.19 182 ALA B C 1
ATOM 6579 O O . ALA B 1 182 ? -6.922 -18.484 -25.188 1 96.19 182 ALA B O 1
ATOM 6580 N N . THR B 1 183 ? -5.246 -16.953 -25.469 1 96.38 183 THR B N 1
ATOM 6581 C CA . THR B 1 183 ? -5.785 -16.438 -26.703 1 96.38 183 THR B CA 1
ATOM 6582 C C . THR B 1 183 ? -5.086 -17.062 -27.906 1 96.38 183 THR B C 1
ATOM 6584 O O . THR B 1 183 ? -5.113 -16.516 -29.016 1 96.38 183 THR B O 1
ATOM 6587 N N . TRP B 1 184 ? -4.469 -18.172 -27.719 1 95.62 184 TRP B N 1
ATOM 6588 C CA . TRP B 1 184 ? -3.771 -18.875 -28.781 1 95.62 184 TRP B CA 1
ATOM 6589 C C . TRP B 1 184 ? -4.727 -19.234 -29.922 1 95.62 184 TRP B C 1
ATOM 6591 O O . TRP B 1 184 ? -5.727 -19.922 -29.703 1 95.62 184 TRP B O 1
ATOM 6601 N N . ARG B 1 185 ? -4.434 -18.766 -31.156 1 94.88 185 ARG B N 1
ATOM 6602 C CA . ARG B 1 185 ? -5.246 -19.062 -32.344 1 94.88 185 ARG B CA 1
ATOM 6603 C C . ARG B 1 185 ? -4.492 -19.984 -33.312 1 94.88 185 ARG B C 1
ATOM 6605 O O . ARG B 1 185 ? -3.656 -19.516 -34.094 1 94.88 185 ARG B O 1
ATOM 6612 N N . PRO B 1 186 ? -4.938 -21.25 -33.281 1 91.06 186 PRO B N 1
ATOM 6613 C CA . PRO B 1 186 ? -4.246 -22.188 -34.156 1 91.06 186 PRO B CA 1
ATOM 6614 C C . PRO B 1 186 ? -4.348 -21.797 -35.656 1 91.06 186 PRO B C 1
ATOM 6616 O O . PRO B 1 186 ? -3.438 -22.078 -36.438 1 91.06 186 PRO B O 1
ATOM 6619 N N . GLU B 1 187 ? -5.336 -21.172 -36.062 1 90.06 187 GLU B N 1
ATOM 6620 C CA . GLU B 1 187 ? -5.535 -20.781 -37.438 1 90.06 187 GLU B CA 1
ATOM 6621 C C . GLU B 1 187 ? -4.512 -19.734 -37.875 1 90.06 187 GLU B C 1
ATOM 6623 O O . GLU B 1 187 ? -4.172 -19.625 -39.031 1 90.06 187 GLU B O 1
ATOM 6628 N N . VAL B 1 188 ? -4.023 -19.016 -36.906 1 88.31 188 VAL B N 1
ATOM 6629 C CA . VAL B 1 188 ? -3.064 -17.953 -37.188 1 88.31 188 VAL B CA 1
ATOM 6630 C C . VAL B 1 188 ? -1.641 -18.5 -37.062 1 88.31 188 VAL B C 1
ATOM 6632 O O . VAL B 1 188 ? -0.818 -18.312 -37.969 1 88.31 188 VAL B O 1
ATOM 6635 N N . VAL B 1 189 ? -1.389 -19.234 -36 1 87.69 189 VAL B N 1
ATOM 6636 C CA . VAL B 1 189 ? -0.035 -19.672 -35.688 1 87.69 189 VAL B CA 1
ATOM 6637 C C . VAL B 1 189 ? 0.227 -21.031 -36.344 1 87.69 189 VAL B C 1
ATOM 6639 O O . VAL B 1 189 ? 1.379 -21.453 -36.5 1 87.69 189 VAL B O 1
ATOM 6642 N N . HIS B 1 190 ? -0.804 -21.719 -36.781 1 87.19 190 HIS B N 1
ATOM 6643 C CA . HIS B 1 190 ? -0.764 -22.984 -37.531 1 87.19 190 HIS B CA 1
ATOM 6644 C C . HIS B 1 190 ? -0.205 -24.109 -36.656 1 87.19 190 HIS B C 1
ATOM 6646 O O . HIS B 1 190 ? 0.547 -24.953 -37.156 1 87.19 190 HIS B O 1
ATOM 6652 N N . ARG B 1 191 ? -0.445 -24.047 -35.406 1 88.75 191 ARG B N 1
ATOM 6653 C CA . ARG B 1 191 ? -0.096 -25.078 -34.438 1 88.75 191 ARG B CA 1
ATOM 6654 C C . ARG B 1 191 ? -1.206 -25.266 -33.406 1 88.75 191 ARG B C 1
ATOM 6656 O O . ARG B 1 191 ? -1.686 -24.297 -32.844 1 88.75 191 ARG B O 1
ATOM 6663 N N . ILE B 1 192 ? -1.542 -26.484 -33.25 1 89 192 ILE B N 1
ATOM 6664 C CA . ILE B 1 192 ? -2.59 -26.797 -32.281 1 89 192 ILE B CA 1
ATOM 6665 C C . ILE B 1 192 ? -1.963 -27.141 -30.938 1 89 192 ILE B C 1
ATOM 6667 O O . ILE B 1 192 ? -0.928 -27.797 -30.875 1 89 192 ILE B O 1
ATOM 6671 N N . LYS B 1 193 ? -2.514 -26.625 -29.938 1 92.06 193 LYS B N 1
ATOM 6672 C CA . LYS B 1 193 ? -2.148 -27.047 -28.594 1 92.06 193 LYS B CA 1
ATOM 6673 C C . LYS B 1 193 ? -3.051 -28.156 -28.094 1 92.06 193 LYS B C 1
ATOM 6675 O O . LYS B 1 193 ? -4.191 -27.922 -27.688 1 92.06 193 LYS B O 1
ATOM 6680 N N . ASP B 1 194 ? -2.479 -29.297 -28.078 1 91.75 194 ASP B N 1
ATOM 6681 C CA . ASP B 1 194 ? -3.234 -30.5 -27.75 1 91.75 194 ASP B CA 1
ATOM 6682 C C . ASP B 1 194 ? -3.625 -30.531 -26.281 1 91.75 194 ASP B C 1
ATOM 6684 O O . ASP B 1 194 ? -2.791 -30.281 -25.406 1 91.75 194 ASP B O 1
ATOM 6688 N N . ARG B 1 195 ? -4.93 -30.781 -25.922 1 94.75 195 ARG B N 1
ATOM 6689 C CA . ARG B 1 195 ? -5.48 -30.984 -24.594 1 94.75 195 ARG B CA 1
ATOM 6690 C C . ARG B 1 195 ? -5.145 -29.812 -23.672 1 94.75 195 ARG B C 1
ATOM 6692 O O . ARG B 1 195 ? -4.848 -30 -22.5 1 94.75 195 ARG B O 1
ATOM 6699 N N . LYS B 1 196 ? -5.113 -28.625 -24.25 1 95.19 196 LYS B N 1
ATOM 6700 C CA . LYS B 1 196 ? -4.766 -27.438 -23.484 1 95.19 196 LYS B CA 1
ATOM 6701 C C . LYS B 1 196 ? -5.719 -27.234 -22.312 1 95.19 196 LYS B C 1
ATOM 6703 O O . LYS B 1 196 ? -5.293 -26.844 -21.219 1 95.19 196 LYS B O 1
ATOM 6708 N N . GLY B 1 197 ? -7.035 -27.406 -22.547 1 97.06 197 GLY B N 1
ATOM 6709 C CA . GLY B 1 197 ? -8.008 -27.281 -21.469 1 97.06 197 GLY B CA 1
ATOM 6710 C C . GLY B 1 197 ? -7.77 -28.25 -20.328 1 97.06 197 GLY B C 1
ATOM 6711 O O . GLY B 1 197 ? -7.898 -27.891 -19.156 1 97.06 197 GLY B O 1
ATOM 6712 N N . GLU B 1 198 ? -7.496 -29.5 -20.672 1 97.38 198 GLU B N 1
ATOM 6713 C CA . GLU B 1 198 ? -7.203 -30.516 -19.672 1 97.38 198 GLU B CA 1
ATOM 6714 C C . GLU B 1 198 ? -5.93 -30.172 -18.906 1 97.38 198 GLU B C 1
ATOM 6716 O O . GLU B 1 198 ? -5.852 -30.375 -17.688 1 97.38 198 GLU B O 1
ATOM 6721 N N . LEU B 1 199 ? -4.969 -29.656 -19.625 1 95.88 199 LEU B N 1
ATOM 6722 C CA . LEU B 1 199 ? -3.723 -29.25 -19 1 95.88 199 LEU B CA 1
ATOM 6723 C C . LEU B 1 199 ? -3.971 -28.125 -18 1 95.88 199 LEU B C 1
ATOM 6725 O O . LEU B 1 199 ? -3.398 -28.125 -16.906 1 95.88 199 LEU B O 1
ATOM 6729 N N . PHE B 1 200 ? -4.797 -27.172 -18.391 1 96.75 200 PHE B N 1
ATOM 6730 C CA . PHE B 1 200 ? -5.168 -26.062 -17.516 1 96.75 200 PHE B CA 1
ATOM 6731 C C . PHE B 1 200 ? -5.801 -26.578 -16.234 1 96.75 200 PHE B C 1
ATOM 6733 O O . PHE B 1 200 ? -5.406 -26.188 -15.133 1 96.75 200 PHE B O 1
ATOM 6740 N N . PHE B 1 201 ? -6.715 -27.484 -16.391 1 97.56 201 PHE B N 1
ATOM 6741 C CA . PHE B 1 201 ? -7.383 -28.109 -15.266 1 97.56 201 PHE B CA 1
ATOM 6742 C C . PHE B 1 201 ? -6.379 -28.828 -14.367 1 97.56 201 PHE B C 1
ATOM 6744 O O . PHE B 1 201 ? -6.32 -28.578 -13.164 1 97.56 201 PHE B O 1
ATOM 6751 N N . TYR B 1 202 ? -5.633 -29.641 -14.906 1 97.06 202 TYR B N 1
ATOM 6752 C CA . TYR B 1 202 ? -4.797 -30.562 -14.156 1 97.06 202 TYR B CA 1
ATOM 6753 C C . TYR B 1 202 ? -3.711 -29.812 -13.391 1 97.06 202 TYR B C 1
ATOM 6755 O O . TYR B 1 202 ? -3.436 -30.125 -12.227 1 97.06 202 TYR B O 1
ATOM 6763 N N . MET B 1 203 ? -3.092 -28.875 -14.055 1 95.5 203 MET B N 1
ATOM 6764 C CA . MET B 1 203 ? -2.059 -28.094 -13.383 1 95.5 203 MET B CA 1
ATOM 6765 C C . MET B 1 203 ? -2.611 -27.438 -12.117 1 95.5 203 MET B C 1
ATOM 6767 O O . MET B 1 203 ? -2 -27.516 -11.055 1 95.5 203 MET B O 1
ATOM 6771 N N . HIS B 1 204 ? -3.764 -26.844 -12.188 1 97.56 204 HIS B N 1
ATOM 6772 C CA . HIS B 1 204 ? -4.34 -26.156 -11.031 1 97.56 204 HIS B CA 1
ATOM 6773 C C . HIS B 1 204 ? -4.797 -27.156 -9.969 1 97.56 204 HIS B C 1
ATOM 6775 O O . HIS B 1 204 ? -4.707 -26.875 -8.773 1 97.56 204 HIS B O 1
ATOM 6781 N N . GLN B 1 205 ? -5.301 -28.266 -10.414 1 97.56 205 GLN B N 1
ATOM 6782 C CA . GLN B 1 205 ? -5.676 -29.297 -9.445 1 97.56 205 GLN B CA 1
ATOM 6783 C C . GLN B 1 205 ? -4.469 -29.766 -8.641 1 97.56 205 GLN B C 1
ATOM 6785 O O . GLN B 1 205 ? -4.57 -29.969 -7.43 1 97.56 205 GLN B O 1
ATOM 6790 N N . GLN B 1 206 ? -3.365 -29.938 -9.336 1 97.44 206 GLN B N 1
ATOM 6791 C CA . GLN B 1 206 ? -2.141 -30.359 -8.672 1 97.44 206 GLN B CA 1
ATOM 6792 C C . GLN B 1 206 ? -1.643 -29.297 -7.699 1 97.44 206 GLN B C 1
ATOM 6794 O O . GLN B 1 206 ? -1.13 -29.625 -6.625 1 97.44 206 GLN B O 1
ATOM 6799 N N . MET B 1 207 ? -1.822 -28.062 -8.047 1 97.56 207 MET B N 1
ATOM 6800 C CA . MET B 1 207 ? -1.455 -26.984 -7.137 1 97.56 207 MET B CA 1
ATOM 6801 C C . MET B 1 207 ? -2.301 -27.031 -5.871 1 97.56 207 MET B C 1
ATOM 6803 O O . MET B 1 207 ? -1.793 -26.797 -4.773 1 97.56 207 MET B O 1
ATOM 6807 N N . CYS B 1 208 ? -3.57 -27.297 -6.027 1 98.12 208 CYS B N 1
ATOM 6808 C CA . CYS B 1 208 ? -4.465 -27.406 -4.879 1 98.12 208 CYS B CA 1
ATOM 6809 C C . CYS B 1 208 ? -4.051 -28.547 -3.967 1 98.12 208 CYS B C 1
ATOM 6811 O O . CYS B 1 208 ? -4.004 -28.391 -2.744 1 98.12 208 CYS B O 1
ATOM 6813 N N . ALA B 1 209 ? -3.748 -29.703 -4.586 1 98.25 209 ALA B N 1
ATOM 6814 C CA . ALA B 1 209 ? -3.311 -30.859 -3.803 1 98.25 209 ALA B CA 1
ATOM 6815 C C . ALA B 1 209 ? -2.025 -30.547 -3.041 1 98.25 209 ALA B C 1
ATOM 6817 O O . ALA B 1 209 ? -1.895 -30.891 -1.864 1 98.25 209 ALA B O 1
ATOM 6818 N N . ARG B 1 210 ? -1.124 -29.906 -3.707 1 98.19 210 ARG B N 1
ATOM 6819 C CA . ARG B 1 210 ? 0.145 -29.531 -3.094 1 98.19 210 ARG B CA 1
ATOM 6820 C C . ARG B 1 210 ? -0.072 -28.562 -1.929 1 98.19 210 ARG B C 1
ATOM 6822 O O . ARG B 1 210 ? 0.522 -28.734 -0.861 1 98.19 210 ARG B O 1
ATOM 6829 N N . TYR B 1 211 ? -0.895 -27.578 -2.117 1 98.44 211 TYR B N 1
ATOM 6830 C CA . TYR B 1 211 ? -1.169 -26.594 -1.081 1 98.44 211 TYR B CA 1
ATOM 6831 C C . TYR B 1 211 ? -1.774 -27.25 0.154 1 98.44 211 TYR B C 1
ATOM 6833 O O . TYR B 1 211 ? -1.396 -26.922 1.283 1 98.44 211 TYR B O 1
ATOM 6841 N N . ASP B 1 212 ? -2.709 -28.156 -0.035 1 98.5 212 ASP B N 1
ATOM 6842 C CA . ASP B 1 212 ? -3.309 -28.859 1.092 1 98.5 212 ASP B CA 1
ATOM 6843 C C . ASP B 1 212 ? -2.26 -29.672 1.853 1 98.5 212 ASP B C 1
ATOM 6845 O O . ASP B 1 212 ? -2.293 -29.75 3.084 1 98.5 212 ASP B O 1
ATOM 6849 N N . SER B 1 213 ? -1.396 -30.297 1.106 1 98.44 213 SER B N 1
ATOM 6850 C CA . SER B 1 213 ? -0.331 -31.062 1.757 1 98.44 213 SER B CA 1
ATOM 6851 C C . SER B 1 213 ? 0.581 -30.141 2.568 1 98.44 213 SER B C 1
ATOM 6853 O O . SER B 1 213 ? 1.055 -30.531 3.641 1 98.44 213 SER B O 1
ATOM 6855 N N . GLU B 1 214 ? 0.865 -28.953 2.043 1 98.56 214 GLU B N 1
ATOM 6856 C CA . GLU B 1 214 ? 1.661 -27.984 2.789 1 98.56 214 GLU B CA 1
ATOM 6857 C C . GLU B 1 214 ? 0.936 -27.531 4.051 1 98.56 214 GLU B C 1
ATOM 6859 O O . GLU B 1 214 ? 1.563 -27.328 5.094 1 98.56 214 GLU B O 1
ATOM 6864 N N . ARG B 1 215 ? -0.402 -27.312 3.918 1 98.5 215 ARG B N 1
ATOM 6865 C CA . ARG B 1 215 ? -1.192 -26.953 5.094 1 98.5 215 ARG B CA 1
ATOM 6866 C C . ARG B 1 215 ? -1.102 -28.047 6.164 1 98.5 215 ARG B C 1
ATOM 6868 O O . ARG B 1 215 ? -0.857 -27.75 7.332 1 98.5 215 ARG B O 1
ATOM 6875 N N . LEU B 1 216 ? -1.216 -29.266 5.773 1 98.38 216 LEU B N 1
ATOM 6876 C CA . LEU B 1 216 ? -1.146 -30.391 6.699 1 98.38 216 LEU B CA 1
ATOM 6877 C C . LEU B 1 216 ? 0.24 -30.5 7.328 1 98.38 216 LEU B C 1
ATOM 6879 O O . LEU B 1 216 ? 0.368 -30.844 8.508 1 98.38 216 LEU B O 1
ATOM 6883 N N . SER B 1 217 ? 1.249 -30.234 6.543 1 98.06 217 SER B N 1
ATOM 6884 C CA . SER B 1 217 ? 2.617 -30.25 7.047 1 98.06 217 SER B CA 1
ATOM 6885 C C . SER B 1 217 ? 2.795 -29.25 8.188 1 98.06 217 SER B C 1
ATOM 6887 O O . SER B 1 217 ? 3.717 -29.375 8.992 1 98.06 217 SER B O 1
ATOM 6889 N N . ASN B 1 218 ? 1.93 -28.234 8.25 1 97.06 218 ASN B N 1
ATOM 6890 C CA . ASN B 1 218 ? 1.995 -27.203 9.281 1 97.06 218 ASN B CA 1
ATOM 6891 C C . ASN B 1 218 ? 0.873 -27.344 10.305 1 97.06 218 ASN B C 1
ATOM 6893 O O . ASN B 1 218 ? 0.534 -26.391 11.008 1 97.06 218 ASN B O 1
ATOM 6897 N N . GLY B 1 219 ? 0.24 -28.484 10.289 1 96.44 219 GLY B N 1
ATOM 6898 C CA . GLY B 1 219 ? -0.798 -28.797 11.266 1 96.44 219 GLY B CA 1
ATOM 6899 C C . GLY B 1 219 ? -2.107 -28.078 10.977 1 96.44 219 GLY B C 1
ATOM 6900 O O . GLY B 1 219 ? -2.965 -27.969 11.859 1 96.44 219 GLY B O 1
ATOM 6901 N N . MET B 1 220 ? -2.246 -27.562 9.836 1 97.5 220 MET B N 1
ATOM 6902 C CA . MET B 1 220 ? -3.447 -26.812 9.477 1 97.5 220 MET B CA 1
ATOM 6903 C C . MET B 1 220 ? -4.438 -27.703 8.727 1 97.5 220 MET B C 1
ATOM 6905 O O . MET B 1 220 ? -4.047 -28.703 8.117 1 97.5 220 MET B O 1
ATOM 6909 N N . ALA B 1 221 ? -5.699 -27.375 8.797 1 97.06 221 ALA B N 1
ATOM 6910 C CA . ALA B 1 221 ? -6.73 -28.078 8.039 1 97.06 221 ALA B CA 1
ATOM 6911 C C . ALA B 1 221 ? -6.605 -27.781 6.547 1 97.06 221 ALA B C 1
ATOM 6913 O O . ALA B 1 221 ? -6.074 -26.734 6.156 1 97.06 221 ALA B O 1
ATOM 6914 N N . PRO B 1 222 ? -7.074 -28.766 5.672 1 96.5 222 PRO B N 1
ATOM 6915 C CA . PRO B 1 222 ? -7.156 -28.438 4.246 1 96.5 222 PRO B CA 1
ATOM 6916 C C . PRO B 1 222 ? -7.965 -27.172 3.977 1 96.5 222 PRO B C 1
ATOM 6918 O O . PRO B 1 222 ? -8.781 -26.766 4.812 1 96.5 222 PRO B O 1
ATOM 6921 N N . MET B 1 223 ? -7.723 -26.562 2.895 1 96.56 223 MET B N 1
ATOM 6922 C CA . MET B 1 223 ? -8.359 -25.297 2.562 1 96.56 223 MET B CA 1
ATOM 6923 C C . MET B 1 223 ? -9.867 -25.469 2.393 1 96.56 223 MET B C 1
ATOM 6925 O O . MET B 1 223 ? -10.344 -26.562 2.137 1 96.56 223 MET B O 1
ATOM 6929 N N . VAL B 1 224 ? -10.594 -24.422 2.582 1 96.69 224 VAL B N 1
ATOM 6930 C CA . VAL B 1 224 ? -12.023 -24.359 2.312 1 96.69 224 VAL B CA 1
ATOM 6931 C C . VAL B 1 224 ? -12.273 -23.625 0.994 1 96.69 224 VAL B C 1
ATOM 6933 O O . VAL B 1 224 ? -11.789 -22.5 0.795 1 96.69 224 VAL B O 1
ATOM 6936 N N . PRO B 1 225 ? -12.969 -24.266 0.057 1 97.94 225 PRO B N 1
ATOM 6937 C CA . PRO B 1 225 ? -13.227 -23.594 -1.221 1 97.94 225 PRO B CA 1
ATOM 6938 C C . PRO B 1 225 ? -13.961 -22.266 -1.053 1 97.94 225 PRO B C 1
ATOM 6940 O O . PRO B 1 225 ? -14.828 -22.141 -0.191 1 97.94 225 PRO B O 1
ATOM 6943 N N . PHE B 1 226 ? -13.633 -21.281 -1.85 1 97.88 226 PHE B N 1
ATOM 6944 C CA . PHE B 1 226 ? -14.328 -20 -1.868 1 97.88 226 PHE B CA 1
ATOM 6945 C C . PHE B 1 226 ? -15.531 -20.047 -2.803 1 97.88 226 PHE B C 1
ATOM 6947 O O . PHE B 1 226 ? -15.531 -19.406 -3.855 1 97.88 226 PHE B O 1
ATOM 6954 N N . HIS B 1 227 ? -16.594 -20.688 -2.416 1 94.06 227 HIS B N 1
ATOM 6955 C CA . HIS B 1 227 ? -17.75 -20.922 -3.271 1 94.06 227 HIS B CA 1
ATOM 6956 C C . HIS B 1 227 ? -18.859 -19.906 -2.982 1 94.06 227 HIS B C 1
ATOM 6958 O O . HIS B 1 227 ? -19.734 -19.688 -3.814 1 94.06 227 HIS B O 1
ATOM 6964 N N . ASN B 1 228 ? -18.891 -19.375 -1.803 1 95.5 228 ASN B N 1
ATOM 6965 C CA . ASN B 1 228 ? -19.797 -18.297 -1.467 1 95.5 228 ASN B CA 1
ATOM 6966 C C . ASN B 1 228 ? -19.156 -16.922 -1.724 1 95.5 228 ASN B C 1
ATOM 6968 O O . ASN B 1 228 ? -18.422 -16.422 -0.879 1 95.5 228 ASN B O 1
ATOM 6972 N N . PHE B 1 229 ? -19.562 -16.328 -2.801 1 96.69 229 PHE B N 1
ATOM 6973 C CA . PHE B 1 229 ? -18.938 -15.102 -3.271 1 96.69 229 PHE B CA 1
ATOM 6974 C C . PHE B 1 229 ? -19.25 -13.938 -2.34 1 96.69 229 PHE B C 1
ATOM 6976 O O . PHE B 1 229 ? -18.656 -12.859 -2.465 1 96.69 229 PHE B O 1
ATOM 6983 N N . HIS B 1 230 ? -20.094 -14.102 -1.291 1 96.31 230 HIS B N 1
ATOM 6984 C CA . HIS B 1 230 ? -20.469 -13.039 -0.358 1 96.31 230 HIS B CA 1
ATOM 6985 C C . HIS B 1 230 ? -19.797 -13.234 0.994 1 96.31 230 HIS B C 1
ATOM 6987 O O . HIS B 1 230 ? -20.031 -12.477 1.931 1 96.31 230 HIS B O 1
ATOM 6993 N N . GLU B 1 231 ? -18.984 -14.219 1.055 1 96 231 GLU B N 1
ATOM 6994 C CA . GLU B 1 231 ? -18.25 -14.484 2.287 1 96 231 GLU B CA 1
ATOM 6995 C C . GLU B 1 231 ? -17.062 -13.539 2.434 1 96 231 GLU B C 1
ATOM 6997 O O . GLU B 1 231 ? -16.375 -13.242 1.453 1 96 231 GLU B O 1
ATOM 7002 N N . PRO B 1 232 ? -16.781 -13.047 3.715 1 95.69 232 PRO B N 1
ATOM 7003 C CA . PRO B 1 232 ? -15.578 -12.234 3.93 1 95.69 232 PRO B CA 1
ATOM 7004 C C . PRO B 1 232 ? -14.289 -13.008 3.674 1 95.69 232 PRO B C 1
ATOM 7006 O O . PRO B 1 232 ? -14.195 -14.188 4.027 1 95.69 232 PRO B O 1
ATOM 7009 N N . MET B 1 233 ? -13.359 -12.398 3.088 1 96.44 233 MET B N 1
ATOM 7010 C CA . MET B 1 233 ? -12.086 -13.031 2.76 1 96.44 233 MET B CA 1
ATOM 7011 C C . MET B 1 233 ? -11.055 -12.773 3.854 1 96.44 233 MET B C 1
ATOM 7013 O O . MET B 1 233 ? -11.195 -11.828 4.637 1 96.44 233 MET B O 1
ATOM 7017 N N . GLU B 1 234 ? -10.086 -13.633 3.936 1 94.5 234 GLU B N 1
ATOM 7018 C CA . GLU B 1 234 ? -8.953 -13.422 4.824 1 94.5 234 GLU B CA 1
ATOM 7019 C C . GLU B 1 234 ? -8.102 -12.242 4.355 1 94.5 234 GLU B C 1
ATOM 7021 O O . GLU B 1 234 ? -8.133 -11.883 3.18 1 94.5 234 GLU B O 1
ATOM 7026 N N . GLY B 1 235 ? -7.406 -11.609 5.262 1 95.19 235 GLY B N 1
ATOM 7027 C CA . GLY B 1 235 ? -6.469 -10.555 4.906 1 95.19 235 GLY B CA 1
ATOM 7028 C C . GLY B 1 235 ? -5.188 -11.078 4.289 1 95.19 235 GLY B C 1
ATOM 7029 O O . GLY B 1 235 ? -4.816 -12.234 4.504 1 95.19 235 GLY B O 1
ATOM 7030 N N . TYR B 1 236 ? -4.578 -10.211 3.492 1 96.81 236 TYR B N 1
ATOM 7031 C CA . TYR B 1 236 ? -3.299 -10.617 2.922 1 96.81 236 TYR B CA 1
ATOM 7032 C C . TYR B 1 236 ? -2.475 -9.398 2.518 1 96.81 236 TYR B C 1
ATOM 7034 O O . TYR B 1 236 ? -2.973 -8.508 1.826 1 96.81 236 TYR B O 1
ATOM 7042 N N . SER B 1 237 ? -1.279 -9.391 2.945 1 95.62 237 SER B N 1
ATOM 7043 C CA . SER B 1 237 ? -0.302 -8.383 2.553 1 95.62 237 SER B CA 1
ATOM 7044 C C . SER B 1 237 ? 0.886 -9.016 1.833 1 95.62 237 SER B C 1
ATOM 7046 O O . SER B 1 237 ? 1.604 -9.836 2.41 1 95.62 237 SER B O 1
ATOM 7048 N N . SER B 1 238 ? 1.146 -8.602 0.653 1 96.94 238 SER B N 1
ATOM 7049 C CA . SER B 1 238 ? 2.225 -9.195 -0.129 1 96.94 238 SER B CA 1
ATOM 7050 C C . SER B 1 238 ? 3.547 -8.484 0.116 1 96.94 238 SER B C 1
ATOM 7052 O O . SER B 1 238 ? 4.617 -9.031 -0.16 1 96.94 238 SER B O 1
ATOM 7054 N N . HIS B 1 239 ? 3.518 -7.168 0.496 1 97.12 239 HIS B N 1
ATOM 7055 C CA . HIS B 1 239 ? 4.668 -6.289 0.677 1 97.12 239 HIS B CA 1
ATOM 7056 C C . HIS B 1 239 ? 5.359 -6.004 -0.652 1 97.12 239 HIS B C 1
ATOM 7058 O O . HIS B 1 239 ? 6.543 -5.656 -0.68 1 97.12 239 HIS B O 1
ATOM 7064 N N . LEU B 1 240 ? 4.625 -6.203 -1.774 1 97.88 240 LEU B N 1
ATOM 7065 C CA . LEU B 1 240 ? 5.215 -5.98 -3.09 1 97.88 240 LEU B CA 1
ATOM 7066 C C . LEU B 1 240 ? 4.832 -4.609 -3.633 1 97.88 240 LEU B C 1
ATOM 7068 O O . LEU B 1 240 ? 3.703 -4.152 -3.438 1 97.88 240 LEU B O 1
ATOM 7072 N N . SER B 1 241 ? 5.762 -3.969 -4.262 1 96.81 241 SER B N 1
ATOM 7073 C CA . SER B 1 241 ? 5.531 -2.766 -5.055 1 96.81 241 SER B CA 1
ATOM 7074 C C . SER B 1 241 ? 6.02 -2.945 -6.488 1 96.81 241 SER B C 1
ATOM 7076 O O . SER B 1 241 ? 7.059 -3.568 -6.723 1 96.81 241 SER B O 1
ATOM 7078 N N . SER B 1 242 ? 5.258 -2.4 -7.387 1 95.88 242 SER B N 1
ATOM 7079 C CA . SER B 1 242 ? 5.547 -2.6 -8.805 1 95.88 242 SER B CA 1
ATOM 7080 C C . SER B 1 242 ? 6.762 -1.786 -9.242 1 95.88 242 SER B C 1
ATOM 7082 O O . SER B 1 242 ? 6.863 -0.597 -8.93 1 95.88 242 SER B O 1
ATOM 7084 N N . GLY B 1 243 ? 7.633 -2.416 -9.992 1 93.19 243 GLY B N 1
ATOM 7085 C CA . GLY B 1 243 ? 8.758 -1.727 -10.602 1 93.19 243 GLY B CA 1
ATOM 7086 C C . GLY B 1 243 ? 8.383 -0.965 -11.859 1 93.19 243 GLY B C 1
ATOM 7087 O O . GLY B 1 243 ? 9.234 -0.315 -12.469 1 93.19 243 GLY B O 1
ATOM 7088 N N . ILE B 1 244 ? 7.125 -1.046 -12.188 1 93.06 244 ILE B N 1
ATOM 7089 C CA . ILE B 1 244 ? 6.652 -0.379 -13.398 1 93.06 244 ILE B CA 1
ATOM 7090 C C . ILE B 1 244 ? 6.227 1.05 -13.062 1 93.06 244 ILE B C 1
ATOM 7092 O O . ILE B 1 244 ? 6.652 1.999 -13.727 1 93.06 244 ILE B O 1
ATOM 7096 N N . ASN B 1 245 ? 5.457 1.228 -12 1 93.31 245 ASN B N 1
ATOM 7097 C CA . ASN B 1 245 ? 4.938 2.562 -11.719 1 93.31 245 ASN B CA 1
ATOM 7098 C C . ASN B 1 245 ? 5.27 3.008 -10.297 1 93.31 245 ASN B C 1
ATOM 7100 O O . ASN B 1 245 ? 4.906 4.109 -9.891 1 93.31 245 ASN B O 1
ATOM 7104 N N . GLY B 1 246 ? 5.855 2.117 -9.539 1 93.19 246 GLY B N 1
ATOM 7105 C CA . GLY B 1 246 ? 6.316 2.486 -8.211 1 93.19 246 GLY B CA 1
ATOM 7106 C C . GLY B 1 246 ? 5.242 2.355 -7.145 1 93.19 246 GLY B C 1
ATOM 7107 O O . GLY B 1 246 ? 5.496 2.598 -5.965 1 93.19 246 GLY B O 1
ATOM 7108 N N . MET B 1 247 ? 4.066 1.965 -7.453 1 96.12 247 MET B N 1
ATOM 7109 C CA . MET B 1 247 ? 2.967 1.826 -6.504 1 96.12 247 MET B CA 1
ATOM 7110 C C . MET B 1 247 ? 2.9 0.406 -5.953 1 96.12 247 MET B C 1
ATOM 7112 O O . MET B 1 247 ? 3.303 -0.545 -6.625 1 96.12 247 MET B O 1
ATOM 7116 N N . PRO B 1 248 ? 2.434 0.252 -4.711 1 97.12 248 PRO B N 1
ATOM 7117 C CA . PRO B 1 248 ? 2.314 -1.091 -4.137 1 97.12 248 PRO B CA 1
ATOM 7118 C C . PRO B 1 248 ? 1.162 -1.891 -4.742 1 97.12 248 PRO B C 1
ATOM 7120 O O . PRO B 1 248 ? 0.175 -1.309 -5.199 1 97.12 248 PRO B O 1
ATOM 7123 N N . TYR B 1 249 ? 1.354 -3.211 -4.766 1 97.81 249 TYR B N 1
ATOM 7124 C CA . TYR B 1 249 ? 0.172 -4.055 -4.898 1 97.81 249 TYR B CA 1
ATOM 7125 C C . TYR B 1 249 ? -0.768 -3.865 -3.713 1 97.81 249 TYR B C 1
ATOM 7127 O O . TYR B 1 249 ? -0.325 -3.811 -2.562 1 97.81 249 TYR B O 1
ATOM 7135 N N . ALA B 1 250 ? -2.014 -3.766 -4.012 1 97.19 250 ALA B N 1
ATOM 7136 C CA . ALA B 1 250 ? -2.982 -3.408 -2.979 1 97.19 250 ALA B CA 1
ATOM 7137 C C . ALA B 1 250 ? -3.02 -4.465 -1.876 1 97.19 250 ALA B C 1
ATOM 7139 O O . ALA B 1 250 ? -3.043 -5.664 -2.156 1 97.19 250 ALA B O 1
ATOM 7140 N N . PHE B 1 251 ? -2.961 -4.02 -0.602 1 95.81 251 PHE B N 1
ATOM 7141 C CA . PHE B 1 251 ? -3.209 -4.84 0.578 1 95.81 251 PHE B CA 1
ATOM 7142 C C . PHE B 1 251 ? -4.695 -5.129 0.733 1 95.81 251 PHE B C 1
ATOM 7144 O O . PHE B 1 251 ? -5.531 -4.25 0.511 1 95.81 251 PHE B O 1
ATOM 7151 N N . ARG B 1 252 ? -5.027 -6.359 1.067 1 96.81 252 ARG B N 1
ATOM 7152 C CA . ARG B 1 252 ? -6.414 -6.688 1.383 1 96.81 252 ARG B CA 1
ATOM 7153 C C . ARG B 1 252 ? -6.609 -6.852 2.887 1 96.81 252 ARG B C 1
ATOM 7155 O O . ARG B 1 252 ? -6.121 -7.816 3.479 1 96.81 252 ARG B O 1
ATOM 7162 N N . PRO B 1 253 ? -7.379 -5.98 3.5 1 94.56 253 PRO B N 1
ATOM 7163 C CA . PRO B 1 253 ? -7.688 -6.18 4.918 1 94.56 253 PRO B CA 1
ATOM 7164 C C . PRO B 1 253 ? -8.617 -7.363 5.156 1 94.56 253 PRO B C 1
ATOM 7166 O O . PRO B 1 253 ? -9.414 -7.719 4.281 1 94.56 253 PRO B O 1
ATOM 7169 N N . HIS B 1 254 ? -8.539 -7.895 6.344 1 93.88 254 HIS B N 1
ATOM 7170 C CA . HIS B 1 254 ? -9.43 -8.977 6.738 1 93.88 254 HIS B CA 1
ATOM 7171 C C . HIS B 1 254 ? -10.891 -8.547 6.668 1 93.88 254 HIS B C 1
ATOM 7173 O O . HIS B 1 254 ? -11.227 -7.422 7.051 1 93.88 254 HIS B O 1
ATOM 7179 N N . GLY B 1 255 ? -11.703 -9.391 6.102 1 93.81 255 GLY B N 1
ATOM 7180 C CA . GLY B 1 255 ? -13.141 -9.188 6.176 1 93.81 255 GLY B CA 1
ATOM 7181 C C . GLY B 1 255 ? -13.711 -8.539 4.93 1 93.81 255 GLY B C 1
ATOM 7182 O O . GLY B 1 255 ? -14.914 -8.281 4.859 1 93.81 255 GLY B O 1
ATOM 7183 N N . ARG B 1 256 ? -12.953 -8.32 3.955 1 96.06 256 ARG B N 1
ATOM 7184 C CA . ARG B 1 256 ? -13.453 -7.711 2.729 1 96.06 256 ARG B CA 1
ATOM 7185 C C . ARG B 1 256 ? -14.359 -8.68 1.969 1 96.06 256 ARG B C 1
ATOM 7187 O O . ARG B 1 256 ? -14.094 -9.883 1.938 1 96.06 256 ARG B O 1
ATOM 7194 N N . ILE B 1 257 ? -15.352 -8.148 1.348 1 96.88 257 ILE B N 1
ATOM 7195 C CA . ILE B 1 257 ? -16.297 -8.906 0.545 1 96.88 257 ILE B CA 1
ATOM 7196 C C . ILE B 1 257 ? -16.25 -8.422 -0.904 1 96.88 257 ILE B C 1
ATOM 7198 O O . ILE B 1 257 ? -16.078 -7.23 -1.165 1 96.88 257 ILE B O 1
ATOM 7202 N N . LEU B 1 258 ? -16.359 -9.375 -1.862 1 97.62 258 LEU B N 1
ATOM 7203 C CA . LEU B 1 258 ? -16.344 -9.023 -3.277 1 97.62 258 LEU B CA 1
ATOM 7204 C C . LEU B 1 258 ? -17.375 -7.938 -3.58 1 97.62 258 LEU B C 1
ATOM 7206 O O . LEU B 1 258 ? -18.469 -7.934 -3.01 1 97.62 258 LEU B O 1
ATOM 7210 N N . LYS B 1 259 ? -17 -7.047 -4.434 1 96.31 259 LYS B N 1
ATOM 7211 C CA . LYS B 1 259 ? -17.875 -5.961 -4.859 1 96.31 259 LYS B CA 1
ATOM 7212 C C . LYS B 1 259 ? -17.922 -5.863 -6.383 1 96.31 259 LYS B C 1
ATOM 7214 O O . LYS B 1 259 ? -16.984 -6.27 -7.066 1 96.31 259 LYS B O 1
ATOM 7219 N N . ASP B 1 260 ? -18.969 -5.273 -6.875 1 96.94 260 ASP B N 1
ATOM 7220 C CA . ASP B 1 260 ? -19.156 -5.109 -8.312 1 96.94 260 ASP B CA 1
ATOM 7221 C C . ASP B 1 260 ? -18.141 -4.129 -8.891 1 96.94 260 ASP B C 1
ATOM 7223 O O . ASP B 1 260 ? -17.797 -3.133 -8.25 1 96.94 260 ASP B O 1
ATOM 7227 N N . MET B 1 261 ? -17.656 -4.5 -10 1 96.12 261 MET B N 1
ATOM 7228 C CA . MET B 1 261 ? -16.891 -3.598 -10.852 1 96.12 261 MET B CA 1
ATOM 7229 C C . MET B 1 261 ? -17.719 -3.16 -12.055 1 96.12 261 MET B C 1
ATOM 7231 O O . MET B 1 261 ? -18.797 -3.701 -12.312 1 96.12 261 MET B O 1
ATOM 7235 N N . ARG B 1 262 ? -17.234 -2.191 -12.758 1 92.25 262 ARG B N 1
ATOM 7236 C CA . ARG B 1 262 ? -17.922 -1.716 -13.953 1 92.25 262 ARG B CA 1
ATOM 7237 C C . ARG B 1 262 ? -18 -2.812 -15.008 1 92.25 262 ARG B C 1
ATOM 7239 O O . ARG B 1 262 ? -19.031 -2.963 -15.672 1 92.25 262 ARG B O 1
ATOM 7246 N N . GLU B 1 263 ? -16.984 -3.592 -15.078 1 92.25 263 GLU B N 1
ATOM 7247 C CA . GLU B 1 263 ? -16.859 -4.57 -16.156 1 92.25 263 GLU B CA 1
ATOM 7248 C C . GLU B 1 263 ? -17.578 -5.871 -15.805 1 92.25 263 GLU B C 1
ATOM 7250 O O . GLU B 1 263 ? -17.953 -6.637 -16.688 1 92.25 263 GLU B O 1
ATOM 7255 N N . VAL B 1 264 ? -17.75 -6.105 -14.539 1 95.44 264 VAL B N 1
ATOM 7256 C CA . VAL B 1 264 ? -18.281 -7.387 -14.109 1 95.44 264 VAL B CA 1
ATOM 7257 C C . VAL B 1 264 ? -18.906 -7.246 -12.727 1 95.44 264 VAL B C 1
ATOM 7259 O O . VAL B 1 264 ? -18.375 -6.535 -11.867 1 95.44 264 VAL B O 1
ATOM 7262 N N . SER B 1 265 ? -20.062 -7.848 -12.508 1 96.75 265 SER B N 1
ATOM 7263 C CA . SER B 1 265 ? -20.688 -7.887 -11.195 1 96.75 265 SER B CA 1
ATOM 7264 C C . SER B 1 265 ? -20.516 -9.25 -10.531 1 96.75 265 SER B C 1
ATOM 7266 O O . SER B 1 265 ? -20.188 -10.234 -11.203 1 96.75 265 SER B O 1
ATOM 7268 N N . VAL B 1 266 ? -20.672 -9.328 -9.234 1 97.5 266 VAL B N 1
ATOM 7269 C CA . VAL B 1 266 ? -20.625 -10.586 -8.508 1 97.5 266 VAL B CA 1
ATOM 7270 C C . VAL B 1 266 ? -21.719 -11.523 -9.039 1 97.5 266 VAL B C 1
ATOM 7272 O O . VAL B 1 266 ? -21.516 -12.734 -9.133 1 97.5 266 VAL B O 1
ATOM 7275 N N . GLN B 1 267 ? -22.812 -10.969 -9.43 1 96.38 267 GLN B N 1
ATOM 7276 C CA . GLN B 1 267 ? -23.906 -11.75 -9.984 1 96.38 267 GLN B CA 1
ATOM 7277 C C . GLN B 1 267 ? -23.516 -12.375 -11.32 1 96.38 267 GLN B C 1
ATOM 7279 O O . GLN B 1 267 ? -23.984 -13.461 -11.664 1 96.38 267 GLN B O 1
ATOM 7284 N N . ASP B 1 268 ? -22.719 -11.664 -12.062 1 97 268 ASP B N 1
ATOM 7285 C CA . ASP B 1 268 ? -22.219 -12.25 -13.305 1 97 268 ASP B CA 1
ATOM 7286 C C . ASP B 1 268 ? -21.406 -13.516 -13.023 1 97 268 ASP B C 1
ATOM 7288 O O . ASP B 1 268 ? -21.484 -14.484 -13.781 1 97 268 ASP B O 1
ATOM 7292 N N . LEU B 1 269 ? -20.609 -13.516 -12.016 1 97.69 269 LEU B N 1
ATOM 7293 C CA . LEU B 1 269 ? -19.859 -14.703 -11.625 1 97.69 269 LEU B CA 1
ATOM 7294 C C . LEU B 1 269 ? -20.797 -15.836 -11.242 1 97.69 269 LEU B C 1
ATOM 7296 O O . LEU B 1 269 ? -20.578 -16.984 -11.641 1 97.69 269 LEU B O 1
ATOM 7300 N N . GLU B 1 270 ? -21.812 -15.477 -10.508 1 97.19 270 GLU B N 1
ATOM 7301 C CA . GLU B 1 270 ? -22.797 -16.469 -10.102 1 97.19 270 GLU B CA 1
ATOM 7302 C C . GLU B 1 270 ? -23.5 -17.078 -11.312 1 97.19 270 GLU B C 1
ATOM 7304 O O . GLU B 1 270 ? -23.719 -18.297 -11.367 1 97.19 270 GLU B O 1
ATOM 7309 N N . ARG B 1 271 ? -23.828 -16.234 -12.203 1 96.94 271 ARG B N 1
ATOM 7310 C CA . ARG B 1 271 ? -24.484 -16.703 -13.422 1 96.94 271 ARG B CA 1
ATOM 7311 C C . ARG B 1 271 ? -23.578 -17.641 -14.203 1 96.94 271 ARG B C 1
ATOM 7313 O O . ARG B 1 271 ? -24.031 -18.688 -14.672 1 96.94 271 ARG B O 1
ATOM 7320 N N . SER B 1 272 ? -22.344 -17.25 -14.375 1 97.81 272 SER B N 1
ATOM 7321 C CA . SER B 1 272 ? -21.406 -18.109 -15.07 1 97.81 272 SER B CA 1
ATOM 7322 C C . SER B 1 272 ? -21.25 -19.453 -14.359 1 97.81 272 SER B C 1
ATOM 7324 O O . SER B 1 272 ? -21.188 -20.5 -15.008 1 97.81 272 SER B O 1
ATOM 7326 N N . ARG B 1 273 ? -21.172 -19.422 -13.055 1 97.88 273 ARG B N 1
ATOM 7327 C CA . ARG B 1 273 ? -21.078 -20.641 -12.266 1 97.88 273 ARG B CA 1
ATOM 7328 C C . ARG B 1 273 ? -22.266 -21.562 -12.531 1 97.88 273 ARG B C 1
ATOM 7330 O O . ARG B 1 273 ? -22.078 -22.75 -12.789 1 97.88 273 ARG B O 1
ATOM 7337 N N . GLU B 1 274 ? -23.453 -21.031 -12.523 1 97.5 274 GLU B N 1
ATOM 7338 C CA . GLU B 1 274 ? -24.656 -21.828 -12.703 1 97.5 274 GLU B CA 1
ATOM 7339 C C . GLU B 1 274 ? -24.734 -22.391 -14.117 1 97.5 274 GLU B C 1
ATOM 7341 O O . GLU B 1 274 ? -25.156 -23.531 -14.312 1 97.5 274 GLU B O 1
ATOM 7346 N N . ARG B 1 275 ? -24.359 -21.609 -15.062 1 98 275 ARG B N 1
ATOM 7347 C CA . ARG B 1 275 ? -24.391 -22.062 -16.453 1 98 275 ARG B CA 1
ATOM 7348 C C . ARG B 1 275 ? -23.406 -23.219 -16.656 1 98 275 ARG B C 1
ATOM 7350 O O . ARG B 1 275 ? -23.719 -24.172 -17.391 1 98 275 ARG B O 1
ATOM 7357 N N . LEU B 1 276 ? -22.297 -23.109 -16.078 1 97.88 276 LEU B N 1
ATOM 7358 C CA . LEU B 1 276 ? -21.312 -24.172 -16.172 1 97.88 276 LEU B CA 1
ATOM 7359 C C . LEU B 1 276 ? -21.828 -25.453 -15.5 1 97.88 276 LEU B C 1
ATOM 7361 O O . LEU B 1 276 ? -21.688 -26.547 -16.047 1 97.88 276 LEU B O 1
ATOM 7365 N N . LEU B 1 277 ? -22.422 -25.297 -14.328 1 97.69 277 LEU B N 1
ATOM 7366 C CA . LEU B 1 277 ? -22.938 -26.453 -13.602 1 97.69 277 LEU B CA 1
ATOM 7367 C C . LEU B 1 277 ? -24.094 -27.078 -14.359 1 97.69 277 LEU B C 1
ATOM 7369 O O . LEU B 1 277 ? -24.234 -28.312 -14.383 1 97.69 277 LEU B O 1
ATOM 7373 N N . ASP B 1 278 ? -24.891 -26.25 -14.953 1 97.38 278 ASP B N 1
ATOM 7374 C CA . ASP B 1 278 ? -25.984 -26.766 -15.781 1 97.38 278 ASP B CA 1
ATOM 7375 C C . ASP B 1 278 ? -25.438 -27.625 -16.938 1 97.38 278 ASP B C 1
ATOM 7377 O O . ASP B 1 278 ? -25.938 -28.703 -17.203 1 97.38 278 ASP B O 1
ATOM 7381 N N . ALA B 1 279 ? -24.438 -27.078 -17.609 1 98.25 279 ALA B N 1
ATOM 7382 C CA . ALA B 1 279 ? -23.828 -27.797 -18.703 1 98.25 279 ALA B CA 1
ATOM 7383 C C . ALA B 1 279 ? -23.297 -29.156 -18.25 1 98.25 279 ALA B C 1
ATOM 7385 O O . ALA B 1 279 ? -23.469 -30.172 -18.922 1 98.25 279 ALA B O 1
ATOM 7386 N N . ILE B 1 280 ? -22.656 -29.172 -17.141 1 98.19 280 ILE B N 1
ATOM 7387 C CA . ILE B 1 280 ? -22.062 -30.391 -16.594 1 98.19 280 ILE B CA 1
ATOM 7388 C C . ILE B 1 280 ? -23.172 -31.391 -16.25 1 98.19 280 ILE B C 1
ATOM 7390 O O . ILE B 1 280 ? -23.078 -32.562 -16.609 1 98.19 280 ILE B O 1
ATOM 7394 N N . ASN B 1 281 ? -24.25 -30.969 -15.633 1 97.38 281 ASN B N 1
ATOM 7395 C CA . ASN B 1 281 ? -25.328 -31.844 -15.172 1 97.38 281 ASN B CA 1
ATOM 7396 C C . ASN B 1 281 ? -26.172 -32.344 -16.328 1 97.38 281 ASN B C 1
ATOM 7398 O O . ASN B 1 281 ? -26.688 -33.469 -16.297 1 97.38 281 ASN B O 1
ATOM 7402 N N . LEU B 1 282 ? -26.25 -31.531 -17.375 1 97.31 282 LEU B N 1
ATOM 7403 C CA . LEU B 1 282 ? -26.984 -31.922 -18.562 1 97.31 282 LEU B CA 1
ATOM 7404 C C . LEU B 1 282 ? -26.141 -32.812 -19.469 1 97.31 282 LEU B C 1
ATOM 7406 O O . LEU B 1 282 ? -26.672 -33.562 -20.297 1 97.31 282 LEU B O 1
ATOM 7410 N N . GLY B 1 283 ? -24.844 -32.656 -19.422 1 97.5 283 GLY B N 1
ATOM 7411 C CA . GLY B 1 283 ? -23.906 -33.531 -20.109 1 97.5 283 GLY B CA 1
ATOM 7412 C C . GLY B 1 283 ? -23.516 -33 -21.484 1 97.5 283 GLY B C 1
ATOM 7413 O O . GLY B 1 283 ? -22.984 -33.75 -22.312 1 97.5 283 GLY B O 1
ATOM 7414 N N . TYR B 1 284 ? -23.828 -31.781 -21.734 1 98.19 284 TYR B N 1
ATOM 7415 C CA . TYR B 1 284 ? -23.422 -31.188 -23.016 1 98.19 284 TYR B CA 1
ATOM 7416 C C . TYR B 1 284 ? -23.234 -29.688 -22.891 1 98.19 284 TYR B C 1
ATOM 7418 O O . TYR B 1 284 ? -23.734 -29.062 -21.938 1 98.19 284 TYR B O 1
ATOM 7426 N N . VAL B 1 285 ? -22.516 -29.094 -23.797 1 98.5 285 VAL B N 1
ATOM 7427 C CA . VAL B 1 285 ? -22.328 -27.641 -23.938 1 98.5 285 VAL B CA 1
ATOM 7428 C C . VAL B 1 285 ? -22.953 -27.172 -25.25 1 98.5 285 VAL B C 1
ATOM 7430 O O . VAL B 1 285 ? -23.219 -27.969 -26.141 1 98.5 285 VAL B O 1
ATOM 7433 N N . VAL B 1 286 ? -23.188 -25.859 -25.297 1 97.88 286 VAL B N 1
ATOM 7434 C CA . VAL B 1 286 ? -23.875 -25.328 -26.469 1 97.88 286 VAL B CA 1
ATOM 7435 C C . VAL B 1 286 ? -23.047 -24.203 -27.078 1 97.88 286 VAL B C 1
ATOM 7437 O O . VAL B 1 286 ? -22.453 -23.391 -26.359 1 97.88 286 VAL B O 1
ATOM 7440 N N . ASP B 1 287 ? -22.922 -24.219 -28.328 1 96.94 287 ASP B N 1
ATOM 7441 C CA . ASP B 1 287 ? -22.234 -23.125 -29.031 1 96.94 287 ASP B CA 1
ATOM 7442 C C . ASP B 1 287 ? -23.203 -22 -29.359 1 96.94 287 ASP B C 1
ATOM 7444 O O . ASP B 1 287 ? -24.391 -22.062 -29.016 1 96.94 287 ASP B O 1
ATOM 7448 N N . PRO B 1 288 ? -22.734 -20.922 -29.984 1 95.25 288 PRO B N 1
ATOM 7449 C CA . PRO B 1 288 ? -23.594 -19.75 -30.234 1 95.25 288 PRO B CA 1
ATOM 7450 C C . PRO B 1 288 ? -24.734 -20.062 -31.188 1 95.25 288 PRO B C 1
ATOM 7452 O O . PRO B 1 288 ? -25.75 -19.359 -31.188 1 95.25 288 PRO B O 1
ATOM 7455 N N . ASN B 1 289 ? -24.625 -21.031 -31.984 1 96.56 289 ASN B N 1
ATOM 7456 C CA . ASN B 1 289 ? -25.656 -21.406 -32.938 1 96.56 289 ASN B CA 1
ATOM 7457 C C . ASN B 1 289 ? -26.625 -22.438 -32.344 1 96.56 289 ASN B C 1
ATOM 7459 O O . ASN B 1 289 ? -27.531 -22.906 -33.031 1 96.56 289 ASN B O 1
ATOM 7463 N N . GLY B 1 290 ? -26.344 -22.828 -31.188 1 95.12 290 GLY B N 1
ATOM 7464 C CA . GLY B 1 290 ? -27.25 -23.75 -30.516 1 95.12 290 GLY B CA 1
ATOM 7465 C C . GLY B 1 290 ? -26.844 -25.203 -30.672 1 95.12 290 GLY B C 1
ATOM 7466 O O . GLY B 1 290 ? -27.547 -26.109 -30.219 1 95.12 290 GLY B O 1
ATOM 7467 N N . LEU B 1 291 ? -25.734 -25.484 -31.328 1 97.31 291 LEU B N 1
ATOM 7468 C CA . LEU B 1 291 ? -25.25 -26.844 -31.5 1 97.31 291 LEU B CA 1
ATOM 7469 C C . LEU B 1 291 ? -24.734 -27.406 -30.188 1 97.31 291 LEU B C 1
ATOM 7471 O O . LEU B 1 291 ? -23.938 -26.766 -29.5 1 97.31 291 LEU B O 1
ATOM 7475 N N . GLU B 1 292 ? -25.219 -28.578 -29.922 1 97.38 292 GLU B N 1
ATOM 7476 C CA . GLU B 1 292 ? -24.844 -29.234 -28.672 1 97.38 292 GLU B CA 1
ATOM 7477 C C . GLU B 1 292 ? -23.641 -30.156 -28.891 1 97.38 292 GLU B C 1
ATOM 7479 O O . GLU B 1 292 ? -23.578 -30.891 -29.875 1 97.38 292 GLU B O 1
ATOM 7484 N N . THR B 1 293 ? -22.703 -30.047 -28.062 1 97.81 293 THR B N 1
ATOM 7485 C CA . THR B 1 293 ? -21.547 -30.953 -28 1 97.81 293 THR B CA 1
ATOM 7486 C C . THR B 1 293 ? -21.531 -31.719 -26.688 1 97.81 293 THR B C 1
ATOM 7488 O O . THR B 1 293 ? -21.469 -31.109 -25.609 1 97.81 293 THR B O 1
ATOM 7491 N N . PRO B 1 294 ? -21.516 -33 -26.781 1 97.69 294 PRO B N 1
ATOM 7492 C CA . PRO B 1 294 ? -21.531 -33.781 -25.547 1 97.69 294 PRO B CA 1
ATOM 7493 C C . PRO B 1 294 ? -20.219 -33.688 -24.766 1 97.69 294 PRO B C 1
ATOM 7495 O O . PRO B 1 294 ? -19.141 -33.656 -25.359 1 97.69 294 PRO B O 1
ATOM 7498 N N . LEU B 1 295 ? -20.391 -33.688 -23.469 1 98.12 295 LEU B N 1
ATOM 7499 C CA . LEU B 1 295 ? -19.25 -33.812 -22.562 1 98.12 295 LEU B CA 1
ATOM 7500 C C . LEU B 1 295 ? -18.953 -35.281 -22.312 1 98.12 295 LEU B C 1
ATOM 7502 O O . LEU B 1 295 ? -19.25 -35.812 -21.234 1 98.12 295 LEU B O 1
ATOM 7506 N N . ASP B 1 296 ? -18.234 -35.844 -23.281 1 96.62 296 ASP B N 1
ATOM 7507 C CA . ASP B 1 296 ? -17.953 -37.281 -23.203 1 96.62 296 ASP B CA 1
ATOM 7508 C C . ASP B 1 296 ? -16.672 -37.531 -22.422 1 96.62 296 ASP B C 1
ATOM 7510 O O . ASP B 1 296 ? -16.031 -36.594 -21.938 1 96.62 296 ASP B O 1
ATOM 7514 N N . GLU B 1 297 ? -16.359 -38.75 -22.25 1 95.06 297 GLU B N 1
ATOM 7515 C CA . GLU B 1 297 ? -15.227 -39.156 -21.438 1 95.06 297 GLU B CA 1
ATOM 7516 C C . GLU B 1 297 ? -13.914 -38.688 -22.047 1 95.06 297 GLU B C 1
ATOM 7518 O O . GLU B 1 297 ? -12.977 -38.344 -21.312 1 95.06 297 GLU B O 1
ATOM 7523 N N . LEU B 1 298 ? -13.797 -38.656 -23.281 1 93.06 298 LEU B N 1
ATOM 7524 C CA . LEU B 1 298 ? -12.539 -38.375 -23.969 1 93.06 298 LEU B CA 1
ATOM 7525 C C . LEU B 1 298 ? -12.281 -36.875 -24.078 1 93.06 298 LEU B C 1
ATOM 7527 O O . LEU B 1 298 ? -11.141 -36.438 -23.984 1 93.06 298 LEU B O 1
ATOM 7531 N N . HIS B 1 299 ? -13.32 -36.125 -24.25 1 95.81 299 HIS B N 1
ATOM 7532 C CA . HIS B 1 299 ? -13.109 -34.719 -24.625 1 95.81 299 HIS B CA 1
ATOM 7533 C C . HIS B 1 299 ? -13.719 -33.781 -23.578 1 95.81 299 HIS B C 1
ATOM 7535 O O . HIS B 1 299 ? -13.414 -32.594 -23.562 1 95.81 299 HIS B O 1
ATOM 7541 N N . GLY B 1 300 ? -14.539 -34.25 -22.734 1 97.94 300 GLY B N 1
ATOM 7542 C CA . GLY B 1 300 ? -15.32 -33.438 -21.828 1 97.94 300 GLY B CA 1
ATOM 7543 C C . GLY B 1 300 ? -14.461 -32.531 -20.969 1 97.94 300 GLY B C 1
ATOM 7544 O O . GLY B 1 300 ? -14.734 -31.328 -20.859 1 97.94 300 GLY B O 1
ATOM 7545 N N . ILE B 1 301 ? -13.461 -33.062 -20.359 1 98.19 301 ILE B N 1
ATOM 7546 C CA . ILE B 1 301 ? -12.625 -32.312 -19.438 1 98.19 301 ILE B CA 1
ATOM 7547 C C . ILE B 1 301 ? -11.875 -31.219 -20.203 1 98.19 301 ILE B C 1
ATOM 7549 O O . ILE B 1 301 ? -11.641 -30.141 -19.672 1 98.19 301 ILE B O 1
ATOM 7553 N N . ASP B 1 302 ? -11.422 -31.484 -21.375 1 98 302 ASP B N 1
ATOM 7554 C CA . ASP B 1 302 ? -10.72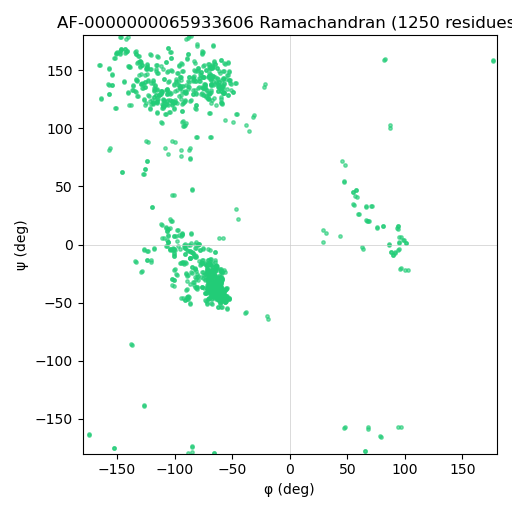7 -30.531 -22.219 1 98 302 ASP B CA 1
ATOM 7555 C C . ASP B 1 302 ? -11.648 -29.375 -22.625 1 98 302 ASP B C 1
ATOM 7557 O O . ASP B 1 302 ? -11.234 -28.219 -22.609 1 98 302 ASP B O 1
ATOM 7561 N N . ILE B 1 303 ? -12.859 -29.688 -22.984 1 98.38 303 ILE B N 1
ATOM 7562 C CA . ILE B 1 303 ? -13.859 -28.688 -23.359 1 98.38 303 ILE B CA 1
ATOM 7563 C C . ILE B 1 303 ? -14.164 -27.797 -22.156 1 98.38 303 ILE B C 1
ATOM 7565 O O . ILE B 1 303 ? -14.188 -26.562 -22.281 1 98.38 303 ILE B O 1
ATOM 7569 N N . LEU B 1 304 ? -14.359 -28.391 -20.984 1 98.62 304 LEU B N 1
ATOM 7570 C CA . LEU B 1 304 ? -14.664 -27.625 -19.781 1 98.62 304 LEU B CA 1
ATOM 7571 C C . LEU B 1 304 ? -13.492 -26.734 -19.391 1 98.62 304 LEU B C 1
ATOM 7573 O O . LEU B 1 304 ? -13.688 -25.594 -18.969 1 98.62 304 LEU B O 1
ATOM 7577 N N . GLY B 1 305 ? -12.273 -27.297 -19.531 1 98.44 305 GLY B N 1
ATOM 7578 C CA . GLY B 1 305 ? -11.094 -26.5 -19.266 1 98.44 305 GLY B CA 1
ATOM 7579 C C . GLY B 1 305 ? -11.008 -25.25 -20.125 1 98.44 305 GLY B C 1
ATOM 7580 O O . GLY B 1 305 ? -10.664 -24.172 -19.656 1 98.44 305 GLY B O 1
ATOM 7581 N N . ALA B 1 306 ? -11.328 -25.391 -21.359 1 98.06 306 ALA B N 1
ATOM 7582 C CA . ALA B 1 306 ? -11.312 -24.266 -22.297 1 98.06 306 ALA B CA 1
ATOM 7583 C C . ALA B 1 306 ? -12.352 -23.219 -21.906 1 98.06 306 ALA B C 1
ATOM 7585 O O . ALA B 1 306 ? -12.102 -22.016 -22.016 1 98.06 306 ALA B O 1
ATOM 7586 N N . ILE B 1 307 ? -13.492 -23.672 -21.453 1 98.38 307 ILE B N 1
ATOM 7587 C CA . ILE B 1 307 ? -14.57 -22.766 -21.062 1 98.38 307 ILE B CA 1
ATOM 7588 C C . ILE B 1 307 ? -14.18 -22.016 -19.781 1 98.38 307 ILE B C 1
ATOM 7590 O O . ILE B 1 307 ? -14.328 -20.797 -19.703 1 98.38 307 ILE B O 1
ATOM 7594 N N . VAL B 1 308 ? -13.656 -22.734 -18.797 1 98.25 308 VAL B N 1
ATOM 7595 C CA . VAL B 1 308 ? -13.312 -22.156 -17.5 1 98.25 308 VAL B CA 1
ATOM 7596 C C . VAL B 1 308 ? -12.164 -21.156 -17.672 1 98.25 308 VAL B C 1
ATOM 7598 O O . VAL B 1 308 ? -12.18 -20.078 -17.078 1 98.25 308 VAL B O 1
ATOM 7601 N N . GLU B 1 309 ? -11.18 -21.453 -18.516 1 96.94 309 GLU B N 1
ATOM 7602 C CA . GLU B 1 309 ? -10.078 -20.547 -18.797 1 96.94 309 GLU B CA 1
ATOM 7603 C C . GLU B 1 309 ? -10.531 -19.359 -19.641 1 96.94 309 GLU B C 1
ATOM 7605 O O . GLU B 1 309 ? -9.844 -18.344 -19.734 1 96.94 309 GLU B O 1
ATOM 7610 N N . SER B 1 310 ? -11.703 -19.531 -20.266 1 96.12 310 SER B N 1
ATOM 7611 C CA . SER B 1 310 ? -12.172 -18.594 -21.281 1 96.12 310 SER B CA 1
ATOM 7612 C C . SER B 1 310 ? -11.148 -18.422 -22.391 1 96.12 310 SER B C 1
ATOM 7614 O O . SER B 1 310 ? -10.789 -17.281 -22.734 1 96.12 310 SER B O 1
ATOM 7616 N N . SER B 1 311 ? -10.633 -19.484 -22.828 1 95.75 311 SER B N 1
ATOM 7617 C CA . SER B 1 311 ? -9.625 -19.469 -23.875 1 95.75 311 SER B CA 1
ATOM 7618 C C . SER B 1 311 ? -10.266 -19.328 -25.25 1 95.75 311 SER B C 1
ATOM 7620 O O . SER B 1 311 ? -11.492 -19.328 -25.375 1 95.75 311 SER B O 1
ATOM 7622 N N . ASN B 1 312 ? -9.406 -19.125 -26.219 1 94.25 312 ASN B N 1
ATOM 7623 C CA . ASN B 1 312 ? -9.898 -19.047 -27.578 1 94.25 312 ASN B CA 1
ATOM 7624 C C . ASN B 1 312 ? -10.68 -20.297 -27.969 1 94.25 312 ASN B C 1
ATOM 7626 O O . ASN B 1 312 ? -11.555 -20.25 -28.844 1 94.25 312 ASN B O 1
ATOM 7630 N N . ASP B 1 313 ? -10.461 -21.438 -27.328 1 93.94 313 ASP B N 1
ATOM 7631 C CA . ASP B 1 313 ? -11.078 -22.719 -27.641 1 93.94 313 ASP B CA 1
ATOM 7632 C C . ASP B 1 313 ? -12.445 -22.844 -26.969 1 93.94 313 ASP B C 1
ATOM 7634 O O . ASP B 1 313 ? -13.156 -23.828 -27.188 1 93.94 313 ASP B O 1
ATOM 7638 N N . SER B 1 314 ? -12.812 -21.922 -26.156 1 95.75 314 SER B N 1
ATOM 7639 C CA . SER B 1 314 ? -14.125 -21.969 -25.531 1 95.75 314 SER B CA 1
ATOM 7640 C C . SER B 1 314 ? -15.234 -21.984 -26.578 1 95.75 314 SER B C 1
ATOM 7642 O O . SER B 1 314 ? -15.211 -21.188 -27.531 1 95.75 314 SER B O 1
ATOM 7644 N N . VAL B 1 315 ? -16.203 -22.828 -26.391 1 96.06 315 VAL B N 1
ATOM 7645 C CA . VAL B 1 315 ? -17.234 -23.078 -27.391 1 96.06 315 VAL B CA 1
ATOM 7646 C C . VAL B 1 315 ? -18.156 -21.859 -27.484 1 96.06 315 VAL B C 1
ATOM 7648 O O . VAL B 1 315 ? -18.781 -21.641 -28.531 1 96.06 315 VAL B O 1
ATOM 7651 N N . ASN B 1 316 ? -18.375 -21.172 -26.406 1 97 316 ASN B N 1
ATOM 7652 C CA . ASN B 1 316 ? -19.312 -20.047 -26.344 1 97 316 ASN B CA 1
ATOM 7653 C C . ASN B 1 316 ? -18.953 -19.094 -25.203 1 97 316 ASN B C 1
ATOM 7655 O O . ASN B 1 316 ? -19.641 -19.078 -24.172 1 97 316 ASN B O 1
ATOM 7659 N N . LYS B 1 317 ? -18.062 -18.219 -25.406 1 94.94 317 LYS B N 1
ATOM 7660 C CA . LYS B 1 317 ? -17.547 -17.328 -24.359 1 94.94 317 LYS B CA 1
ATOM 7661 C C . LYS B 1 317 ? -18.641 -16.375 -23.875 1 94.94 317 LYS B C 1
ATOM 7663 O O . LYS B 1 317 ? -18.703 -16.062 -22.688 1 94.94 317 LYS B O 1
ATOM 7668 N N . SER B 1 318 ? -19.453 -15.938 -24.781 1 94.5 318 SER B N 1
ATOM 7669 C CA . SER B 1 318 ? -20.484 -14.969 -24.438 1 94.5 318 SER B CA 1
ATOM 7670 C C . SER B 1 318 ? -21.5 -15.562 -23.484 1 94.5 318 SER B C 1
ATOM 7672 O O . SER B 1 318 ? -22.047 -14.852 -22.625 1 94.5 318 SER B O 1
ATOM 7674 N N . TYR B 1 319 ? -21.734 -16.812 -23.641 1 96.62 319 TYR B N 1
ATOM 7675 C CA . TYR B 1 319 ? -22.734 -17.469 -22.812 1 96.62 319 TYR B CA 1
ATOM 7676 C C . TYR B 1 319 ? -22.125 -17.953 -21.5 1 96.62 319 TYR B C 1
ATOM 7678 O O . TYR B 1 319 ? -22.656 -17.672 -20.422 1 96.62 319 TYR B O 1
ATOM 7686 N N . TYR B 1 320 ? -21.031 -18.672 -21.547 1 97.5 320 TYR B N 1
ATOM 7687 C CA . TYR B 1 320 ? -20.453 -19.297 -20.359 1 97.5 320 TYR B CA 1
ATOM 7688 C C . TYR B 1 320 ? -19.609 -18.297 -19.578 1 97.5 320 TYR B C 1
ATOM 7690 O O . TYR B 1 320 ? -19.328 -18.516 -18.406 1 97.5 320 TYR B O 1
ATOM 7698 N N . GLY B 1 321 ? -19.156 -17.234 -20.219 1 94.81 321 GLY B N 1
ATOM 7699 C CA . GLY B 1 321 ? -18.438 -16.156 -19.547 1 94.81 321 GLY B CA 1
ATOM 7700 C C . GLY B 1 321 ? -16.984 -16.5 -19.25 1 94.81 321 GLY B C 1
ATOM 7701 O O . GLY B 1 321 ? -16.391 -17.359 -19.906 1 94.81 321 GLY B O 1
ATOM 7702 N N . SER B 1 322 ? -16.359 -15.703 -18.359 1 97.12 322 SER B N 1
ATOM 7703 C CA . SER B 1 322 ? -14.969 -15.844 -17.938 1 97.12 322 SER B CA 1
ATOM 7704 C C . SER B 1 322 ? -14.859 -15.891 -16.422 1 97.12 322 SER B C 1
ATOM 7706 O O . SER B 1 322 ? -14.125 -15.109 -15.82 1 97.12 322 SER B O 1
ATOM 7708 N N . LEU B 1 323 ? -15.492 -16.875 -15.922 1 97.5 323 LEU B N 1
ATOM 7709 C CA . LEU B 1 323 ? -15.609 -17.016 -14.469 1 97.5 323 LEU B CA 1
ATOM 7710 C C . LEU B 1 323 ? -14.234 -16.984 -13.812 1 97.5 323 LEU B C 1
ATOM 7712 O O . LEU B 1 323 ? -13.992 -16.188 -12.906 1 97.5 323 LEU B O 1
ATOM 7716 N N . HIS B 1 324 ? -13.367 -17.875 -14.273 1 98.19 324 HIS B N 1
ATOM 7717 C CA . HIS B 1 324 ? -12.039 -18 -13.688 1 98.19 324 HIS B CA 1
ATOM 7718 C C . HIS B 1 324 ? -11.297 -16.672 -13.695 1 98.19 324 HIS B C 1
ATOM 7720 O O . HIS B 1 324 ? -10.773 -16.234 -12.664 1 98.19 324 HIS B O 1
ATOM 7726 N N . ASN B 1 325 ? -11.258 -15.984 -14.781 1 98.06 325 ASN B N 1
ATOM 7727 C CA . ASN B 1 325 ? -10.469 -14.766 -14.945 1 98.06 325 ASN B CA 1
ATOM 7728 C C . ASN B 1 325 ? -11.078 -13.594 -14.18 1 98.06 325 ASN B C 1
ATOM 7730 O O . ASN B 1 325 ? -10.359 -12.812 -13.555 1 98.06 325 ASN B O 1
ATOM 7734 N N . TRP B 1 326 ? -12.383 -13.5 -14.25 1 97.5 326 TRP B N 1
ATOM 7735 C CA . TRP B 1 326 ? -13.047 -12.406 -13.547 1 97.5 326 TRP B CA 1
ATOM 7736 C C . TRP B 1 326 ? -12.906 -12.57 -12.039 1 97.5 326 TRP B C 1
ATOM 7738 O O . TRP B 1 326 ? -12.805 -11.578 -11.312 1 97.5 326 TRP B O 1
ATOM 7748 N N . GLY B 1 327 ? -12.922 -13.828 -11.57 1 98.12 327 GLY B N 1
ATOM 7749 C CA . GLY B 1 327 ? -12.633 -14.039 -10.156 1 98.12 327 GLY B CA 1
ATOM 7750 C C . GLY B 1 327 ? -11.32 -13.438 -9.719 1 98.12 327 GLY B C 1
ATOM 7751 O O . GLY B 1 327 ? -11.25 -12.766 -8.688 1 98.12 327 GLY B O 1
ATOM 7752 N N . HIS B 1 328 ? -10.289 -13.641 -10.523 1 98.38 328 HIS B N 1
ATOM 7753 C CA . HIS B 1 328 ? -8.977 -13.062 -10.25 1 98.38 328 HIS B CA 1
ATOM 7754 C C . HIS B 1 328 ? -9.047 -11.539 -10.219 1 98.38 328 HIS B C 1
ATOM 7756 O O . HIS B 1 328 ? -8.539 -10.906 -9.289 1 98.38 328 HIS B O 1
ATOM 7762 N N . VAL B 1 329 ? -9.719 -10.961 -11.156 1 97.75 329 VAL B N 1
ATOM 7763 C CA . VAL B 1 329 ? -9.742 -9.516 -11.336 1 97.75 329 VAL B CA 1
ATOM 7764 C C . VAL B 1 329 ? -10.539 -8.859 -10.203 1 97.75 329 VAL B C 1
ATOM 7766 O O . VAL B 1 329 ? -10.07 -7.906 -9.586 1 97.75 329 VAL B O 1
ATOM 7769 N N . ILE B 1 330 ? -11.703 -9.406 -9.906 1 97.69 330 ILE B N 1
ATOM 7770 C CA . ILE B 1 330 ? -12.586 -8.773 -8.93 1 97.69 330 ILE B CA 1
ATOM 7771 C C . ILE B 1 330 ? -11.977 -8.891 -7.531 1 97.69 330 ILE B C 1
ATOM 7773 O O . ILE B 1 330 ? -12.102 -7.977 -6.715 1 97.69 330 ILE B O 1
ATOM 7777 N N . MET B 1 331 ? -11.305 -10 -7.23 1 98 331 MET B N 1
ATOM 7778 C CA . MET B 1 331 ? -10.641 -10.172 -5.941 1 98 331 MET B CA 1
ATOM 7779 C C . MET B 1 331 ? -9.477 -9.203 -5.797 1 98 331 MET B C 1
ATOM 7781 O O . MET B 1 331 ? -9.211 -8.688 -4.707 1 98 331 MET B O 1
ATOM 7785 N N . SER B 1 332 ? -8.758 -8.969 -6.891 1 97.69 332 SER B N 1
ATOM 7786 C CA . SER B 1 332 ? -7.613 -8.07 -6.852 1 97.69 332 SER B CA 1
ATOM 7787 C C . SER B 1 332 ? -8.055 -6.613 -6.715 1 97.69 332 SER B C 1
ATOM 7789 O O . SER B 1 332 ? -7.289 -5.762 -6.266 1 97.69 332 SER B O 1
ATOM 7791 N N . ALA B 1 333 ? -9.312 -6.293 -7.066 1 97.12 333 ALA B N 1
ATOM 7792 C CA . ALA B 1 333 ? -9.82 -4.926 -7.078 1 97.12 333 ALA B CA 1
ATOM 7793 C C . ALA B 1 333 ? -10.758 -4.676 -5.895 1 97.12 333 ALA B C 1
ATOM 7795 O O . ALA B 1 333 ? -11.422 -3.639 -5.828 1 97.12 333 ALA B O 1
ATOM 7796 N N . VAL B 1 334 ? -10.789 -5.516 -4.941 1 96.88 334 VAL B N 1
ATOM 7797 C CA . VAL B 1 334 ? -11.828 -5.543 -3.92 1 96.88 334 VAL B CA 1
ATOM 7798 C C . VAL B 1 334 ? -11.82 -4.23 -3.139 1 96.88 334 VAL B C 1
ATOM 7800 O O . VAL B 1 334 ? -12.867 -3.758 -2.693 1 96.88 334 VAL B O 1
ATOM 7803 N N . ASP B 1 335 ? -10.719 -3.592 -3.021 1 94.38 335 ASP B N 1
ATOM 7804 C CA . ASP B 1 335 ? -10.609 -2.387 -2.207 1 94.38 335 ASP B CA 1
ATOM 7805 C C . ASP B 1 335 ? -10.859 -1.133 -3.041 1 94.38 335 ASP B C 1
ATOM 7807 O O . ASP B 1 335 ? -11.086 -0.051 -2.494 1 94.38 335 ASP B O 1
ATOM 7811 N N . ASP B 1 336 ? -10.805 -1.228 -4.293 1 96.44 336 ASP B N 1
ATOM 7812 C CA . ASP B 1 336 ? -10.992 -0.093 -5.191 1 96.44 336 ASP B CA 1
ATOM 7813 C C . ASP B 1 336 ? -11.688 -0.522 -6.48 1 96.44 336 ASP B C 1
ATOM 7815 O O . ASP B 1 336 ? -11.148 -0.348 -7.574 1 96.44 336 ASP B O 1
ATOM 7819 N N . PRO B 1 337 ? -12.914 -1.006 -6.32 1 95.81 337 PRO B N 1
ATOM 7820 C CA . PRO B 1 337 ? -13.602 -1.608 -7.465 1 95.81 337 PRO B CA 1
ATOM 7821 C C . PRO B 1 337 ? -13.953 -0.589 -8.547 1 95.81 337 PRO B C 1
ATOM 7823 O O . PRO B 1 337 ? -14.094 -0.951 -9.719 1 95.81 337 PRO B O 1
ATOM 7826 N N . ASP B 1 338 ? -14.148 0.648 -8.156 1 94.69 338 ASP B N 1
ATOM 7827 C CA . ASP B 1 338 ? -14.547 1.626 -9.164 1 94.69 338 ASP B CA 1
ATOM 7828 C C . ASP B 1 338 ? -13.383 2.559 -9.508 1 94.69 338 ASP B C 1
ATOM 7830 O O . ASP B 1 338 ? -13.57 3.555 -10.211 1 94.69 338 ASP B O 1
ATOM 7834 N N . GLY B 1 339 ? -12.219 2.357 -8.922 1 94 339 GLY B N 1
ATOM 7835 C CA . GLY B 1 339 ? -11 3.068 -9.281 1 94 339 GLY B CA 1
ATOM 7836 C C . GLY B 1 339 ? -10.906 4.449 -8.664 1 94 339 GLY B C 1
ATOM 7837 O O . GLY B 1 339 ? -10.07 5.262 -9.062 1 94 339 GLY B O 1
ATOM 7838 N N . ARG B 1 340 ? -11.68 4.773 -7.676 1 94.81 340 ARG B N 1
ATOM 7839 C CA . ARG B 1 340 ? -11.734 6.133 -7.148 1 94.81 340 ARG B CA 1
ATOM 7840 C C . ARG B 1 340 ? -10.461 6.477 -6.383 1 94.81 340 ARG B C 1
ATOM 7842 O O . ARG B 1 340 ? -10.086 7.648 -6.297 1 94.81 340 ARG B O 1
ATOM 7849 N N . TYR B 1 341 ? -9.805 5.477 -5.91 1 95 341 TYR B N 1
ATOM 7850 C CA . TYR B 1 341 ? -8.602 5.73 -5.129 1 95 341 TYR B CA 1
ATOM 7851 C C . TYR B 1 341 ? -7.352 5.523 -5.973 1 95 341 TYR B C 1
ATOM 7853 O O . TYR B 1 341 ? -6.234 5.738 -5.496 1 95 341 TYR B O 1
ATOM 7861 N N . GLN B 1 342 ? -7.465 5.004 -7.219 1 95 342 GLN B N 1
ATOM 7862 C CA . GLN B 1 342 ? -6.383 4.797 -8.18 1 95 342 GLN B CA 1
ATOM 7863 C C . GLN B 1 342 ? -5.301 3.893 -7.594 1 95 342 GLN B C 1
ATOM 7865 O O . GLN B 1 342 ? -4.113 4.211 -7.668 1 95 342 GLN B O 1
ATOM 7870 N N . LEU B 1 343 ? -5.746 2.814 -7.004 1 96.38 343 LEU B N 1
ATOM 7871 C CA . LEU B 1 343 ? -4.824 1.804 -6.496 1 96.38 343 LEU B CA 1
ATOM 7872 C C . LEU B 1 343 ? -4.375 0.865 -7.609 1 96.38 343 LEU B C 1
ATOM 7874 O O . LEU B 1 343 ? -5.098 0.663 -8.586 1 96.38 343 LEU B O 1
ATOM 7878 N N . ASN B 1 344 ? -3.127 0.341 -7.473 1 96.88 344 ASN B N 1
ATOM 7879 C CA . ASN B 1 344 ? -2.826 -0.884 -8.211 1 96.88 344 ASN B CA 1
ATOM 7880 C C . ASN B 1 344 ? -3.707 -2.043 -7.75 1 96.88 344 ASN B C 1
ATOM 7882 O O . ASN B 1 344 ? -4.133 -2.084 -6.594 1 96.88 344 ASN B O 1
ATOM 7886 N N . PRO B 1 345 ? -3.957 -2.967 -8.656 1 97.06 345 PRO B N 1
ATOM 7887 C CA . PRO B 1 345 ? -4.652 -4.176 -8.203 1 97.06 345 PRO B CA 1
ATOM 7888 C C . PRO B 1 345 ? -3.811 -5.008 -7.238 1 97.06 345 PRO B C 1
ATOM 7890 O O . PRO B 1 345 ? -2.586 -4.863 -7.195 1 97.06 345 PRO B O 1
ATOM 7893 N N . GLY B 1 346 ? -4.508 -5.832 -6.422 1 97.81 346 GLY B N 1
ATOM 7894 C CA . GLY B 1 346 ? -3.795 -6.797 -5.598 1 97.81 346 GLY B CA 1
ATOM 7895 C C . GLY B 1 346 ? -3.084 -7.863 -6.406 1 97.81 346 GLY B C 1
ATOM 7896 O O . GLY B 1 346 ? -3.191 -7.898 -7.633 1 97.81 346 GLY B O 1
ATOM 7897 N N . VAL B 1 347 ? -2.436 -8.758 -5.758 1 98.38 347 VAL B N 1
ATOM 7898 C CA . VAL B 1 347 ? -1.521 -9.711 -6.379 1 98.38 347 VAL B CA 1
ATOM 7899 C C . VAL B 1 347 ? -2.314 -10.766 -7.145 1 98.38 347 VAL B C 1
ATOM 7901 O O . VAL B 1 347 ? -1.766 -11.469 -7.996 1 98.38 347 VAL B O 1
ATOM 7904 N N . MET B 1 348 ? -3.588 -10.883 -6.898 1 98.38 348 MET B N 1
ATOM 7905 C CA . MET B 1 348 ? -4.434 -11.836 -7.613 1 98.38 348 MET B CA 1
ATOM 7906 C C . MET B 1 348 ? -4.527 -11.469 -9.094 1 98.38 348 MET B C 1
ATOM 7908 O O . MET B 1 348 ? -4.977 -12.281 -9.906 1 98.38 348 MET B O 1
ATOM 7912 N N . SER B 1 349 ? -3.996 -10.359 -9.484 1 97.38 349 SER B N 1
ATOM 7913 C CA . SER B 1 349 ? -4.207 -9.836 -10.828 1 97.38 349 SER B CA 1
ATOM 7914 C C . SER B 1 349 ? -3.127 -10.328 -11.789 1 97.38 349 SER B C 1
ATOM 7916 O O . SER B 1 349 ? -3.215 -10.102 -12.992 1 97.38 349 SER B O 1
ATOM 7918 N N . ASP B 1 350 ? -2.146 -10.961 -11.305 1 97.69 350 ASP B N 1
ATOM 7919 C CA . ASP B 1 350 ? -1.016 -11.352 -12.148 1 97.69 350 ASP B CA 1
ATOM 7920 C C . ASP B 1 350 ? -0.641 -12.812 -11.922 1 97.69 350 ASP B C 1
ATOM 7922 O O . ASP B 1 350 ? -0.64 -13.297 -10.789 1 97.69 350 ASP B O 1
ATOM 7926 N N . THR B 1 351 ? -0.292 -13.484 -13.008 1 97.56 351 THR B N 1
ATOM 7927 C CA . THR B 1 351 ? 0.016 -14.906 -12.93 1 97.56 351 THR B CA 1
ATOM 7928 C C . THR B 1 351 ? 1.322 -15.141 -12.172 1 97.56 351 THR B C 1
ATOM 7930 O O . THR B 1 351 ? 1.53 -16.203 -11.594 1 97.56 351 THR B O 1
ATOM 7933 N N . ALA B 1 352 ? 2.184 -14.133 -12.109 1 97.75 352 ALA B N 1
ATOM 7934 C CA . ALA B 1 352 ? 3.469 -14.281 -11.43 1 97.75 352 ALA B CA 1
ATOM 7935 C C . ALA B 1 352 ? 3.338 -13.977 -9.938 1 97.75 352 ALA B C 1
ATOM 7937 O O . ALA B 1 352 ? 4.254 -14.258 -9.164 1 97.75 352 ALA B O 1
ATOM 7938 N N . THR B 1 353 ? 2.186 -13.406 -9.516 1 98.25 353 THR B N 1
ATOM 7939 C CA . THR B 1 353 ? 2.086 -12.984 -8.125 1 98.25 353 THR B CA 1
ATOM 7940 C C . THR B 1 353 ? 0.887 -13.641 -7.445 1 98.25 353 THR B C 1
ATOM 7942 O O . THR B 1 353 ? 0.793 -13.656 -6.215 1 98.25 353 THR B O 1
ATOM 7945 N N . SER B 1 354 ? -0.014 -14.242 -8.133 1 98.25 354 SER B N 1
ATOM 7946 C CA . SER B 1 354 ? -1.311 -14.641 -7.598 1 98.25 354 SER B CA 1
ATOM 7947 C C . SER B 1 354 ? -1.171 -15.797 -6.621 1 98.25 354 SER B C 1
ATOM 7949 O O . SER B 1 354 ? -1.933 -15.898 -5.656 1 98.25 354 SER B O 1
ATOM 7951 N N . LEU B 1 355 ? -0.186 -16.672 -6.824 1 98.19 355 LEU B N 1
ATOM 7952 C CA . LEU B 1 355 ? -0.057 -17.859 -5.992 1 98.19 355 LEU B CA 1
ATOM 7953 C C . LEU B 1 355 ? 0.308 -17.469 -4.559 1 98.19 355 LEU B C 1
ATOM 7955 O O . LEU B 1 355 ? 0.143 -18.281 -3.639 1 98.19 355 LEU B O 1
ATOM 7959 N N . ARG B 1 356 ? 0.809 -16.297 -4.379 1 97.81 356 ARG B N 1
ATOM 7960 C CA . ARG B 1 356 ? 1.232 -15.891 -3.047 1 97.81 356 ARG B CA 1
ATOM 7961 C C . ARG B 1 356 ? 0.029 -15.664 -2.137 1 97.81 356 ARG B C 1
ATOM 7963 O O . ARG B 1 356 ? 0.161 -15.68 -0.91 1 97.81 356 ARG B O 1
ATOM 7970 N N . ASP B 1 357 ? -1.092 -15.367 -2.693 1 98.38 357 ASP B N 1
ATOM 7971 C CA . ASP B 1 357 ? -2.309 -15.055 -1.95 1 98.38 357 ASP B CA 1
ATOM 7972 C C . ASP B 1 357 ? -3.057 -16.328 -1.558 1 98.38 357 ASP B C 1
ATOM 7974 O O . ASP B 1 357 ? -3.428 -17.125 -2.42 1 98.38 357 ASP B O 1
ATOM 7978 N N . PRO B 1 358 ? -3.434 -16.484 -0.287 1 97.81 358 PRO B N 1
ATOM 7979 C CA . PRO B 1 358 ? -4.191 -17.672 0.126 1 97.81 358 PRO B CA 1
ATOM 7980 C C . PRO B 1 358 ? -5.516 -17.812 -0.623 1 97.81 358 PRO B C 1
ATOM 7982 O O . PRO B 1 358 ? -5.953 -18.938 -0.896 1 97.81 358 PRO B O 1
ATOM 7985 N N . ILE B 1 359 ? -6.086 -16.781 -1.043 1 98.38 359 ILE B N 1
ATOM 7986 C CA . ILE B 1 359 ? -7.395 -16.828 -1.687 1 98.38 359 ILE B CA 1
ATOM 7987 C C . ILE B 1 359 ? -7.266 -17.469 -3.064 1 98.38 359 ILE B C 1
ATOM 7989 O O . ILE B 1 359 ? -8.242 -18 -3.605 1 98.38 359 ILE B O 1
ATOM 7993 N N . PHE B 1 360 ? -6.109 -17.391 -3.639 1 98.62 360 PHE B N 1
ATOM 7994 C CA . PHE B 1 360 ? -5.867 -18.078 -4.906 1 98.62 360 PHE B CA 1
ATOM 7995 C C . PHE B 1 360 ? -6.246 -19.547 -4.812 1 98.62 360 PHE B C 1
ATOM 7997 O O . PHE B 1 360 ? -6.938 -20.078 -5.688 1 98.62 360 PHE B O 1
ATOM 8004 N N . TYR B 1 361 ? -5.832 -20.156 -3.807 1 98.62 361 TYR B N 1
ATOM 8005 C CA . TYR B 1 361 ? -6.02 -21.594 -3.65 1 98.62 361 TYR B CA 1
ATOM 8006 C C . TYR B 1 361 ? -7.469 -21.922 -3.328 1 98.62 361 TYR B C 1
ATOM 8008 O O . TYR B 1 361 ? -8.023 -22.906 -3.846 1 98.62 361 TYR B O 1
ATOM 8016 N N . ARG B 1 362 ? -8.062 -21.156 -2.504 1 98.56 362 ARG B N 1
ATOM 8017 C CA . ARG B 1 362 ? -9.469 -21.391 -2.205 1 98.56 362 ARG B CA 1
ATOM 8018 C C . ARG B 1 362 ? -10.328 -21.203 -3.449 1 98.56 362 ARG B C 1
ATOM 8020 O O . ARG B 1 362 ? -11.297 -21.938 -3.658 1 98.56 362 ARG B O 1
ATOM 8027 N N . TRP B 1 363 ? -9.953 -20.203 -4.215 1 98.69 363 TRP B N 1
ATOM 8028 C CA . TRP B 1 363 ? -10.648 -19.953 -5.473 1 98.69 363 TRP B CA 1
ATOM 8029 C C . TRP B 1 363 ? -10.492 -21.125 -6.426 1 98.69 363 TRP B C 1
ATOM 8031 O O . TRP B 1 363 ? -11.469 -21.594 -7.02 1 98.69 363 TRP B O 1
ATOM 8041 N N . HIS B 1 364 ? -9.328 -21.641 -6.566 1 98.69 364 HIS B N 1
ATOM 8042 C CA . HIS B 1 364 ? -9.07 -22.734 -7.504 1 98.69 364 HIS B CA 1
ATOM 8043 C C . HIS B 1 364 ? -9.602 -24.047 -6.965 1 98.69 364 HIS B C 1
ATOM 8045 O O . HIS B 1 364 ? -9.891 -24.969 -7.738 1 98.69 364 HIS B O 1
ATOM 8051 N N . ARG B 1 365 ? -9.742 -24.156 -5.648 1 98.44 365 ARG B N 1
ATOM 8052 C CA . ARG B 1 365 ? -10.445 -25.312 -5.105 1 98.44 365 ARG B CA 1
ATOM 8053 C C . ARG B 1 365 ? -11.922 -25.297 -5.508 1 98.44 365 ARG B C 1
ATOM 8055 O O . ARG B 1 365 ? -12.484 -26.344 -5.859 1 98.44 365 ARG B O 1
ATOM 8062 N N . PHE B 1 366 ? -12.539 -24.141 -5.488 1 98.44 366 PHE B N 1
ATOM 8063 C CA . PHE B 1 366 ? -13.906 -23.984 -5.965 1 98.44 366 PHE B CA 1
ATOM 8064 C C . PHE B 1 366 ? -14.023 -24.375 -7.434 1 98.44 366 PHE B C 1
ATOM 8066 O O . PHE B 1 366 ? -14.93 -25.109 -7.812 1 98.44 366 PHE B O 1
ATOM 8073 N N . ILE B 1 367 ? -13.094 -23.922 -8.211 1 98.44 367 ILE B N 1
ATOM 8074 C CA . ILE B 1 367 ? -13.078 -24.234 -9.633 1 98.44 367 ILE B CA 1
ATOM 8075 C C . ILE B 1 367 ? -12.891 -25.734 -9.82 1 98.44 367 ILE B C 1
ATOM 8077 O O . ILE B 1 367 ? -13.586 -26.359 -10.625 1 98.44 367 ILE B O 1
ATOM 8081 N N . ASP B 1 368 ? -11.953 -26.25 -9.078 1 98 368 ASP B N 1
ATOM 8082 C CA . ASP B 1 368 ? -11.711 -27.688 -9.133 1 98 368 ASP B CA 1
ATOM 8083 C C . ASP B 1 368 ? -12.969 -28.469 -8.773 1 98 368 ASP B C 1
ATOM 8085 O O . ASP B 1 368 ? -13.242 -29.516 -9.359 1 98 368 ASP B O 1
ATOM 8089 N N . ASP B 1 369 ? -13.703 -27.984 -7.816 1 97.69 369 ASP B N 1
ATOM 8090 C CA . ASP B 1 369 ? -14.945 -28.656 -7.41 1 97.69 369 ASP B CA 1
ATOM 8091 C C . ASP B 1 369 ? -15.922 -28.734 -8.578 1 97.69 369 ASP B C 1
ATOM 8093 O O . ASP B 1 369 ? -16.641 -29.734 -8.719 1 97.69 369 ASP B O 1
ATOM 8097 N N . MET B 1 370 ? -15.961 -27.766 -9.367 1 97.44 370 MET B N 1
ATOM 8098 C CA . MET B 1 370 ? -16.844 -27.812 -10.531 1 97.44 370 MET B CA 1
ATOM 8099 C C . MET B 1 370 ? -16.375 -28.875 -11.523 1 97.44 370 MET B C 1
ATOM 8101 O O . MET B 1 370 ? -17.203 -29.609 -12.062 1 97.44 370 MET B O 1
ATOM 8105 N N . PHE B 1 371 ? -15.094 -28.953 -11.75 1 98.12 371 PHE B N 1
ATOM 8106 C CA . PHE B 1 371 ? -14.562 -30 -12.617 1 98.12 371 PHE B CA 1
ATOM 8107 C C . PHE B 1 371 ? -14.883 -31.375 -12.055 1 98.12 371 PHE B C 1
ATOM 8109 O O . PHE B 1 371 ? -15.18 -32.312 -12.805 1 98.12 371 PHE B O 1
ATOM 8116 N N . GLN B 1 372 ? -14.836 -31.469 -10.719 1 97.12 372 GLN B N 1
ATOM 8117 C CA . GLN B 1 372 ? -15.094 -32.75 -10.078 1 97.12 372 GLN B CA 1
ATOM 8118 C C . GLN B 1 372 ? -16.562 -33.156 -10.219 1 97.12 372 GLN B C 1
ATOM 8120 O O . GLN B 1 372 ? -16.875 -34.344 -10.25 1 97.12 372 GLN B O 1
ATOM 8125 N N . GLU B 1 373 ? -17.438 -32.219 -10.336 1 97.19 373 GLU B N 1
ATOM 8126 C CA . GLU B 1 373 ? -18.828 -32.531 -10.625 1 97.19 373 GLU B CA 1
ATOM 8127 C C . GLU B 1 373 ? -18.953 -33.312 -11.945 1 97.19 373 GLU B C 1
ATOM 8129 O O . GLU B 1 373 ? -19.766 -34.219 -12.055 1 97.19 373 GLU B O 1
ATOM 8134 N N . TYR B 1 374 ? -18.266 -32.875 -12.914 1 98.12 374 TYR B N 1
ATOM 8135 C CA . TYR B 1 374 ? -18.219 -33.594 -14.18 1 98.12 374 TYR B CA 1
ATOM 8136 C C . TYR B 1 374 ? -17.578 -34.969 -13.992 1 98.12 374 TYR B C 1
ATOM 8138 O O . TYR B 1 374 ? -18.094 -35.969 -14.492 1 98.12 374 TYR B O 1
ATOM 8146 N N . LYS B 1 375 ? -16.453 -35.062 -13.297 1 97.38 375 LYS B N 1
ATOM 8147 C CA . LYS B 1 375 ? -15.734 -36.312 -13.102 1 97.38 375 LYS B CA 1
ATOM 8148 C C . LYS B 1 375 ? -16.609 -37.344 -12.391 1 97.38 375 LYS B C 1
ATOM 8150 O O . LYS B 1 375 ? -16.484 -38.531 -12.633 1 97.38 375 LYS B O 1
ATOM 8155 N N . LYS B 1 376 ? -17.484 -36.875 -11.586 1 94.69 376 LYS B N 1
ATOM 8156 C CA . LYS B 1 376 ? -18.406 -37.75 -10.867 1 94.69 376 LYS B CA 1
ATOM 8157 C C . LYS B 1 376 ? -19.359 -38.469 -11.836 1 94.69 376 LY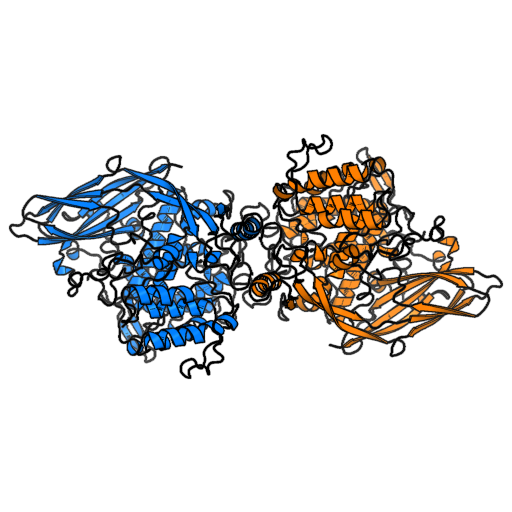S B C 1
ATOM 8159 O O . LYS B 1 376 ? -19.906 -39.531 -11.523 1 94.69 376 LYS B O 1
ATOM 8164 N N . SER B 1 377 ? -19.594 -37.844 -12.922 1 95.5 377 SER B N 1
ATOM 8165 C CA . SER B 1 377 ? -20.516 -38.406 -13.891 1 95.5 377 SER B CA 1
ATOM 8166 C C . SER B 1 377 ? -19.875 -39.531 -14.695 1 95.5 377 SER B C 1
ATOM 8168 O O . SER B 1 377 ? -20.562 -40.312 -15.352 1 95.5 377 SER B O 1
ATOM 8170 N N . LEU B 1 378 ? -18.625 -39.656 -14.664 1 96.88 378 LEU B N 1
ATOM 8171 C CA . LEU B 1 378 ? -17.906 -40.688 -15.422 1 96.88 378 LEU B CA 1
ATOM 8172 C C . LEU B 1 378 ? -17.969 -42.031 -14.711 1 96.88 378 LEU B C 1
ATOM 8174 O O . LEU B 1 378 ? -18 -42.094 -13.484 1 96.88 378 LEU B O 1
ATOM 8178 N N . THR B 1 379 ? -17.938 -43.094 -15.516 1 96 379 THR B N 1
ATOM 8179 C CA . THR B 1 379 ? -17.922 -44.438 -14.945 1 96 379 THR B CA 1
ATOM 8180 C C . THR B 1 379 ? -16.578 -44.719 -14.289 1 96 379 THR B C 1
ATOM 8182 O O . THR B 1 379 ? -15.523 -44.531 -14.898 1 96 379 THR B O 1
ATOM 8185 N N . PRO B 1 380 ? -16.609 -45.125 -12.992 1 95.69 380 PRO B N 1
ATOM 8186 C CA . PRO B 1 380 ? -15.344 -45.531 -12.359 1 95.69 380 PRO B CA 1
ATOM 8187 C C . PRO B 1 380 ? -14.594 -46.594 -13.156 1 95.69 380 PRO B C 1
ATOM 8189 O O . PRO B 1 380 ? -15.211 -47.438 -13.797 1 95.69 380 PRO B O 1
ATOM 8192 N N . TYR B 1 381 ? -13.297 -46.5 -13.031 1 96 381 TYR B N 1
ATOM 8193 C CA . TYR B 1 381 ? -12.484 -47.5 -13.75 1 96 381 TYR B CA 1
ATOM 8194 C C . TYR B 1 381 ? -12.641 -48.875 -13.156 1 96 381 TYR B C 1
ATOM 8196 O O . TYR B 1 381 ? -12.914 -49.031 -11.961 1 96 381 TYR B O 1
ATOM 8204 N N . SER B 1 382 ? -12.461 -49.875 -14.023 1 93.38 382 SER B N 1
ATOM 8205 C CA . SER B 1 382 ? -12.445 -51.281 -13.609 1 93.38 382 SER B CA 1
ATOM 8206 C C . SER B 1 382 ? -11.328 -52.031 -14.312 1 93.38 382 SER B C 1
ATOM 8208 O O . SER B 1 382 ? -10.164 -51.938 -13.914 1 93.38 382 SER B O 1
ATOM 8210 N N . SER B 1 383 ? -11.609 -52.531 -15.523 1 91.44 383 SER B N 1
ATOM 8211 C CA . SER B 1 383 ? -10.625 -53.344 -16.25 1 91.44 383 SER B CA 1
ATOM 8212 C C . SER B 1 383 ? -9.469 -52.469 -16.75 1 91.44 383 SER B C 1
ATOM 8214 O O . SER B 1 383 ? -8.359 -52.969 -16.953 1 91.44 383 SER B O 1
ATOM 8216 N N . GLN B 1 384 ? -9.75 -51.219 -16.891 1 92.69 384 GLN B N 1
ATOM 8217 C CA . GLN B 1 384 ? -8.758 -50.281 -17.406 1 92.69 384 GLN B CA 1
ATOM 8218 C C . GLN B 1 384 ? -7.574 -50.156 -16.438 1 92.69 384 GLN B C 1
ATOM 8220 O O . GLN B 1 384 ? -6.508 -49.656 -16.828 1 92.69 384 GLN B O 1
ATOM 8225 N N . LEU B 1 385 ? -7.785 -50.656 -15.258 1 96.06 385 LEU B N 1
ATOM 8226 C CA . LEU B 1 385 ? -6.77 -50.5 -14.219 1 96.06 385 LEU B CA 1
ATOM 8227 C C . LEU B 1 385 ? -5.75 -51.625 -14.297 1 96.06 385 LEU B C 1
ATOM 8229 O O . LEU B 1 385 ? -4.676 -51.531 -13.695 1 96.06 385 LEU B O 1
ATOM 8233 N N . GLN B 1 386 ? -6.027 -52.594 -15.031 1 95.81 386 GLN B N 1
ATOM 8234 C CA . GLN B 1 386 ? -5.242 -53.844 -14.969 1 95.81 386 GLN B CA 1
ATOM 8235 C C . GLN B 1 386 ? -4.133 -53.844 -16.016 1 95.81 386 GLN B C 1
ATOM 8237 O O . GLN B 1 386 ? -4.293 -53.25 -17.094 1 95.81 386 GLN B O 1
ATOM 8242 N N . PHE B 1 387 ? -3.045 -54.344 -15.68 1 97.12 387 PHE B N 1
ATOM 8243 C CA . PHE B 1 387 ? -1.948 -54.75 -16.547 1 97.12 387 PHE B CA 1
ATOM 8244 C C . PHE B 1 387 ? -1.607 -56.219 -16.344 1 97.12 387 PHE B C 1
ATOM 8246 O O . PHE B 1 387 ? -0.693 -56.562 -15.586 1 97.12 387 PHE B O 1
ATOM 8253 N N . LYS B 1 388 ? -2.289 -57.031 -17.078 1 94.94 388 LYS B N 1
ATOM 8254 C CA . LYS B 1 388 ? -2.262 -58.5 -16.844 1 94.94 388 LYS B CA 1
ATOM 8255 C C . LYS B 1 388 ? -0.838 -59.031 -16.922 1 94.94 388 LYS B C 1
ATOM 8257 O O . LYS B 1 388 ? -0.109 -58.75 -17.859 1 94.94 388 LYS B O 1
ATOM 8262 N N . GLY B 1 389 ? -0.514 -59.781 -15.914 1 96.12 389 GLY B N 1
ATOM 8263 C CA . GLY B 1 389 ? 0.775 -60.438 -15.875 1 96.12 389 GLY B CA 1
ATOM 8264 C C . GLY B 1 389 ? 1.875 -59.594 -15.266 1 96.12 389 GLY B C 1
ATOM 8265 O O . GLY B 1 389 ? 3.01 -60.062 -15.117 1 96.12 389 GLY B O 1
ATOM 8266 N N . VAL B 1 390 ? 1.63 -58.375 -14.961 1 98.06 390 VAL B N 1
ATOM 8267 C CA . VAL B 1 390 ? 2.617 -57.5 -14.352 1 98.06 390 VAL B CA 1
ATOM 8268 C C . VAL B 1 390 ? 2.285 -57.281 -12.875 1 98.06 390 VAL B C 1
ATOM 8270 O O . VAL B 1 390 ? 1.173 -56.875 -12.531 1 98.06 390 VAL B O 1
ATOM 8273 N N . ILE B 1 391 ? 3.209 -57.594 -11.977 1 98.31 391 ILE B N 1
ATOM 8274 C CA . ILE B 1 391 ? 2.996 -57.5 -10.539 1 98.31 391 ILE B CA 1
ATOM 8275 C C . ILE B 1 391 ? 4.07 -56.625 -9.898 1 98.31 391 ILE B C 1
ATOM 8277 O O . ILE B 1 391 ? 5.266 -56.906 -10.047 1 98.31 391 ILE B O 1
ATOM 8281 N N . VAL B 1 392 ? 3.662 -55.594 -9.25 1 98.62 392 VAL B N 1
ATOM 8282 C CA . VAL B 1 392 ? 4.609 -54.781 -8.477 1 98.62 392 VAL B CA 1
ATOM 8283 C C . VAL B 1 392 ? 4.848 -55.438 -7.121 1 98.62 392 VAL B C 1
ATOM 8285 O O . VAL B 1 392 ? 3.949 -55.5 -6.277 1 98.62 392 VAL B O 1
ATOM 8288 N N . LYS B 1 393 ? 6.012 -55.812 -6.895 1 97.88 393 LYS B N 1
ATOM 8289 C CA . LYS B 1 393 ? 6.344 -56.562 -5.691 1 97.88 393 LYS B CA 1
ATOM 8290 C C . LYS B 1 393 ? 6.68 -55.656 -4.531 1 97.88 393 LYS B C 1
ATOM 8292 O O . LYS B 1 393 ? 6.285 -55.906 -3.391 1 97.88 393 LYS B O 1
ATOM 8297 N N . SER B 1 394 ? 7.469 -54.688 -4.887 1 97.56 394 SER B N 1
ATOM 8298 C CA . SER B 1 394 ? 7.859 -53.75 -3.832 1 97.56 394 SER B CA 1
ATOM 8299 C C . SER B 1 394 ? 8.289 -52.406 -4.406 1 97.56 394 SER B C 1
ATOM 8301 O O . SER B 1 394 ? 8.742 -52.344 -5.551 1 97.56 394 SER B O 1
ATOM 8303 N N . VAL B 1 395 ? 8.086 -51.406 -3.623 1 98.31 395 VAL B N 1
ATOM 8304 C CA . VAL B 1 395 ? 8.516 -50.031 -3.92 1 98.31 395 VAL B CA 1
ATOM 8305 C C . VAL B 1 395 ? 9.227 -49.438 -2.701 1 98.31 395 VAL B C 1
ATOM 8307 O O . VAL B 1 395 ? 8.711 -49.5 -1.583 1 98.31 395 VAL B O 1
ATOM 8310 N N . CYS B 1 396 ? 10.398 -48.938 -2.943 1 97.25 396 CYS B N 1
ATOM 8311 C CA . CYS B 1 396 ? 11.172 -48.281 -1.887 1 97.25 396 CYS B CA 1
ATOM 8312 C C . CYS B 1 396 ? 11.742 -46.969 -2.357 1 97.25 396 CYS B C 1
ATOM 8314 O O . CYS B 1 396 ? 12.094 -46.812 -3.529 1 97.25 396 CYS B O 1
ATOM 8316 N N . VAL B 1 397 ? 11.734 -46.031 -1.441 1 98.31 397 VAL B N 1
ATOM 8317 C CA . VAL B 1 397 ? 12.414 -44.75 -1.687 1 98.31 397 VAL B CA 1
ATOM 8318 C C . VAL B 1 397 ? 13.773 -44.75 -0.982 1 98.31 397 VAL B C 1
ATOM 8320 O O . VAL B 1 397 ? 13.844 -44.969 0.234 1 98.31 397 VAL B O 1
ATOM 8323 N N . ARG B 1 398 ? 14.766 -44.562 -1.778 1 97.94 398 ARG B N 1
ATOM 8324 C CA . ARG B 1 398 ? 16.125 -44.594 -1.227 1 97.94 398 ARG B CA 1
ATOM 8325 C C . ARG B 1 398 ? 16.703 -43.188 -1.181 1 97.94 398 ARG B C 1
ATOM 8327 O O . ARG B 1 398 ? 16.953 -42.562 -2.223 1 97.94 398 ARG B O 1
ATOM 8334 N N . ALA B 1 399 ? 16.891 -42.719 -0.035 1 97.25 399 ALA B N 1
ATOM 8335 C CA . ALA B 1 399 ? 17.656 -41.5 0.249 1 97.25 399 ALA B CA 1
ATOM 8336 C C . ALA B 1 399 ? 18.734 -41.75 1.281 1 97.25 399 ALA B C 1
ATOM 8338 O O . ALA B 1 399 ? 19.469 -42.75 1.188 1 97.25 399 ALA B O 1
ATOM 8339 N N . LYS B 1 400 ? 19.031 -40.906 2.287 1 96.69 400 LYS B N 1
ATOM 8340 C CA . LYS B 1 400 ? 19.953 -41.25 3.373 1 96.69 400 LYS B CA 1
ATOM 8341 C C . LYS B 1 400 ? 19.406 -42.406 4.215 1 96.69 400 LYS B C 1
ATOM 8343 O O . LYS B 1 400 ? 20.172 -43.25 4.688 1 96.69 400 LYS B O 1
ATOM 8348 N N . THR B 1 401 ? 18.141 -42.281 4.469 1 96.88 401 THR B N 1
ATOM 8349 C CA . THR B 1 401 ? 17.391 -43.312 5.168 1 96.88 401 THR B CA 1
ATOM 8350 C C . THR B 1 401 ? 16.297 -43.875 4.277 1 96.88 401 THR B C 1
ATOM 8352 O O . THR B 1 401 ? 15.594 -43.125 3.598 1 96.88 401 THR B O 1
ATOM 8355 N N . ALA B 1 402 ? 16.141 -45.219 4.277 1 97.31 402 ALA B N 1
ATOM 8356 C CA . ALA B 1 402 ? 15.141 -45.875 3.441 1 97.31 402 ALA B CA 1
ATOM 8357 C C . ALA B 1 402 ? 13.734 -45.375 3.793 1 97.31 402 ALA B C 1
ATOM 8359 O O . ALA B 1 402 ? 13.359 -45.344 4.969 1 97.31 402 ALA B O 1
ATOM 8360 N N . ASP B 1 403 ? 13.039 -44.938 2.805 1 98.31 403 ASP B N 1
ATOM 8361 C CA . ASP B 1 403 ? 11.633 -44.562 2.877 1 98.31 403 ASP B CA 1
ATOM 8362 C C . ASP B 1 403 ? 11.453 -43.312 3.736 1 98.31 403 ASP B C 1
ATOM 8364 O O . ASP B 1 403 ? 10.383 -43.094 4.309 1 98.31 403 ASP B O 1
ATOM 8368 N N . VAL B 1 404 ? 12.516 -42.562 3.91 1 98.44 404 VAL B N 1
ATOM 8369 C CA . VAL B 1 404 ? 12.477 -41.25 4.555 1 98.44 404 VAL B CA 1
ATOM 8370 C C . VAL B 1 404 ? 13.133 -40.219 3.648 1 98.44 404 VAL B C 1
ATOM 8372 O O . VAL B 1 404 ? 14.242 -40.438 3.158 1 98.44 404 VAL B O 1
ATOM 8375 N N . VAL B 1 405 ? 12.43 -39.188 3.361 1 98.69 405 VAL B N 1
ATOM 8376 C CA . VAL B 1 405 ? 12.984 -38.062 2.633 1 98.69 405 VAL B CA 1
ATOM 8377 C C . VAL B 1 405 ? 13.07 -36.844 3.557 1 98.69 405 VAL B C 1
ATOM 8379 O O . VAL B 1 405 ? 12.094 -36.5 4.223 1 98.69 405 VAL B O 1
ATOM 8382 N N . GLU B 1 406 ? 14.18 -36.219 3.559 1 98.56 406 GLU B N 1
ATOM 8383 C CA . GLU B 1 406 ? 14.375 -35.031 4.406 1 98.56 406 GLU B CA 1
ATOM 8384 C C . GLU B 1 406 ? 14.242 -33.75 3.607 1 98.56 406 GLU B C 1
ATOM 8386 O O . GLU B 1 406 ? 14.68 -33.656 2.459 1 98.56 406 GLU B O 1
ATOM 8391 N N . THR B 1 407 ? 13.562 -32.75 4.168 1 98.56 407 THR B N 1
ATOM 8392 C CA . THR B 1 407 ? 13.477 -31.406 3.592 1 98.56 407 THR B CA 1
ATOM 8393 C C . THR B 1 407 ? 14.156 -30.375 4.492 1 98.56 407 THR B C 1
ATOM 8395 O O . THR B 1 407 ? 14.242 -30.578 5.707 1 98.56 407 THR B O 1
ATOM 8398 N N . THR B 1 408 ? 14.719 -29.375 3.934 1 98.31 408 THR B N 1
ATOM 8399 C CA . THR B 1 408 ? 15.398 -28.297 4.645 1 98.31 408 THR B CA 1
ATOM 8400 C C . THR B 1 408 ? 15.227 -26.969 3.912 1 98.31 408 THR B C 1
ATOM 8402 O O . THR B 1 408 ? 14.648 -26.922 2.826 1 98.31 408 THR B O 1
ATOM 8405 N N . PHE B 1 409 ? 15.578 -25.906 4.543 1 97.75 409 PHE B N 1
ATOM 8406 C CA . PHE B 1 409 ? 15.68 -24.609 3.871 1 97.75 409 PHE B CA 1
ATOM 8407 C C . PHE B 1 409 ? 17.109 -24.344 3.43 1 97.75 409 PHE B C 1
ATOM 8409 O O . PHE B 1 409 ? 18.062 -24.656 4.152 1 97.75 409 PHE B O 1
ATOM 8416 N N . ALA B 1 410 ? 17.219 -23.891 2.221 1 97 410 ALA B N 1
ATOM 8417 C CA . ALA B 1 410 ? 18.531 -23.562 1.67 1 97 410 ALA B CA 1
ATOM 8418 C C . ALA B 1 410 ? 18.578 -22.125 1.186 1 97 410 ALA B C 1
ATOM 8420 O O . ALA B 1 410 ? 17.547 -21.562 0.784 1 97 410 ALA B O 1
ATOM 8421 N N . ASN B 1 411 ? 19.75 -21.547 1.186 1 96.75 411 ASN B N 1
ATOM 8422 C CA . ASN B 1 411 ? 19.938 -20.188 0.685 1 96.75 411 ASN B CA 1
ATOM 8423 C C . ASN B 1 411 ? 20.203 -20.172 -0.817 1 96.75 411 ASN B C 1
ATOM 8425 O O . ASN B 1 411 ? 20.781 -21.125 -1.357 1 96.75 411 ASN B O 1
ATOM 8429 N N . ALA B 1 412 ? 19.703 -19.203 -1.424 1 96.56 412 ALA B N 1
ATOM 8430 C CA . ALA B 1 412 ? 19.953 -18.953 -2.84 1 96.56 412 ALA B CA 1
ATOM 8431 C C . ALA B 1 412 ? 20.062 -17.469 -3.121 1 96.56 412 ALA B C 1
ATOM 8433 O O . ALA B 1 412 ? 19.766 -16.641 -2.254 1 96.56 412 ALA B O 1
ATOM 8434 N N . LEU B 1 413 ? 20.609 -17.109 -4.348 1 97.62 413 LEU B N 1
ATOM 8435 C CA . LEU B 1 413 ? 20.812 -15.719 -4.738 1 97.62 413 LEU B CA 1
ATOM 8436 C C . LEU B 1 413 ? 19.984 -15.383 -5.98 1 97.62 413 LEU B C 1
ATOM 8438 O O . LEU B 1 413 ? 19.906 -16.188 -6.91 1 97.62 413 LEU B O 1
ATOM 8442 N N . LEU B 1 414 ? 19.312 -14.336 -5.973 1 98.12 414 LEU B N 1
ATOM 8443 C CA . LEU B 1 414 ? 18.609 -13.781 -7.121 1 98.12 414 LEU B CA 1
ATOM 8444 C C . LEU B 1 414 ? 19.281 -12.508 -7.613 1 98.12 414 LEU B C 1
ATOM 8446 O O . LEU B 1 414 ? 19.391 -11.531 -6.871 1 98.12 414 LEU B O 1
ATOM 8450 N N . ASP B 1 415 ? 19.75 -12.5 -8.859 1 97.88 415 ASP B N 1
ATOM 8451 C CA . ASP B 1 415 ? 20.391 -11.328 -9.453 1 97.88 415 ASP B CA 1
ATOM 8452 C C . ASP B 1 415 ? 19.344 -10.344 -9.961 1 97.88 415 ASP B C 1
ATOM 8454 O O . ASP B 1 415 ? 18.547 -10.672 -10.836 1 97.88 415 ASP B O 1
ATOM 8458 N N . ILE B 1 416 ? 19.391 -9.109 -9.398 1 97.56 416 ILE B N 1
ATOM 8459 C CA . ILE B 1 416 ? 18.375 -8.141 -9.805 1 97.56 416 ILE B CA 1
ATOM 8460 C C . ILE B 1 416 ? 19.031 -7.02 -10.609 1 97.56 416 ILE B C 1
ATOM 8462 O O . ILE B 1 416 ? 18.406 -5.984 -10.859 1 97.56 416 ILE B O 1
ATOM 8466 N N . SER B 1 417 ? 20.234 -7.219 -11.117 1 95.12 417 SER B N 1
ATOM 8467 C CA . SER B 1 417 ? 21.031 -6.207 -11.805 1 95.12 417 SER B CA 1
ATOM 8468 C C . SER B 1 417 ? 20.453 -5.895 -13.188 1 95.12 417 SER B C 1
ATOM 8470 O O . SER B 1 417 ? 20.734 -4.836 -13.75 1 95.12 417 SER B O 1
ATOM 8472 N N . HIS B 1 418 ? 19.703 -6.832 -13.688 1 92.62 418 HIS B N 1
ATOM 8473 C CA . HIS B 1 418 ? 19.219 -6.664 -15.055 1 92.62 418 HIS B CA 1
ATOM 8474 C C . HIS B 1 418 ? 17.844 -6.008 -15.07 1 92.62 418 HIS B C 1
ATOM 8476 O O . HIS B 1 418 ? 17.391 -5.539 -16.109 1 92.62 418 HIS B O 1
ATOM 8482 N N . ALA B 1 419 ? 17.219 -5.98 -13.953 1 94.25 419 ALA B N 1
ATOM 8483 C CA . ALA B 1 419 ? 15.875 -5.426 -13.859 1 94.25 419 ALA B CA 1
ATOM 8484 C C . ALA B 1 419 ? 15.922 -3.93 -13.555 1 94.25 419 ALA B C 1
ATOM 8486 O O . ALA B 1 419 ? 15.078 -3.166 -14.047 1 94.25 419 ALA B O 1
ATOM 8487 N N . PHE B 1 420 ? 16.859 -3.5 -12.68 1 91.25 420 PHE B N 1
ATOM 8488 C CA . PHE B 1 420 ? 16.984 -2.107 -12.273 1 91.25 420 PHE B CA 1
ATOM 8489 C C . PHE B 1 420 ? 18.328 -1.537 -12.711 1 91.25 420 PHE B C 1
ATOM 8491 O O . PHE B 1 420 ? 19.359 -2.207 -12.609 1 91.25 420 PHE B O 1
ATOM 8498 N N . ASN B 1 421 ? 18.297 -0.384 -13.266 1 88.88 421 ASN B N 1
ATOM 8499 C CA . ASN B 1 421 ? 19.531 0.291 -13.633 1 88.88 421 ASN B CA 1
ATOM 8500 C C . ASN B 1 421 ? 20.188 0.98 -12.438 1 88.88 421 ASN B C 1
ATOM 8502 O O . ASN B 1 421 ? 19.938 2.164 -12.195 1 88.88 421 ASN B O 1
ATOM 8506 N N . PHE B 1 422 ? 21.062 0.297 -11.781 1 88.88 422 PHE B N 1
ATOM 8507 C CA . PHE B 1 422 ? 21.719 0.809 -10.594 1 88.88 422 PHE B CA 1
ATOM 8508 C C . PHE B 1 422 ? 22.875 1.721 -10.961 1 88.88 422 PHE B C 1
ATOM 8510 O O . PHE B 1 422 ? 23.469 2.371 -10.102 1 88.88 422 PHE B O 1
ATOM 8517 N N . GLY B 1 423 ? 23.219 1.754 -12.219 1 84.19 423 GLY B N 1
ATOM 8518 C CA . GLY B 1 423 ? 24.328 2.584 -12.656 1 84.19 423 GLY B CA 1
ATOM 8519 C C . GLY B 1 423 ? 25.688 2.068 -12.203 1 84.19 423 GLY B C 1
ATOM 8520 O O . GLY B 1 423 ? 26.578 2.852 -11.867 1 84.19 423 GLY B O 1
ATOM 8521 N N . ARG B 1 424 ? 25.797 0.783 -12.125 1 90.19 424 ARG B N 1
ATOM 8522 C CA . ARG B 1 424 ? 27.016 0.159 -11.641 1 90.19 424 ARG B CA 1
ATOM 8523 C C . ARG B 1 424 ? 27.344 -1.104 -12.43 1 90.19 424 ARG B C 1
ATOM 8525 O O . ARG B 1 424 ? 26.484 -1.633 -13.148 1 90.19 424 ARG B O 1
ATOM 8532 N N . THR B 1 425 ? 28.578 -1.636 -12.281 1 92.88 425 THR B N 1
ATOM 8533 C CA . THR B 1 425 ? 29 -2.822 -13.023 1 92.88 425 THR B CA 1
ATOM 8534 C C . THR B 1 425 ? 28.906 -4.066 -12.141 1 92.88 425 THR B C 1
ATOM 8536 O O . THR B 1 425 ? 28.688 -5.172 -12.641 1 92.88 425 THR B O 1
ATOM 8539 N N . GLY B 1 426 ? 29.109 -3.855 -10.836 1 95.5 426 GLY B N 1
ATOM 8540 C CA . GLY B 1 426 ? 28.984 -4.977 -9.914 1 95.5 426 GLY B CA 1
ATOM 8541 C C . GLY B 1 426 ? 27.562 -5.48 -9.781 1 95.5 426 GLY B C 1
ATOM 8542 O O . GLY B 1 426 ? 26.609 -4.691 -9.805 1 95.5 426 GLY B O 1
ATOM 8543 N N . PRO B 1 427 ? 27.422 -6.781 -9.648 1 96.75 427 PRO B N 1
ATOM 8544 C CA . PRO B 1 427 ? 26.062 -7.312 -9.547 1 96.75 427 PRO B CA 1
ATOM 8545 C C . PRO B 1 427 ? 25.391 -6.965 -8.211 1 96.75 427 PRO B C 1
ATOM 8547 O O . PRO B 1 427 ? 26.078 -6.805 -7.199 1 96.75 427 PRO B O 1
ATOM 8550 N N . VAL B 1 428 ? 24.172 -6.723 -8.227 1 97.94 428 VAL B N 1
ATOM 8551 C CA . VAL B 1 428 ? 23.312 -6.566 -7.055 1 97.94 428 VAL B CA 1
ATOM 8552 C C . VAL B 1 428 ? 22.406 -7.777 -6.922 1 97.94 428 VAL B C 1
ATOM 8554 O O . VAL B 1 428 ? 21.609 -8.062 -7.816 1 97.94 428 VAL B O 1
ATOM 8557 N N . LYS B 1 429 ? 22.469 -8.531 -5.758 1 98.5 429 LYS B N 1
ATOM 8558 C CA . LYS B 1 429 ? 21.734 -9.781 -5.59 1 98.5 429 LYS B CA 1
ATOM 8559 C C . LYS B 1 429 ? 20.953 -9.789 -4.285 1 98.5 429 LYS B C 1
ATOM 8561 O O . LYS B 1 429 ? 21.25 -9.023 -3.367 1 98.5 429 LYS B O 1
ATOM 8566 N N . VAL B 1 430 ? 19.922 -10.523 -4.234 1 98.56 430 VAL B N 1
ATOM 8567 C CA . VAL B 1 430 ? 19.109 -10.766 -3.043 1 98.56 430 VAL B CA 1
ATOM 8568 C C . VAL B 1 430 ? 19.312 -12.203 -2.57 1 98.56 430 VAL B C 1
ATOM 8570 O O . VAL B 1 430 ? 19.125 -13.148 -3.346 1 98.56 430 VAL B O 1
ATOM 8573 N N . ARG B 1 431 ? 19.703 -12.367 -1.354 1 98.56 431 ARG B N 1
ATOM 8574 C CA . ARG B 1 431 ? 19.781 -13.688 -0.743 1 98.56 431 ARG B CA 1
ATOM 8575 C C . ARG B 1 431 ? 18.453 -14.094 -0.129 1 98.56 431 ARG B C 1
ATOM 8577 O O . ARG B 1 431 ? 17.875 -13.344 0.662 1 98.56 431 ARG B O 1
ATOM 8584 N N . TYR B 1 432 ? 17.906 -15.195 -0.51 1 97.69 432 TYR B N 1
ATOM 8585 C CA . TYR B 1 432 ? 16.641 -15.688 0.019 1 97.69 432 TYR B CA 1
ATOM 8586 C C . TYR B 1 432 ? 16.75 -17.172 0.382 1 97.69 432 TYR B C 1
ATOM 8588 O O . TYR B 1 432 ? 17.734 -17.828 0.038 1 97.69 432 TYR B O 1
ATOM 8596 N N . ASN B 1 433 ? 15.805 -17.625 1.154 1 95.81 433 ASN B N 1
ATOM 8597 C CA . ASN B 1 433 ? 15.719 -19.047 1.516 1 95.81 433 ASN B CA 1
ATOM 8598 C C . ASN B 1 433 ? 14.547 -19.734 0.832 1 95.81 433 ASN B C 1
ATOM 8600 O O . ASN B 1 433 ? 13.508 -19.109 0.599 1 95.81 433 ASN B O 1
ATOM 8604 N N . HIS B 1 434 ? 14.734 -20.922 0.444 1 96.81 434 HIS B N 1
ATOM 8605 C CA . HIS B 1 434 ? 13.672 -21.703 -0.176 1 96.81 434 HIS B CA 1
ATOM 8606 C C . HIS B 1 434 ? 13.695 -23.141 0.308 1 96.81 434 HIS B C 1
ATOM 8608 O O . HIS B 1 434 ? 14.734 -23.656 0.74 1 96.81 434 HIS B O 1
ATOM 8614 N N . LEU B 1 435 ? 12.547 -23.766 0.28 1 98.06 435 LEU B N 1
ATOM 8615 C CA . LEU B 1 435 ? 12.422 -25.172 0.647 1 98.06 435 LEU B CA 1
ATOM 8616 C C . LEU B 1 435 ? 13.117 -26.062 -0.376 1 98.06 435 LEU B C 1
ATOM 8618 O O . LEU B 1 435 ? 13.07 -25.797 -1.578 1 98.06 435 LEU B O 1
ATOM 8622 N N . THR B 1 436 ? 13.812 -27.031 0.109 1 97.69 436 THR B N 1
ATOM 8623 C CA . THR B 1 436 ? 14.414 -28.062 -0.74 1 97.69 436 THR B CA 1
ATOM 8624 C C . THR B 1 436 ? 14.359 -29.422 -0.067 1 97.69 436 THR B C 1
ATOM 8626 O O . THR B 1 436 ? 13.891 -29.547 1.067 1 97.69 436 THR B O 1
ATOM 8629 N N . HIS B 1 437 ? 14.641 -30.469 -0.772 1 98 437 HIS B N 1
ATOM 8630 C CA . HIS B 1 437 ? 14.695 -31.828 -0.236 1 98 437 HIS B CA 1
ATO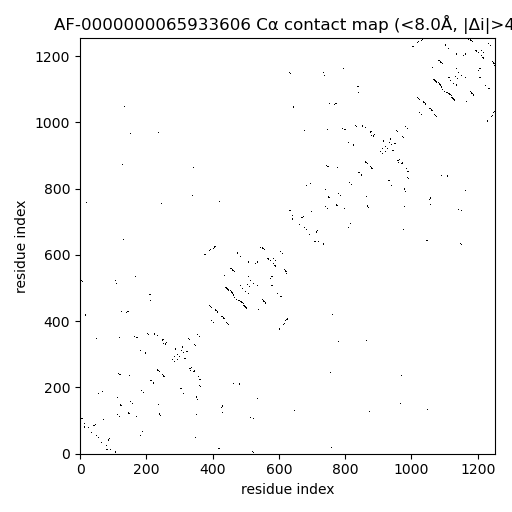M 8631 C C . HIS B 1 437 ? 15.953 -32.562 -0.688 1 98 437 HIS B C 1
ATOM 8633 O O . HIS B 1 437 ? 16.547 -32.219 -1.716 1 98 437 HIS B O 1
ATOM 8639 N N . GLU B 1 438 ? 16.359 -33.531 0.05 1 97.88 438 GLU B N 1
ATOM 8640 C CA . GLU B 1 438 ? 17.484 -34.375 -0.38 1 97.88 438 GLU B CA 1
ATOM 8641 C C . GLU B 1 438 ? 17.125 -35.188 -1.616 1 97.88 438 GLU B C 1
ATOM 8643 O O . GLU B 1 438 ? 15.969 -35.562 -1.811 1 97.88 438 GLU B O 1
ATOM 8648 N N . PRO B 1 439 ? 18.141 -35.375 -2.48 1 97.31 439 PRO B N 1
ATOM 8649 C CA . PRO B 1 439 ? 17.859 -36.25 -3.617 1 97.31 439 PRO B CA 1
ATOM 8650 C C . PRO B 1 439 ? 17.5 -37.688 -3.186 1 97.31 439 PRO B C 1
ATOM 8652 O O . PRO B 1 439 ? 17.969 -38.156 -2.148 1 97.31 439 PRO B O 1
ATOM 8655 N N . PHE B 1 440 ? 16.672 -38.344 -3.951 1 98.44 440 PHE B N 1
ATOM 8656 C CA . PHE B 1 440 ? 16.312 -39.719 -3.65 1 98.44 440 PHE B CA 1
ATOM 8657 C C . PHE B 1 440 ? 16.047 -40.5 -4.934 1 98.44 440 PHE B C 1
ATOM 8659 O O . PHE B 1 440 ? 15.977 -39.906 -6.016 1 98.44 440 PHE B O 1
ATOM 8666 N N . THR B 1 441 ? 15.992 -41.781 -4.801 1 98.31 441 THR B N 1
ATOM 8667 C CA . THR B 1 441 ? 15.734 -42.719 -5.906 1 98.31 441 THR B CA 1
ATOM 8668 C C . THR B 1 441 ? 14.586 -43.656 -5.57 1 98.31 441 THR B C 1
ATOM 8670 O O . THR B 1 441 ? 14.461 -44.125 -4.43 1 98.31 441 THR B O 1
ATOM 8673 N N . TYR B 1 442 ? 13.781 -43.844 -6.547 1 98.56 442 TYR B N 1
ATOM 8674 C CA . TYR B 1 442 ? 12.789 -44.906 -6.422 1 98.56 442 TYR B CA 1
ATOM 8675 C C . TYR B 1 442 ? 13.391 -46.25 -6.809 1 98.56 442 TYR B C 1
ATOM 8677 O O . TYR B 1 442 ? 14.102 -46.344 -7.809 1 98.56 442 TYR B O 1
ATOM 8685 N N . LYS B 1 443 ? 13.188 -47.219 -6.059 1 98.56 443 LYS B N 1
ATOM 8686 C CA . LYS B 1 443 ? 13.469 -48.594 -6.41 1 98.56 443 LYS B CA 1
ATOM 8687 C C . LYS B 1 443 ? 12.188 -49.406 -6.473 1 98.56 443 LYS B C 1
ATOM 8689 O O . LYS B 1 443 ? 11.562 -49.688 -5.445 1 98.56 443 LYS B O 1
ATOM 8694 N N . ILE B 1 444 ? 11.828 -49.875 -7.645 1 98.75 444 ILE B N 1
ATOM 8695 C CA . ILE B 1 444 ? 10.578 -50.594 -7.883 1 98.75 444 ILE B CA 1
ATOM 8696 C C . ILE B 1 444 ? 10.875 -51.969 -8.414 1 98.75 444 ILE B C 1
ATOM 8698 O O . ILE B 1 444 ? 11.492 -52.125 -9.469 1 98.75 444 ILE B O 1
ATOM 8702 N N . VAL B 1 445 ? 10.438 -52.969 -7.719 1 98.62 445 VAL B N 1
ATOM 8703 C CA . VAL B 1 445 ? 10.609 -54.375 -8.141 1 98.62 445 VAL B CA 1
ATOM 8704 C C . VAL B 1 445 ? 9.312 -54.875 -8.773 1 98.62 445 VAL B C 1
ATOM 8706 O O . VAL B 1 445 ? 8.258 -54.844 -8.141 1 98.62 445 VAL B O 1
ATOM 8709 N N . VAL B 1 446 ? 9.461 -55.312 -10.008 1 98.62 446 VAL B N 1
ATOM 8710 C CA . VAL B 1 446 ? 8.289 -55.688 -10.781 1 98.62 446 VAL B CA 1
ATOM 8711 C C . VAL B 1 446 ? 8.5 -57.094 -11.375 1 98.62 446 VAL B C 1
ATOM 8713 O O . VAL B 1 446 ? 9.602 -57.438 -11.82 1 98.62 446 VAL B O 1
ATOM 8716 N N . ASP B 1 447 ? 7.457 -57.906 -11.32 1 98.25 447 ASP B N 1
ATOM 8717 C CA . ASP B 1 447 ? 7.477 -59.188 -11.969 1 98.25 447 ASP B CA 1
ATOM 8718 C C . ASP B 1 447 ? 6.625 -59.188 -13.234 1 98.25 447 ASP B C 1
ATOM 8720 O O . ASP B 1 447 ? 5.43 -58.906 -13.188 1 98.25 447 ASP B O 1
ATOM 8724 N N . ASN B 1 448 ? 7.254 -59.469 -14.328 1 98.19 448 ASN B N 1
ATOM 8725 C CA . ASN B 1 448 ? 6.539 -59.781 -15.57 1 98.19 448 ASN B CA 1
ATOM 8726 C C . ASN B 1 448 ? 6.305 -61.281 -15.727 1 98.19 448 ASN B C 1
ATOM 8728 O O . ASN B 1 448 ? 7.172 -62 -16.234 1 98.19 448 ASN B O 1
ATOM 8732 N N . ALA B 1 449 ? 5.176 -61.688 -15.461 1 95.75 449 ALA B N 1
ATOM 8733 C CA . ALA B 1 449 ? 4.855 -63.125 -15.43 1 95.75 449 ALA B CA 1
ATOM 8734 C C . ALA B 1 449 ? 4.68 -63.656 -16.844 1 95.75 449 ALA B C 1
ATOM 8736 O O . ALA B 1 449 ? 4.602 -64.875 -17.031 1 95.75 449 ALA B O 1
ATOM 8737 N N . GLY B 1 450 ? 4.723 -62.906 -17.781 1 91.69 450 GLY B N 1
ATOM 8738 C CA . GLY B 1 450 ? 4.605 -63.375 -19.156 1 91.69 450 GLY B CA 1
ATOM 8739 C C . GLY B 1 450 ? 5.926 -63.844 -19.75 1 91.69 450 GLY B C 1
ATOM 8740 O O . GLY B 1 450 ? 6.949 -63.844 -19.062 1 91.69 450 GLY B O 1
ATOM 8741 N N . THR B 1 451 ? 5.902 -64.25 -21 1 93.38 451 THR B N 1
ATOM 8742 C CA . THR B 1 451 ? 7.086 -64.812 -21.672 1 93.38 451 THR B CA 1
ATOM 8743 C C . THR B 1 451 ? 7.68 -63.75 -22.625 1 93.38 451 THR B C 1
ATOM 8745 O O . THR B 1 451 ? 8.766 -63.938 -23.172 1 93.38 451 THR B O 1
ATOM 8748 N N . LYS B 1 452 ? 7.008 -62.656 -22.719 1 95.06 452 LYS B N 1
ATOM 8749 C CA . LYS B 1 452 ? 7.465 -61.656 -23.688 1 95.06 452 LYS B CA 1
ATOM 8750 C C . LYS B 1 452 ? 7.895 -60.375 -22.984 1 95.06 452 LYS B C 1
ATOM 8752 O O . LYS B 1 452 ? 7.422 -60.094 -21.891 1 95.06 452 LYS B O 1
ATOM 8757 N N . THR B 1 453 ? 8.797 -59.781 -23.656 1 96.38 453 THR B N 1
ATOM 8758 C CA . THR B 1 453 ? 9.164 -58.438 -23.219 1 96.38 453 THR B CA 1
ATOM 8759 C C . THR B 1 453 ? 8.008 -57.469 -23.422 1 96.38 453 THR B C 1
ATOM 8761 O O . THR B 1 453 ? 7.336 -57.5 -24.453 1 96.38 453 THR B O 1
ATOM 8764 N N . ARG B 1 454 ? 7.773 -56.594 -22.406 1 95.62 454 ARG B N 1
ATOM 8765 C CA . ARG B 1 454 ? 6.66 -55.656 -22.453 1 95.62 454 ARG B CA 1
ATOM 8766 C C . ARG B 1 454 ? 7.133 -54.219 -22.156 1 95.62 454 ARG B C 1
ATOM 8768 O O . ARG B 1 454 ? 8.047 -54.031 -21.359 1 95.62 454 ARG B O 1
ATOM 8775 N N . LYS B 1 455 ? 6.504 -53.281 -22.781 1 95.5 455 LYS B N 1
ATOM 8776 C CA . LYS B 1 455 ? 6.734 -51.875 -22.469 1 95.5 455 LYS B CA 1
ATOM 8777 C C . LYS B 1 455 ? 5.699 -51.344 -21.484 1 95.5 455 LYS B C 1
ATOM 8779 O O . LYS B 1 455 ? 4.496 -51.531 -21.672 1 95.5 455 LYS B O 1
ATOM 8784 N N . ALA B 1 456 ? 6.18 -50.75 -20.438 1 97.06 456 ALA B N 1
ATOM 8785 C CA . ALA B 1 456 ? 5.289 -50.281 -19.375 1 97.06 456 ALA B CA 1
ATOM 8786 C C . ALA B 1 456 ? 5.484 -48.781 -19.109 1 97.06 456 ALA B C 1
ATOM 8788 O O . ALA B 1 456 ? 6.574 -48.25 -19.312 1 97.06 456 ALA B O 1
ATOM 8789 N N . THR B 1 457 ? 4.434 -48.094 -18.75 1 96.31 457 THR B N 1
ATOM 8790 C CA . THR B 1 457 ? 4.5 -46.719 -18.203 1 96.31 457 THR B CA 1
ATOM 8791 C C . THR B 1 457 ? 4.383 -46.781 -16.688 1 96.31 457 THR B C 1
ATOM 8793 O O . THR B 1 457 ? 3.422 -47.312 -16.141 1 96.31 457 THR B O 1
ATOM 8796 N N . VAL B 1 458 ? 5.352 -46.219 -16.016 1 98 458 VAL B N 1
ATOM 8797 C CA . VAL B 1 458 ? 5.344 -46.156 -14.555 1 98 458 VAL B CA 1
ATOM 8798 C C . VAL B 1 458 ? 4.738 -44.812 -14.117 1 98 458 VAL B C 1
ATOM 8800 O O . VAL B 1 458 ? 5.176 -43.75 -14.57 1 98 458 VAL B O 1
ATOM 8803 N N . ARG B 1 459 ? 3.738 -44.844 -13.305 1 97.94 459 ARG B N 1
ATOM 8804 C CA . ARG B 1 459 ? 3.078 -43.656 -12.75 1 97.94 459 ARG B CA 1
ATOM 8805 C C . ARG B 1 459 ? 3.264 -43.594 -11.234 1 97.94 459 ARG B C 1
ATOM 8807 O O . ARG B 1 459 ? 2.938 -44.531 -10.516 1 97.94 459 ARG B O 1
ATOM 8814 N N . ILE B 1 460 ? 3.789 -42.5 -10.766 1 98.62 460 ILE B N 1
ATOM 8815 C CA . ILE B 1 460 ? 4.121 -42.344 -9.344 1 98.62 460 ILE B CA 1
ATOM 8816 C C . ILE B 1 460 ? 3.391 -41.156 -8.758 1 98.62 460 ILE B C 1
ATOM 8818 O O . ILE B 1 460 ? 3.461 -40.062 -9.297 1 98.62 460 ILE B O 1
ATOM 8822 N N . PHE B 1 461 ? 2.666 -41.344 -7.641 1 98.56 461 PHE B N 1
ATOM 8823 C CA . PHE B 1 461 ? 1.938 -40.281 -6.93 1 98.56 461 PHE B CA 1
ATOM 8824 C C . PHE B 1 461 ? 2.266 -40.312 -5.441 1 98.56 461 PHE B C 1
ATOM 8826 O O . PHE B 1 461 ? 2.725 -41.344 -4.918 1 98.56 461 PHE B O 1
ATOM 8833 N N . LEU B 1 462 ? 2.066 -39.188 -4.805 1 98.69 462 LEU B N 1
ATOM 8834 C CA . LEU B 1 462 ? 2.27 -39.062 -3.369 1 98.69 462 LEU B CA 1
ATOM 8835 C C . LEU B 1 462 ? 1.1 -38.344 -2.721 1 98.69 462 LEU B C 1
ATOM 8837 O O . LEU B 1 462 ? 0.639 -37.312 -3.24 1 98.69 462 LEU B O 1
ATOM 8841 N N . GLY B 1 463 ? 0.531 -38.844 -1.643 1 98.25 463 GLY B N 1
ATOM 8842 C CA . GLY B 1 463 ? -0.527 -38.188 -0.884 1 98.25 463 GLY B CA 1
ATOM 8843 C C . GLY B 1 463 ? -0.362 -38.344 0.617 1 98.25 463 GLY B C 1
ATOM 8844 O O . GLY B 1 463 ? 0.269 -39.281 1.087 1 98.25 463 GLY B O 1
ATOM 8845 N N . PRO B 1 464 ? -0.888 -37.406 1.333 1 98.25 464 PRO B N 1
ATOM 8846 C CA . PRO B 1 464 ? -0.794 -37.5 2.791 1 98.25 464 PRO B CA 1
ATOM 8847 C C . PRO B 1 464 ? -1.618 -38.656 3.35 1 98.25 464 PRO B C 1
ATOM 8849 O O . PRO B 1 464 ? -2.705 -38.969 2.844 1 98.25 464 PRO B O 1
ATOM 8852 N N . GLU B 1 465 ? -1.132 -39.281 4.375 1 97.31 465 GLU B N 1
ATOM 8853 C CA . GLU B 1 465 ? -1.818 -40.406 4.973 1 97.31 465 GLU B CA 1
ATOM 8854 C C . GLU B 1 465 ? -2.943 -39.969 5.895 1 97.31 465 GLU B C 1
ATOM 8856 O O . GLU B 1 465 ? -3.992 -40.625 5.969 1 97.31 465 GLU B O 1
ATOM 8861 N N . HIS B 1 466 ? -2.701 -38.844 6.602 1 97.19 466 HIS B N 1
ATOM 8862 C CA . HIS B 1 466 ? -3.633 -38.406 7.641 1 97.19 466 HIS B CA 1
ATOM 8863 C C . HIS B 1 466 ? -4.039 -36.969 7.449 1 97.19 466 HIS B C 1
ATOM 8865 O O . HIS B 1 466 ? -3.295 -36.188 6.852 1 97.19 466 HIS B O 1
ATOM 8871 N N . ASP B 1 467 ? -5.184 -36.625 7.949 1 96.25 467 ASP B N 1
ATOM 8872 C CA . ASP B 1 467 ? -5.598 -35.219 8 1 96.25 467 ASP B CA 1
ATOM 8873 C C . ASP B 1 467 ? -5.039 -34.531 9.242 1 96.25 467 ASP B C 1
ATOM 8875 O O . ASP B 1 467 ? -4.188 -35.094 9.945 1 96.25 467 ASP B O 1
ATOM 8879 N N . ASN B 1 468 ? -5.465 -33.281 9.461 1 95.06 468 ASN B N 1
ATOM 8880 C CA . ASN B 1 468 ? -4.895 -32.469 10.523 1 95.06 468 ASN B CA 1
ATOM 8881 C C . ASN B 1 468 ? -5.32 -32.969 11.906 1 95.06 468 ASN B C 1
ATOM 8883 O O . ASN B 1 468 ? -4.711 -32.594 12.914 1 95.06 468 ASN B O 1
ATOM 8887 N N . LEU B 1 469 ? -6.32 -33.844 11.914 1 95.75 469 LEU B N 1
ATOM 8888 C CA . LEU B 1 469 ? -6.812 -34.375 13.18 1 95.75 469 LEU B CA 1
ATOM 8889 C C . LEU B 1 469 ? -6.262 -35.781 13.43 1 95.75 469 LEU B C 1
ATOM 8891 O O . LEU B 1 469 ? -6.605 -36.406 14.43 1 95.75 469 LEU B O 1
ATOM 8895 N N . GLY B 1 470 ? -5.527 -36.281 12.5 1 94.25 470 GLY B N 1
ATOM 8896 C CA . GLY B 1 470 ? -4.902 -37.594 12.672 1 94.25 470 GLY B CA 1
ATOM 8897 C C . GLY B 1 470 ? -5.711 -38.719 12.07 1 94.25 470 GLY B C 1
ATOM 8898 O O . GLY B 1 470 ? -5.348 -39.875 12.203 1 94.25 470 GLY B O 1
ATOM 8899 N N . ASN B 1 471 ? -6.77 -38.375 11.383 1 95.69 471 ASN B N 1
ATOM 8900 C CA . ASN B 1 471 ? -7.566 -39.406 10.734 1 95.69 471 ASN B CA 1
ATOM 8901 C C . ASN B 1 471 ? -6.973 -39.812 9.383 1 95.69 471 ASN B C 1
ATOM 8903 O O . ASN B 1 471 ? -6.496 -38.969 8.633 1 95.69 471 ASN B O 1
ATOM 8907 N N . GLU B 1 472 ? -7.074 -41.094 9.102 1 94.75 472 GLU B N 1
ATOM 8908 C CA . GLU B 1 472 ? -6.605 -41.562 7.801 1 94.75 472 GLU B CA 1
ATOM 8909 C C . GLU B 1 472 ? -7.562 -41.156 6.684 1 94.75 472 GLU B C 1
ATOM 8911 O O . GLU B 1 472 ? -8.781 -41.25 6.848 1 94.75 472 GLU B O 1
ATOM 8916 N N . PHE B 1 473 ? -7.016 -40.75 5.633 1 94.06 473 PHE B N 1
ATOM 8917 C CA . PHE B 1 473 ? -7.848 -40.438 4.473 1 94.06 473 PHE B CA 1
ATOM 8918 C C . PHE B 1 473 ? -8.375 -41.719 3.828 1 94.06 473 PHE B C 1
ATOM 8920 O O . PHE B 1 473 ? -7.641 -42.688 3.658 1 94.06 473 PHE B O 1
ATOM 8927 N N . ASP B 1 474 ? -9.656 -41.719 3.537 1 92.06 474 ASP B N 1
ATOM 8928 C CA . ASP B 1 474 ? -10.164 -42.781 2.689 1 92.06 474 ASP B CA 1
ATOM 8929 C C . ASP B 1 474 ? -9.766 -42.562 1.231 1 92.06 474 ASP B C 1
ATOM 8931 O O . ASP B 1 474 ? -9.305 -41.5 0.862 1 92.06 474 ASP B O 1
ATOM 8935 N N . ILE B 1 475 ? -9.914 -43.562 0.443 1 91.69 475 ILE B N 1
ATOM 8936 C CA . ILE B 1 475 ? -9.414 -43.531 -0.924 1 91.69 475 ILE B CA 1
ATOM 8937 C C . ILE B 1 475 ? -10.164 -42.469 -1.734 1 91.69 475 ILE B C 1
ATOM 8939 O O . ILE B 1 475 ? -9.602 -41.875 -2.648 1 91.69 475 ILE B O 1
ATOM 8943 N N . GLY B 1 476 ? -11.414 -42.25 -1.438 1 90 476 GLY B N 1
ATOM 8944 C CA . GLY B 1 476 ? -12.195 -41.219 -2.125 1 90 476 GLY B CA 1
ATOM 8945 C C . GLY B 1 476 ? -11.664 -39.812 -1.911 1 90 476 GLY B C 1
ATOM 8946 O O . GLY B 1 476 ? -11.641 -39 -2.842 1 90 476 GLY B O 1
ATOM 8947 N N . ARG B 1 477 ? -11.258 -39.531 -0.759 1 90.31 477 ARG B N 1
ATOM 8948 C CA . ARG B 1 477 ? -10.688 -38.219 -0.438 1 90.31 477 ARG B CA 1
ATOM 8949 C C . ARG B 1 477 ? -9.227 -38.156 -0.865 1 90.31 477 ARG B C 1
ATOM 8951 O O . ARG B 1 477 ? -8.766 -37.094 -1.334 1 90.31 477 ARG B O 1
ATOM 8958 N N . LEU B 1 478 ? -8.578 -39.219 -0.7 1 94.88 478 LEU B N 1
ATOM 8959 C CA . LEU B 1 478 ? -7.16 -39.281 -1.017 1 94.88 478 LEU B CA 1
ATOM 8960 C C . LEU B 1 478 ? -6.918 -39 -2.498 1 94.88 478 LEU B C 1
ATOM 8962 O O . LEU B 1 478 ? -5.902 -38.406 -2.867 1 94.88 478 LEU B O 1
ATOM 8966 N N . ARG B 1 479 ? -7.789 -39.406 -3.328 1 94.88 479 ARG B N 1
ATOM 8967 C CA . ARG B 1 479 ? -7.609 -39.281 -4.77 1 94.88 479 ARG B CA 1
ATOM 8968 C C . ARG B 1 479 ? -7.336 -37.812 -5.145 1 94.88 479 ARG B C 1
ATOM 8970 O O . ARG B 1 479 ? -6.469 -37.531 -5.977 1 94.88 479 ARG B O 1
ATOM 8977 N N . ARG B 1 480 ? -7.992 -36.875 -4.496 1 94.5 480 ARG B N 1
ATOM 8978 C CA . ARG B 1 480 ? -7.879 -35.469 -4.84 1 94.5 480 ARG B CA 1
ATOM 8979 C C . ARG B 1 480 ? -6.641 -34.844 -4.207 1 94.5 480 ARG B C 1
ATOM 8981 O O . ARG B 1 480 ? -6.25 -33.719 -4.559 1 94.5 480 ARG B O 1
ATOM 8988 N N . LEU B 1 481 ? -6.004 -35.594 -3.334 1 97.81 481 LEU B N 1
ATOM 8989 C CA . LEU B 1 481 ? -4.824 -35.094 -2.637 1 97.81 481 LEU B CA 1
ATOM 8990 C C . LEU B 1 481 ? -3.549 -35.656 -3.248 1 97.81 481 LEU B C 1
ATOM 8992 O O . LEU B 1 481 ? -2.443 -35.281 -2.865 1 97.81 481 LEU B O 1
ATOM 8996 N N . MET B 1 482 ? -3.699 -36.562 -4.242 1 98.31 482 MET B N 1
ATOM 8997 C CA . MET B 1 482 ? -2.537 -37.219 -4.844 1 98.31 482 MET B CA 1
ATOM 8998 C C . MET B 1 482 ? -1.765 -36.25 -5.727 1 98.31 482 MET B C 1
ATOM 9000 O O . MET B 1 482 ? -2.342 -35.594 -6.605 1 98.31 482 MET B O 1
ATOM 9004 N N . ILE B 1 483 ? -0.49 -36.125 -5.504 1 98.44 483 ILE B N 1
ATOM 9005 C CA . ILE B 1 483 ? 0.435 -35.312 -6.266 1 98.44 483 ILE B CA 1
ATOM 9006 C C . ILE B 1 483 ? 1.264 -36.156 -7.203 1 98.44 483 ILE B C 1
ATOM 9008 O O . ILE B 1 483 ? 1.916 -37.125 -6.762 1 98.44 483 ILE B O 1
ATOM 9012 N N . GLU B 1 484 ? 1.225 -35.875 -8.445 1 98 484 GLU B N 1
ATOM 9013 C CA . GLU B 1 484 ? 2.051 -36.594 -9.391 1 98 484 GLU B CA 1
ATOM 9014 C C . GLU B 1 484 ? 3.527 -36.25 -9.227 1 98 484 GLU B C 1
ATOM 9016 O O . GLU B 1 484 ? 3.906 -35.094 -9.25 1 98 484 GLU B O 1
ATOM 9021 N N . LEU B 1 485 ? 4.324 -37.281 -9.047 1 97.94 485 LEU B N 1
ATOM 9022 C CA . LEU B 1 485 ? 5.754 -37.094 -8.852 1 97.94 485 LEU B CA 1
ATOM 9023 C C . LEU B 1 485 ? 6.523 -37.406 -10.133 1 97.94 485 LEU B C 1
ATOM 9025 O O . LEU B 1 485 ? 7.586 -36.812 -10.375 1 97.94 485 LEU B O 1
ATOM 9029 N N . ASP B 1 486 ? 5.977 -38.406 -10.844 1 96.62 486 ASP B N 1
ATOM 9030 C CA . ASP B 1 486 ? 6.727 -38.844 -12.016 1 96.62 486 ASP B CA 1
ATOM 9031 C C . ASP B 1 486 ? 5.871 -39.719 -12.922 1 96.62 486 ASP B C 1
ATOM 9033 O O . ASP B 1 486 ? 4.875 -40.312 -12.469 1 96.62 486 ASP B O 1
ATOM 9037 N N . LYS B 1 487 ? 6.199 -39.75 -14.164 1 95.56 487 LYS B N 1
ATOM 9038 C CA . LYS B 1 487 ? 5.633 -40.625 -15.188 1 95.56 487 LYS B CA 1
ATOM 9039 C C . LYS B 1 487 ? 6.652 -40.906 -16.297 1 95.56 487 LYS B C 1
ATOM 9041 O O . LYS B 1 487 ? 7.113 -40 -16.969 1 95.56 487 LYS B O 1
ATOM 9046 N N . PHE B 1 488 ? 7.023 -42.156 -16.469 1 93.06 488 PHE B N 1
ATOM 9047 C CA . PHE B 1 488 ? 8.023 -42.5 -17.469 1 93.06 488 PHE B CA 1
ATOM 9048 C C . PHE B 1 488 ? 7.801 -43.906 -18 1 93.06 488 PHE B C 1
ATOM 9050 O O . PHE B 1 488 ? 7.055 -44.688 -17.406 1 93.06 488 PHE B O 1
ATOM 9057 N N . THR B 1 489 ? 8.438 -44.188 -19.109 1 93.19 489 THR B N 1
ATOM 9058 C CA . THR B 1 489 ? 8.297 -45.531 -19.719 1 93.19 489 THR B CA 1
ATOM 9059 C C . THR B 1 489 ? 9.531 -46.375 -19.438 1 93.19 489 THR B C 1
ATOM 9061 O O . THR B 1 489 ? 10.625 -45.844 -19.234 1 93.19 489 THR B O 1
ATOM 9064 N N . THR B 1 490 ? 9.297 -47.656 -19.359 1 95.81 490 THR B N 1
ATOM 9065 C CA . THR B 1 490 ? 10.367 -48.625 -19.156 1 95.81 490 THR B CA 1
ATOM 9066 C C . THR B 1 490 ? 10.047 -49.969 -19.859 1 95.81 490 THR B C 1
ATOM 9068 O O . THR B 1 490 ? 8.922 -50.156 -20.344 1 95.81 490 THR B O 1
ATOM 9071 N N . VAL B 1 491 ? 11.055 -50.781 -20.016 1 96.94 491 VAL B N 1
ATOM 9072 C CA . VAL B 1 491 ? 10.906 -52.094 -20.609 1 96.94 491 VAL B CA 1
ATOM 9073 C C . VAL B 1 491 ? 11.016 -53.156 -19.531 1 96.94 491 VAL B C 1
ATOM 9075 O O . VAL B 1 491 ? 11.914 -53.125 -18.688 1 96.94 491 VAL B O 1
ATOM 9078 N N . LEU B 1 492 ? 10.047 -54.125 -19.594 1 98 492 LEU B N 1
ATOM 9079 C CA . LEU B 1 492 ? 10.023 -55.219 -18.641 1 98 492 LEU B CA 1
ATOM 9080 C C . LEU B 1 492 ? 10.367 -56.531 -19.328 1 98 492 LEU B C 1
ATOM 9082 O O . LEU B 1 492 ? 9.625 -57 -20.188 1 98 492 LEU B O 1
ATOM 9086 N N . GLU B 1 493 ? 11.422 -57.156 -18.844 1 97.94 493 GLU B N 1
ATOM 9087 C CA . GLU B 1 493 ? 11.758 -58.5 -19.297 1 97.94 493 GLU B CA 1
ATOM 9088 C C . GLU B 1 493 ? 10.953 -59.531 -18.531 1 97.94 493 GLU B C 1
ATOM 9090 O O . GLU B 1 493 ? 10.469 -59.281 -17.422 1 97.94 493 GLU B O 1
ATOM 9095 N N . PRO B 1 494 ? 10.852 -60.688 -19.203 1 97.62 494 PRO B N 1
ATOM 9096 C CA . PRO B 1 494 ? 10.195 -61.75 -18.422 1 97.62 494 PRO B CA 1
ATOM 9097 C C . PRO B 1 494 ? 10.891 -62.031 -17.094 1 97.62 494 PRO B C 1
ATOM 9099 O O . PRO B 1 494 ? 12.117 -62.062 -17.031 1 97.62 494 PRO B O 1
ATOM 9102 N N . GLY B 1 495 ? 10.078 -62.219 -16.094 1 97.69 495 GLY B N 1
ATOM 9103 C CA . GLY B 1 495 ? 10.633 -62.438 -14.758 1 97.69 495 GLY B CA 1
ATOM 9104 C C . GLY B 1 495 ? 10.742 -61.156 -13.945 1 97.69 495 GLY B C 1
ATOM 9105 O O . GLY B 1 495 ? 9.961 -60.219 -14.141 1 97.69 495 GLY B O 1
ATOM 9106 N N . GLU B 1 496 ? 11.586 -61.188 -13.016 1 97.94 496 GLU B N 1
ATOM 9107 C CA . GLU B 1 496 ? 11.734 -60.062 -12.086 1 97.94 496 GLU B CA 1
ATOM 9108 C C . GLU B 1 496 ? 12.578 -58.969 -12.688 1 97.94 496 GLU B C 1
ATOM 9110 O O . GLU B 1 496 ? 13.641 -59.219 -13.258 1 97.94 496 GLU B O 1
ATOM 9115 N N . ASN B 1 497 ? 12.094 -57.75 -12.641 1 98.44 497 ASN B N 1
ATOM 9116 C CA . ASN B 1 497 ? 12.766 -56.531 -13.102 1 98.44 497 ASN B CA 1
ATOM 9117 C C . ASN B 1 497 ? 12.938 -55.531 -11.961 1 98.44 497 ASN B C 1
ATOM 9119 O O . ASN B 1 497 ? 12.047 -55.375 -11.117 1 98.44 497 ASN B O 1
ATOM 9123 N N . VAL B 1 498 ? 14.055 -54.875 -11.867 1 98.31 498 VAL B N 1
ATOM 9124 C CA . VAL B 1 498 ? 14.289 -53.781 -10.914 1 98.31 498 VAL B CA 1
ATOM 9125 C C . VAL B 1 498 ? 14.391 -52.469 -11.656 1 98.31 498 VAL B C 1
ATOM 9127 O O . VAL B 1 498 ? 15.281 -52.25 -12.484 1 98.31 498 VAL B O 1
ATOM 9130 N N . ILE B 1 499 ? 13.484 -51.562 -11.383 1 98.38 499 ILE B N 1
ATOM 9131 C CA . ILE B 1 499 ? 13.453 -50.25 -11.984 1 98.38 499 ILE B CA 1
ATOM 9132 C C . ILE B 1 499 ? 13.992 -49.219 -10.992 1 98.38 499 ILE B C 1
ATOM 9134 O O . ILE B 1 499 ? 13.469 -49.094 -9.883 1 98.38 499 ILE B O 1
ATOM 9138 N N . GLU B 1 500 ? 15.008 -48.531 -11.344 1 97.88 500 GLU B N 1
ATOM 9139 C CA . GLU B 1 500 ? 15.555 -47.438 -10.555 1 97.88 500 GLU B CA 1
ATOM 9140 C C . GLU B 1 500 ? 15.367 -46.094 -11.266 1 97.88 500 GLU B C 1
ATOM 9142 O O . GLU B 1 500 ? 15.586 -46 -12.469 1 97.88 500 GLU B O 1
ATOM 9147 N N . ARG B 1 501 ? 14.836 -45.094 -10.586 1 97.19 501 ARG B N 1
ATOM 9148 C CA . ARG B 1 501 ? 14.508 -43.781 -11.125 1 97.19 501 ARG B CA 1
ATOM 9149 C C . ARG B 1 501 ? 14.898 -42.656 -10.148 1 97.19 501 ARG B C 1
ATOM 9151 O O . ARG B 1 501 ? 14.453 -42.656 -8.992 1 97.19 501 ARG B O 1
ATOM 9158 N N . ASP B 1 502 ? 15.797 -41.75 -10.594 1 96.75 502 ASP B N 1
ATOM 9159 C CA . ASP B 1 502 ? 16.219 -40.625 -9.758 1 96.75 502 ASP B CA 1
ATOM 9160 C C . ASP B 1 502 ? 15.133 -39.562 -9.695 1 96.75 502 ASP B C 1
ATOM 9162 O O . ASP B 1 502 ? 14.484 -39.25 -10.703 1 96.75 502 ASP B O 1
ATOM 9166 N N . SER B 1 503 ? 15.039 -38.969 -8.523 1 96.5 503 SER B N 1
ATOM 9167 C CA . SER B 1 503 ? 14.055 -37.906 -8.352 1 96.5 503 SER B CA 1
ATOM 9168 C C . SER B 1 503 ? 14.305 -36.75 -9.328 1 96.5 503 SER B C 1
ATOM 9170 O O . SER B 1 503 ? 13.359 -36.094 -9.766 1 96.5 503 SER B O 1
ATOM 9172 N N . ILE B 1 504 ? 15.547 -36.438 -9.719 1 93.25 504 ILE B N 1
ATOM 9173 C CA . ILE B 1 504 ? 15.914 -35.344 -10.594 1 93.25 504 ILE B CA 1
ATOM 9174 C C . ILE B 1 504 ? 15.398 -35.594 -12.008 1 93.25 504 ILE B C 1
ATOM 9176 O O . ILE B 1 504 ? 15.32 -34.688 -12.828 1 93.25 504 ILE B O 1
ATOM 9180 N N . ASP B 1 505 ? 15.016 -36.812 -12.328 1 92.12 505 ASP B N 1
ATOM 9181 C CA . ASP B 1 505 ? 14.539 -37.188 -13.656 1 92.12 505 ASP B CA 1
ATOM 9182 C C . ASP B 1 505 ? 13.016 -37.094 -13.742 1 92.12 505 ASP B C 1
ATOM 9184 O O . ASP B 1 505 ? 12.414 -37.562 -14.727 1 92.12 505 ASP B O 1
ATOM 9188 N N . SER B 1 506 ? 12.414 -36.531 -12.742 1 94.25 506 SER B N 1
ATOM 9189 C CA . SER B 1 506 ? 10.961 -36.438 -12.688 1 94.25 506 SER B CA 1
ATOM 9190 C C . SER B 1 506 ? 10.414 -35.75 -13.945 1 94.25 506 SER B C 1
ATOM 9192 O O . SER B 1 506 ? 11.008 -34.812 -14.461 1 94.25 506 SER B O 1
ATOM 9194 N N . SER B 1 507 ? 9.297 -36.219 -14.422 1 91.5 507 SER B N 1
ATOM 9195 C CA . SER B 1 507 ? 8.633 -35.656 -15.602 1 91.5 507 SER B CA 1
ATOM 9196 C C . SER B 1 507 ? 7.82 -34.438 -15.234 1 91.5 507 SER B C 1
ATOM 9198 O O . SER B 1 507 ? 7.16 -33.844 -16.094 1 91.5 507 SER B O 1
ATOM 9200 N N . VAL B 1 508 ? 7.863 -34.062 -13.984 1 92.88 508 VAL B N 1
ATOM 9201 C CA . VAL B 1 508 ? 7.066 -32.938 -13.508 1 92.88 508 VAL B CA 1
ATOM 9202 C C . VAL B 1 508 ? 7.953 -31.703 -13.359 1 92.88 508 VAL B C 1
ATOM 9204 O O . VAL B 1 508 ? 7.508 -30.578 -13.602 1 92.88 508 VAL B O 1
ATOM 9207 N N . THR B 1 509 ? 9.195 -31.844 -13.07 1 92.19 509 THR B N 1
ATOM 9208 C CA . THR B 1 509 ? 10.055 -30.734 -12.664 1 92.19 509 THR B CA 1
ATOM 9209 C C . THR B 1 509 ? 11.031 -30.359 -13.773 1 92.19 509 THR B C 1
ATOM 9211 O O . THR B 1 509 ? 11.242 -31.141 -14.703 1 92.19 509 THR B O 1
ATOM 9214 N N . ILE B 1 510 ? 11.469 -29.141 -13.688 1 86.56 510 ILE B N 1
ATOM 9215 C CA . ILE B 1 510 ? 12.562 -28.703 -14.555 1 86.56 510 ILE B CA 1
ATOM 9216 C C . ILE B 1 510 ? 13.891 -28.828 -13.812 1 86.56 510 ILE B C 1
ATOM 9218 O O . ILE B 1 510 ? 13.977 -28.547 -12.617 1 86.56 510 ILE B O 1
ATOM 9222 N N . ARG B 1 511 ? 14.859 -29.344 -14.477 1 77 511 ARG B N 1
ATOM 9223 C CA . ARG B 1 511 ? 16.141 -29.672 -13.852 1 77 511 ARG B CA 1
ATOM 9224 C C . ARG B 1 511 ? 16.922 -28.391 -13.531 1 77 511 ARG B C 1
ATOM 9226 O O . ARG B 1 511 ? 17.516 -28.281 -12.461 1 77 511 ARG B O 1
ATOM 9233 N N . GLU B 1 512 ? 17 -27.578 -14.578 1 75.5 512 GLU B N 1
ATOM 9234 C CA . GLU B 1 512 ? 17.828 -26.391 -14.406 1 75.5 512 GLU B CA 1
ATOM 9235 C C . GLU B 1 512 ? 17.25 -25.188 -15.133 1 75.5 512 GLU B C 1
ATOM 9237 O O . GLU B 1 512 ? 16.609 -25.328 -16.172 1 75.5 512 GLU B O 1
ATOM 9242 N N . GLN B 1 513 ? 17.359 -24.125 -14.453 1 82.62 513 GLN B N 1
ATOM 9243 C CA . GLN B 1 513 ? 17.047 -22.844 -15.078 1 82.62 513 GLN B CA 1
ATOM 9244 C C . GLN B 1 513 ? 18.266 -21.938 -15.117 1 82.62 513 GLN B C 1
ATOM 9246 O O . GLN B 1 513 ? 18.891 -21.672 -14.078 1 82.62 513 GLN B O 1
ATOM 9251 N N . TYR B 1 514 ? 18.562 -21.453 -16.359 1 88.75 514 TYR B N 1
ATOM 9252 C CA . TYR B 1 514 ? 19.75 -20.609 -16.5 1 88.75 514 TYR B CA 1
ATOM 9253 C C . TYR B 1 514 ? 19.422 -19.156 -16.141 1 88.75 514 TYR B C 1
ATOM 9255 O O . TYR B 1 514 ? 18.344 -18.656 -16.5 1 88.75 514 TYR B O 1
ATOM 9263 N N . THR B 1 515 ? 20.359 -18.578 -15.5 1 92.56 515 THR B N 1
ATOM 9264 C CA . THR B 1 515 ? 20.234 -17.172 -15.172 1 92.56 515 THR B CA 1
ATOM 9265 C C . THR B 1 515 ? 20.5 -16.297 -16.406 1 92.56 515 THR B C 1
ATOM 9267 O O . THR B 1 515 ? 21 -16.797 -17.422 1 92.56 515 THR B O 1
ATOM 9270 N N . TYR B 1 516 ? 20.109 -15.07 -16.312 1 94.12 516 TYR B N 1
ATOM 9271 C CA . TYR B 1 516 ? 20.391 -14.102 -17.375 1 94.12 516 TYR B CA 1
ATOM 9272 C C . TYR B 1 516 ? 21.875 -14.078 -17.719 1 94.12 516 TYR B C 1
ATOM 9274 O O . TYR B 1 516 ? 22.234 -14.117 -18.906 1 94.12 516 TYR B O 1
ATOM 9282 N N . ARG B 1 517 ? 22.734 -14.039 -16.766 1 92.5 517 ARG B N 1
ATOM 9283 C CA . ARG B 1 517 ? 24.188 -13.969 -16.969 1 92.5 517 ARG B CA 1
ATOM 9284 C C . ARG B 1 517 ? 24.703 -15.234 -17.641 1 92.5 517 ARG B C 1
ATOM 9286 O O . ARG B 1 517 ? 25.578 -15.18 -18.5 1 92.5 517 ARG B O 1
ATOM 9293 N N . GLN B 1 518 ? 24.188 -16.328 -17.203 1 91.62 518 GLN B N 1
ATOM 9294 C CA . GLN B 1 518 ? 24.594 -17.594 -17.812 1 91.62 518 GLN B CA 1
ATOM 9295 C C . GLN B 1 518 ? 24.203 -17.656 -19.281 1 91.62 518 GLN B C 1
ATOM 9297 O O . GLN B 1 518 ? 24.969 -18.156 -20.109 1 91.62 518 GLN B O 1
ATOM 9302 N N . LEU B 1 519 ? 23 -17.156 -19.531 1 91.69 519 LEU B N 1
ATOM 9303 C CA . LEU B 1 519 ? 22.547 -17.109 -20.922 1 91.69 519 LEU B CA 1
ATOM 9304 C C . LEU B 1 519 ? 23.406 -16.141 -21.734 1 91.69 519 LEU B C 1
ATOM 9306 O O . LEU B 1 519 ? 23.719 -16.422 -22.891 1 91.69 519 LEU B O 1
ATOM 9310 N N . GLN B 1 520 ? 23.75 -15.086 -21.141 1 90.06 520 GLN B N 1
ATOM 9311 C CA . GLN B 1 520 ? 24.594 -14.102 -21.797 1 90.06 520 GLN B CA 1
ATOM 9312 C C . GLN B 1 520 ? 25.984 -14.672 -22.094 1 90.06 520 GLN B C 1
ATOM 9314 O O . GLN B 1 520 ? 26.594 -14.336 -23.125 1 90.06 520 GLN B O 1
ATOM 9319 N N . ASP B 1 521 ? 26.469 -15.508 -21.266 1 88.75 521 ASP B N 1
ATOM 9320 C CA . ASP B 1 521 ? 27.797 -16.109 -21.406 1 88.75 521 ASP B CA 1
ATOM 9321 C C . ASP B 1 521 ? 27.766 -17.297 -22.359 1 88.75 521 ASP B C 1
ATOM 9323 O O . ASP B 1 521 ? 28.797 -17.906 -22.625 1 88.75 521 ASP B O 1
ATOM 9327 N N . GLY B 1 522 ? 26.656 -17.609 -22.812 1 81.06 522 GLY B N 1
ATOM 9328 C CA . GLY B 1 522 ? 26.547 -18.625 -23.844 1 81.06 522 GLY B CA 1
ATOM 9329 C C . GLY B 1 522 ? 26.125 -19.984 -23.312 1 81.06 522 GLY B C 1
ATOM 9330 O O . GLY B 1 522 ? 26.125 -20.969 -24.047 1 81.06 522 GLY B O 1
ATOM 9331 N N . ARG B 1 523 ? 25.938 -19.891 -22.031 1 76.5 523 ARG B N 1
ATOM 9332 C CA . ARG B 1 523 ? 25.438 -21.141 -21.5 1 76.5 523 ARG B CA 1
ATOM 9333 C C . ARG B 1 523 ? 24.016 -21.406 -21.984 1 76.5 523 ARG B C 1
ATOM 9335 O O . ARG B 1 523 ? 23.172 -20.516 -21.969 1 76.5 523 ARG B O 1
ATOM 9342 N N . SER B 1 524 ? 23.969 -22.047 -22.969 1 64.44 524 SER B N 1
ATOM 9343 C CA . SER B 1 524 ? 22.641 -22.406 -23.438 1 64.44 524 SER B CA 1
ATOM 9344 C C . SER B 1 524 ? 22.391 -23.906 -23.312 1 64.44 524 SER B C 1
ATOM 9346 O O . SER B 1 524 ? 23.328 -24.672 -23.047 1 64.44 524 SER B O 1
ATOM 9348 N N . ASN B 1 525 ? 21.062 -24.156 -23.188 1 55.47 525 ASN B N 1
ATOM 9349 C CA . ASN B 1 525 ? 20.734 -25.578 -23.188 1 55.47 525 ASN B CA 1
ATOM 9350 C C . ASN B 1 525 ? 21.469 -26.328 -24.312 1 55.47 525 ASN B C 1
ATOM 9352 O O . ASN B 1 525 ? 21.719 -25.75 -25.375 1 55.47 525 ASN B O 1
ATOM 9356 N N . ARG B 1 526 ? 22.344 -27.141 -24.047 1 48.84 526 ARG B N 1
ATOM 9357 C CA . ARG B 1 526 ? 23.047 -27.938 -25.047 1 48.84 526 ARG B CA 1
ATOM 9358 C C . ARG B 1 526 ? 22.234 -28.047 -26.328 1 48.84 526 ARG B C 1
ATOM 9360 O O . ARG B 1 526 ? 21 -27.938 -26.312 1 48.84 526 ARG B O 1
ATOM 9367 N N . GLU B 1 527 ? 22.891 -27.875 -27.531 1 44.81 527 GLU B N 1
ATOM 9368 C CA . GLU B 1 527 ? 22.422 -27.938 -28.906 1 44.81 527 GLU B CA 1
ATOM 9369 C C . GLU B 1 527 ? 21.109 -28.703 -29.016 1 44.81 527 GLU B C 1
ATOM 9371 O O . GLU B 1 527 ? 20.234 -28.359 -29.828 1 44.81 527 GLU B O 1
ATOM 9376 N N . GLN B 1 528 ? 20.984 -29.906 -28.688 1 42.72 528 GLN B N 1
ATOM 9377 C CA . GLN B 1 528 ? 20.047 -30.875 -29.234 1 42.72 528 GLN B CA 1
ATOM 9378 C C . GLN B 1 528 ? 18.719 -30.875 -28.469 1 42.72 528 GLN B C 1
ATOM 9380 O O . GLN B 1 528 ? 17.734 -31.453 -28.922 1 42.72 528 GLN B O 1
ATOM 9385 N N . THR B 1 529 ? 18.641 -30.594 -27.203 1 44.28 529 THR B N 1
ATOM 9386 C CA . THR B 1 529 ? 17.391 -30.859 -26.516 1 44.28 529 THR B CA 1
ATOM 9387 C C . THR B 1 529 ? 16.672 -29.547 -26.172 1 44.28 529 THR B C 1
ATOM 9389 O O . THR B 1 529 ? 17.25 -28.672 -25.5 1 44.28 529 THR B O 1
ATOM 9392 N N . GLU B 1 530 ? 15.953 -29.062 -27.172 1 49.12 530 GLU B N 1
ATOM 9393 C CA . GLU B 1 530 ? 15.125 -27.891 -26.906 1 49.12 530 GLU B CA 1
ATOM 9394 C C . GLU B 1 530 ? 14.5 -27.969 -25.516 1 49.12 530 GLU B C 1
ATOM 9396 O O . GLU B 1 530 ? 13.875 -28.969 -25.172 1 49.12 530 GLU B O 1
ATOM 9401 N N . TYR B 1 531 ? 14.984 -27.281 -24.609 1 51.53 531 TYR B N 1
ATOM 9402 C CA . TYR B 1 531 ? 14.531 -27.109 -23.234 1 51.53 531 TYR B CA 1
ATOM 9403 C C . TYR B 1 531 ? 13.086 -26.625 -23.188 1 51.53 531 TYR B C 1
ATOM 9405 O O . TYR B 1 531 ? 12.742 -25.625 -23.797 1 51.53 531 TYR B O 1
ATOM 9413 N N . CYS B 1 532 ? 12.148 -27.5 -22.797 1 58.88 532 CYS B N 1
ATOM 9414 C CA . CYS B 1 532 ? 10.734 -27.156 -22.703 1 58.88 532 CYS B CA 1
ATOM 9415 C C . CYS B 1 532 ? 10.508 -26.031 -21.688 1 58.88 532 CYS B C 1
ATOM 9417 O O . CYS B 1 532 ? 9.461 -25.391 -21.672 1 58.88 532 CYS B O 1
ATOM 9419 N N . SER B 1 533 ? 11.43 -25.5 -21.188 1 63.66 533 SER B N 1
ATOM 9420 C CA . SER B 1 533 ? 11.547 -24.375 -20.25 1 63.66 533 SER B CA 1
ATOM 9421 C C . SER B 1 533 ? 10.32 -24.281 -19.359 1 63.66 533 SER B C 1
ATOM 9423 O O . SER B 1 533 ? 10.102 -23.25 -18.703 1 63.66 533 SER B O 1
ATOM 9425 N N . CYS B 1 534 ? 9.445 -25.266 -19.297 1 82.19 534 CYS B N 1
ATOM 9426 C CA . CYS B 1 534 ? 8.258 -25.25 -18.453 1 82.19 534 CYS B CA 1
ATOM 9427 C C . CYS B 1 534 ? 8.25 -26.422 -17.484 1 82.19 534 CYS B C 1
ATOM 9429 O O . CYS B 1 534 ? 8.477 -27.562 -17.891 1 82.19 534 CYS B O 1
ATOM 9431 N N . GLY B 1 535 ? 8.164 -26.109 -16.219 1 88.94 535 GLY B N 1
ATOM 9432 C CA . GLY B 1 535 ? 8.102 -27.188 -15.242 1 88.94 535 GLY B CA 1
ATOM 9433 C C . GLY B 1 535 ? 8.086 -26.703 -13.812 1 88.94 535 GLY B C 1
ATOM 9434 O O . GLY B 1 535 ? 8.508 -25.578 -13.531 1 88.94 535 GLY B O 1
ATOM 9435 N N . TRP B 1 536 ? 7.613 -27.578 -13 1 94.12 536 TRP B N 1
ATOM 9436 C CA . TRP B 1 536 ? 7.605 -27.344 -11.555 1 94.12 536 TRP B CA 1
ATOM 9437 C C . TRP B 1 536 ? 9.023 -27.297 -11 1 94.12 536 TRP B C 1
ATOM 9439 O O . TRP B 1 536 ? 9.93 -27.953 -11.539 1 94.12 536 TRP B O 1
ATOM 9449 N N . PRO B 1 537 ? 9.305 -26.469 -9.984 1 93.44 537 PRO B N 1
ATOM 9450 C CA . PRO B 1 537 ? 10.664 -26.438 -9.445 1 93.44 537 PRO B CA 1
ATOM 9451 C C . PRO B 1 537 ? 11.117 -27.766 -8.875 1 93.44 537 PRO B C 1
ATOM 9453 O O . PRO B 1 537 ? 10.391 -28.375 -8.078 1 93.44 537 PRO B O 1
ATOM 9456 N N . ASN B 1 538 ? 12.281 -28.141 -9.188 1 93.12 538 ASN B N 1
ATOM 9457 C CA . ASN B 1 538 ? 12.828 -29.422 -8.75 1 93.12 538 ASN B CA 1
ATOM 9458 C C . ASN B 1 538 ? 12.945 -29.484 -7.23 1 93.12 538 ASN B C 1
ATOM 9460 O O . ASN B 1 538 ? 12.773 -30.562 -6.641 1 93.12 538 ASN B O 1
ATOM 9464 N N . ASP B 1 539 ? 13.203 -28.391 -6.613 1 94.5 539 ASP B N 1
ATOM 9465 C CA . ASP B 1 539 ? 13.391 -28.328 -5.168 1 94.5 539 ASP B CA 1
ATOM 9466 C C . ASP B 1 539 ? 12.086 -28.594 -4.43 1 94.5 539 ASP B C 1
ATOM 9468 O O . ASP B 1 539 ? 12.086 -28.859 -3.229 1 94.5 539 ASP B O 1
ATOM 9472 N N . LEU B 1 540 ? 11.008 -28.578 -5.156 1 96.69 540 LEU B N 1
ATOM 9473 C CA . LEU B 1 540 ? 9.703 -28.672 -4.508 1 96.69 540 LEU B CA 1
ATOM 9474 C C . LEU B 1 540 ? 8.938 -29.906 -4.996 1 96.69 540 LEU B C 1
ATOM 9476 O O . LEU B 1 540 ? 7.715 -29.875 -5.117 1 96.69 540 LEU B O 1
ATOM 9480 N N . LEU B 1 541 ? 9.633 -30.906 -5.293 1 97.19 541 LEU B N 1
ATOM 9481 C CA . LEU B 1 541 ? 9 -32.125 -5.77 1 97.19 541 LEU B CA 1
ATOM 9482 C C . LEU B 1 541 ? 8.125 -32.75 -4.68 1 97.19 541 LEU B C 1
ATOM 9484 O O . LEU B 1 541 ? 7.059 -33.281 -4.973 1 97.19 541 LEU B O 1
ATOM 9488 N N . VAL B 1 542 ? 8.57 -32.719 -3.406 1 98.38 542 VAL B N 1
ATOM 9489 C CA . VAL B 1 542 ? 7.805 -33.25 -2.295 1 98.38 542 VAL B CA 1
ATOM 9490 C C . VAL B 1 542 ? 7.426 -32.156 -1.325 1 98.38 542 VAL B C 1
ATOM 9492 O O . VAL B 1 542 ? 8.078 -31.094 -1.283 1 98.38 542 VAL B O 1
ATOM 9495 N N . PRO B 1 543 ? 6.348 -32.344 -0.583 1 98.44 543 PRO B N 1
ATOM 9496 C CA . PRO B 1 543 ? 5.957 -31.344 0.412 1 98.44 543 PRO B CA 1
ATOM 9497 C C . PRO B 1 543 ? 6.949 -31.234 1.564 1 98.44 543 PRO B C 1
ATOM 9499 O O . PRO B 1 543 ? 7.859 -32.062 1.681 1 98.44 543 PRO B O 1
ATOM 9502 N N . LYS B 1 544 ? 6.77 -30.297 2.371 1 98.56 544 LYS B N 1
ATOM 9503 C CA . LYS B 1 544 ? 7.711 -29.953 3.436 1 98.56 544 LYS B CA 1
ATOM 9504 C C . LYS B 1 544 ? 7.789 -31.062 4.473 1 98.56 544 LYS B C 1
ATOM 9506 O O . LYS B 1 544 ? 8.867 -31.359 4.992 1 98.56 544 LYS B O 1
ATOM 9511 N N . GLY B 1 545 ? 6.715 -31.734 4.801 1 98.31 545 GLY B N 1
ATOM 9512 C CA . GLY B 1 545 ? 6.676 -32.594 5.973 1 98.31 545 GLY B CA 1
ATOM 9513 C C . GLY B 1 545 ? 6.754 -31.828 7.277 1 98.31 545 GLY B C 1
ATOM 9514 O O . GLY B 1 545 ? 6.254 -30.703 7.375 1 98.31 545 GLY B O 1
ATOM 9515 N N . ASN B 1 546 ? 7.148 -32.469 8.336 1 97.31 546 ASN B N 1
ATOM 9516 C CA . ASN B 1 546 ? 7.293 -31.797 9.617 1 97.31 546 ASN B CA 1
ATOM 9517 C C . ASN B 1 546 ? 8.438 -32.375 10.438 1 97.31 546 ASN B C 1
ATOM 9519 O O . ASN B 1 546 ? 9.133 -33.281 9.977 1 97.31 546 ASN B O 1
ATOM 9523 N N . GLU B 1 547 ? 8.695 -31.875 11.555 1 96.44 547 GLU B N 1
ATOM 9524 C CA . GLU B 1 547 ? 9.875 -32.219 12.359 1 96.44 547 GLU B CA 1
ATOM 9525 C C . GLU B 1 547 ? 9.773 -33.625 12.945 1 96.44 547 GLU B C 1
ATOM 9527 O O . GLU B 1 547 ? 10.789 -34.25 13.234 1 96.44 547 GLU B O 1
ATOM 9532 N N . HIS B 1 548 ? 8.57 -34.125 13.039 1 95.44 548 HIS B N 1
ATOM 9533 C CA . HIS B 1 548 ? 8.367 -35.438 13.648 1 95.44 548 HIS B CA 1
ATOM 9534 C C . HIS B 1 548 ? 8.281 -36.531 12.594 1 95.44 548 HIS B C 1
ATOM 9536 O O . HIS B 1 548 ? 8.18 -37.719 12.93 1 95.44 548 HIS B O 1
ATOM 9542 N N . GLY B 1 549 ? 8.367 -36.125 11.391 1 97.88 549 GLY B N 1
ATOM 9543 C CA . GLY B 1 549 ? 8.172 -37.094 10.312 1 97.88 549 GLY B CA 1
ATOM 9544 C C . GLY B 1 549 ? 6.711 -37.25 9.93 1 97.88 549 GLY B C 1
ATOM 9545 O O . GLY B 1 549 ? 5.984 -38 10.578 1 97.88 549 GLY B O 1
ATOM 9546 N N . MET B 1 550 ? 6.312 -36.656 8.914 1 98.44 550 MET B N 1
ATOM 9547 C CA . MET B 1 550 ? 4.941 -36.781 8.422 1 98.44 550 MET B CA 1
ATOM 9548 C C . MET B 1 550 ? 4.809 -37.969 7.461 1 98.44 550 MET B C 1
ATOM 9550 O O . MET B 1 550 ? 5.645 -38.156 6.574 1 98.44 550 MET B O 1
ATOM 9554 N N . LYS B 1 551 ? 3.75 -38.75 7.598 1 98.31 551 LYS B N 1
ATOM 9555 C CA . LYS B 1 551 ? 3.553 -39.938 6.801 1 98.31 551 LYS B CA 1
ATOM 9556 C C . LYS B 1 551 ? 2.789 -39.625 5.516 1 98.31 551 LYS B C 1
ATOM 9558 O O . LYS B 1 551 ? 1.775 -38.938 5.543 1 98.31 551 LYS B O 1
ATOM 9563 N N . PHE B 1 552 ? 3.338 -40.125 4.465 1 98.5 552 PHE B N 1
ATOM 9564 C CA . PHE B 1 552 ? 2.717 -40.062 3.148 1 98.5 552 PHE B CA 1
ATOM 9565 C C . PHE B 1 552 ? 2.557 -41.438 2.543 1 98.5 552 PHE B C 1
ATOM 9567 O O . PHE B 1 552 ? 3.258 -42.375 2.93 1 98.5 552 PHE B O 1
ATOM 9574 N N . ARG B 1 553 ? 1.613 -41.562 1.659 1 97.25 553 ARG B N 1
ATOM 9575 C CA . ARG B 1 553 ? 1.432 -42.75 0.842 1 97.25 553 ARG B CA 1
ATOM 9576 C C . ARG B 1 553 ? 2.002 -42.531 -0.558 1 97.25 553 ARG B C 1
ATOM 9578 O O . ARG B 1 553 ? 1.549 -41.656 -1.299 1 97.25 553 ARG B O 1
ATOM 9585 N N . LEU B 1 554 ? 2.98 -43.344 -0.805 1 98.44 554 LEU B N 1
ATOM 9586 C CA . LEU B 1 554 ? 3.527 -43.375 -2.156 1 98.44 554 LEU B CA 1
ATOM 9587 C C . LEU B 1 554 ? 2.826 -44.438 -3.006 1 98.44 554 LEU B C 1
ATOM 9589 O O . LEU B 1 554 ? 2.789 -45.625 -2.639 1 98.44 554 LEU B O 1
ATOM 9593 N N . PHE B 1 555 ? 2.275 -44 -4.098 1 98.44 555 PHE B N 1
ATOM 9594 C CA . PHE B 1 555 ? 1.553 -44.906 -5 1 98.44 555 PHE B CA 1
ATOM 9595 C C . PHE B 1 555 ? 2.32 -45.094 -6.305 1 98.44 555 PHE B C 1
ATOM 9597 O O . PHE B 1 555 ? 2.746 -44.094 -6.922 1 98.44 555 PHE B O 1
ATOM 9604 N N . VAL B 1 556 ? 2.475 -46.344 -6.727 1 98.75 556 VAL B N 1
ATOM 9605 C CA . VAL B 1 556 ? 3.096 -46.656 -8.008 1 98.75 556 VAL B CA 1
ATOM 9606 C C . VAL B 1 556 ? 2.186 -47.594 -8.797 1 98.75 556 VAL B C 1
ATOM 9608 O O . VAL B 1 556 ? 1.646 -48.562 -8.25 1 98.75 556 VAL B O 1
ATOM 9611 N N . MET B 1 557 ? 2.031 -47.281 -10.016 1 98.62 557 MET B N 1
ATOM 9612 C CA . MET B 1 557 ? 1.249 -48.125 -10.93 1 98.62 557 MET B CA 1
ATOM 9613 C C . MET B 1 557 ? 1.969 -48.281 -12.266 1 98.62 557 MET B C 1
ATOM 9615 O O . MET B 1 557 ? 2.562 -47.344 -12.773 1 98.62 557 MET B O 1
ATOM 9619 N N . LEU B 1 558 ? 1.976 -49.469 -12.773 1 98.5 558 LEU B N 1
ATOM 9620 C CA . LEU B 1 558 ? 2.449 -49.719 -14.133 1 98.5 558 LEU B CA 1
ATOM 9621 C C . LEU B 1 558 ? 1.279 -49.969 -15.07 1 98.5 558 LEU B C 1
ATOM 9623 O O . LEU B 1 558 ? 0.378 -50.75 -14.75 1 98.5 558 LEU B O 1
ATOM 9627 N N . THR B 1 559 ? 1.287 -49.312 -16.156 1 97.62 559 THR B N 1
ATOM 9628 C CA . THR B 1 559 ? 0.292 -49.531 -17.203 1 97.62 559 THR B CA 1
ATOM 9629 C C . THR B 1 559 ? 0.961 -49.938 -18.516 1 97.62 559 THR B C 1
ATOM 9631 O O . THR B 1 559 ? 2.174 -49.781 -18.672 1 97.62 559 THR B O 1
ATOM 9634 N N . ASP B 1 560 ? 0.165 -50.469 -19.406 1 95.5 560 ASP B N 1
ATOM 9635 C CA . ASP B 1 560 ? 0.652 -50.875 -20.719 1 95.5 560 ASP B CA 1
ATOM 9636 C C . ASP B 1 560 ? 1.025 -49.656 -21.578 1 95.5 560 ASP B C 1
ATOM 9638 O O . ASP B 1 560 ? 0.153 -48.906 -21.984 1 95.5 560 ASP B O 1
ATOM 9642 N N . ALA B 1 561 ? 2.268 -49.531 -21.844 1 93.5 561 ALA B N 1
ATOM 9643 C CA . ALA B 1 561 ? 2.754 -48.344 -22.578 1 93.5 561 ALA B CA 1
ATOM 9644 C C . ALA B 1 561 ? 2.197 -48.344 -24 1 93.5 561 ALA B C 1
ATOM 9646 O O . ALA B 1 561 ? 2.018 -47.25 -24.594 1 93.5 561 ALA B O 1
ATOM 9647 N N . VAL B 1 562 ? 1.923 -49.406 -24.547 1 90.25 562 VAL B N 1
ATOM 9648 C CA . VAL B 1 562 ? 1.402 -49.5 -25.906 1 90.25 562 VAL B CA 1
ATOM 9649 C C . VAL B 1 562 ? -0.028 -48.969 -25.953 1 90.25 562 VAL B C 1
ATOM 9651 O O . VAL B 1 562 ? -0.401 -48.25 -26.891 1 90.25 562 VAL B O 1
ATOM 9654 N N . GLN B 1 563 ? -0.728 -49.312 -24.984 1 88.44 563 GLN B N 1
ATOM 9655 C CA . GLN B 1 563 ? -2.105 -48.844 -24.922 1 88.44 563 GLN B CA 1
ATOM 9656 C C . GLN B 1 563 ? -2.158 -47.312 -24.672 1 88.44 563 GLN B C 1
ATOM 9658 O O . GLN B 1 563 ? -3.096 -46.656 -25.109 1 88.44 563 GLN B O 1
ATOM 9663 N N . GLY B 1 564 ? -1.218 -46.906 -24.016 1 87.56 564 GLY B N 1
ATOM 9664 C CA . GLY B 1 564 ? -1.191 -45.469 -23.688 1 87.56 564 GLY B CA 1
ATOM 9665 C C . GLY B 1 564 ? -0.429 -44.656 -24.703 1 87.56 564 GLY B C 1
ATOM 9666 O O . GLY B 1 564 ? -0.349 -43.406 -24.578 1 87.56 564 GLY B O 1
ATOM 9667 N N . GLN B 1 565 ? 0.074 -45.219 -25.641 1 85.12 565 GLN B N 1
ATOM 9668 C CA . GLN B 1 565 ? 0.99 -44.562 -26.562 1 85.12 565 GLN B CA 1
ATOM 9669 C C . GLN B 1 565 ? 0.243 -43.625 -27.516 1 85.12 565 GLN B C 1
ATOM 9671 O O . GLN B 1 565 ? -0.846 -43.938 -27.984 1 85.12 565 GLN B O 1
ATOM 9676 N N . VAL B 1 566 ? 0.813 -42.406 -27.5 1 83.38 566 VAL B N 1
ATOM 9677 C CA . VAL B 1 566 ? 0.311 -41.406 -28.422 1 83.38 566 VAL B CA 1
ATOM 9678 C C . VAL B 1 566 ? 1.408 -41.031 -29.422 1 83.38 566 VAL B C 1
ATOM 9680 O O . VAL B 1 566 ? 2.451 -40.5 -29.031 1 83.38 566 VAL B O 1
ATOM 9683 N N . GLY B 1 567 ? 1.094 -41.219 -30.672 1 70.62 567 GLY B N 1
ATOM 9684 C CA . GLY B 1 567 ? 2.018 -40.781 -31.719 1 70.62 567 GLY B CA 1
ATOM 9685 C C . GLY B 1 567 ? 3.451 -41.219 -31.453 1 70.62 567 GLY B C 1
ATOM 9686 O O . GLY B 1 567 ? 3.695 -42.25 -30.859 1 70.62 567 GLY B O 1
ATOM 9687 N N . ASP B 1 568 ? 4.496 -40.531 -32.031 1 60.97 568 ASP B N 1
ATOM 9688 C CA . ASP B 1 568 ? 5.91 -40.906 -31.953 1 60.97 568 ASP B CA 1
ATOM 9689 C C . ASP B 1 568 ? 6.645 -40.031 -30.922 1 60.97 568 ASP B C 1
ATOM 9691 O O . ASP B 1 568 ? 7.785 -39.625 -31.141 1 60.97 568 ASP B O 1
ATOM 9695 N N . HIS B 1 569 ? 5.98 -39.844 -29.812 1 58.16 569 HIS B N 1
ATOM 9696 C CA . HIS B 1 569 ? 6.535 -39 -28.734 1 58.16 569 HIS B CA 1
ATOM 9697 C C . HIS B 1 569 ? 7.758 -39.656 -28.109 1 58.16 569 HIS B C 1
ATOM 9699 O O . HIS B 1 569 ? 7.77 -40.875 -27.906 1 58.16 569 HIS B O 1
ATOM 9705 N N . GLY B 1 570 ? 8.953 -38.969 -28.062 1 53.03 570 GLY B N 1
ATOM 9706 C CA . GLY B 1 570 ? 10.234 -39.438 -27.547 1 53.03 570 GLY B CA 1
ATOM 9707 C C . GLY B 1 570 ? 11.203 -39.844 -28.641 1 53.03 570 GLY B C 1
ATOM 9708 O O . GLY B 1 570 ? 12.406 -39.969 -28.391 1 53.03 570 GLY B O 1
ATOM 9709 N N . ALA B 1 571 ? 10.555 -40.125 -29.719 1 51.72 571 ALA B N 1
ATOM 9710 C CA . ALA B 1 571 ? 11.477 -40.5 -30.797 1 51.72 571 ALA B CA 1
ATOM 9711 C C . ALA B 1 571 ? 12.195 -39.25 -31.344 1 51.72 571 ALA B C 1
ATOM 9713 O O . ALA B 1 571 ? 13.312 -39.344 -31.844 1 51.72 571 ALA B O 1
ATOM 9714 N N . THR B 1 572 ? 11.492 -38.188 -31.172 1 51.5 572 THR B N 1
ATOM 9715 C CA . THR B 1 572 ? 12.156 -37.031 -31.75 1 51.5 572 THR B CA 1
ATOM 9716 C C . THR B 1 572 ? 13.141 -36.406 -30.766 1 51.5 572 THR B C 1
ATOM 9718 O O . THR B 1 572 ? 13.969 -35.562 -31.156 1 51.5 572 THR B O 1
ATOM 9721 N N . GLY B 1 573 ? 13.32 -36.969 -29.531 1 50.12 573 GLY B N 1
ATOM 9722 C CA . GLY B 1 573 ? 14.273 -36.438 -28.562 1 50.12 573 GLY B CA 1
ATOM 9723 C C . GLY B 1 573 ? 13.969 -35.031 -28.109 1 50.12 573 GLY B C 1
ATOM 9724 O O . GLY B 1 573 ? 14.75 -34.438 -27.375 1 50.12 573 GLY B O 1
ATOM 9725 N N . LEU B 1 574 ? 12.961 -34.375 -28.609 1 54.5 574 LEU B N 1
ATOM 9726 C CA . LEU B 1 574 ? 12.742 -32.969 -28.297 1 54.5 574 LEU B CA 1
ATOM 9727 C C . LEU B 1 574 ? 11.914 -32.812 -27.031 1 54.5 574 LEU B C 1
ATOM 9729 O O . LEU B 1 574 ? 10.938 -33.531 -26.828 1 54.5 574 LEU B O 1
ATOM 9733 N N . CYS B 1 575 ? 12.25 -31.906 -26.062 1 59.56 575 CYS B N 1
ATOM 9734 C CA . CYS B 1 575 ? 11.672 -31.375 -24.844 1 59.56 575 CYS B CA 1
ATOM 9735 C C . CYS B 1 575 ? 11.094 -32.5 -23.984 1 59.56 575 CYS B C 1
ATOM 9737 O O . CYS B 1 575 ? 9.883 -32.719 -23.984 1 59.56 575 CYS B O 1
ATOM 9739 N N . THR B 1 576 ? 11.867 -33.312 -23.375 1 60.34 576 THR B N 1
ATOM 9740 C CA . THR B 1 576 ? 11.414 -34.5 -22.625 1 60.34 576 THR B CA 1
ATOM 9741 C C . THR B 1 576 ? 11.164 -34.125 -21.172 1 60.34 576 THR B C 1
ATOM 9743 O O . THR B 1 576 ? 10.602 -34.938 -20.422 1 60.34 576 THR B O 1
ATOM 9746 N N . ASP B 1 577 ? 11.375 -32.875 -20.859 1 64.94 577 ASP B N 1
ATOM 9747 C CA . ASP B 1 577 ? 11.234 -32.594 -19.422 1 64.94 577 ASP B CA 1
ATOM 9748 C C . ASP B 1 577 ? 9.852 -32.031 -19.109 1 64.94 577 ASP B C 1
ATOM 9750 O O . ASP B 1 577 ? 9.242 -31.359 -19.953 1 64.94 577 ASP B O 1
ATOM 9754 N N . ALA B 1 578 ? 9.266 -32.281 -17.984 1 71.5 578 ALA B N 1
ATOM 9755 C CA . ALA B 1 578 ? 8.109 -31.719 -17.297 1 71.5 578 ALA B CA 1
ATOM 9756 C C . ALA B 1 578 ? 6.859 -31.797 -18.172 1 71.5 578 ALA B C 1
ATOM 9758 O O . ALA B 1 578 ? 6.07 -30.859 -18.234 1 71.5 578 ALA B O 1
ATOM 9759 N N . VAL B 1 579 ? 6.715 -32.812 -18.766 1 79.38 579 VAL B N 1
ATOM 9760 C CA . VAL B 1 579 ? 5.637 -33 -19.734 1 79.38 579 VAL B CA 1
ATOM 9761 C C . VAL B 1 579 ? 4.297 -33.094 -19.016 1 79.38 579 VAL B C 1
ATOM 9763 O O . VAL B 1 579 ? 3.256 -32.75 -19.578 1 79.38 579 VAL B O 1
ATOM 9766 N N . SER B 1 580 ? 4.367 -33.469 -17.797 1 84.25 580 SER B N 1
ATOM 9767 C CA . SER B 1 580 ? 3.119 -33.688 -17.078 1 84.25 580 SER B CA 1
ATOM 9768 C C . SER B 1 580 ? 2.307 -32.406 -16.953 1 84.25 580 SER B C 1
ATOM 9770 O O . SER B 1 580 ? 1.09 -32.438 -17.141 1 84.25 580 SER B O 1
ATOM 9772 N N . TYR B 1 581 ? 3.016 -31.328 -16.656 1 86.06 581 TYR B N 1
ATOM 9773 C CA . TYR B 1 581 ? 2.303 -30.078 -16.422 1 86.06 581 TYR B CA 1
ATOM 9774 C C . TYR B 1 581 ? 2.352 -29.188 -17.656 1 86.06 581 TYR B C 1
ATOM 9776 O O . TYR B 1 581 ? 1.534 -28.281 -17.812 1 86.06 581 TYR B O 1
ATOM 9784 N N . CYS B 1 582 ? 3.338 -29.438 -18.531 1 84.94 582 CYS B N 1
ATOM 9785 C CA . CYS B 1 582 ? 3.57 -28.469 -19.609 1 84.94 582 CYS B CA 1
ATOM 9786 C C . CYS B 1 582 ? 3.357 -29.109 -20.969 1 84.94 582 CYS B C 1
ATOM 9788 O O . CYS B 1 582 ? 3.445 -28.422 -22 1 84.94 582 CYS B O 1
ATOM 9790 N N . GLY B 1 583 ? 3.088 -30.359 -21.016 1 78.69 583 GLY B N 1
ATOM 9791 C CA . GLY B 1 583 ? 2.953 -31.016 -22.312 1 78.69 583 GLY B CA 1
ATOM 9792 C C . GLY B 1 583 ? 4.254 -31.047 -23.094 1 78.69 583 GLY B C 1
ATOM 9793 O O . GLY B 1 583 ? 5.316 -30.75 -22.562 1 78.69 583 GLY B O 1
ATOM 9794 N N . ALA B 1 584 ? 4.195 -31.578 -24.297 1 76.5 584 ALA B N 1
ATOM 9795 C CA . ALA B 1 584 ? 5.352 -31.672 -25.188 1 76.5 584 ALA B CA 1
ATOM 9796 C C . ALA B 1 584 ? 5.273 -30.609 -26.281 1 76.5 584 ALA B C 1
ATOM 9798 O O . ALA B 1 584 ? 4.219 -30.422 -26.906 1 76.5 584 ALA B O 1
ATOM 9799 N N . LYS B 1 585 ? 6.316 -29.922 -26.438 1 77.19 585 LYS B N 1
ATOM 9800 C CA . LYS B 1 585 ? 6.352 -28.828 -27.391 1 77.19 585 LYS B CA 1
ATOM 9801 C C . LYS B 1 585 ? 6.035 -29.312 -28.812 1 77.19 585 LYS B C 1
ATOM 9803 O O . LYS B 1 585 ? 6.715 -30.203 -29.328 1 77.19 585 LYS B O 1
ATOM 9808 N N . ASP B 1 586 ? 5.02 -28.766 -29.375 1 76.62 586 ASP B N 1
ATOM 9809 C CA . ASP B 1 586 ? 4.598 -28.969 -30.75 1 76.62 586 ASP B CA 1
ATOM 9810 C C . ASP B 1 586 ? 4.266 -30.438 -31.016 1 76.62 586 ASP B C 1
ATOM 9812 O O . ASP B 1 586 ? 4.488 -30.938 -32.125 1 76.62 586 ASP B O 1
ATOM 9816 N N . GLN B 1 587 ? 3.891 -31.141 -29.953 1 81.94 587 GLN B N 1
ATOM 9817 C CA . GLN B 1 587 ? 3.492 -32.562 -30.047 1 81.94 587 GLN B CA 1
ATOM 9818 C C . GLN B 1 587 ? 2.211 -32.812 -29.266 1 81.94 587 GLN B C 1
ATOM 9820 O O . GLN B 1 587 ? 1.754 -31.938 -28.516 1 81.94 587 GLN B O 1
ATOM 9825 N N . LEU B 1 588 ? 1.711 -33.969 -29.562 1 87.38 588 LEU B N 1
ATOM 9826 C CA . LEU B 1 588 ? 0.576 -34.406 -28.766 1 87.38 588 LEU B CA 1
ATOM 9827 C C . LEU B 1 588 ? 1.018 -34.75 -27.344 1 87.38 588 LEU B C 1
ATOM 9829 O O . LEU B 1 588 ? 2.17 -35.125 -27.125 1 87.38 588 LEU B O 1
ATOM 9833 N N . TYR B 1 589 ? 0.102 -34.5 -26.422 1 88.75 589 TYR B N 1
ATOM 9834 C CA . TYR B 1 589 ? 0.394 -34.969 -25.062 1 88.75 589 TYR B CA 1
ATOM 9835 C C . TYR B 1 589 ? 0.73 -36.438 -25.031 1 88.75 589 TYR B C 1
ATOM 9837 O O . TYR B 1 589 ? -0.029 -37.281 -25.547 1 88.75 589 TYR B O 1
ATOM 9845 N N . PRO B 1 590 ? 1.84 -36.844 -24.422 1 86.38 590 PRO B N 1
ATOM 9846 C CA . PRO B 1 590 ? 2.373 -38.188 -24.609 1 86.38 590 PRO B CA 1
ATOM 9847 C C . PRO B 1 590 ? 1.725 -39.219 -23.672 1 86.38 590 PRO B C 1
ATOM 9849 O O . PRO B 1 590 ? 2.424 -40.031 -23.062 1 86.38 590 PRO B O 1
ATOM 9852 N N . ASP B 1 591 ? 0.441 -39.219 -23.562 1 90.94 591 ASP B N 1
ATOM 9853 C CA . ASP B 1 591 ? -0.332 -40.156 -22.781 1 90.94 591 ASP B CA 1
ATOM 9854 C C . ASP B 1 591 ? -1.808 -40.125 -23.172 1 90.94 591 ASP B C 1
ATOM 9856 O O . ASP B 1 591 ? -2.445 -39.094 -23.125 1 90.94 591 ASP B O 1
ATOM 9860 N N . ARG B 1 592 ? -2.334 -41.25 -23.516 1 92.31 592 ARG B N 1
ATOM 9861 C CA . ARG B 1 592 ? -3.73 -41.344 -23.922 1 92.31 592 ARG B CA 1
ATOM 9862 C C . ARG B 1 592 ? -4.668 -41.25 -22.734 1 92.31 592 ARG B C 1
ATOM 9864 O O . ARG B 1 592 ? -5.828 -40.844 -22.859 1 92.31 592 ARG B O 1
ATOM 9871 N N . TYR B 1 593 ? -4.191 -41.688 -21.594 1 94.56 593 TYR B N 1
ATOM 9872 C CA . TYR B 1 593 ? -5.016 -41.688 -20.391 1 94.56 593 TYR B CA 1
ATOM 9873 C C . TYR B 1 593 ? -5.309 -40.25 -19.938 1 94.56 593 TYR B C 1
ATOM 9875 O O . TYR B 1 593 ? -4.539 -39.344 -20.219 1 94.56 593 TYR B O 1
ATOM 9883 N N . PRO B 1 594 ? -6.484 -40.125 -19.234 1 95.88 594 PRO B N 1
ATOM 9884 C CA . PRO B 1 594 ? -6.727 -38.812 -18.625 1 95.88 594 PRO B CA 1
ATOM 9885 C C . PRO B 1 594 ? -5.633 -38.406 -17.641 1 95.88 594 PRO B C 1
ATOM 9887 O O . PRO B 1 594 ? -5.078 -39.25 -16.953 1 95.88 594 PRO B O 1
ATOM 9890 N N . MET B 1 595 ? -5.309 -37.125 -17.656 1 96.12 595 MET B N 1
ATOM 9891 C CA . MET B 1 595 ? -4.309 -36.656 -16.703 1 96.12 595 MET B CA 1
ATOM 9892 C C . MET B 1 595 ? -4.754 -36.906 -15.273 1 96.12 595 MET B C 1
ATOM 9894 O O . MET B 1 595 ? -5.902 -36.625 -14.914 1 96.12 595 MET B O 1
ATOM 9898 N N . GLY B 1 596 ? -3.846 -37.469 -14.492 1 96.19 596 GLY B N 1
ATOM 9899 C CA . GLY B 1 596 ? -4.152 -37.812 -13.117 1 96.19 596 GLY B CA 1
ATOM 9900 C C . GLY B 1 596 ? -4.602 -39.25 -12.961 1 96.19 596 GLY B C 1
ATOM 9901 O O . GLY B 1 596 ? -4.855 -39.719 -11.844 1 96.19 596 GLY B O 1
ATOM 9902 N N . PHE B 1 597 ? -4.73 -39.969 -14.062 1 96.94 597 PHE B N 1
ATOM 9903 C CA . PHE B 1 597 ? -5.074 -41.375 -13.984 1 96.94 597 PHE B CA 1
ATOM 9904 C C . PHE B 1 597 ? -4.105 -42.125 -13.078 1 96.94 597 PHE B C 1
ATOM 9906 O O . PHE B 1 597 ? -2.889 -41.938 -13.188 1 96.94 597 PHE B O 1
ATOM 9913 N N . PRO B 1 598 ? -4.633 -42.969 -12.164 1 97.25 598 PRO B N 1
ATOM 9914 C CA . PRO B 1 598 ? -6.02 -43.438 -12.086 1 97.25 598 PRO B CA 1
ATOM 9915 C C . PRO B 1 598 ? -6.859 -42.656 -11.086 1 97.25 598 PRO B C 1
ATOM 9917 O O . PRO B 1 598 ? -7.965 -43.062 -10.742 1 97.25 598 PRO B O 1
ATOM 9920 N N . PHE B 1 599 ? -6.379 -41.562 -10.609 1 97.56 599 PHE B N 1
ATOM 9921 C CA . PHE B 1 599 ? -7.031 -40.812 -9.531 1 97.56 599 PHE B CA 1
ATOM 9922 C C . PHE B 1 599 ? -7.918 -39.719 -10.078 1 97.56 599 PHE B C 1
ATOM 9924 O O . PHE B 1 599 ? -8.461 -38.906 -9.32 1 97.56 599 PHE B O 1
ATOM 9931 N N . ASP B 1 600 ? -8.133 -39.625 -11.359 1 96.88 600 ASP B N 1
ATOM 9932 C CA . ASP B 1 600 ? -8.797 -38.5 -12.008 1 96.88 600 ASP B CA 1
ATOM 9933 C C . ASP B 1 600 ? -10.312 -38.562 -11.805 1 96.88 600 ASP B C 1
ATOM 9935 O O . ASP B 1 600 ? -11.016 -37.562 -12.016 1 96.88 600 ASP B O 1
ATOM 9939 N N . ARG B 1 601 ? -10.836 -39.688 -11.422 1 96.25 601 ARG B N 1
ATOM 9940 C CA . ARG B 1 601 ? -12.281 -39.812 -11.234 1 96.25 601 ARG B CA 1
ATOM 9941 C C . ARG B 1 601 ? -12.609 -40.688 -10.031 1 96.25 601 ARG B C 1
ATOM 9943 O O . ARG B 1 601 ? -11.711 -41.219 -9.375 1 96.25 601 ARG B O 1
ATOM 9950 N N . ASP B 1 602 ? -13.867 -40.812 -9.742 1 94.88 602 ASP B N 1
ATOM 9951 C CA . ASP B 1 602 ? -14.336 -41.438 -8.516 1 94.88 602 ASP B CA 1
ATOM 9952 C C . ASP B 1 602 ? -13.883 -42.906 -8.445 1 94.88 602 ASP B C 1
ATOM 9954 O O . ASP B 1 602 ? -13.859 -43.594 -9.461 1 94.88 602 ASP B O 1
ATOM 9958 N N . ILE B 1 603 ? -13.516 -43.25 -7.293 1 94.5 603 ILE B N 1
ATOM 9959 C CA . ILE B 1 603 ? -13.109 -44.625 -6.992 1 94.5 603 ILE B CA 1
ATOM 9960 C C . ILE B 1 603 ? -14.156 -45.281 -6.113 1 94.5 603 ILE B C 1
ATOM 9962 O O . ILE B 1 603 ? -14.516 -44.781 -5.051 1 94.5 603 ILE B O 1
ATOM 9966 N N . LYS B 1 604 ? -14.633 -46.375 -6.582 1 89.06 604 LYS B N 1
ATOM 9967 C CA . LYS B 1 604 ? -15.617 -47.156 -5.816 1 89.06 604 LYS B CA 1
ATOM 9968 C C . LYS B 1 604 ? -14.977 -48.312 -5.094 1 89.06 604 LYS B C 1
ATOM 9970 O O . LYS B 1 604 ? -14.953 -49.438 -5.613 1 89.06 604 LYS B O 1
ATOM 9975 N N . ALA B 1 605 ? -14.539 -48.094 -3.973 1 91 605 ALA B N 1
ATOM 9976 C CA . ALA B 1 605 ? -13.945 -49.094 -3.105 1 91 605 ALA B CA 1
ATOM 9977 C C . ALA B 1 605 ? -14.078 -48.719 -1.636 1 91 605 ALA B C 1
ATOM 9979 O O . ALA B 1 605 ? -14.031 -47.531 -1.296 1 91 605 ALA B O 1
ATOM 9980 N N . ASP B 1 606 ? -14.25 -49.688 -0.792 1 86.69 606 ASP B N 1
ATOM 9981 C CA . ASP B 1 606 ? -14.438 -49.406 0.632 1 86.69 606 ASP B CA 1
ATOM 9982 C C . ASP B 1 606 ? -13.102 -49.156 1.32 1 86.69 606 ASP B C 1
ATOM 9984 O O . ASP B 1 606 ? -13.062 -48.531 2.381 1 86.69 606 ASP B O 1
ATOM 9988 N N . SER B 1 607 ? -12.086 -49.75 0.672 1 90.12 607 SER B N 1
ATOM 9989 C CA . SER B 1 607 ? -10.758 -49.594 1.25 1 90.12 607 SER B CA 1
ATOM 9990 C C . SER B 1 607 ? -9.68 -49.625 0.172 1 90.12 607 SER B C 1
ATOM 9992 O O . SER B 1 607 ? -9.938 -50.062 -0.952 1 90.12 607 SER B O 1
ATOM 9994 N N . ILE B 1 608 ? -8.516 -49.219 0.51 1 91.75 608 ILE B N 1
ATOM 9995 C CA . ILE B 1 608 ? -7.391 -49.156 -0.413 1 91.75 608 ILE B CA 1
ATOM 9996 C C . ILE B 1 608 ? -7.012 -50.562 -0.853 1 91.75 608 ILE B C 1
ATOM 9998 O O . ILE B 1 608 ? -6.867 -50.844 -2.049 1 91.75 608 ILE B O 1
ATOM 10002 N N . PRO B 1 609 ? -6.945 -51.562 0.078 1 91.31 609 PRO B N 1
ATOM 10003 C CA . PRO B 1 609 ? -6.57 -52.906 -0.348 1 91.31 609 PRO B CA 1
ATOM 10004 C C . PRO B 1 609 ? -7.562 -53.5 -1.335 1 91.31 609 PRO B C 1
ATOM 10006 O O . PRO B 1 609 ? -7.168 -54.25 -2.234 1 91.31 609 PRO B O 1
ATOM 10009 N N . GLU B 1 610 ? -8.742 -53.125 -1.158 1 92.69 610 GLU B N 1
ATOM 10010 C CA . GLU B 1 610 ? -9.766 -53.656 -2.057 1 92.69 610 GLU B CA 1
ATOM 10011 C C . GLU B 1 610 ? -9.625 -53.062 -3.457 1 92.69 610 GLU B C 1
ATOM 10013 O O . GLU B 1 610 ? -10.031 -53.688 -4.441 1 92.69 610 GLU B O 1
ATOM 10018 N N . TRP B 1 611 ? -9.141 -51.938 -3.545 1 94.62 611 TRP B N 1
ATOM 10019 C CA . TRP B 1 611 ? -9.039 -51.188 -4.809 1 94.62 611 TRP B CA 1
ATOM 10020 C C . TRP B 1 611 ? -7.762 -51.594 -5.551 1 94.62 611 TRP B C 1
ATOM 10022 O O . TRP B 1 611 ? -7.684 -51.438 -6.773 1 94.62 611 TRP B O 1
ATOM 10032 N N . LEU B 1 612 ? -6.766 -52.188 -4.926 1 95.56 612 LEU B N 1
ATOM 10033 C CA . LEU B 1 612 ? -5.438 -52.406 -5.488 1 95.56 612 LEU B CA 1
ATOM 10034 C C . LEU B 1 612 ? -5.445 -53.625 -6.434 1 95.56 612 LEU B C 1
ATOM 10036 O O . LEU B 1 612 ? -6.055 -54.656 -6.129 1 95.56 612 LEU B O 1
ATOM 10040 N N . HIS B 1 613 ? -4.84 -53.438 -7.559 1 96.81 613 HIS B N 1
ATOM 10041 C CA . HIS B 1 613 ? -4.531 -54.5 -8.5 1 96.81 613 HIS B CA 1
ATOM 10042 C C . HIS B 1 613 ? -3.057 -54.875 -8.438 1 96.81 613 HIS B C 1
ATOM 10044 O O . HIS B 1 613 ? -2.242 -54.125 -7.883 1 96.81 613 HIS B O 1
ATOM 10050 N N . PRO B 1 614 ? -2.662 -56.031 -9.023 1 97.25 614 PRO B N 1
ATOM 10051 C CA . PRO B 1 614 ? -1.277 -56.5 -8.906 1 97.25 614 PRO B CA 1
ATOM 10052 C C . PRO B 1 614 ? -0.274 -55.5 -9.492 1 97.25 614 PRO B C 1
ATOM 10054 O O . PRO B 1 614 ? 0.88 -55.469 -9.062 1 97.25 614 PRO B O 1
ATOM 10057 N N . ASN B 1 615 ? -0.715 -54.75 -10.438 1 98.38 615 ASN B N 1
ATOM 10058 C CA . ASN B 1 615 ? 0.185 -53.781 -11.07 1 98.38 615 ASN B CA 1
ATOM 10059 C C . ASN B 1 615 ? 0.23 -52.469 -10.312 1 98.38 615 ASN B C 1
ATOM 10061 O O . ASN B 1 615 ? 0.708 -51.469 -10.836 1 98.38 615 ASN B O 1
ATOM 10065 N N . MET B 1 616 ? -0.368 -52.469 -9.117 1 98.19 616 MET B N 1
ATOM 10066 C CA . MET B 1 616 ? -0.399 -51.281 -8.25 1 98.19 616 MET B CA 1
ATOM 10067 C C . MET B 1 616 ? 0.245 -51.594 -6.902 1 98.19 616 MET B C 1
ATOM 10069 O O . MET B 1 616 ? 0.227 -52.75 -6.445 1 98.19 616 MET B O 1
ATOM 10073 N N . HIS B 1 617 ? 0.791 -50.531 -6.332 1 98 617 HIS B N 1
ATOM 10074 C CA . HIS B 1 617 ? 1.388 -50.719 -5.012 1 98 617 HIS B CA 1
ATOM 10075 C C . HIS B 1 617 ? 1.388 -49.406 -4.238 1 98 617 HIS B C 1
ATOM 10077 O O . HIS B 1 617 ? 1.646 -48.344 -4.809 1 98 617 HIS B O 1
ATOM 10083 N N . PHE B 1 618 ? 1.033 -49.469 -2.934 1 96.62 618 PHE B N 1
ATOM 10084 C CA . PHE B 1 618 ? 1.204 -48.375 -2.002 1 96.62 618 PHE B CA 1
ATOM 10085 C C . PHE B 1 618 ? 2.346 -48.656 -1.033 1 96.62 618 PHE B C 1
ATOM 10087 O O . PHE B 1 618 ? 2.471 -49.75 -0.515 1 96.62 618 PHE B O 1
ATOM 10094 N N . SER B 1 619 ? 3.145 -47.688 -0.898 1 97.19 619 SER B N 1
ATOM 10095 C CA . SER B 1 619 ? 4.18 -47.719 0.132 1 97.19 619 SER B CA 1
ATOM 10096 C C . SER B 1 619 ? 4.105 -46.5 1.034 1 97.19 619 SER B C 1
ATOM 10098 O O . SER B 1 619 ? 3.635 -45.438 0.616 1 97.19 619 SER B O 1
ATOM 10100 N N . GLU B 1 620 ? 4.512 -46.656 2.24 1 97.25 620 GLU B N 1
ATOM 10101 C CA . GLU B 1 620 ? 4.57 -45.531 3.172 1 97.25 620 GLU B CA 1
ATOM 10102 C C . GLU B 1 620 ? 5.926 -44.844 3.113 1 97.25 620 GLU B C 1
ATOM 10104 O O . GLU B 1 620 ? 6.969 -45.5 3.129 1 97.25 620 GLU B O 1
ATOM 10109 N N . VAL B 1 621 ? 5.852 -43.594 2.988 1 98.31 621 VAL B N 1
ATOM 10110 C CA . VAL B 1 621 ? 7.051 -42.781 2.994 1 98.31 621 VAL B CA 1
ATOM 10111 C C . VAL B 1 621 ? 6.922 -41.688 4.051 1 98.31 621 VAL B C 1
ATOM 10113 O O . VAL B 1 621 ? 5.844 -41.094 4.234 1 98.31 621 VAL B O 1
ATOM 10116 N N . THR B 1 622 ? 8.031 -41.438 4.75 1 98.69 622 THR B N 1
ATOM 10117 C CA . THR B 1 622 ? 8.062 -40.375 5.762 1 98.69 622 THR B CA 1
ATOM 10118 C C . THR B 1 622 ? 8.859 -39.188 5.266 1 98.69 622 THR B C 1
ATOM 10120 O O . THR B 1 622 ? 9.961 -39.344 4.746 1 98.69 622 THR B O 1
ATOM 10123 N N . ILE B 1 623 ? 8.266 -38.031 5.375 1 98.75 623 ILE B N 1
ATOM 10124 C CA . ILE B 1 623 ? 8.992 -36.781 5.055 1 98.75 623 ILE B CA 1
ATOM 10125 C C . ILE B 1 623 ? 9.25 -36 6.328 1 98.75 623 ILE B C 1
ATOM 10127 O O . ILE B 1 623 ? 8.312 -35.562 7.004 1 98.75 623 ILE B O 1
ATOM 10131 N N . THR B 1 624 ? 10.523 -35.781 6.617 1 98.69 624 THR B N 1
ATOM 10132 C CA . THR B 1 624 ? 10.945 -35.094 7.828 1 98.69 624 THR B CA 1
ATOM 10133 C C . THR B 1 624 ? 11.586 -33.75 7.492 1 98.69 624 THR B C 1
ATOM 10135 O O . THR B 1 624 ? 12.492 -33.688 6.664 1 98.69 624 THR B O 1
ATOM 10138 N N . HIS B 1 625 ? 11.094 -32.719 8.156 1 98.31 625 HIS B N 1
ATOM 10139 C CA . HIS B 1 625 ? 11.641 -31.391 7.926 1 98.31 625 HIS B CA 1
ATOM 10140 C C . HIS B 1 625 ? 12.656 -31.031 9.008 1 98.31 625 HIS B C 1
ATOM 10142 O O . HIS B 1 625 ? 12.375 -31.156 10.195 1 98.31 625 HIS B O 1
ATOM 10148 N N . HIS B 1 626 ? 13.797 -30.531 8.562 1 95.62 626 HIS B N 1
ATOM 10149 C CA . HIS B 1 626 ? 14.82 -30.016 9.469 1 95.62 626 HIS B CA 1
ATOM 10150 C C . HIS B 1 626 ? 15 -28.516 9.305 1 95.62 626 HIS B C 1
ATOM 10152 O O . HIS B 1 626 ? 15.156 -28.031 8.18 1 95.62 626 HIS B O 1
ATOM 10158 N N . GLN B 1 627 ? 14.953 -27.75 10.32 1 85.38 627 GLN B N 1
ATOM 10159 C CA . GLN B 1 627 ? 15.062 -26.297 10.273 1 85.38 627 GLN B CA 1
ATOM 10160 C C . GLN B 1 627 ? 16.5 -25.859 10.039 1 85.38 627 GLN B C 1
ATOM 10162 O O . GLN B 1 627 ? 17.438 -26.5 10.531 1 85.38 627 GLN B O 1
#

Organism: Aphonopelma sp. (NCBI:txid29932)

Solvent-accessible surface area (backbone atoms only — not comparable to full-atom values): 66486 Å² total; per-residue (Å²): 127,81,49,54,64,54,48,38,51,68,51,52,64,75,50,38,35,53,70,54,81,46,64,80,77,62,64,65,85,57,82,74,61,74,85,59,63,88,64,45,75,84,25,64,61,46,88,55,28,86,50,38,67,69,51,39,53,53,28,46,56,51,21,51,55,46,45,66,39,90,41,70,68,55,31,53,52,50,52,58,60,44,63,67,50,32,20,47,54,40,44,54,50,18,52,50,30,20,47,77,67,27,77,92,34,59,63,50,76,78,63,46,57,59,32,41,44,35,36,61,66,40,36,26,44,31,54,42,48,46,61,55,51,57,75,76,46,66,51,71,48,73,44,76,41,67,62,62,80,54,52,39,80,79,29,71,71,46,78,46,40,65,62,35,54,27,61,52,56,21,44,31,49,36,44,46,47,45,76,54,43,52,71,58,50,36,88,77,73,71,52,76,71,56,61,49,17,36,40,56,47,48,44,53,45,40,51,41,16,49,51,32,49,43,29,40,37,69,63,30,63,65,77,65,57,57,71,58,72,78,50,61,38,77,52,49,47,74,54,29,29,38,76,63,40,42,46,46,42,41,66,41,48,64,58,47,45,66,52,55,34,91,89,48,42,63,63,54,43,51,50,21,51,50,49,48,50,48,27,49,76,72,39,32,46,57,31,87,85,64,53,73,44,72,50,44,90,88,51,22,60,29,53,49,24,16,35,45,64,42,21,61,74,23,67,30,49,88,76,45,33,43,42,56,30,48,52,29,46,39,63,16,23,46,76,43,41,82,47,36,46,65,68,50,51,14,46,46,36,29,60,47,33,18,59,49,40,73,62,46,48,19,42,48,41,33,53,42,50,56,54,46,57,44,31,61,71,49,82,56,81,60,77,80,67,60,29,88,53,35,33,46,75,45,67,45,40,44,42,97,41,78,34,34,45,46,20,36,71,44,79,48,75,44,56,42,51,46,30,46,86,80,84,55,77,26,52,38,30,38,35,42,74,40,63,30,53,62,77,37,29,41,41,36,34,34,33,27,72,47,90,53,74,42,54,29,28,42,39,32,33,38,24,66,40,49,51,59,85,66,47,69,56,52,62,68,62,36,36,65,34,42,31,75,49,33,59,49,74,50,79,40,48,52,38,78,36,79,48,75,46,53,56,81,69,21,19,34,25,36,82,76,80,63,48,56,66,43,39,63,73,56,53,52,69,62,91,71,43,38,71,56,86,31,35,43,42,53,47,58,69,62,70,54,28,25,76,87,45,35,57,26,37,36,36,41,35,44,39,52,32,72,78,27,55,36,86,70,68,71,72,74,53,57,22,76,43,1,34,76,63,56,35,33,82,94,42,64,46,73,48,64,60,63,81,60,63,86,42,58,44,53,64,92,57,96,42,62,77,75,62,56,48,57,23,33,46,79,33,74,31,31,24,27,29,47,132,127,80,49,54,63,53,49,39,51,67,52,52,65,76,52,38,35,55,69,53,81,46,63,81,78,60,64,64,85,57,81,71,62,76,84,60,64,87,64,46,75,84,26,65,61,46,89,55,28,85,51,38,67,69,51,38,52,52,29,46,55,50,21,51,54,47,45,66,40,90,42,71,66,56,32,52,52,51,53,59,62,44,62,64,50,32,20,46,52,39,45,54,50,20,52,49,32,20,45,78,67,26,76,92,33,60,60,49,74,77,61,46,58,59,32,41,44,34,36,60,64,40,37,26,44,32,53,41,48,46,61,57,50,57,75,77,46,65,52,70,49,73,44,76,42,66,61,64,82,53,54,39,81,80,30,71,71,48,78,46,39,65,62,34,53,27,61,52,57,20,45,32,49,36,45,47,47,46,77,55,42,51,72,58,49,39,88,78,73,70,53,73,71,58,59,50,17,37,39,56,46,48,46,52,45,42,50,43,16,49,51,32,49,44,28,40,37,69,62,30,64,64,78,64,55,56,72,58,70,78,49,60,37,79,52,50,48,74,56,28,30,38,73,62,40,41,45,47,43,41,66,41,50,64,58,46,45,66,51,56,34,90,90,47,41,63,63,54,44,51,49,20,52,51,50,50,50,48,27,49,76,71,39,33,46,57,32,87,86,63,53,74,43,71,50,44,91,87,50,22,58,29,54,49,24,16,35,43,64,42,22,61,74,22,68,32,48,86,74,46,33,43,43,55,32,47,52,31,45,40,63,17,24,45,75,44,42,81,47,34,46,64,70,50,50,14,46,45,37,27,61,48,33,19,60,51,40,73,61,47,48,19,43,49,40,33,53,44,50,55,55,46,57,44,31,61,72,49,81,57,81,61,76,81,67,61,28,88,52,34,34,46,75,46,67,45,40,43,42,98,42,77,32,35,45,45,21,35,70,41,80,47,77,46,57,42,53,46,29,45,85,80,83,55,78,24,52,39,31,37,35,44,74,40,62,30,54,63,76,35,29,42,40,35,34,33,33,27,71,47,90,55,74,42,52,29,28,42,40,33,33,39,23,66,40,49,52,58,85,66,47,68,57,50,61,67,61,35,35,65,34,41,31,77,49,32,58,49,75,48,79,39,47,52,39,79,36,79,49,75,47,53,57,81,68,23,20,33,24,37,82,76,80,63,48,57,66,42,39,65,72,57,54,52,66,62,91,73,43,38,70,57,84,33,35,44,43,55,47,58,69,61,70,53,28,23,76,86,45,36,57,27,38,35,37,40,35,44,40,52,31,71,79,27,55,35,86,71,67,71,74,74,55,58,24,78,44,1,33,75,63,57,36,33,81,93,42,64,47,74,46,63,58,64,81,59,63,84,43,56,42,54,62,90,57,95,41,63,78,74,62,57,47,57,23,34,45,77,35,73,31,31,24,27,28,47,132

Nearest PDB structures (foldseek):
  3hhs-assembly1_B  TM=9.227E-01  e=4.309E-63  Manduca sexta
  6l8s-assembly1_C  TM=9.301E-01  e=2.250E-59  Panulirus japonicus
  6l8s-assembly1_A  TM=9.186E-01  e=4.009E-59  Panulirus japonicus
  6l8s-assembly1_B-2  TM=9.151E-01  e=3.639E-58  Panulirus japonicus
  1hc1-assembly1_C  TM=9.065E-01  e=1.280E-51  Panulirus interruptus

Sequence (1254 aa):
MPSTAEKQRRILPFFQFTSLSTKDKFGILVQRDPRLAGLGVLGRGVLFSCFHEEHLKEATQLYEVLIECESFEEFLDLCHQAREYVNEGLYVYAVSVAILHRQDCRGVSLPPVQEVFPDKFVPSETLFKAFKEVRLHPDDEEIIVDIEKTGNVKDPEYNLAYYREDIGVNAHHWHWHLVYPATWRPEVVHRIKDRKGELFFYMHQQMCARYDSERLSNGMAPMVPFHNFHEPMEGYSSHLSSGINGMPYAFRPHGRILKDMREVSVQDLERSRERLLDAINLGYVVDPNGLETPLDELHGIDILGAIVESSNDSVNKSYYGSLHNWGHVIMSAVDDPDGRYQLNPGVMSDTATSLRDPIFYRWHRFIDDMFQEYKKSLTPYSSQLQFKGVIVKSVCVRAKTADVVETTFANALLDISHAFNFGRTGPVKVRYNHLTHEPFTYKIVVDNAGTKTRKATVRIFLGPEHDNLGNEFDIGRLRRLMIELDKFTTVLEPGENVIERDSIDSSVTIREQYTYRQLQDGRSNREQTEYCSCGWPNDLLVPKGNEHGMKFRLFVMLTDAVQGQVGDHGATGLCTDAVSYCGAKDQLYPDRYPMGFPFDRDIKADSIPEWLHPNMHFSEVTITHHQMPSTAEKQRRILPFFQFTSLSTKDKFGILVQRDPRLAGLGVLGRGVLFSCFHEEHLKEATQLYEVLIECESFEEFLDLCHQAREYVNEGLYVYAVSVAILHRQDCRGVSLPPVQEVFPDKFVPSETLFKAFKEVRLHPDDEEIIVDIEKTGNVKDPEYNLAYYREDIGVNAHHWHWHLVYPATWRPEVVHRIKDRKGELFFYMHQQMCARYDSERLSNGMAPMVPFHNFHEPMEGYSSHLSSGINGMPYAFRPHGRILKDMREVSVQDLERSRERLLDAINLGYVVDPNGLETPLDELHGIDILGAIVESSNDSVNKSYYGSLHNWGHVIMSAVDDPDGRYQLNPGVMSDTATSLRDPIFYRWHRFIDDMFQEYKKSLTPYSSQLQFKGVIVKSVCVRAKTADVVETTFANALLDISHAFNFGRTGPVKVRYNHLTHEPFTYKIVVDNAGTKTRKATVRIFLGPEHDNLGNEFDIGRLRRLMIELDKFTTVLEPGENVIERDSIDSSVTIREQYTYRQLQDGRSNREQTEYCSCGWPNDLLVPKGNEHGMKFRLFVMLTDAVQGQVGDHGATGLCTDAVSYCGAKDQLYPDRYPMGFPFDRDIKADSIPEWLHPNMHFSEVTITHHQ

Secondary structure (DSSP, 8-state):
---HHHHHHHHGGGGSSTTS--HHHH-------GGGTT--SS-TTSPP-TT-HHHHHHHHHHHHHHHT-SSHHHHHHHHHHHHTTS-HHHHHHHHHHHHHH-GGGTT--PPPHHHH-GGGTS-HHHHHHHHHHHTTS-TTS-EEEEPPP---TTSGGGGGHHHHT-HHHHHHHHHHHHHS-TT--HHHH----TTHHHHHHHHHHHHHHHHHHHHHHTTPPPPPP---TTSPPPPB----B-TTTSPBPPPB-TT------SS--HHHHHHHHHHHHHHHHHTEEE-TT--EEE--TTTHHHHHHHHHHT-TT-S-HHHH--HHHHHHHHHHTTT-TT-TT-PPP-GGG-TTTGGGSHHHHHHHHHHHHHHHHHHTTSPPPSGGG--TTEEEEEEEEESSBTTEEEEEEEEEEEE-TTTS--S-SS-EEEEEEEEEE---EEEEEEEE-SSS-EEEEEEEEEEESB-TTSPBPPHHHHHHHPEEEEEEEEEE-SEEEEEEEEGGG-SSEES----HHHHHTT--S-TT-------EEGGGSS---BTT-EEEEEEEEEEEHHHH--TTTTTS----SSHHHH--TTS--S-SSPTTTTSSS----SSHHHH--TTEEEEEEEEEE--/---HHHHHHHHGGGGSSTTS--HHHH-------GGGTT--SS-TTSPP-TT-HHHHHHHHHHHHHHHT-SSHHHHHHHHHHHHTTS-HHHHHHHHHHHHHH-GGGTT--PPPHHHH-GGGTS-HHHHHHHHHHHTTS-TTS-EEEEPPP---TTSGGGGGHHHHT-HHHHHHHHHHHHHS-TT--HHHH----TTHHHHHHHHHHHHHHHHHHHHHHTTPPPPPP---TTSPPPPB----B-TTTSPBPPPB-TT------SS--HHHHHHHHHHHHHHHHHTEEE-TT--EEE--TTTHHHHHHHHHHT-TT-S-HHHH--HHHHHHHHHHTTT-TT-TT-PPP-GGG-TTTGGGSHHHHHHHHHHHHHHHHHHTTSPPPSGGG--TTEEEEEEEEESSBTTEEEEEEEEEEEE-TTTS--S-SS-EEEEEEEEEE---EEEEEEEE-SSS-EEEEEEEEEEESB-TTSPBPPHHHHGGGPEEEEEEEEEE-SEEEEEEEEGGG-SSEES----HHHHHTT--S-TTS------EEGGGSS---BTT-EEEEEEEEEEEHHHH--TTTTTS----SSHHHH--TTS--S-SSPTTTTSSS----SSHHHH--TTEEEEEEEEEE--